Protein AF-G7Q4Y5-F1 (afdb_monomer)

Mean predicted aligned error: 14.04 Å

pLDDT: mean 87.05, std 17.49, range [22.33, 98.75]

InterPro domains:
  IPR005546 Autotransporter beta-domain [PF03797] (660-908)
  IPR005546 Autotransporter beta-domain [PS51208] (652-930)
  IPR005546 Autotransporter beta-domain [SM00869] (656-920)
  IPR036709 Autotransporter beta-domain superfamily [G3DSA:2.40.128.130] (646-930)
  IPR036709 Autotransporter beta-domain superfamily [SSF103515] (652-930)

Sequence (930 aa):
MHRPAAFPVVVLLFFFFLAFPQRSPADEQSDYDQAVAEAQANAQNPSAWSVDNLKVITGPGSGDGNTYVDGRLVAATFTKESYNLGAFAGGPGTVYGTAATSATWVTIGGELKSHLAGLGVTAANVHLETSRALGMSATNSNNLIVEMLVTPDGNTIERPTRDPAVAAQPRSLGTNAAFVQPTGMSDGSFANFKAYYANWLAEAYGSSHFPWTQLGYTYLWGQGEALANIRGLSEFILLGGTSYTVYALYPLTAYLYTAGNGSGDFHVTGDLDTLWAGRLFQPRGDTVLLDPGATVSGGQGLLVSSPGYTVVNHGTITGTTTTKFGLSGTEDTAVLFLGQTPTASALADPTGSGNTLVNTGSIDSPGTAVRALAGDTVIRNTGSIAGGEYAVRTGEGADRLAVAGGLLSGRVDLGGGYDSLTATGASTLAFSLSPLGTTPAPVQNVEAVRLGPGTSLTLTFEKTGYVAHGQTYTLINAQTVSVPASGLPVTSDLPMVRGVAVSDGANLTVTGLRDMGWYTRAAADRSLGAALDAAAATVNPGMEGLLGLLDRCGDPTGATAQLGPAPQTRATVLAVDAASAFSSAFAGRMRGLRGQSGEARGLTPAGFLDQDPGAGDLGDVSRSAFSGRVAFGPSPWRAALPAGGGATPGTAAEGRLEAFGSLYGGHGLGRAGGGAPGYDSDLTGAMGGLGIRALPGLRLGILGGYAWSRADFTAGGGKSDDHIWRIGPYASLDFAPYAVDALLTYGVHQVHAERPIPFFGATADSQSTMRDLLAYLRAGRTVDLGAAFVAEPFLEAQYLRLFRQAYGESGAGEANLLFPAADSASLTSVLGLRLAKTFEWGNLALEPDVWGGWRHEYADVNPRVTAAFEGAPGQGFAAPGGKADRDQARFGAGLSLRGSGGRSLSVRWDNTAGATRSDTALAVGVRLTF

Solvent-accessible surface area (backbone atoms only — not comparable to full-atom values): 46116 Å² total; per-residue (Å²): 138,87,89,86,90,87,82,86,85,79,88,75,81,80,76,81,70,84,73,72,86,76,80,50,76,68,56,54,52,52,33,47,57,48,34,28,56,48,20,49,53,39,13,66,54,34,84,86,67,66,78,91,80,62,81,42,54,73,56,77,92,64,77,63,66,61,51,60,59,98,78,18,31,44,33,37,30,81,35,43,53,89,82,41,68,87,64,32,16,41,34,80,45,59,36,65,65,45,38,43,73,26,59,46,63,31,36,50,40,58,48,67,60,52,51,44,60,76,69,66,64,47,51,90,46,41,66,50,54,51,20,24,40,64,29,42,64,73,84,61,81,56,50,24,36,40,30,28,35,32,60,79,41,58,70,50,35,32,26,68,29,33,19,30,41,36,63,48,83,63,86,28,54,18,75,81,40,64,77,47,85,44,93,86,42,47,74,66,49,53,50,27,48,54,42,20,50,57,47,47,57,54,30,26,82,45,87,64,64,32,23,58,27,34,66,40,35,25,31,17,48,79,61,56,91,50,60,88,37,28,59,37,44,46,42,30,33,29,40,11,61,38,68,34,29,33,39,20,48,32,39,53,46,36,52,77,24,42,77,49,89,48,34,36,27,34,55,33,78,46,54,31,25,36,39,66,34,24,51,50,26,12,52,36,54,43,40,39,40,33,36,75,81,10,33,35,44,28,53,31,21,35,38,31,34,25,30,29,30,37,38,38,36,40,16,38,36,37,53,65,17,42,60,32,90,83,42,83,93,34,47,21,26,30,33,36,36,50,32,47,75,71,58,102,60,40,71,52,80,67,85,42,71,29,36,35,38,41,34,57,20,40,33,33,11,72,28,27,16,34,35,33,57,30,41,27,33,38,37,38,34,45,18,38,34,29,10,65,55,22,21,33,36,38,27,48,29,54,27,36,42,36,33,62,17,34,39,41,27,36,21,35,35,42,44,43,75,63,19,33,41,36,34,26,42,65,18,36,44,30,40,80,36,43,32,82,43,78,48,72,45,42,30,32,50,32,44,37,37,38,40,36,66,60,32,33,40,38,41,37,64,45,82,67,37,43,67,24,40,66,39,56,36,53,44,32,45,31,71,32,43,44,69,37,95,86,55,50,57,42,46,48,76,40,89,52,40,41,46,49,58,48,68,84,40,30,38,35,34,32,31,32,43,44,50,72,54,46,36,33,70,43,27,63,44,48,43,51,10,44,21,52,25,59,49,41,47,45,88,41,84,44,37,25,70,61,46,17,50,51,63,68,42,97,49,44,31,70,50,44,54,47,68,52,66,44,50,67,24,44,48,68,59,55,52,49,50,55,49,49,52,52,53,47,48,50,52,56,53,58,53,76,70,64,85,77,76,72,92,61,90,58,94,73,76,94,84,79,88,84,76,86,86,59,87,66,57,63,59,54,53,52,51,33,70,76,63,74,59,82,90,72,79,95,78,86,94,81,88,86,84,82,81,85,90,87,84,87,84,91,75,80,74,60,38,53,37,36,42,38,40,33,45,35,37,32,46,36,42,36,54,59,39,66,84,19,59,17,37,43,32,44,37,43,34,41,36,37,35,44,33,36,55,79,46,96,43,33,36,44,33,42,34,38,36,43,34,43,37,39,36,45,29,42,97,62,27,26,30,36,40,37,42,36,41,37,40,33,47,35,39,36,41,48,54,84,58,35,37,39,41,39,39,42,32,44,32,43,34,46,35,41,37,38,39,46,26,74,90,77,74,31,44,25,38,33,67,48,57,36,36,37,41,39,39,39,40,37,41,34,40,61,41,82,73,55,94,56,29,36,40,30,49,33,43,36,38,40,38,39,40,40,46,35,60,59,43,51,39,41,75,30,66,45,72,10,44,33,33,66,58,49,72,51,59,45,37,35,40,33,50,32,44,33,43,36,40,58,44,83,56,91,74,32,40,40,32,47,32,41,36,42,27,48,31,40,48,75,44,80,41,70,45,67,39,59,35,16,31,64,34,36,67,88,37,59,24,58,46,41,20,23,59,54,63,51,57,31,46,34,36,39,43,35,40,33,40,38,39,78,53,50,30,33,44,36,40,38,40,43,37,39,44,41,90,46,38,38,38,41,34,43,26,42,32,44,35,43,34,79

Foldseek 3Di:
DDDYDDDDDDPDPPDPDPDDDDDDLVVLVVLLLVLQVLLQVCLAPVPQQADFDAQFQQWPPPPSLWDADPGFGKWKAFAALVVDLPAFALAKDFFADALLADWTKTFTNCQLLVQCVVVVDAQVCLLVQSCLLQQHRSPDPTFKMWIWGWNSDLLFKFFLALERHRRHQRPFTHDPTHRDDDPPHDPVSSVSSVSNSVNCVCCCSHVVVTSNNSNQFHQRTDQDDHSVRGGHHGIMIGGGGRMIGTAFMFGSNQSNQAPDRLAQEGEFAAEDAEGEGEQRGGQHDAEYEYDDHHEHEEEAAEEYEAFRHEYEDNYEQDYWYDAPSPHPPSTQERYEAEHDFDDPSTNDGHPDFHYEYHEPEEFETQAEREEYADGEYEYEDAEYQEYVAYSYYYEAYAYEAEHAHYERYHAAAHYDDAYEYEYHAQYEYEYEAALQQPDDASADNHAYYHYYPNYAYEYEYDLFFHHAAFRKHWNYAHNFHHYDPVAHAYYYPQPQWGWGWDDPGGTIMITTHGNLCVQLVQALHNLLRNLLSVCRNDDFPQCGLVNSLCSPDPRNHLLNLLLDLQVVLCVVVLVVQQLVQVVVLVVLVLVLVPDPPPDDDFDDDPDPDDDDDDPCVVVVVVVCVVPVDDPDDDDDPDDDDDDDDDDDDDDFDAFQKKKKKKKKKKWKWFPDFPQHFTKIKIKTKMKIWMWGPPDVQKIKIKMKMWMKMKMDTPPQQWIKIKIKIKIWMKMWGDRPQKIKIKTKIKMKIWMWIWRDNVSLPWIWIWIWMKMKIKIKMKMWGWDDPDQQKIKIWMKIKMKMKMWTAWIWIDTRRQSIKTFHTDMFMKIKMWTKMKMWGWDDDPQKIKIKMKMKTKMFIDGDQWDWTKIHGPSRRVSIGIGISGGDFGIKMKIWIKMKIAGGNSWIWIWIWIWIGGPGMIMIMIMIMIMHGD

Secondary structure (DSSP, 8-state):
---------------------PPPHHHHHHHHHHHHHHHHHHHHSGGGT--S-------TTSSSS--EETTEEEEEEEE-GGGTTT--TT-EEE-SS-TTT-EEEEEETTHHHHHHHHHT--TTTHHHHHHHHTT--TT----EEEEEEE--STTTSB-SSSS--SSS--SS-STTSPP-PPTT--HHHHHHHHHHHHHHHHHHTTTS-----SSSEEE-TTS-SSHHHHEEEEPEEEETT-EEEEEEEEEHHHHTTBSSTT---EEE-S-EEEEEESTTT-SS--EEEE-TT-EEEEEEEEEE-SSS-EEEESSEEES----BTTBTT-TTEEEEE--PPPPTT-SS--S-SEEEEEESSEEEESSEEEEE-BSEEEEEESSEEEEEEEEEE--EE--EEEE-SEEEEEEEE--EES-EEEE-SSEEEEEEE-TTS-SPPSEES-SEEEE-TT-EEEEEE-SSS---TTEEEEEEE-SEEE--TT---EEESSTTEEEEEEE-SSEEEEEEEE-TTHHHHHSSSHHHHHHHHHHTTS--GGGHHHHHHHHT-S-HHHHHHTTS-HHHHHHHHHHHHHHHHHHHHHHHHHHTTS---SS------TT-------TTHHHHHHHHHHHT-----S--SS------------S-PPPSEEEEEEEEEEEEEE--BTTBPPEEEEEEEEEEEEEEEEETTEEEEEEEEEEEEEEEEGGGTEEEEEEEEEEEEEEEEEETTEEEEEEEEEEEEEEEEEEEEGGGTEEEEEEEEEEEEEEEEEEEE-EE-STTEEEEEEEEEEEEEEEE--EE-BSSGGGPEEE--EEEEEEEEEEEEEEEE-EEETTEEEEEEEEEEEEEE-S-SS-EEEEEETTEEEEEEEEE--PPPSEEEEEEEEEEEEEGGG-EEEEEEEEEE-SSEEEEEEEEEEEEE-

Radius of gyration: 50.44 Å; Cα contacts (8 Å, |Δi|>4): 2441; chains: 1; bounding box: 96×77×153 Å

Organism: NCBI:txid694327

Nearest PDB structures (foldseek):
  3kvn-assembly2_A  TM=8.871E-01  e=3.077E-16  Pseudomonas aeruginosa
  4ql0-assembly1_A  TM=3.320E-01  e=5.235E-04  Bordetella pertussis Tohama I
  2erv-assembly1_A  TM=4.799E-01  e=8.013E-02  Pseudomonas aeruginosa
  8p98-assembly1_A  TM=2.108E-01  e=2.481E-03  Bacteroides thetaiotaomicron VPI-5482
  2hdi-assembly1_A  TM=1.976E-01  e=3.835E-04  Escherichia coli

Structure (mmCIF, N/CA/C/O backbone):
data_AF-G7Q4Y5-F1
#
_entry.id   AF-G7Q4Y5-F1
#
loop_
_atom_site.group_PDB
_atom_site.id
_atom_site.type_symbol
_atom_site.label_atom_id
_atom_site.label_alt_id
_atom_site.label_comp_id
_atom_site.label_asym_id
_atom_site.label_entity_id
_atom_site.label_seq_id
_atom_site.pdbx_PDB_ins_code
_atom_site.Cartn_x
_atom_site.Cartn_y
_atom_site.Cartn_z
_atom_site.occupancy
_atom_site.B_iso_or_equiv
_atom_site.auth_seq_id
_atom_site.auth_comp_id
_atom_site.auth_asym_id
_atom_site.auth_atom_id
_atom_site.pdbx_PDB_model_num
ATOM 1 N N . MET A 1 1 ? 32.949 -27.421 3.438 1.00 33.41 1 MET A N 1
ATOM 2 C CA . MET A 1 1 ? 32.960 -28.704 2.701 1.00 33.41 1 MET A CA 1
ATOM 3 C C . MET A 1 1 ? 31.654 -28.805 1.926 1.00 33.41 1 MET A C 1
ATOM 5 O O . MET A 1 1 ? 30.622 -28.424 2.455 1.00 33.41 1 MET A O 1
ATOM 9 N N . HIS A 1 2 ? 31.746 -29.160 0.650 1.00 23.50 2 HIS A N 1
ATOM 10 C CA . HIS A 1 2 ? 30.713 -29.042 -0.379 1.00 23.50 2 HIS A CA 1
ATOM 11 C C . HIS A 1 2 ? 29.588 -30.096 -0.320 1.00 23.50 2 HIS A C 1
ATOM 13 O O . HIS A 1 2 ? 29.851 -31.238 0.047 1.00 23.50 2 HIS A O 1
ATOM 19 N N . ARG A 1 3 ? 28.451 -29.701 -0.937 1.00 23.58 3 ARG A N 1
ATOM 20 C CA . ARG A 1 3 ? 27.454 -30.478 -1.727 1.00 23.58 3 ARG A CA 1
ATOM 21 C C . ARG A 1 3 ? 26.118 -30.910 -1.052 1.00 23.58 3 ARG A C 1
ATOM 23 O O . ARG A 1 3 ? 26.091 -31.055 0.160 1.00 23.58 3 ARG A O 1
ATOM 30 N N . PRO A 1 4 ? 24.995 -30.994 -1.821 1.00 33.38 4 PRO A N 1
ATOM 31 C CA . PRO A 1 4 ? 23.981 -29.916 -1.867 1.00 33.38 4 PRO A CA 1
ATOM 32 C C . PRO A 1 4 ? 22.492 -30.386 -1.933 1.00 33.38 4 PRO A C 1
ATOM 34 O O . PRO A 1 4 ? 22.207 -31.576 -1.929 1.00 33.38 4 PRO A O 1
ATOM 37 N N . ALA A 1 5 ? 21.602 -29.401 -2.151 1.00 22.33 5 ALA A N 1
ATOM 38 C CA . ALA A 1 5 ? 20.334 -29.433 -2.912 1.00 22.33 5 ALA A CA 1
ATOM 39 C C . ALA A 1 5 ? 19.017 -29.856 -2.222 1.00 22.33 5 ALA A C 1
ATOM 41 O O . ALA A 1 5 ? 18.798 -31.027 -1.942 1.00 22.33 5 ALA A O 1
ATOM 42 N N . ALA A 1 6 ? 18.083 -28.896 -2.119 1.00 23.11 6 ALA A N 1
ATOM 43 C CA . ALA A 1 6 ? 16.764 -28.937 -2.776 1.00 23.11 6 ALA A CA 1
ATOM 44 C C . ALA A 1 6 ? 16.071 -27.554 -2.675 1.00 23.11 6 ALA A C 1
ATOM 46 O O . ALA A 1 6 ? 15.766 -27.080 -1.585 1.00 23.11 6 ALA A O 1
ATOM 47 N N . PHE A 1 7 ? 15.864 -26.902 -3.824 1.00 22.34 7 PHE A N 1
ATOM 48 C CA . PHE A 1 7 ? 15.071 -25.676 -4.020 1.00 22.34 7 PHE A CA 1
ATOM 49 C C . PHE A 1 7 ? 13.573 -26.022 -4.142 1.00 22.34 7 PHE A C 1
ATOM 51 O O . PHE A 1 7 ? 13.271 -27.049 -4.756 1.00 22.34 7 PHE A O 1
ATOM 58 N N . PRO A 1 8 ? 12.625 -25.175 -3.693 1.00 23.81 8 PRO A N 1
ATOM 59 C CA . PRO A 1 8 ? 11.246 -25.257 -4.146 1.00 23.81 8 PRO A CA 1
ATOM 60 C C . PRO A 1 8 ? 11.074 -24.498 -5.471 1.00 23.81 8 PRO A C 1
ATOM 62 O O . PRO A 1 8 ? 11.563 -23.386 -5.665 1.00 23.81 8 PRO A O 1
ATOM 65 N N . VAL A 1 9 ? 10.391 -25.171 -6.390 1.00 22.94 9 VAL A N 1
ATOM 66 C CA . VAL A 1 9 ? 10.115 -24.796 -7.776 1.00 22.94 9 VAL A CA 1
ATOM 67 C C . VAL A 1 9 ? 9.183 -23.581 -7.831 1.00 22.94 9 VAL A C 1
ATOM 69 O O . VAL A 1 9 ? 8.019 -23.669 -7.450 1.00 22.94 9 VAL A O 1
ATOM 72 N N . VAL A 1 10 ? 9.687 -22.459 -8.346 1.00 23.05 10 VAL A N 1
ATOM 73 C CA . VAL A 1 10 ? 8.869 -21.356 -8.867 1.00 23.05 10 VAL A CA 1
ATOM 74 C C . VAL A 1 10 ? 8.438 -21.749 -10.278 1.00 23.05 10 VAL A C 1
ATOM 76 O O . VAL A 1 10 ? 9.274 -21.938 -11.161 1.00 23.05 10 VAL A O 1
ATOM 79 N N . VAL A 1 11 ? 7.132 -21.912 -10.484 1.00 23.02 11 VAL A N 1
ATOM 80 C CA . VAL A 1 11 ? 6.529 -22.129 -11.803 1.00 23.02 11 VAL A CA 1
ATOM 81 C C . VAL A 1 11 ? 6.597 -20.809 -12.570 1.00 23.02 11 VAL A C 1
ATOM 83 O O . VAL A 1 11 ? 5.755 -19.933 -12.404 1.00 23.02 11 VAL A O 1
ATOM 86 N N . LEU A 1 12 ? 7.639 -20.656 -13.388 1.00 22.52 12 LEU A N 1
ATOM 87 C CA . LEU A 1 12 ? 7.727 -19.614 -14.405 1.00 22.52 12 LEU A CA 1
ATOM 88 C C . LEU A 1 12 ? 6.904 -20.091 -15.613 1.00 22.52 12 LEU A C 1
ATOM 90 O O . LEU A 1 12 ? 7.332 -20.970 -16.363 1.00 22.52 12 LEU A O 1
ATOM 94 N N . LEU A 1 13 ? 5.693 -19.557 -15.768 1.00 23.33 13 LEU A N 1
ATOM 95 C CA . LEU A 1 13 ? 4.887 -19.716 -16.979 1.00 23.33 13 LEU A CA 1
ATOM 96 C C . LEU A 1 13 ? 5.609 -19.010 -18.137 1.00 23.33 13 LEU A C 1
ATOM 98 O O . LEU A 1 13 ? 5.534 -17.793 -18.288 1.00 23.33 13 LEU A O 1
ATOM 102 N N . PHE A 1 14 ? 6.339 -19.784 -18.939 1.00 22.64 14 PHE A N 1
ATOM 103 C CA . PHE A 1 14 ? 6.845 -19.361 -20.242 1.00 22.64 14 PHE A CA 1
ATOM 104 C C . PHE A 1 14 ? 5.650 -19.132 -21.177 1.00 22.64 14 PHE A C 1
ATOM 106 O O . PHE A 1 14 ? 5.116 -20.072 -21.765 1.00 22.64 14 PHE A O 1
ATOM 113 N N . PHE A 1 15 ? 5.226 -17.877 -21.321 1.00 24.31 15 PHE A N 1
ATOM 114 C CA . PHE A 1 15 ? 4.426 -17.461 -22.466 1.00 24.31 15 PHE A CA 1
ATOM 115 C C . PHE A 1 15 ? 5.325 -17.507 -23.706 1.00 24.31 15 PHE A C 1
ATOM 117 O O . PHE A 1 15 ? 6.182 -16.648 -23.906 1.00 24.31 15 PHE A O 1
ATOM 124 N N . PHE A 1 16 ? 5.141 -18.534 -24.537 1.00 22.86 16 PHE A N 1
ATOM 125 C CA . PHE A 1 16 ? 5.589 -18.520 -25.926 1.00 22.86 16 PHE A CA 1
ATOM 126 C C . PHE A 1 16 ? 4.778 -17.443 -26.661 1.00 22.86 16 PHE A C 1
ATOM 128 O O . PHE A 1 16 ? 3.720 -17.715 -27.225 1.00 22.86 16 PHE A O 1
ATOM 135 N N . PHE A 1 17 ? 5.254 -16.199 -26.631 1.00 25.75 17 PHE A N 1
ATOM 136 C CA . PHE A 1 17 ? 4.868 -15.225 -27.641 1.00 25.75 17 PHE A CA 1
ATOM 137 C C . PHE A 1 17 ? 5.484 -15.691 -28.960 1.00 25.75 17 PHE A C 1
ATOM 139 O O . PHE A 1 17 ? 6.706 -15.776 -29.096 1.00 25.75 17 PHE A O 1
ATOM 146 N N . LEU A 1 18 ? 4.634 -16.011 -29.933 1.00 25.89 18 LEU A N 1
ATOM 147 C CA . LEU A 1 18 ? 5.007 -15.992 -31.341 1.00 25.89 18 LEU A CA 1
ATOM 148 C C . LEU A 1 18 ? 5.421 -14.551 -31.669 1.00 25.89 18 LEU A C 1
ATOM 150 O O . LEU A 1 18 ? 4.593 -13.718 -32.025 1.00 25.89 18 LEU A O 1
ATOM 154 N N . ALA A 1 19 ? 6.698 -14.236 -31.455 1.00 27.27 19 ALA A N 1
ATOM 155 C CA . ALA A 1 19 ? 7.289 -12.974 -31.853 1.00 27.27 19 ALA A CA 1
ATOM 156 C C . ALA A 1 19 ? 7.348 -12.954 -33.382 1.00 27.27 19 ALA A C 1
ATOM 158 O O . ALA A 1 19 ? 8.216 -13.575 -33.998 1.00 27.27 19 ALA A O 1
ATOM 159 N N . PHE A 1 20 ? 6.399 -12.256 -34.000 1.00 32.91 20 PHE A N 1
ATOM 160 C CA . PHE A 1 20 ? 6.614 -11.736 -35.341 1.00 32.91 20 PHE A CA 1
ATOM 161 C C . PHE A 1 20 ? 7.880 -10.859 -35.302 1.00 32.91 20 PHE A C 1
ATOM 163 O O . PHE A 1 20 ? 8.044 -10.093 -34.349 1.00 32.91 20 PHE A O 1
ATOM 170 N N . PRO A 1 21 ? 8.801 -10.973 -36.273 1.00 37.59 21 PRO A N 1
ATOM 171 C CA . PRO A 1 21 ? 10.007 -10.154 -36.290 1.00 37.59 21 PRO A CA 1
ATOM 172 C C . PRO A 1 21 ? 9.611 -8.677 -36.408 1.00 37.59 21 PRO A C 1
ATOM 174 O O . PRO A 1 21 ? 9.135 -8.242 -37.454 1.00 37.59 21 PRO A O 1
ATOM 177 N N . GLN A 1 22 ? 9.783 -7.907 -35.332 1.00 49.66 22 GLN A N 1
ATOM 178 C CA . GLN A 1 22 ? 9.689 -6.451 -35.400 1.00 49.66 22 GLN A CA 1
ATOM 179 C C . GLN A 1 22 ? 10.939 -5.926 -36.119 1.00 49.66 22 GLN A C 1
ATOM 181 O O . GLN A 1 22 ? 12.060 -6.226 -35.703 1.00 49.66 22 GLN A O 1
ATOM 186 N N . ARG A 1 23 ? 10.750 -5.193 -37.226 1.00 64.56 23 ARG A N 1
ATOM 187 C CA . ARG A 1 23 ? 11.836 -4.487 -37.929 1.00 64.56 23 ARG A CA 1
ATOM 188 C C . ARG A 1 23 ? 12.418 -3.404 -37.020 1.00 64.56 23 ARG A C 1
ATOM 190 O O . ARG A 1 23 ? 11.701 -2.833 -36.202 1.00 64.56 23 ARG A O 1
ATOM 197 N N . SER A 1 24 ? 13.718 -3.140 -37.137 1.00 70.06 24 SER A N 1
ATOM 198 C CA . SER A 1 24 ? 14.356 -2.111 -36.317 1.00 70.06 24 SER A CA 1
ATOM 199 C C . SER A 1 24 ? 14.073 -0.704 -36.874 1.00 70.06 24 SER A C 1
ATOM 201 O O . SER A 1 24 ? 13.913 -0.556 -38.086 1.00 70.06 24 SER A O 1
ATOM 203 N N . PRO A 1 25 ? 14.079 0.355 -36.040 1.00 71.25 25 PRO A N 1
ATOM 204 C CA . PRO A 1 25 ? 13.930 1.737 -36.516 1.00 71.25 25 PRO A CA 1
ATOM 205 C C . PRO A 1 25 ? 14.978 2.153 -37.563 1.00 71.25 25 PRO A C 1
ATOM 207 O O . PRO A 1 25 ? 14.722 3.021 -38.393 1.00 71.25 25 PRO A O 1
ATOM 210 N N . ALA A 1 26 ? 16.163 1.533 -37.535 1.00 68.88 26 ALA A N 1
ATOM 211 C CA . ALA A 1 26 ? 17.209 1.763 -38.527 1.00 68.88 26 ALA A CA 1
ATOM 212 C C . ALA A 1 26 ? 16.844 1.166 -39.897 1.00 68.88 26 ALA A C 1
ATOM 214 O O . ALA A 1 26 ? 17.113 1.792 -40.921 1.00 68.88 26 ALA A O 1
ATOM 215 N N . ASP A 1 27 ? 16.190 0.000 -39.912 1.00 76.25 27 ASP A N 1
ATOM 216 C CA . ASP A 1 27 ? 15.692 -0.618 -41.144 1.00 76.25 27 ASP A CA 1
ATOM 217 C C . ASP A 1 27 ? 14.553 0.221 -41.747 1.00 76.25 27 ASP A C 1
ATOM 219 O O . ASP A 1 27 ? 14.529 0.454 -42.951 1.00 76.25 27 ASP A O 1
ATOM 223 N N . GLU A 1 28 ? 13.648 0.751 -40.914 1.00 84.25 28 GLU A N 1
ATOM 224 C CA . GLU A 1 28 ? 12.537 1.603 -41.371 1.00 84.25 28 GLU A CA 1
ATOM 225 C C . GLU A 1 28 ? 13.011 2.926 -41.986 1.00 84.25 28 GLU A C 1
ATOM 227 O O . GLU A 1 28 ? 12.473 3.353 -43.007 1.00 84.25 28 GLU A O 1
ATOM 232 N N . GLN A 1 29 ? 14.029 3.566 -41.401 1.00 87.94 29 GLN A N 1
ATOM 233 C CA . GLN A 1 29 ? 14.609 4.784 -41.972 1.00 87.94 29 GLN A CA 1
ATOM 234 C C . GLN A 1 29 ? 15.331 4.499 -43.297 1.00 87.94 29 GLN A C 1
ATOM 236 O O . GLN A 1 29 ? 15.200 5.279 -44.236 1.00 87.94 29 GLN A O 1
ATOM 241 N N . SER A 1 30 ? 16.046 3.373 -43.398 1.00 88.56 30 SER A N 1
ATOM 242 C CA . SER A 1 30 ? 16.708 2.964 -44.642 1.00 88.56 30 SER A CA 1
ATOM 243 C C . SER A 1 30 ? 15.702 2.693 -45.766 1.00 88.56 30 SER A C 1
ATOM 245 O O . SER A 1 30 ? 15.905 3.159 -46.887 1.00 88.56 30 SER A O 1
ATOM 247 N N . ASP A 1 31 ? 14.610 1.978 -45.472 1.00 90.25 31 ASP A N 1
ATOM 248 C CA . ASP A 1 31 ? 13.521 1.722 -46.428 1.00 90.25 31 ASP A CA 1
ATOM 249 C C . ASP A 1 31 ? 12.884 3.039 -46.909 1.00 90.25 31 ASP A C 1
ATOM 251 O O . ASP A 1 31 ? 12.546 3.191 -48.085 1.00 90.25 31 ASP A O 1
ATOM 255 N N . TYR A 1 32 ? 12.723 4.006 -46.001 1.00 94.50 32 TYR A N 1
ATOM 256 C CA . TYR A 1 32 ? 12.170 5.318 -46.319 1.00 94.50 32 TYR A CA 1
ATOM 257 C C . TYR A 1 32 ? 13.114 6.150 -47.202 1.00 94.50 32 TYR A C 1
ATOM 259 O O . TYR A 1 32 ? 12.676 6.734 -48.192 1.00 94.50 32 TYR A O 1
ATOM 267 N N . ASP A 1 33 ? 14.416 6.165 -46.906 1.00 93.44 33 ASP A N 1
ATOM 268 C CA . ASP A 1 33 ? 15.418 6.868 -47.718 1.00 93.44 33 ASP A CA 1
ATOM 269 C C . ASP A 1 33 ? 15.507 6.285 -49.138 1.00 93.44 33 ASP A C 1
ATOM 271 O O . ASP A 1 33 ? 15.583 7.032 -50.120 1.00 93.44 33 ASP A O 1
ATOM 275 N N . GLN A 1 34 ? 15.438 4.954 -49.258 1.00 93.88 34 GLN A N 1
ATOM 276 C CA . GLN A 1 34 ? 15.369 4.264 -50.545 1.00 93.88 34 GLN A CA 1
ATOM 277 C C . GLN A 1 34 ? 14.109 4.665 -51.324 1.00 93.88 34 GLN A C 1
ATOM 279 O O . GLN A 1 34 ? 14.202 5.018 -52.501 1.00 93.88 34 GLN A O 1
ATOM 284 N N . ALA A 1 35 ? 12.951 4.701 -50.661 1.00 95.69 35 ALA A N 1
ATOM 285 C CA . ALA A 1 35 ? 11.697 5.117 -51.280 1.00 95.69 35 ALA A CA 1
ATOM 286 C C . ALA A 1 35 ? 11.754 6.543 -51.855 1.00 95.69 35 ALA A C 1
ATOM 288 O O . ALA A 1 35 ? 11.185 6.792 -52.918 1.00 95.69 35 ALA A O 1
ATOM 289 N N . VAL A 1 36 ? 12.458 7.483 -51.207 1.00 96.69 36 VAL A N 1
ATOM 290 C CA . VAL A 1 36 ? 12.631 8.852 -51.733 1.00 96.69 36 VAL A CA 1
ATOM 291 C C . VAL A 1 36 ? 13.407 8.839 -53.051 1.00 96.69 36 VAL A C 1
ATOM 293 O O . VAL A 1 36 ? 12.988 9.475 -54.024 1.00 96.69 36 VAL A O 1
ATOM 296 N N . ALA A 1 37 ? 14.508 8.086 -53.107 1.00 95.62 37 ALA A N 1
ATOM 297 C CA . ALA A 1 37 ? 15.322 7.957 -54.313 1.00 95.62 37 ALA A CA 1
ATOM 298 C C . ALA A 1 37 ? 14.555 7.267 -55.458 1.00 95.62 37 ALA A C 1
ATOM 300 O O . ALA A 1 37 ? 14.599 7.718 -56.606 1.00 95.62 37 ALA A O 1
ATOM 301 N N . GLU A 1 38 ? 13.812 6.206 -55.147 1.00 95.69 38 GLU A N 1
ATOM 302 C CA . GLU A 1 38 ? 13.003 5.461 -56.116 1.00 95.69 38 GLU A CA 1
ATOM 303 C C . GLU A 1 38 ? 11.836 6.292 -56.645 1.00 95.69 38 GLU A C 1
ATOM 305 O O . GLU A 1 38 ? 11.637 6.368 -57.856 1.00 95.69 38 GLU A O 1
ATOM 310 N N . ALA A 1 39 ? 11.105 6.988 -55.771 1.00 96.56 39 ALA A N 1
ATOM 311 C CA . ALA A 1 39 ? 10.028 7.883 -56.178 1.00 96.56 39 ALA A CA 1
ATOM 312 C C . ALA A 1 39 ? 10.538 8.975 -57.134 1.00 96.56 39 ALA A C 1
ATOM 314 O O . ALA A 1 39 ? 9.898 9.253 -58.152 1.00 96.56 39 ALA A O 1
ATOM 315 N N . GLN A 1 40 ? 11.725 9.537 -56.869 1.00 96.69 40 GLN A N 1
ATOM 316 C CA . GLN A 1 40 ? 12.362 10.514 -57.753 1.00 96.69 40 GLN A CA 1
ATOM 317 C C . GLN A 1 40 ? 12.724 9.916 -59.122 1.00 96.69 40 GLN A C 1
ATOM 319 O O . GLN A 1 40 ? 12.459 10.537 -60.158 1.00 96.69 40 GLN A O 1
ATOM 324 N N . ALA A 1 41 ? 13.303 8.713 -59.151 1.00 96.25 41 ALA A N 1
ATOM 325 C CA . ALA A 1 41 ? 13.655 8.019 -60.390 1.00 96.25 41 ALA A CA 1
ATOM 326 C C . ALA A 1 41 ? 12.410 7.640 -61.214 1.00 96.25 41 ALA A C 1
ATOM 328 O O . ALA A 1 41 ? 12.381 7.838 -62.435 1.00 96.25 41 ALA A O 1
ATOM 329 N N . ASN A 1 42 ? 11.357 7.169 -60.544 1.00 96.00 42 ASN A N 1
ATOM 330 C CA . ASN A 1 42 ? 10.076 6.810 -61.149 1.00 96.00 42 ASN A CA 1
ATOM 331 C C . ASN A 1 42 ? 9.387 8.041 -61.742 1.00 96.00 42 ASN A C 1
ATOM 333 O O . ASN A 1 42 ? 8.896 7.988 -62.869 1.00 96.00 42 ASN A O 1
ATOM 337 N N . ALA A 1 43 ? 9.433 9.181 -61.050 1.00 95.81 43 ALA A N 1
ATOM 338 C CA . ALA A 1 43 ? 8.912 10.438 -61.570 1.00 95.81 43 ALA A CA 1
ATOM 339 C C . ALA A 1 43 ? 9.673 10.934 -62.813 1.00 95.81 43 ALA A C 1
ATOM 341 O O . ALA A 1 43 ? 9.081 11.546 -63.702 1.00 95.81 43 ALA A O 1
ATOM 342 N N . GLN A 1 44 ? 10.985 10.690 -62.909 1.00 96.38 44 GLN A N 1
ATOM 343 C CA . GLN A 1 44 ? 11.771 11.029 -64.103 1.00 96.38 44 GLN A CA 1
ATOM 344 C C . GLN A 1 44 ? 11.439 10.118 -65.298 1.00 96.38 44 GLN A C 1
ATOM 346 O O . GLN A 1 44 ? 11.501 10.585 -66.439 1.00 96.38 44 GLN A O 1
ATOM 351 N N . ASN A 1 45 ? 11.051 8.860 -65.039 1.00 95.19 45 ASN A N 1
ATOM 352 C CA . ASN A 1 45 ? 10.767 7.826 -66.042 1.00 95.19 45 ASN A CA 1
ATOM 353 C C . ASN A 1 45 ? 9.428 7.090 -65.775 1.00 95.19 45 ASN A C 1
ATOM 355 O O . ASN A 1 45 ? 9.426 5.904 -65.443 1.00 95.19 45 ASN A O 1
ATOM 359 N N . PRO A 1 46 ? 8.268 7.745 -65.966 1.00 93.94 46 PRO A N 1
ATOM 360 C CA . PRO A 1 46 ? 6.980 7.302 -65.408 1.00 93.94 46 PRO A CA 1
ATOM 361 C C . PRO A 1 46 ? 6.336 6.073 -66.072 1.00 93.94 46 PRO A C 1
ATOM 363 O O . PRO A 1 46 ? 5.430 5.478 -65.500 1.00 93.94 46 PRO A O 1
ATOM 366 N N . SER A 1 47 ? 6.763 5.677 -67.277 1.00 90.25 47 SER A N 1
ATOM 367 C CA . SER A 1 47 ? 6.017 4.721 -68.124 1.00 90.25 47 SER A CA 1
ATOM 368 C C . SER A 1 47 ? 5.753 3.340 -67.504 1.00 90.25 47 SER A C 1
ATOM 370 O O . SER A 1 47 ? 4.695 2.768 -67.746 1.00 90.25 47 SER A O 1
ATOM 372 N N . ALA A 1 48 ? 6.683 2.807 -66.704 1.00 92.06 48 ALA A N 1
ATOM 373 C CA . ALA A 1 48 ? 6.533 1.506 -66.042 1.00 92.06 48 ALA A CA 1
ATOM 374 C C . ALA A 1 48 ? 5.798 1.598 -64.692 1.00 92.06 48 ALA A C 1
ATOM 376 O O . ALA A 1 48 ? 5.523 0.575 -64.070 1.00 92.06 48 ALA A O 1
ATOM 377 N N . TRP A 1 49 ? 5.495 2.819 -64.248 1.00 95.00 49 TRP A N 1
ATOM 378 C CA . TRP A 1 49 ? 5.024 3.125 -62.899 1.00 95.00 49 TRP A CA 1
ATOM 379 C C . TRP A 1 49 ? 3.663 3.833 -62.889 1.00 95.00 49 TRP A C 1
ATOM 381 O O . TRP A 1 49 ? 3.113 4.108 -61.830 1.00 95.00 49 TRP A O 1
ATOM 391 N N . SER A 1 50 ? 3.089 4.134 -64.056 1.00 90.94 50 SER A N 1
ATOM 392 C CA . SER A 1 50 ? 1.765 4.748 -64.150 1.00 90.94 50 SER A CA 1
ATOM 393 C C . SER A 1 50 ? 0.644 3.729 -63.954 1.00 90.94 50 SER A C 1
ATOM 395 O O . SER A 1 50 ? 0.738 2.593 -64.418 1.00 90.94 50 SER A O 1
ATOM 397 N N . VAL A 1 51 ? -0.454 4.179 -63.352 1.00 92.19 51 VAL A N 1
ATOM 398 C CA . VAL A 1 51 ? -1.671 3.395 -63.111 1.00 92.19 51 VAL A CA 1
ATOM 399 C C . VAL A 1 51 ? -2.883 4.116 -63.706 1.00 92.19 51 VAL A C 1
ATOM 401 O O . VAL A 1 51 ? -2.870 5.337 -63.844 1.00 92.19 51 VAL A O 1
ATOM 404 N N . ASP A 1 52 ? -3.930 3.376 -64.064 1.00 89.44 52 ASP A N 1
ATOM 405 C CA . ASP A 1 52 ? -5.133 3.896 -64.738 1.00 89.44 52 ASP A CA 1
ATOM 406 C C . ASP A 1 52 ? -6.394 3.886 -63.853 1.00 89.44 52 ASP A C 1
ATOM 408 O O . ASP A 1 52 ? -7.481 4.270 -64.290 1.00 89.44 52 ASP A O 1
ATOM 412 N N . ASN A 1 53 ? -6.249 3.485 -62.589 1.00 91.38 53 ASN A N 1
ATOM 413 C CA . ASN A 1 53 ? -7.340 3.232 -61.649 1.00 91.38 53 ASN A CA 1
ATOM 414 C C . ASN A 1 53 ? -7.284 4.115 -60.386 1.00 91.38 53 ASN A C 1
ATOM 416 O O . ASN A 1 53 ? -7.698 3.677 -59.310 1.00 91.38 53 ASN A O 1
ATOM 420 N N . LEU A 1 54 ? -6.771 5.347 -60.490 1.00 94.00 54 LEU A N 1
ATOM 421 C CA . LEU A 1 54 ? -6.816 6.318 -59.385 1.00 94.00 54 LEU A CA 1
ATOM 422 C C . LEU A 1 54 ? -8.251 6.789 -59.121 1.00 94.00 54 LEU A C 1
ATOM 424 O O . LEU A 1 54 ? -9.054 6.900 -60.049 1.00 94.00 54 LEU A O 1
ATOM 428 N N . LYS A 1 55 ? -8.566 7.147 -57.874 1.00 94.19 55 LYS A N 1
ATOM 429 C CA . LYS A 1 55 ? -9.840 7.797 -57.521 1.00 94.19 55 LYS A CA 1
ATOM 430 C C . LYS A 1 55 ? -10.007 9.092 -58.304 1.00 94.19 55 LYS A C 1
ATOM 432 O O . LYS A 1 55 ? -9.056 9.853 -58.361 1.00 94.19 55 LYS A O 1
ATOM 437 N N . VAL A 1 56 ? -11.182 9.369 -58.865 1.00 94.31 56 VAL A N 1
ATOM 438 C CA . VAL A 1 56 ? -11.517 10.628 -59.566 1.00 94.31 56 VAL A CA 1
ATOM 439 C C . VAL A 1 56 ? -12.676 11.330 -58.864 1.00 94.31 56 VAL A C 1
ATOM 441 O O . VAL A 1 56 ? -13.449 10.673 -58.177 1.00 94.31 56 VAL A O 1
ATOM 444 N N . ILE A 1 57 ? -12.808 12.644 -59.039 1.00 94.88 57 ILE A N 1
ATOM 445 C CA . ILE A 1 57 ? -13.866 13.482 -58.458 1.00 94.88 57 ILE A CA 1
ATOM 446 C C . ILE A 1 57 ? -14.780 13.942 -59.595 1.00 94.88 57 ILE A C 1
ATOM 448 O O . ILE A 1 57 ? -14.458 14.895 -60.303 1.00 94.88 57 ILE A O 1
ATOM 452 N N . THR A 1 58 ? -15.906 13.255 -59.797 1.00 92.31 58 THR A N 1
ATOM 453 C CA . THR A 1 58 ? -16.856 13.581 -60.888 1.00 92.31 58 THR A CA 1
ATOM 454 C C . THR A 1 58 ? -18.166 14.196 -60.393 1.00 92.31 58 THR A C 1
ATOM 456 O O . THR A 1 58 ? -19.004 14.606 -61.193 1.00 92.31 58 THR A O 1
ATOM 459 N N . GLY A 1 59 ? -18.305 14.331 -59.073 1.00 89.38 59 GLY A N 1
ATOM 460 C CA . GLY A 1 59 ? -19.395 15.032 -58.405 1.00 89.38 59 GLY A CA 1
ATOM 461 C C . GLY A 1 59 ? -20.419 14.102 -57.740 1.00 89.38 59 GLY A C 1
ATOM 462 O O . GLY A 1 59 ? -20.387 12.883 -57.932 1.00 89.38 59 GLY A O 1
ATOM 463 N N . PRO A 1 60 ? -21.345 14.659 -56.941 1.00 88.50 60 PRO A N 1
ATOM 464 C CA . PRO A 1 60 ? -22.361 13.888 -56.227 1.00 88.50 60 PRO A CA 1
ATOM 465 C C . PRO A 1 60 ? -23.262 13.072 -57.167 1.00 88.50 60 PRO A C 1
ATOM 467 O O . PRO A 1 60 ? -23.714 13.573 -58.193 1.00 88.50 60 PRO A O 1
ATOM 470 N N . GLY A 1 61 ? -23.561 11.820 -56.803 1.00 84.06 61 GLY A N 1
ATOM 471 C CA . GLY A 1 61 ? -24.473 10.951 -57.567 1.00 84.06 61 GLY A CA 1
ATOM 472 C C . GLY A 1 61 ? -23.902 10.385 -58.875 1.00 84.06 61 GLY A C 1
ATOM 473 O O . GLY A 1 61 ? -24.611 9.690 -59.596 1.00 84.06 61 GLY A O 1
ATOM 474 N N . SER A 1 62 ? -22.626 10.642 -59.168 1.00 88.25 62 SER A N 1
ATOM 475 C CA . SER A 1 62 ? -21.920 10.164 -60.367 1.00 88.25 62 SER A CA 1
ATOM 476 C C . SER A 1 62 ? -21.546 8.676 -60.342 1.00 88.25 62 SER A C 1
ATOM 478 O O . SER A 1 62 ? -21.252 8.098 -61.386 1.00 88.25 62 SER A O 1
ATOM 480 N N . GLY A 1 63 ? -21.532 8.054 -59.157 1.00 86.62 63 GLY A N 1
ATOM 481 C CA . GLY A 1 63 ? -21.040 6.688 -58.965 1.00 86.62 63 GLY A CA 1
ATOM 482 C C . GLY A 1 63 ? -19.515 6.571 -58.831 1.00 86.62 63 GLY A C 1
ATOM 483 O O . GLY A 1 63 ? -19.004 5.457 -58.849 1.00 86.62 63 GLY A O 1
ATOM 484 N N . ASP A 1 64 ? -18.786 7.680 -58.647 1.00 90.25 64 ASP A N 1
ATOM 485 C CA . ASP A 1 64 ? -17.319 7.690 -58.464 1.00 90.25 64 ASP A CA 1
ATOM 486 C C . ASP A 1 64 ? -16.815 7.046 -57.153 1.00 90.25 64 ASP A C 1
ATOM 488 O O . ASP A 1 64 ? -15.609 6.907 -56.931 1.00 90.25 64 ASP A O 1
ATOM 492 N N . GLY A 1 65 ? -17.733 6.619 -56.281 1.00 88.94 65 GLY A N 1
ATOM 493 C CA . GLY A 1 65 ? -17.419 5.959 -55.018 1.00 88.94 65 GLY A CA 1
ATOM 494 C C . GLY A 1 65 ? -16.807 6.891 -53.970 1.00 88.94 65 GLY A C 1
ATOM 495 O O . GLY A 1 65 ? -16.189 6.395 -53.028 1.00 88.94 65 GLY A O 1
ATOM 496 N N . ASN A 1 66 ? -16.942 8.213 -54.127 1.00 92.62 66 ASN A N 1
ATOM 497 C CA . ASN A 1 66 ? -16.572 9.188 -53.105 1.00 92.62 66 ASN A CA 1
ATOM 498 C C . ASN A 1 66 ? -17.750 9.526 -52.184 1.00 92.62 66 ASN A C 1
ATOM 500 O O . ASN A 1 66 ? -18.922 9.389 -52.540 1.00 92.62 66 ASN A O 1
ATOM 504 N N . THR A 1 67 ? -17.435 10.017 -50.986 1.00 91.12 67 THR A N 1
ATOM 505 C CA . THR A 1 67 ? -18.437 10.533 -50.051 1.00 91.12 67 THR A CA 1
ATOM 506 C C . THR A 1 67 ? -18.649 12.023 -50.296 1.00 91.12 67 THR A C 1
ATOM 508 O O . THR A 1 67 ? -17.699 12.802 -50.205 1.00 91.12 67 THR A O 1
ATOM 511 N N . TYR A 1 68 ? -19.898 12.414 -50.555 1.00 92.44 68 TYR A N 1
ATOM 512 C CA . TYR A 1 68 ? -20.303 13.813 -50.673 1.00 92.44 68 TYR A CA 1
ATOM 513 C C . TYR A 1 68 ? -21.347 14.170 -49.614 1.00 92.44 68 TYR A C 1
ATOM 515 O O . TYR A 1 68 ? -22.263 13.391 -49.355 1.00 92.44 68 TYR A O 1
ATOM 523 N N . VAL A 1 69 ? -21.227 15.365 -49.040 1.00 90.19 69 VAL A N 1
ATOM 524 C CA . VAL A 1 69 ? -22.162 15.938 -48.063 1.00 90.19 69 VAL A CA 1
ATOM 525 C C . VAL A 1 69 ? -22.510 17.344 -48.528 1.00 90.19 69 VAL A C 1
ATOM 527 O O . VAL A 1 69 ? -21.613 18.154 -48.752 1.00 90.19 69 VAL A O 1
ATOM 530 N N . ASP A 1 70 ? -23.798 17.612 -48.745 1.00 88.50 70 ASP A N 1
ATOM 531 C CA . ASP A 1 70 ? -24.308 18.897 -49.251 1.00 88.50 70 ASP A CA 1
ATOM 532 C C . ASP A 1 70 ? -23.573 19.401 -50.506 1.00 88.50 70 ASP A C 1
ATOM 534 O O . ASP A 1 70 ? -23.251 20.577 -50.659 1.00 88.50 70 ASP A O 1
ATOM 538 N N . GLY A 1 71 ? -23.256 18.472 -51.411 1.00 91.19 71 GLY A N 1
ATOM 539 C CA . GLY A 1 71 ? -22.532 18.759 -52.651 1.00 91.19 71 GLY A CA 1
ATOM 540 C C . GLY A 1 71 ? -21.019 18.956 -52.497 1.00 91.19 71 GLY A C 1
ATOM 541 O O . GLY A 1 71 ? -20.338 19.127 -53.504 1.00 91.19 71 GLY A O 1
ATOM 542 N N . ARG A 1 72 ? -20.474 18.891 -51.277 1.00 93.88 72 ARG A N 1
ATOM 543 C CA . ARG A 1 72 ? -19.036 18.988 -50.981 1.00 93.88 72 ARG A CA 1
ATOM 544 C C . ARG A 1 72 ? -18.413 17.610 -50.797 1.00 93.88 72 ARG A C 1
ATOM 546 O O . ARG A 1 72 ? -19.066 16.697 -50.306 1.00 93.88 72 ARG A O 1
ATOM 553 N N . LEU A 1 73 ? -17.155 17.458 -51.190 1.00 95.81 73 LEU A N 1
ATOM 554 C CA . LEU A 1 73 ? -16.387 16.220 -51.065 1.00 95.81 73 LEU A CA 1
ATOM 555 C C . LEU A 1 73 ? -15.824 16.066 -49.652 1.00 95.81 73 LEU A C 1
ATOM 557 O O . LEU A 1 73 ? -15.294 17.029 -49.103 1.00 95.81 73 LEU A O 1
ATOM 561 N N . VAL A 1 74 ? -15.884 14.853 -49.100 1.00 94.88 74 VAL A N 1
ATOM 562 C CA . VAL A 1 74 ? -15.165 14.496 -47.870 1.00 94.88 74 VAL A CA 1
ATOM 563 C C . VAL A 1 74 ? -13.735 14.076 -48.220 1.00 94.88 74 VAL A C 1
ATOM 565 O O . VAL A 1 74 ? -13.528 13.059 -48.888 1.00 94.88 74 VAL A O 1
ATOM 568 N N . ALA A 1 75 ? -12.761 14.849 -47.749 1.00 95.50 75 ALA A N 1
ATOM 569 C CA . ALA A 1 75 ? -11.332 14.599 -47.910 1.00 95.50 75 ALA A CA 1
ATOM 570 C C . ALA A 1 75 ? -10.659 14.452 -46.536 1.00 95.50 75 ALA A C 1
ATOM 572 O O . ALA A 1 75 ? -10.926 15.244 -45.639 1.00 95.50 75 ALA A O 1
ATOM 573 N N . ALA A 1 76 ? -9.808 13.445 -46.351 1.00 95.44 76 ALA A N 1
ATOM 574 C CA . ALA A 1 76 ? -9.184 13.125 -45.069 1.00 95.44 76 ALA A CA 1
ATOM 575 C C . ALA A 1 76 ? -7.685 13.438 -45.075 1.00 95.44 76 ALA A C 1
ATOM 577 O O . ALA A 1 76 ? -6.980 13.069 -46.016 1.00 95.44 76 ALA A O 1
ATOM 578 N N . THR A 1 77 ? -7.193 14.060 -44.004 1.00 96.06 77 THR A N 1
ATOM 579 C CA . THR A 1 77 ? -5.761 14.297 -43.770 1.00 96.06 77 THR A CA 1
ATOM 580 C C . THR A 1 77 ? -5.303 13.666 -42.457 1.00 96.06 77 THR A C 1
ATOM 582 O O . THR A 1 77 ? -6.072 13.598 -41.496 1.00 96.06 77 THR A O 1
ATOM 585 N N . PHE A 1 78 ? -4.043 13.231 -42.409 1.00 96.75 78 PHE A N 1
ATOM 586 C CA . PHE A 1 78 ? -3.382 12.734 -41.204 1.00 96.75 78 PHE A CA 1
ATOM 587 C C . PHE A 1 78 ? -2.475 13.824 -40.630 1.00 96.75 78 PHE A C 1
ATOM 589 O O . PHE A 1 78 ? -1.568 14.312 -41.301 1.00 96.75 78 PHE A O 1
ATOM 596 N N . THR A 1 79 ? -2.754 14.246 -39.400 1.00 96.19 79 THR A N 1
ATOM 597 C CA . THR A 1 79 ? -2.176 15.444 -38.782 1.00 96.19 79 THR A CA 1
ATOM 598 C C . THR A 1 79 ? -2.016 15.282 -37.267 1.00 96.19 79 THR A C 1
ATOM 600 O O . THR A 1 79 ? -2.238 14.208 -36.706 1.00 96.19 79 THR A O 1
ATOM 603 N N . LYS A 1 80 ? -1.600 16.353 -36.590 1.00 94.50 80 LYS A N 1
ATOM 604 C CA . LYS A 1 80 ? -1.384 16.401 -35.142 1.00 94.50 80 LYS A CA 1
ATOM 605 C C . LYS A 1 80 ? -2.604 16.958 -34.431 1.00 94.50 80 LYS A C 1
ATOM 607 O O . LYS A 1 80 ? -3.149 17.990 -34.830 1.00 94.50 80 LYS A O 1
ATOM 612 N N . GLU A 1 81 ? -2.954 16.344 -33.311 1.00 93.75 81 GLU A N 1
ATOM 613 C CA . GLU A 1 81 ? -3.926 16.886 -32.364 1.00 93.75 81 GLU A CA 1
ATOM 614 C C . GLU A 1 81 ? -3.566 18.311 -31.924 1.00 93.75 81 GLU A C 1
ATOM 616 O O . GLU A 1 81 ? -4.427 19.186 -31.908 1.00 93.75 81 GLU A O 1
ATOM 621 N N . SER A 1 82 ? -2.286 18.584 -31.650 1.00 91.50 82 SER A N 1
ATOM 622 C CA . SER A 1 82 ? -1.828 19.893 -31.163 1.00 91.50 82 SER A CA 1
ATOM 623 C C . SER A 1 82 ? -2.096 21.053 -32.128 1.00 91.50 82 SER A C 1
ATOM 625 O O . SER A 1 82 ? -2.166 22.201 -31.694 1.00 91.50 82 SER A O 1
ATOM 627 N N . TYR A 1 83 ? -2.284 20.777 -33.421 1.00 92.50 83 TYR A N 1
ATOM 628 C CA . TYR A 1 83 ? -2.674 21.784 -34.415 1.00 92.50 83 TYR A CA 1
ATOM 629 C C . TYR A 1 83 ? -4.189 21.995 -34.499 1.00 92.50 83 TYR A C 1
ATOM 631 O O . TYR A 1 83 ? -4.635 22.961 -35.111 1.00 92.50 83 TYR A O 1
ATOM 639 N N . ASN A 1 84 ? -4.977 21.114 -33.882 1.00 91.75 84 ASN A N 1
ATOM 640 C CA . ASN A 1 84 ? -6.424 21.027 -34.054 1.00 91.75 84 ASN A CA 1
ATOM 641 C C . ASN A 1 84 ? -7.208 21.140 -32.737 1.00 91.75 84 ASN A C 1
ATOM 643 O O . ASN A 1 84 ? -8.410 20.921 -32.754 1.00 91.75 84 ASN A O 1
ATOM 647 N N . LEU A 1 85 ? -6.593 21.537 -31.615 1.00 87.31 85 LEU A N 1
ATOM 648 C CA . LEU A 1 85 ? -7.279 21.665 -30.312 1.00 87.31 85 LEU A CA 1
ATOM 649 C C . LEU A 1 85 ? -8.497 22.615 -30.315 1.00 87.31 85 LEU A C 1
ATOM 651 O O . LEU A 1 85 ? -9.344 22.529 -29.434 1.00 87.31 85 LEU A O 1
ATOM 655 N N . GLY A 1 86 ? -8.589 23.530 -31.286 1.00 84.44 86 GLY A N 1
ATOM 656 C CA . GLY A 1 86 ? -9.748 24.412 -31.481 1.00 84.44 86 GLY A CA 1
ATOM 657 C C . GLY A 1 86 ? -10.716 23.971 -32.586 1.00 84.44 86 GLY A C 1
ATOM 658 O O . GLY A 1 86 ? -11.682 24.680 -32.858 1.00 84.44 86 GLY A O 1
ATOM 659 N N . ALA A 1 87 ? -10.445 22.854 -33.264 1.00 88.75 87 ALA A N 1
ATOM 660 C CA . ALA A 1 87 ? -11.270 22.356 -34.356 1.00 88.75 87 ALA A CA 1
ATOM 661 C C . ALA A 1 87 ? -12.467 21.557 -33.823 1.00 88.75 87 ALA A C 1
ATOM 663 O O . ALA A 1 87 ? -12.366 20.837 -32.832 1.00 88.75 87 ALA A O 1
ATOM 664 N N . PHE A 1 88 ? -13.602 21.677 -34.509 1.00 88.88 88 PHE A N 1
ATOM 665 C CA . PHE A 1 88 ? -14.839 20.974 -34.179 1.00 88.88 88 PHE A CA 1
ATOM 666 C C . PHE A 1 88 ? -15.650 20.687 -35.443 1.00 88.88 88 PHE A C 1
ATOM 668 O O . PHE A 1 88 ? -15.555 21.432 -36.420 1.00 88.88 88 PHE A O 1
ATOM 675 N N . ALA A 1 89 ? -16.467 19.635 -35.433 1.00 89.94 89 ALA A N 1
ATOM 676 C CA . ALA A 1 89 ? -17.334 19.281 -36.556 1.00 89.94 89 ALA A CA 1
ATOM 677 C C . ALA A 1 89 ? -18.326 20.418 -36.891 1.00 89.94 89 ALA A C 1
ATOM 679 O O . ALA A 1 89 ? -19.042 20.923 -36.029 1.00 89.94 89 ALA A O 1
ATOM 680 N N . GLY A 1 90 ? -18.362 20.835 -38.158 1.00 88.06 90 GLY A N 1
ATOM 681 C CA . GLY A 1 90 ? -19.093 22.016 -38.641 1.00 88.06 90 GLY A CA 1
ATOM 682 C C . GLY A 1 90 ? -18.302 23.326 -38.577 1.00 88.06 90 GLY A C 1
ATOM 683 O O . GLY A 1 90 ? -18.704 24.321 -39.181 1.00 88.06 90 GLY A O 1
ATOM 684 N N . GLY A 1 91 ? -17.150 23.340 -37.903 1.00 88.88 91 GLY A N 1
ATOM 685 C CA . GLY A 1 91 ? -16.292 24.514 -37.787 1.00 88.88 91 GLY A CA 1
ATOM 686 C C . GLY A 1 91 ? -15.609 24.888 -39.111 1.00 88.88 91 GLY A C 1
ATOM 687 O O . GLY A 1 91 ? -15.209 24.003 -39.877 1.00 88.88 91 GLY A O 1
ATOM 688 N N . PRO A 1 92 ? -15.454 26.190 -39.416 1.00 92.00 92 PRO A N 1
ATOM 689 C CA . PRO A 1 92 ? -14.677 26.630 -40.568 1.00 92.00 92 PRO A CA 1
ATOM 690 C C . PRO A 1 92 ? -13.179 26.400 -40.331 1.00 92.00 92 PRO A C 1
ATOM 692 O O . PRO A 1 92 ? -12.683 26.562 -39.218 1.00 92.00 92 PRO A O 1
ATOM 695 N N . GLY A 1 93 ? -12.451 26.078 -41.395 1.00 92.12 93 GLY A N 1
ATOM 696 C CA . GLY A 1 93 ? -11.001 25.943 -41.384 1.00 92.12 93 GLY A CA 1
ATOM 697 C C . GLY A 1 93 ? -10.375 26.497 -42.658 1.00 92.12 93 GLY A C 1
ATOM 698 O O . GLY A 1 93 ? -11.035 26.638 -43.689 1.00 92.12 93 GLY A O 1
ATOM 699 N N . THR A 1 94 ? -9.086 26.809 -42.578 1.00 95.00 94 THR A N 1
ATOM 700 C CA . THR A 1 94 ? -8.290 27.270 -43.718 1.00 95.00 94 THR A CA 1
ATOM 701 C C . THR A 1 94 ? -6.955 26.546 -43.706 1.00 95.00 94 THR A C 1
ATOM 703 O O . THR A 1 94 ? -6.339 26.398 -42.650 1.00 95.00 94 THR A O 1
ATOM 706 N N . VAL A 1 95 ? -6.509 26.071 -44.868 1.00 95.44 95 VAL A N 1
ATOM 707 C CA . VAL A 1 95 ? -5.203 25.418 -45.004 1.00 95.44 95 VAL A CA 1
ATOM 708 C C . VAL A 1 95 ? -4.095 26.407 -44.647 1.00 95.44 95 VAL A C 1
ATOM 710 O O . VAL A 1 95 ? -4.087 27.542 -45.126 1.00 95.44 95 VAL A O 1
ATOM 713 N N . TYR A 1 96 ? -3.153 25.974 -43.813 1.00 93.56 96 TYR A N 1
ATOM 714 C CA . TYR A 1 96 ? -2.045 26.807 -43.356 1.00 93.56 96 TYR A CA 1
ATOM 715 C C . TYR A 1 96 ? -1.094 27.206 -44.500 1.00 93.56 96 TYR A C 1
ATOM 717 O O . TYR A 1 96 ? -0.819 26.422 -45.408 1.00 93.56 96 TYR A O 1
ATOM 725 N N . GLY A 1 97 ? -0.536 28.417 -44.408 1.00 94.69 97 GLY A N 1
ATOM 726 C CA . GLY A 1 97 ? 0.472 28.930 -45.337 1.00 94.69 97 GLY A CA 1
ATOM 727 C C . GLY A 1 97 ? -0.112 29.591 -46.587 1.00 94.69 97 GLY A C 1
ATOM 728 O O . GLY A 1 97 ? -1.284 29.962 -46.627 1.00 94.69 97 GLY A O 1
ATOM 729 N N . THR A 1 98 ? 0.729 29.789 -47.604 1.00 95.81 98 THR A N 1
ATOM 730 C CA . THR A 1 98 ? 0.335 30.461 -48.855 1.00 95.81 98 THR A CA 1
ATOM 731 C C . THR A 1 98 ? 0.127 29.454 -49.980 1.00 95.81 98 THR A C 1
ATOM 733 O O . THR A 1 98 ? 0.817 28.435 -50.029 1.00 95.81 98 THR A O 1
ATOM 736 N N . ALA A 1 99 ? -0.770 29.763 -50.920 1.00 93.81 99 ALA A N 1
ATOM 737 C CA . ALA A 1 99 ? -1.086 28.882 -52.046 1.00 93.81 99 ALA A CA 1
ATOM 738 C C . ALA A 1 99 ? 0.121 28.548 -52.944 1.00 93.81 99 ALA A C 1
ATOM 740 O O . ALA A 1 99 ? 0.070 27.582 -53.692 1.00 93.81 99 ALA A O 1
ATOM 741 N N . ALA A 1 100 ? 1.200 29.336 -52.877 1.00 94.06 100 ALA A N 1
ATOM 742 C CA . ALA A 1 100 ? 2.410 29.138 -53.671 1.00 94.06 100 ALA A CA 1
ATOM 743 C C . ALA A 1 100 ? 3.480 28.275 -52.977 1.00 94.06 100 ALA A C 1
ATOM 745 O O . ALA A 1 100 ? 4.446 27.891 -53.628 1.00 94.06 100 ALA A O 1
ATOM 746 N N . THR A 1 101 ? 3.358 28.000 -51.674 1.00 94.56 101 THR A N 1
ATOM 747 C CA . THR A 1 101 ? 4.428 27.353 -50.884 1.00 94.56 101 THR A CA 1
ATOM 748 C C . THR A 1 101 ? 3.941 26.236 -49.973 1.00 94.56 101 THR A C 1
ATOM 750 O O . THR A 1 101 ? 4.746 25.464 -49.471 1.00 94.56 101 THR A O 1
ATOM 753 N N . SER A 1 102 ? 2.641 26.150 -49.702 1.00 95.44 102 SER A N 1
ATOM 754 C CA . SER A 1 102 ? 2.096 25.247 -48.690 1.00 95.44 102 SER A CA 1
ATOM 755 C C . SER A 1 102 ? 0.852 24.546 -49.211 1.00 95.44 102 SER A C 1
ATOM 757 O O . SER A 1 102 ? 0.091 25.127 -49.982 1.00 95.44 102 SER A O 1
ATOM 759 N N . ALA A 1 103 ? 0.634 23.310 -48.767 1.00 96.44 103 ALA A N 1
ATOM 760 C CA . ALA A 1 103 ? -0.588 22.568 -49.033 1.00 96.44 103 ALA A CA 1
ATOM 761 C C . ALA A 1 103 ? -0.857 21.534 -47.933 1.00 96.44 103 ALA A C 1
ATOM 763 O O . ALA A 1 103 ? 0.069 21.058 -47.274 1.00 96.44 103 ALA A O 1
ATOM 764 N N . THR A 1 104 ? -2.123 21.158 -47.770 1.00 96.31 104 THR A N 1
ATOM 765 C CA . THR A 1 104 ? -2.529 19.974 -47.007 1.00 96.31 104 THR A CA 1
ATOM 766 C C . THR A 1 104 ? -2.771 18.821 -47.968 1.00 96.31 104 THR A C 1
ATOM 768 O O . THR A 1 104 ? -3.569 18.937 -48.896 1.00 96.31 104 THR A O 1
ATOM 771 N N . TRP A 1 105 ? -2.099 17.701 -47.717 1.00 95.88 105 TRP A N 1
ATOM 772 C CA . TRP A 1 105 ? -2.282 16.457 -48.456 1.00 95.88 105 TRP A CA 1
ATOM 773 C C . TRP A 1 105 ? -3.506 15.718 -47.935 1.00 95.88 105 TRP A C 1
ATOM 775 O O . TRP A 1 105 ? -3.698 15.597 -46.718 1.00 95.88 105 TRP A O 1
ATOM 785 N N . VAL A 1 106 ? -4.340 15.247 -48.859 1.00 96.38 106 VAL A N 1
ATOM 786 C CA . VAL A 1 106 ? -5.604 14.589 -48.543 1.00 96.38 106 VAL A CA 1
ATOM 787 C C . VAL A 1 106 ? -5.826 13.339 -49.388 1.00 96.38 106 VAL A C 1
ATOM 789 O O . VAL A 1 106 ? -5.411 13.252 -50.543 1.00 96.38 106 VAL A O 1
ATOM 792 N N . THR A 1 107 ? -6.539 12.385 -48.802 1.00 94.50 107 THR A N 1
ATOM 793 C CA . THR A 1 107 ? -7.102 11.214 -49.488 1.00 94.50 107 THR A CA 1
ATOM 794 C C . THR A 1 107 ? -8.622 11.338 -49.526 1.00 94.50 107 THR A C 1
ATOM 796 O O . THR A 1 107 ? -9.210 12.062 -48.721 1.00 94.50 107 THR A O 1
ATOM 799 N N . ILE A 1 108 ? -9.283 10.665 -50.467 1.00 93.31 108 ILE A N 1
ATOM 800 C CA . ILE A 1 108 ? -10.730 10.824 -50.688 1.00 93.31 108 ILE A CA 1
ATOM 801 C C . ILE A 1 108 ? -11.450 9.476 -50.723 1.00 93.31 108 ILE A C 1
ATOM 803 O O . ILE A 1 108 ? -10.838 8.416 -50.848 1.00 93.31 108 ILE A O 1
ATOM 807 N N . GLY A 1 109 ? -12.777 9.509 -50.590 1.00 81.44 109 GLY A N 1
ATOM 808 C CA . GLY A 1 109 ? -13.629 8.332 -50.799 1.00 81.44 109 GLY A CA 1
ATOM 809 C C . GLY A 1 109 ? -13.369 7.160 -49.846 1.00 81.44 109 GLY A C 1
ATOM 810 O O . GLY A 1 109 ? -13.617 6.016 -50.221 1.00 81.44 109 GLY A O 1
ATOM 811 N N . GLY A 1 110 ? -12.845 7.427 -48.642 1.00 84.19 110 GLY A N 1
ATOM 812 C CA . GLY A 1 110 ? -12.552 6.402 -47.632 1.00 84.19 110 GLY A CA 1
ATOM 813 C C . GLY A 1 110 ? -11.413 5.447 -48.010 1.00 84.19 110 GLY A C 1
ATOM 814 O O . GLY A 1 110 ? -11.331 4.349 -47.457 1.00 84.19 110 GLY A O 1
ATOM 815 N N . GLU A 1 111 ? -10.554 5.832 -48.961 1.00 90.94 111 GLU A N 1
ATOM 816 C CA . GLU A 1 111 ? -9.477 4.982 -49.485 1.00 90.94 111 GLU A CA 1
ATOM 817 C C . GLU A 1 111 ? -8.474 4.587 -48.392 1.00 90.94 111 GLU A C 1
ATOM 819 O O . GLU A 1 111 ? -8.164 3.405 -48.265 1.00 90.94 111 GLU A O 1
ATOM 824 N N . LEU A 1 112 ? -8.062 5.533 -47.536 1.00 91.94 112 LEU A N 1
ATOM 825 C CA . LEU A 1 112 ? -7.188 5.255 -46.389 1.00 91.94 112 LEU A CA 1
ATOM 826 C C . LEU A 1 112 ? -7.800 4.208 -45.456 1.00 91.94 112 LEU A C 1
ATOM 828 O O . LEU A 1 112 ? -7.165 3.213 -45.126 1.00 91.94 112 LEU A O 1
ATOM 832 N N . LYS A 1 113 ? -9.062 4.392 -45.067 1.00 88.88 113 LYS A N 1
ATOM 833 C CA . LYS A 1 113 ? -9.745 3.449 -44.181 1.00 88.88 113 LYS A CA 1
ATOM 834 C C . LYS A 1 113 ? -9.878 2.061 -44.802 1.00 88.88 113 LYS A C 1
ATOM 836 O O . LYS A 1 113 ? -9.646 1.063 -44.129 1.00 88.88 113 LYS A O 1
ATOM 841 N N . SER A 1 114 ? -10.226 2.000 -46.086 1.00 90.06 114 SER A N 1
ATOM 842 C CA . SER A 1 114 ? -10.350 0.738 -46.826 1.00 90.06 114 SER A CA 1
ATOM 843 C C . SER A 1 114 ? -9.007 0.012 -46.920 1.00 90.06 114 SER A C 1
ATOM 845 O O . SER A 1 114 ? -8.958 -1.208 -46.780 1.00 90.06 114 SER A O 1
ATOM 847 N N . HIS A 1 115 ? -7.920 0.762 -47.108 1.00 91.56 115 HIS A N 1
ATOM 848 C CA . HIS A 1 115 ? -6.562 0.233 -47.109 1.00 91.56 115 HIS A CA 1
ATOM 849 C C . HIS A 1 115 ? -6.185 -0.360 -45.745 1.00 91.56 115 HIS A C 1
ATOM 851 O O . HIS A 1 115 ? -5.801 -1.524 -45.668 1.00 91.56 115 HIS A O 1
ATOM 857 N N . LEU A 1 116 ? -6.383 0.399 -44.663 1.00 92.56 116 LEU A N 1
ATOM 858 C CA . LEU A 1 116 ? -6.106 -0.053 -43.296 1.00 92.56 116 LEU A CA 1
ATOM 859 C C . LEU A 1 116 ? -6.930 -1.297 -42.921 1.00 92.56 116 LEU A C 1
ATOM 861 O O . LEU A 1 116 ? -6.387 -2.263 -42.383 1.00 92.56 116 LEU A O 1
ATOM 865 N N . ALA A 1 117 ? -8.221 -1.316 -43.262 1.00 88.75 117 ALA A N 1
ATOM 866 C CA . ALA A 1 117 ? -9.093 -2.464 -43.022 1.00 88.75 117 ALA A CA 1
ATOM 867 C C . ALA A 1 117 ? -8.651 -3.710 -43.810 1.00 88.75 117 ALA A C 1
ATOM 869 O O . ALA A 1 117 ? -8.662 -4.813 -43.269 1.00 88.75 117 ALA A O 1
ATOM 870 N N . GLY A 1 118 ? -8.216 -3.542 -45.065 1.00 90.19 118 GLY A N 1
ATOM 871 C CA . GLY A 1 118 ? -7.710 -4.638 -45.897 1.00 90.19 118 GLY A CA 1
ATOM 872 C C . GLY A 1 118 ? -6.430 -5.287 -45.359 1.00 90.19 118 GLY A C 1
ATOM 873 O O . GLY A 1 118 ? -6.201 -6.469 -45.609 1.00 90.19 118 GLY A O 1
ATOM 874 N N . LEU A 1 119 ? -5.626 -4.539 -44.597 1.00 90.12 119 LEU A N 1
ATOM 875 C CA . LEU A 1 119 ? -4.407 -5.030 -43.948 1.00 90.12 119 LEU A CA 1
ATOM 876 C C . LEU A 1 119 ? -4.651 -5.658 -42.566 1.00 90.12 119 LEU A C 1
ATOM 878 O O . LEU A 1 119 ? -3.756 -6.313 -42.037 1.00 90.12 119 LEU A O 1
ATOM 882 N N . GLY A 1 120 ? -5.832 -5.464 -41.968 1.00 89.31 120 GLY A N 1
ATOM 883 C CA . GLY A 1 120 ? -6.111 -5.919 -40.603 1.00 89.31 120 GLY A CA 1
ATOM 884 C C . GLY A 1 120 ? -5.237 -5.226 -39.551 1.00 89.31 120 GLY A C 1
ATOM 885 O O . GLY A 1 120 ? -4.766 -5.879 -38.620 1.00 89.31 120 GLY A O 1
ATOM 886 N N . VAL A 1 121 ? -4.973 -3.924 -39.722 1.00 93.50 121 VAL A N 1
ATOM 887 C CA . VAL A 1 121 ? -4.154 -3.142 -38.780 1.00 93.50 121 VAL A CA 1
ATOM 888 C C . VAL A 1 121 ? -4.772 -3.102 -37.379 1.00 93.50 121 VAL A C 1
ATOM 890 O O . VAL A 1 121 ? -5.989 -3.153 -37.207 1.00 93.50 121 VAL A O 1
ATOM 893 N N . THR A 1 122 ? -3.920 -2.960 -36.371 1.00 93.38 122 THR A N 1
ATOM 894 C CA . THR A 1 122 ? -4.299 -2.830 -34.960 1.00 93.38 122 THR A CA 1
ATOM 895 C C . THR A 1 122 ? -3.786 -1.503 -34.407 1.00 93.38 122 THR A C 1
ATOM 897 O O . THR A 1 122 ? -2.961 -0.834 -35.032 1.00 93.38 122 THR A O 1
ATOM 900 N N . ALA A 1 123 ? -4.207 -1.112 -33.200 1.00 90.88 123 ALA A N 1
ATOM 901 C CA . ALA A 1 123 ? -3.671 0.094 -32.562 1.00 90.88 123 ALA A CA 1
ATOM 902 C C . ALA A 1 123 ? -2.138 0.073 -32.400 1.00 90.88 123 ALA A C 1
ATOM 904 O O . ALA A 1 123 ? -1.515 1.131 -32.414 1.00 90.88 123 ALA A O 1
ATOM 905 N N . ALA A 1 124 ? -1.517 -1.109 -32.315 1.00 91.19 124 ALA A N 1
ATOM 906 C CA . ALA A 1 124 ? -0.069 -1.237 -32.166 1.00 91.19 124 ALA A CA 1
ATOM 907 C C . ALA A 1 124 ? 0.720 -0.831 -33.424 1.00 91.19 124 ALA A C 1
ATOM 909 O O . ALA A 1 124 ? 1.859 -0.386 -33.301 1.00 91.19 124 ALA A O 1
ATOM 910 N N . ASN A 1 125 ? 0.151 -0.988 -34.627 1.00 93.56 125 ASN A N 1
ATOM 911 C CA . ASN A 1 125 ? 0.851 -0.705 -35.887 1.00 93.56 125 ASN A CA 1
ATOM 912 C C . ASN A 1 125 ? 0.173 0.352 -36.772 1.00 93.56 125 ASN A C 1
ATOM 914 O O . ASN A 1 125 ? 0.768 0.770 -37.764 1.00 93.56 125 ASN A O 1
ATOM 918 N N . VAL A 1 126 ? -1.021 0.839 -36.415 1.00 95.12 126 VAL A N 1
ATOM 919 C CA . VAL A 1 126 ? -1.784 1.795 -37.236 1.00 95.12 126 VAL A CA 1
ATOM 920 C C . VAL A 1 126 ? -1.005 3.066 -37.573 1.00 95.12 126 VAL A C 1
ATOM 922 O O . VAL A 1 126 ? -1.121 3.560 -38.692 1.00 95.12 126 VAL A O 1
ATOM 925 N N . HIS A 1 127 ? -0.174 3.579 -36.660 1.00 95.44 127 HIS A N 1
ATOM 926 C CA . HIS A 1 127 ? 0.671 4.746 -36.931 1.00 95.44 127 HIS A CA 1
ATOM 927 C C . HIS A 1 127 ? 1.668 4.483 -38.058 1.00 95.44 127 HIS A C 1
ATOM 929 O O . HIS A 1 127 ? 1.756 5.259 -39.013 1.00 95.44 127 HIS A O 1
ATOM 935 N N . LEU A 1 128 ? 2.391 3.368 -37.969 1.00 93.94 128 LEU A N 1
ATOM 936 C CA . LEU A 1 128 ? 3.378 2.973 -38.965 1.00 93.94 128 LEU A CA 1
ATOM 937 C C . LEU A 1 128 ? 2.717 2.724 -40.323 1.00 93.94 128 LEU A C 1
ATOM 939 O O . LEU A 1 128 ? 3.154 3.284 -41.324 1.00 93.94 128 LEU A O 1
ATOM 943 N N . GLU A 1 129 ? 1.636 1.944 -40.355 1.00 94.94 129 GLU A N 1
ATOM 944 C CA . GLU A 1 129 ? 0.958 1.590 -41.607 1.00 94.94 129 GLU A CA 1
ATOM 945 C C . GLU A 1 129 ? 0.252 2.792 -42.252 1.00 94.94 129 GLU A C 1
ATOM 947 O O . GLU A 1 129 ? 0.289 2.946 -43.470 1.00 94.94 129 GLU A O 1
ATOM 952 N N . THR A 1 130 ? -0.301 3.715 -41.458 1.00 95.88 130 THR A N 1
ATOM 953 C CA . THR A 1 130 ? -0.833 4.987 -41.982 1.00 95.88 130 THR A CA 1
ATOM 954 C C . THR A 1 130 ? 0.284 5.848 -42.569 1.00 95.88 130 THR A C 1
ATOM 956 O O . THR A 1 130 ? 0.122 6.419 -43.647 1.00 95.88 130 THR A O 1
ATOM 959 N N . SER A 1 131 ? 1.439 5.910 -41.900 1.00 95.75 131 SER A N 1
ATOM 960 C CA . SER A 1 131 ? 2.603 6.655 -42.391 1.00 95.75 131 SER A CA 1
ATOM 961 C C . SER A 1 131 ? 3.116 6.069 -43.710 1.00 95.75 131 SER A C 1
ATOM 963 O O . SER A 1 131 ? 3.313 6.811 -44.668 1.00 95.75 131 SER A O 1
ATOM 965 N N . ARG A 1 132 ? 3.225 4.738 -43.807 1.00 94.38 132 ARG A N 1
ATOM 966 C CA . ARG A 1 132 ? 3.562 4.013 -45.043 1.00 94.38 132 ARG A CA 1
ATOM 967 C C . ARG A 1 132 ? 2.590 4.304 -46.174 1.00 94.38 132 ARG A C 1
ATOM 969 O O . ARG A 1 132 ? 3.012 4.717 -47.250 1.00 94.38 132 ARG A O 1
ATOM 976 N N . ALA A 1 133 ? 1.294 4.142 -45.918 1.00 94.38 133 ALA A N 1
ATOM 977 C CA . ALA A 1 133 ? 0.249 4.360 -46.911 1.00 94.38 133 ALA A CA 1
ATOM 978 C C . ALA A 1 133 ? 0.214 5.802 -47.431 1.00 94.38 133 ALA A C 1
ATOM 980 O O . ALA A 1 133 ? -0.181 6.025 -48.572 1.00 94.38 133 ALA A O 1
ATOM 981 N N . LEU A 1 134 ? 0.630 6.779 -46.623 1.00 94.94 134 LEU A N 1
ATOM 982 C CA . LEU A 1 134 ? 0.659 8.195 -46.992 1.00 94.94 134 LEU A CA 1
ATOM 983 C C . LEU A 1 134 ? 2.036 8.689 -47.456 1.00 94.94 134 LEU A C 1
ATOM 985 O O . LEU A 1 134 ? 2.203 9.887 -47.667 1.00 94.94 134 LEU A O 1
ATOM 989 N N . GLY A 1 135 ? 3.024 7.801 -47.608 1.00 94.00 135 GLY A N 1
ATOM 990 C CA . GLY A 1 135 ? 4.386 8.181 -47.990 1.00 94.00 135 GLY A CA 1
ATOM 991 C C . GLY A 1 135 ? 5.126 9.002 -46.928 1.00 94.00 135 GLY A C 1
ATOM 992 O O . GLY A 1 135 ? 6.131 9.625 -47.232 1.00 94.00 135 GLY A O 1
ATOM 993 N N . MET A 1 136 ? 4.653 9.028 -45.681 1.00 94.94 136 MET A N 1
ATOM 994 C CA . MET A 1 136 ? 5.253 9.777 -44.574 1.00 94.94 136 MET A CA 1
ATOM 995 C C . MET A 1 136 ? 6.281 8.925 -43.816 1.00 94.94 136 MET A C 1
ATOM 997 O O . MET A 1 136 ? 6.121 7.709 -43.697 1.00 94.94 136 MET A O 1
ATOM 1001 N N . SER A 1 137 ? 7.312 9.558 -43.248 1.00 92.75 137 SER A N 1
ATOM 1002 C CA . SER A 1 137 ? 8.283 8.875 -42.374 1.00 92.75 137 SER A CA 1
ATOM 1003 C C . SER A 1 137 ? 7.598 8.313 -41.130 1.00 92.75 137 SER A C 1
ATOM 1005 O O . SER A 1 137 ? 6.777 9.000 -40.527 1.00 92.75 137 SER A O 1
ATOM 1007 N N . ALA A 1 138 ? 7.990 7.119 -40.677 1.00 90.81 138 ALA A N 1
ATOM 1008 C CA . ALA A 1 138 ? 7.500 6.525 -39.427 1.00 90.81 138 ALA A CA 1
ATOM 1009 C C . ALA A 1 138 ? 7.750 7.391 -38.177 1.00 90.81 138 ALA A C 1
ATOM 1011 O O . ALA A 1 138 ? 7.067 7.226 -37.171 1.00 90.81 138 ALA A O 1
ATOM 1012 N N . THR A 1 139 ? 8.706 8.324 -38.245 1.00 90.62 139 THR A N 1
ATOM 1013 C CA . THR A 1 139 ? 9.091 9.208 -37.130 1.00 90.62 139 THR A CA 1
ATOM 1014 C C . THR A 1 139 ? 8.205 10.445 -36.971 1.00 90.62 139 THR A C 1
ATOM 1016 O O . THR A 1 139 ? 8.420 11.247 -36.058 1.00 90.62 139 THR A O 1
ATOM 1019 N N . ASN A 1 140 ? 7.216 10.637 -37.851 1.00 92.69 140 ASN A N 1
ATOM 1020 C CA . ASN A 1 140 ? 6.270 11.736 -37.702 1.00 92.69 140 ASN A CA 1
ATOM 1021 C C . ASN A 1 140 ? 5.466 11.596 -36.391 1.00 92.69 140 ASN A C 1
ATOM 1023 O O . ASN A 1 140 ? 5.341 10.509 -35.839 1.00 92.69 140 ASN A O 1
ATOM 1027 N N . SER A 1 141 ? 4.943 12.711 -35.878 1.00 94.25 141 SER A N 1
ATOM 1028 C CA . SER A 1 141 ? 4.172 12.739 -34.627 1.00 94.25 141 SER A CA 1
ATOM 1029 C C . SER A 1 141 ? 2.676 12.966 -34.837 1.00 94.25 141 SER A C 1
ATOM 1031 O O . SER A 1 141 ? 2.005 13.529 -33.971 1.00 94.25 141 SER A O 1
ATOM 1033 N N . ASN A 1 142 ? 2.157 12.600 -36.010 1.00 96.31 142 ASN A N 1
ATOM 1034 C CA . ASN A 1 142 ? 0.738 12.722 -36.302 1.00 96.31 142 ASN A CA 1
ATOM 1035 C C . ASN A 1 142 ? -0.042 11.630 -35.567 1.00 96.31 142 ASN A C 1
ATOM 1037 O O . ASN A 1 142 ? 0.400 10.499 -35.416 1.00 96.31 142 ASN A O 1
ATOM 1041 N N . ASN A 1 143 ? -1.229 11.973 -35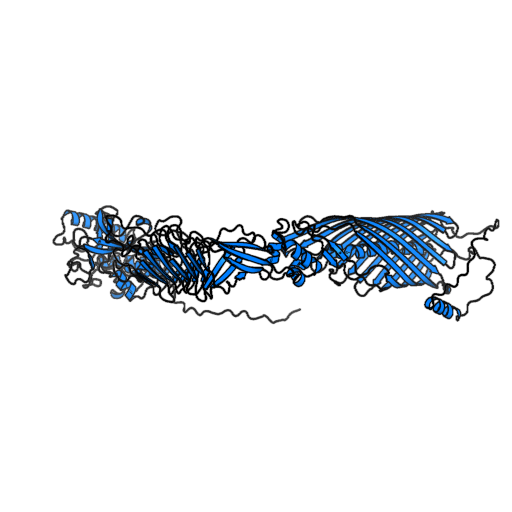.092 1.00 95.00 143 ASN A N 1
ATOM 1042 C CA . ASN A 1 143 ? -2.049 11.086 -34.269 1.00 95.00 143 ASN A CA 1
ATOM 1043 C C . ASN A 1 143 ? -3.555 11.299 -34.484 1.00 95.00 143 ASN A C 1
ATOM 1045 O O . ASN A 1 143 ? -4.370 10.710 -33.777 1.00 95.00 143 ASN A O 1
ATOM 1049 N N . LEU A 1 144 ? -3.927 12.133 -35.458 1.00 96.25 144 LEU A N 1
ATOM 1050 C CA . LEU A 1 144 ? -5.289 12.588 -35.690 1.00 96.25 144 LEU A CA 1
ATOM 1051 C C . LEU A 1 144 ? -5.631 12.505 -37.179 1.00 96.25 144 LEU A C 1
ATOM 1053 O O . LEU A 1 144 ? -4.889 13.007 -38.023 1.00 96.25 144 LEU A O 1
ATOM 1057 N N . ILE A 1 145 ? -6.789 11.933 -37.492 1.00 96.38 145 ILE A N 1
ATOM 1058 C CA . ILE A 1 145 ? -7.419 12.039 -38.807 1.00 96.38 145 ILE A CA 1
ATOM 1059 C C . ILE A 1 145 ? -8.452 13.165 -38.760 1.00 96.38 145 ILE A C 1
ATOM 1061 O O . ILE A 1 145 ? -9.353 13.149 -37.920 1.00 96.38 145 ILE A O 1
ATOM 1065 N N . VAL A 1 146 ? -8.331 14.132 -39.670 1.00 96.06 146 VAL A N 1
ATOM 1066 C CA . VAL A 1 146 ? -9.335 15.186 -39.874 1.00 96.06 146 VAL A CA 1
ATOM 1067 C C . VAL A 1 146 ? -9.997 14.974 -41.227 1.00 96.06 146 VAL A C 1
ATOM 1069 O O . VAL A 1 146 ? -9.340 15.033 -42.265 1.00 96.06 146 VAL A O 1
ATOM 1072 N N . GLU A 1 147 ? -11.306 14.744 -41.214 1.00 95.44 147 GLU A N 1
ATOM 1073 C CA . GLU A 1 147 ? -12.150 14.742 -42.405 1.00 95.44 147 GLU A CA 1
ATOM 1074 C C . GLU A 1 147 ? -12.649 16.167 -42.662 1.00 95.44 147 GLU A C 1
ATOM 1076 O O . GLU A 1 147 ? -13.135 16.844 -41.757 1.00 95.44 147 GLU A O 1
ATOM 1081 N N . MET A 1 148 ? -12.542 16.631 -43.902 1.00 95.62 148 MET A N 1
ATOM 1082 C CA . MET A 1 148 ? -12.833 17.993 -44.335 1.00 95.62 148 MET A CA 1
ATOM 1083 C C . MET A 1 148 ? -13.869 17.971 -45.456 1.00 95.62 148 MET A C 1
ATOM 1085 O O . MET A 1 148 ? -13.752 17.187 -46.395 1.00 95.62 148 MET A O 1
ATOM 1089 N N . LEU A 1 149 ? -14.852 18.866 -45.395 1.00 95.44 149 LEU A N 1
ATOM 1090 C CA . LEU A 1 149 ? -15.717 19.189 -46.524 1.00 95.44 149 LEU A CA 1
ATOM 1091 C C . LEU A 1 149 ? -15.011 20.200 -47.418 1.00 95.44 149 LEU A C 1
ATOM 1093 O O . LEU A 1 149 ? -14.679 21.308 -46.988 1.00 95.44 149 LEU A O 1
ATOM 1097 N N . VAL A 1 150 ? -14.828 19.835 -48.679 1.00 95.81 150 VAL A N 1
ATOM 1098 C CA . VAL A 1 150 ? -14.104 20.619 -49.680 1.00 95.81 150 VAL A CA 1
ATOM 1099 C C . VAL A 1 150 ? -14.979 20.781 -50.918 1.00 95.81 150 VAL A C 1
ATOM 1101 O O . VAL A 1 150 ? -15.734 19.880 -51.280 1.00 95.81 150 VAL A O 1
ATOM 1104 N N . THR A 1 151 ? -14.926 21.942 -51.565 1.00 94.75 151 THR A N 1
ATOM 1105 C CA . THR A 1 151 ? -15.615 22.136 -52.846 1.00 94.75 151 THR A CA 1
ATOM 1106 C C . THR A 1 151 ? -14.980 21.224 -53.908 1.00 94.75 151 THR A C 1
ATOM 1108 O O . THR A 1 151 ? -13.764 21.279 -54.085 1.00 94.75 151 THR A O 1
ATOM 1111 N N . PRO A 1 152 ? -15.748 20.362 -54.602 1.00 93.38 152 PRO A N 1
ATOM 1112 C CA . PRO A 1 152 ? -15.206 19.362 -55.523 1.00 93.38 152 PRO A CA 1
ATOM 1113 C C . PRO A 1 152 ? -14.903 19.964 -56.902 1.00 93.38 152 PRO A C 1
ATOM 1115 O O . PRO A 1 152 ? -15.438 19.516 -57.915 1.00 93.38 152 PRO A O 1
ATOM 1118 N N . ASP A 1 153 ? -14.072 21.003 -56.944 1.00 90.06 153 ASP A N 1
ATOM 1119 C CA . ASP A 1 153 ? -13.645 21.656 -58.178 1.00 90.06 153 ASP A CA 1
ATOM 1120 C C . ASP A 1 153 ? -12.120 21.757 -58.279 1.00 90.06 153 ASP A C 1
ATOM 1122 O O . ASP A 1 153 ? -11.395 21.708 -57.284 1.00 90.06 153 ASP A O 1
ATOM 1126 N N . GLY A 1 154 ? -11.642 21.930 -59.512 1.00 86.44 154 GLY A N 1
ATOM 1127 C CA . GLY A 1 154 ? -10.218 22.066 -59.808 1.00 86.44 154 GLY A CA 1
ATOM 1128 C C . GLY A 1 154 ? -9.608 23.411 -59.413 1.00 86.44 154 GLY A C 1
ATOM 1129 O O . GLY A 1 154 ? -8.521 23.697 -59.878 1.00 86.44 154 GLY A O 1
ATOM 1130 N N . ASN A 1 155 ? -10.284 24.271 -58.644 1.00 91.44 155 ASN A N 1
ATOM 1131 C CA . ASN A 1 155 ? -9.678 25.467 -58.041 1.00 91.44 155 ASN A CA 1
ATOM 1132 C C . ASN A 1 155 ? -9.441 25.292 -56.533 1.00 91.44 155 ASN A C 1
ATOM 1134 O O . ASN A 1 155 ? -8.792 26.142 -55.926 1.00 91.44 155 ASN A O 1
ATOM 1138 N N . THR A 1 156 ? -9.999 24.233 -55.940 1.00 93.50 156 THR A N 1
ATOM 1139 C CA . THR A 1 156 ? -10.011 23.990 -54.493 1.00 93.50 156 THR A CA 1
ATOM 1140 C C . THR A 1 156 ? -9.246 22.719 -54.128 1.00 93.50 156 THR A C 1
ATOM 1142 O O . THR A 1 156 ? -8.503 22.707 -53.149 1.00 93.50 156 THR A O 1
ATOM 1145 N N . ILE A 1 157 ? -9.426 21.648 -54.906 1.00 95.94 157 ILE A N 1
ATOM 1146 C CA . ILE A 1 157 ? -8.730 20.373 -54.732 1.00 95.94 157 ILE A CA 1
ATOM 1147 C C . ILE A 1 157 ? -8.066 19.971 -56.043 1.00 95.94 157 ILE A C 1
ATOM 1149 O O . ILE A 1 157 ? -8.677 19.995 -57.110 1.00 95.94 157 ILE A O 1
ATOM 1153 N N . GLU A 1 158 ? -6.792 19.612 -55.959 1.00 95.88 158 GLU A N 1
ATOM 1154 C CA . GLU A 1 158 ? -5.931 19.418 -57.122 1.00 95.88 158 GLU A CA 1
ATOM 1155 C C . GLU A 1 158 ? -5.124 18.133 -56.959 1.00 95.88 158 GLU A C 1
ATOM 1157 O O . GLU A 1 158 ? -4.856 17.686 -55.841 1.00 95.88 158 GLU A O 1
ATOM 1162 N N . ARG A 1 159 ? -4.706 17.525 -58.071 1.00 95.62 159 ARG A N 1
ATOM 1163 C CA . ARG A 1 159 ? -3.700 16.460 -58.006 1.00 95.62 159 ARG A CA 1
ATOM 1164 C C . ARG A 1 159 ? -2.295 17.049 -57.975 1.00 95.62 159 ARG A C 1
ATOM 1166 O O . ARG A 1 159 ? -1.998 17.920 -58.792 1.00 95.62 159 ARG A O 1
ATOM 1173 N N . PRO A 1 160 ? -1.381 16.508 -57.161 1.00 95.25 160 PRO A N 1
ATOM 1174 C CA . PRO A 1 160 ? 0.020 16.907 -57.166 1.00 95.25 160 PRO A CA 1
ATOM 1175 C C . PRO A 1 160 ? 0.771 16.247 -58.342 1.00 95.25 160 PRO A C 1
ATOM 1177 O O . PRO A 1 160 ? 1.726 15.500 -58.150 1.00 95.25 160 PRO A O 1
ATOM 1180 N N . THR A 1 161 ? 0.327 16.490 -59.581 1.00 95.75 161 THR A N 1
ATOM 1181 C CA . THR A 1 161 ? 0.987 16.034 -60.823 1.00 95.75 161 THR A CA 1
ATOM 1182 C C . THR A 1 161 ? 1.001 17.155 -61.866 1.00 95.75 161 THR A C 1
ATOM 1184 O O . THR A 1 161 ? 0.297 18.149 -61.716 1.00 95.75 161 THR A O 1
ATOM 1187 N N . ARG A 1 162 ? 1.773 17.032 -62.954 1.00 95.50 162 ARG A N 1
ATOM 1188 C CA . ARG A 1 162 ? 1.795 18.061 -64.020 1.00 95.50 162 ARG A CA 1
ATOM 1189 C C . ARG A 1 162 ? 0.428 18.262 -64.701 1.00 95.50 162 ARG A C 1
ATOM 1191 O O . ARG A 1 162 ? 0.231 19.292 -65.348 1.00 95.50 162 ARG A O 1
ATOM 1198 N N . ASP A 1 163 ? -0.498 17.322 -64.536 1.00 94.94 163 ASP A N 1
ATOM 1199 C CA . ASP A 1 163 ? -1.923 17.453 -64.836 1.00 94.94 163 ASP A CA 1
ATOM 1200 C C . ASP A 1 163 ? -2.738 17.441 -63.520 1.00 94.94 163 ASP A C 1
ATOM 1202 O O . ASP A 1 163 ? -3.034 16.369 -62.983 1.00 94.94 163 ASP A O 1
ATOM 1206 N N . PRO A 1 164 ? -3.111 18.609 -62.958 1.00 95.38 164 PRO A N 1
ATOM 1207 C CA . PRO A 1 164 ? -3.824 18.678 -61.685 1.00 95.38 164 PRO A CA 1
ATOM 1208 C C . PRO A 1 164 ? -5.308 18.276 -61.782 1.00 95.38 164 PRO A C 1
ATOM 1210 O O . PRO A 1 164 ? -6.046 18.447 -60.811 1.00 95.38 164 PRO A O 1
ATOM 1213 N N . ALA A 1 165 ? -5.774 17.749 -62.924 1.00 92.88 165 ALA A N 1
ATOM 1214 C CA . ALA A 1 165 ? -7.169 17.380 -63.131 1.00 92.88 165 ALA A CA 1
ATOM 1215 C C . ALA A 1 165 ? -7.658 16.316 -62.134 1.00 92.88 165 ALA A C 1
ATOM 1217 O O . ALA A 1 165 ? -7.090 15.232 -61.998 1.00 92.88 165 ALA A O 1
ATOM 1218 N N . VAL A 1 166 ? -8.790 16.604 -61.491 1.00 93.25 166 VAL A N 1
ATOM 1219 C CA . VAL A 1 166 ? -9.414 15.699 -60.516 1.00 93.25 166 VAL A CA 1
ATOM 1220 C C . VAL A 1 166 ? -10.541 14.847 -61.100 1.00 93.25 166 VAL A C 1
ATOM 1222 O O . VAL A 1 166 ? -10.771 13.738 -60.627 1.00 93.25 166 VAL A O 1
ATOM 1225 N N . ALA A 1 167 ? -11.209 15.315 -62.158 1.00 92.19 167 ALA A N 1
ATOM 1226 C CA . ALA A 1 167 ? -12.369 14.645 -62.758 1.00 92.19 167 ALA A CA 1
ATOM 1227 C C . ALA A 1 167 ? -12.022 13.499 -63.728 1.00 92.19 167 ALA A C 1
ATOM 1229 O O . ALA A 1 167 ? -12.912 12.796 -64.200 1.00 92.19 167 ALA A O 1
ATOM 1230 N N . ALA A 1 168 ? -10.739 13.301 -64.037 1.00 90.50 168 ALA A N 1
ATOM 1231 C CA . ALA A 1 168 ? -10.246 12.236 -64.906 1.00 90.50 168 ALA A CA 1
ATOM 1232 C C . ALA A 1 168 ? -8.869 11.740 -64.430 1.00 90.50 168 ALA A C 1
ATOM 1234 O O . ALA A 1 168 ? -8.263 12.335 -63.535 1.00 90.50 168 ALA A O 1
ATOM 1235 N N . GLN A 1 169 ? -8.377 10.651 -65.030 1.00 92.00 169 GLN A N 1
ATOM 1236 C CA . GLN A 1 169 ? -6.989 10.225 -64.839 1.00 92.00 169 GLN A CA 1
ATOM 1237 C C . GLN A 1 169 ? -6.031 11.293 -65.396 1.00 92.00 169 GLN A C 1
ATOM 1239 O O . GLN A 1 169 ? -6.297 11.824 -66.485 1.00 92.00 169 GLN A O 1
ATOM 1244 N N . PRO A 1 170 ? -4.932 11.600 -64.687 1.00 90.50 170 PRO A N 1
ATOM 1245 C CA . PRO A 1 170 ? -3.939 12.553 -65.161 1.00 90.50 170 PRO A CA 1
ATOM 1246 C C . PRO A 1 170 ? -3.265 12.030 -66.435 1.00 90.50 170 PRO A C 1
ATOM 1248 O O . PRO A 1 170 ? -2.858 10.872 -66.517 1.00 90.50 170 PRO A O 1
ATOM 1251 N N . ARG A 1 171 ? -3.149 12.887 -67.452 1.00 87.62 171 ARG A N 1
ATOM 1252 C CA . ARG A 1 171 ? -2.568 12.527 -68.760 1.00 87.62 171 ARG A CA 1
ATOM 1253 C C . ARG A 1 171 ? -1.124 12.992 -68.926 1.00 87.62 171 ARG A C 1
ATOM 1255 O O . ARG A 1 171 ? -0.451 12.549 -69.852 1.00 87.62 171 ARG A O 1
ATOM 1262 N N . SER A 1 172 ? -0.662 13.893 -68.058 1.00 91.56 172 SER A N 1
ATOM 1263 C CA . SER A 1 172 ? 0.701 14.433 -68.050 1.00 91.56 172 SER A CA 1
ATOM 1264 C C . SER A 1 172 ? 1.369 14.112 -66.714 1.00 91.56 172 SER A C 1
ATOM 1266 O O . SER A 1 172 ? 1.051 14.724 -65.695 1.00 91.56 172 SER A O 1
ATOM 1268 N N . LEU A 1 173 ? 2.260 13.116 -66.716 1.00 93.12 173 LEU A N 1
ATOM 1269 C CA . LEU A 1 173 ? 2.841 12.521 -65.509 1.00 93.12 173 LEU A CA 1
ATOM 1270 C C . LEU A 1 173 ? 4.366 12.635 -65.478 1.00 93.12 173 LEU A C 1
ATOM 1272 O O . LEU A 1 173 ? 5.026 12.464 -66.502 1.00 93.12 173 LEU A O 1
ATOM 1276 N N . GLY A 1 174 ? 4.917 12.850 -64.282 1.00 91.81 174 GLY A N 1
ATOM 1277 C CA . GLY A 1 174 ? 6.359 12.858 -64.039 1.00 91.81 174 GLY A CA 1
ATOM 1278 C C . GLY A 1 174 ? 7.062 14.209 -64.236 1.00 91.81 174 GLY A C 1
ATOM 1279 O O . GLY A 1 174 ? 6.515 15.178 -64.769 1.00 91.81 174 GLY A O 1
ATOM 1280 N N . THR A 1 175 ? 8.324 14.264 -63.807 1.00 93.69 175 THR A N 1
ATOM 1281 C CA . THR A 1 175 ? 9.139 15.486 -63.690 1.00 93.69 175 THR A CA 1
ATOM 1282 C C . THR A 1 175 ? 9.296 16.226 -65.018 1.00 93.69 175 THR A C 1
ATOM 1284 O O . THR A 1 175 ? 9.287 17.459 -65.036 1.00 93.69 175 THR A O 1
ATOM 1287 N N . ASN A 1 176 ? 9.418 15.480 -66.120 1.00 93.00 176 ASN A N 1
ATOM 1288 C CA . ASN A 1 176 ? 9.743 15.998 -67.454 1.00 93.00 176 ASN A CA 1
ATOM 1289 C C . ASN A 1 176 ? 8.509 16.345 -68.307 1.00 93.00 176 ASN A C 1
ATOM 1291 O O . ASN A 1 176 ? 8.660 16.795 -69.444 1.00 93.00 176 ASN A O 1
ATOM 1295 N N . ALA A 1 177 ? 7.297 16.121 -67.796 1.00 92.94 177 ALA A N 1
ATOM 1296 C CA . ALA A 1 177 ? 6.072 16.359 -68.546 1.00 92.94 177 ALA A CA 1
ATOM 1297 C C . ALA A 1 177 ? 5.658 17.843 -68.544 1.00 92.94 177 ALA A C 1
ATOM 1299 O O . ALA A 1 177 ? 6.001 18.615 -67.644 1.00 92.94 177 ALA A O 1
ATOM 1300 N N . ALA A 1 178 ? 4.908 18.257 -69.569 1.00 93.88 178 ALA A N 1
ATOM 1301 C CA . ALA A 1 178 ? 4.403 19.624 -69.671 1.00 93.88 178 ALA A CA 1
ATOM 1302 C C . ALA A 1 178 ? 3.232 19.849 -68.703 1.00 93.88 178 ALA A C 1
ATOM 1304 O O . ALA A 1 178 ? 2.380 18.976 -68.540 1.00 93.88 178 ALA A O 1
ATOM 1305 N N . PHE A 1 179 ? 3.154 21.035 -68.096 1.00 96.31 179 PHE A N 1
ATOM 1306 C CA . PHE A 1 179 ? 1.983 21.406 -67.303 1.00 96.31 179 PHE 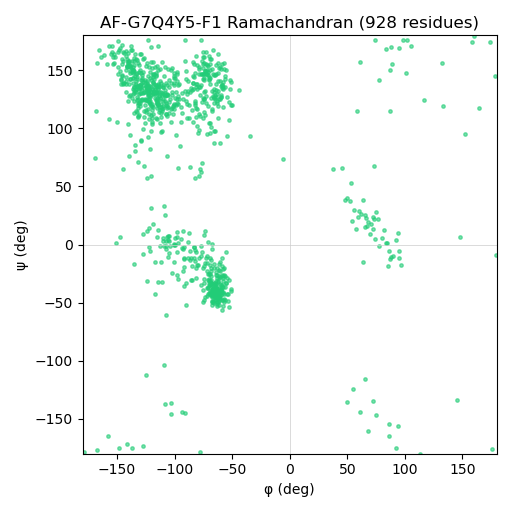A CA 1
ATOM 1307 C C . PHE A 1 179 ? 0.742 21.529 -68.191 1.00 96.31 179 PHE A C 1
ATOM 1309 O O . PHE A 1 179 ? 0.774 22.224 -69.208 1.00 96.31 179 PHE A O 1
ATOM 1316 N N . VAL A 1 180 ? -0.355 20.903 -67.771 1.00 94.81 180 VAL A N 1
ATOM 1317 C CA . VAL A 1 180 ? -1.657 20.971 -68.443 1.00 94.81 180 VAL A CA 1
ATOM 1318 C C . VAL A 1 180 ? -2.629 21.704 -67.530 1.00 94.81 180 VAL A C 1
ATOM 1320 O O . VAL A 1 180 ? -2.807 21.300 -66.390 1.00 94.81 180 VAL A O 1
ATOM 1323 N N . GLN A 1 181 ? -3.253 22.780 -68.013 1.00 94.50 181 GLN A N 1
ATOM 1324 C CA . GLN A 1 181 ? -4.320 23.461 -67.275 1.00 94.50 181 GLN A CA 1
ATOM 1325 C C . GLN A 1 181 ? -5.641 22.707 -67.495 1.00 94.50 181 GLN A C 1
ATOM 1327 O O . GLN A 1 181 ? -6.094 22.621 -68.643 1.00 94.50 181 GLN A O 1
ATOM 1332 N N . PRO A 1 182 ? -6.274 22.153 -66.446 1.00 92.44 182 PRO A N 1
ATOM 1333 C CA . PRO A 1 182 ? -7.545 21.456 -66.584 1.00 92.44 182 PRO A CA 1
ATOM 1334 C C . PRO A 1 182 ? -8.680 22.405 -66.972 1.00 92.44 182 PRO A C 1
ATOM 1336 O O . PRO A 1 182 ? -8.707 23.579 -66.599 1.00 92.44 182 PRO A O 1
ATOM 1339 N N . THR A 1 183 ? -9.677 21.878 -67.682 1.00 88.00 183 THR A N 1
ATOM 1340 C CA . THR A 1 183 ? -10.900 22.626 -67.996 1.00 88.00 183 THR A CA 1
ATOM 1341 C C . THR A 1 183 ? -11.625 23.030 -66.707 1.00 88.00 183 THR A C 1
ATOM 1343 O O . THR A 1 183 ? -11.944 22.174 -65.888 1.00 88.00 183 THR A O 1
ATOM 1346 N N . GLY A 1 184 ? -11.900 24.330 -66.539 1.00 86.94 184 GLY A N 1
ATOM 1347 C CA . GLY A 1 184 ? -12.583 24.885 -65.359 1.00 86.94 184 GLY A CA 1
ATOM 1348 C C . GLY A 1 184 ? -11.660 25.427 -64.255 1.00 86.94 184 GLY A C 1
ATOM 1349 O O . GLY A 1 184 ? -12.158 26.041 -63.312 1.00 86.94 184 GLY A O 1
ATOM 1350 N N . MET A 1 185 ? -10.338 25.261 -64.377 1.00 93.88 185 MET A N 1
ATOM 1351 C CA . MET A 1 185 ? -9.353 25.867 -63.471 1.00 93.88 185 MET A CA 1
ATOM 1352 C C . MET A 1 185 ? -8.985 27.287 -63.930 1.00 93.88 185 MET A C 1
ATOM 1354 O O . MET A 1 185 ? -8.660 27.507 -65.099 1.00 93.88 185 MET A O 1
ATOM 1358 N N . SER A 1 186 ? -9.012 28.253 -63.010 1.00 94.88 186 SER A N 1
ATOM 1359 C CA . SER A 1 186 ? -8.657 29.650 -63.279 1.00 94.88 186 SER A CA 1
ATOM 1360 C C . SER A 1 186 ? -7.150 29.842 -63.497 1.00 94.88 186 SER A C 1
ATOM 1362 O O . SER A 1 186 ? -6.334 29.095 -62.955 1.00 94.88 186 SER A O 1
ATOM 1364 N N . ASP A 1 187 ? -6.763 30.889 -64.233 1.00 95.31 187 ASP A N 1
ATOM 1365 C CA . ASP A 1 187 ? -5.347 31.214 -64.473 1.00 95.31 187 ASP A CA 1
ATOM 1366 C C . ASP A 1 187 ? -4.584 31.502 -63.171 1.00 95.31 187 ASP A C 1
ATOM 1368 O O . ASP A 1 187 ? -3.409 31.154 -63.044 1.00 95.31 187 ASP A O 1
ATOM 1372 N N . GLY A 1 188 ? -5.260 32.107 -62.188 1.00 93.88 188 GLY A N 1
ATOM 1373 C CA . GLY A 1 188 ? -4.699 32.389 -60.867 1.00 93.88 188 GLY A CA 1
ATOM 1374 C C . GLY A 1 188 ? -4.437 31.117 -60.060 1.00 93.88 188 GLY A C 1
ATOM 1375 O O . GLY A 1 188 ? -3.329 30.938 -59.555 1.00 93.88 188 GLY A O 1
ATOM 1376 N N . SER A 1 189 ? -5.415 30.206 -59.990 1.00 93.81 189 SER A N 1
ATOM 1377 C CA . SER A 1 189 ? -5.247 28.903 -59.328 1.00 93.81 189 SER A CA 1
ATOM 1378 C C . SER A 1 189 ? -4.145 28.085 -59.998 1.00 93.81 189 SER A C 1
ATOM 1380 O O . SER A 1 189 ? -3.247 27.596 -59.321 1.00 93.81 189 SER A O 1
ATOM 1382 N N . PHE A 1 190 ? -4.117 28.044 -61.333 1.00 96.56 190 PHE A N 1
ATOM 1383 C CA . PHE A 1 190 ? -3.080 27.320 -62.067 1.00 96.56 190 PHE A CA 1
ATOM 1384 C C . PHE A 1 190 ? -1.677 27.922 -61.882 1.00 96.56 190 PHE A C 1
ATOM 1386 O O . PHE A 1 190 ? -0.681 27.196 -61.835 1.00 96.56 190 PHE A O 1
ATOM 1393 N N . ALA A 1 191 ? -1.560 29.249 -61.764 1.00 96.69 191 ALA A N 1
ATOM 1394 C CA . ALA A 1 191 ? -0.293 29.902 -61.442 1.00 96.69 191 ALA A CA 1
ATOM 1395 C C . ALA A 1 191 ? 0.194 29.543 -60.028 1.00 96.69 191 ALA A C 1
ATOM 1397 O O . ALA A 1 191 ? 1.367 29.196 -59.872 1.00 96.69 191 ALA A O 1
ATOM 1398 N N . ASN A 1 192 ? -0.701 29.566 -59.033 1.00 96.56 192 ASN A N 1
ATOM 1399 C CA . ASN A 1 192 ? -0.395 29.151 -57.662 1.00 96.56 192 ASN A CA 1
ATOM 1400 C C . ASN A 1 192 ? 0.019 27.678 -57.600 1.00 96.56 192 ASN A C 1
ATOM 1402 O O . ASN A 1 192 ? 1.060 27.374 -57.026 1.00 96.56 192 ASN A O 1
ATOM 1406 N N . PHE A 1 193 ? -0.717 26.792 -58.277 1.00 97.12 193 PHE A N 1
ATOM 1407 C CA . PHE A 1 193 ? -0.380 25.374 -58.371 1.00 97.12 193 PHE A CA 1
ATOM 1408 C C . PHE A 1 193 ? 1.024 25.152 -58.938 1.00 97.12 193 PHE A C 1
ATOM 1410 O O . PHE A 1 193 ? 1.819 24.422 -58.355 1.00 97.12 193 PHE A O 1
ATOM 1417 N N . LYS A 1 194 ? 1.382 25.812 -60.050 1.00 97.31 194 LYS A N 1
ATOM 1418 C CA . LYS A 1 194 ? 2.731 25.688 -60.632 1.00 97.31 194 LYS A CA 1
ATOM 1419 C C . LYS A 1 194 ? 3.824 26.184 -59.687 1.00 97.31 194 LYS A C 1
ATOM 1421 O O . LYS A 1 194 ? 4.898 25.585 -59.648 1.00 97.31 194 LYS A O 1
ATOM 1426 N N . ALA A 1 195 ? 3.566 27.274 -58.962 1.00 97.44 195 ALA A N 1
ATOM 1427 C CA . ALA A 1 195 ? 4.498 27.803 -57.972 1.00 97.44 195 ALA A CA 1
ATOM 1428 C C . ALA A 1 195 ? 4.684 26.815 -56.810 1.00 97.44 195 ALA A C 1
ATOM 1430 O O . ALA A 1 195 ? 5.820 26.456 -56.503 1.00 97.44 195 ALA A O 1
ATOM 1431 N N . TYR A 1 196 ? 3.581 26.294 -56.262 1.00 97.69 196 TYR A N 1
ATOM 1432 C CA . TYR A 1 196 ? 3.601 25.257 -55.234 1.00 97.69 196 TYR A CA 1
ATOM 1433 C C . TYR A 1 196 ? 4.322 23.998 -55.708 1.00 97.69 196 TYR A C 1
ATOM 1435 O O . TYR A 1 196 ? 5.206 23.513 -55.014 1.00 97.69 196 TYR A O 1
ATOM 1443 N N . TYR A 1 197 ? 4.014 23.505 -56.909 1.00 97.50 197 TYR A N 1
ATOM 1444 C CA . TYR A 1 197 ? 4.658 22.330 -57.488 1.00 97.50 197 TYR A CA 1
ATOM 1445 C C . TYR A 1 197 ? 6.174 22.510 -57.568 1.00 97.50 197 TYR A C 1
ATOM 1447 O O . TYR A 1 197 ? 6.921 21.615 -57.189 1.00 97.50 197 TYR A O 1
ATOM 1455 N N . ALA A 1 198 ? 6.644 23.658 -58.068 1.00 96.44 198 ALA A N 1
ATOM 1456 C CA . ALA A 1 198 ? 8.073 23.936 -58.174 1.00 96.44 198 ALA A CA 1
ATOM 1457 C C . ALA A 1 198 ? 8.745 24.027 -56.795 1.00 96.44 198 ALA A C 1
ATOM 1459 O O . ALA A 1 198 ? 9.845 23.502 -56.625 1.00 96.44 198 ALA A O 1
ATOM 1460 N N . ASN A 1 199 ? 8.075 24.650 -55.819 1.00 96.75 199 ASN A N 1
ATOM 1461 C CA . ASN A 1 199 ? 8.549 24.722 -54.439 1.00 96.75 199 ASN A CA 1
ATOM 1462 C C . ASN A 1 199 ? 8.630 23.326 -53.803 1.00 96.75 199 ASN A C 1
ATOM 1464 O O . ASN A 1 199 ? 9.690 22.908 -53.342 1.00 96.75 199 ASN A O 1
ATOM 1468 N N . TRP A 1 200 ? 7.533 22.570 -53.852 1.00 96.94 200 TRP A N 1
ATOM 1469 C CA . TRP A 1 200 ? 7.448 21.233 -53.279 1.00 96.94 200 TRP A CA 1
ATOM 1470 C C . TRP A 1 200 ? 8.379 20.238 -53.971 1.00 96.94 200 TRP A C 1
ATOM 1472 O O . TRP A 1 200 ? 8.943 19.388 -53.303 1.00 96.94 200 TRP A O 1
ATOM 1482 N N . LEU A 1 201 ? 8.628 20.362 -55.279 1.00 96.50 201 LEU A N 1
ATOM 1483 C CA . LEU A 1 201 ? 9.613 19.530 -55.978 1.00 96.50 201 LEU A CA 1
ATOM 1484 C C . LEU A 1 201 ? 11.022 19.687 -55.394 1.00 96.50 201 LEU A C 1
ATOM 1486 O O . LEU A 1 201 ? 11.743 18.698 -55.261 1.00 96.50 201 LEU A O 1
ATOM 1490 N N . ALA A 1 202 ? 11.410 20.920 -55.059 1.00 95.56 202 ALA A N 1
ATOM 1491 C CA . ALA A 1 202 ? 12.698 21.201 -54.433 1.00 95.56 202 ALA A CA 1
ATOM 1492 C C . ALA A 1 202 ? 12.742 20.715 -52.975 1.00 95.56 202 ALA A C 1
ATOM 1494 O O . ALA A 1 202 ? 13.769 20.211 -52.526 1.00 95.56 202 ALA A O 1
ATOM 1495 N N . GLU A 1 203 ? 11.635 20.846 -52.244 1.00 95.69 203 GLU A N 1
ATOM 1496 C CA . GLU A 1 203 ? 11.535 20.424 -50.846 1.00 95.69 203 GLU A CA 1
ATOM 1497 C C . GLU A 1 203 ? 11.450 18.899 -50.687 1.00 95.69 203 GLU A C 1
ATOM 1499 O O . GLU A 1 203 ? 12.199 18.332 -49.894 1.00 95.69 203 GLU A O 1
ATOM 1504 N N . ALA A 1 204 ? 10.584 18.224 -51.447 1.00 95.38 204 ALA A N 1
ATOM 1505 C CA . ALA A 1 204 ? 10.322 16.788 -51.357 1.00 95.38 204 ALA A CA 1
ATOM 1506 C C . ALA A 1 204 ? 11.594 15.962 -51.569 1.00 95.38 204 ALA A C 1
ATOM 1508 O O . ALA A 1 204 ? 11.908 15.112 -50.750 1.00 95.38 204 ALA A O 1
ATOM 1509 N N . TYR A 1 205 ? 12.387 16.253 -52.601 1.00 95.31 205 TYR A N 1
ATOM 1510 C CA . TYR A 1 205 ? 13.663 15.557 -52.830 1.00 95.31 205 TYR A CA 1
ATOM 1511 C C . TYR A 1 205 ? 14.871 16.270 -52.200 1.00 95.31 205 TYR A C 1
ATOM 1513 O O . TYR A 1 205 ? 16.016 15.957 -52.524 1.00 95.31 205 TYR A O 1
ATOM 1521 N N . GLY A 1 206 ? 14.615 17.263 -51.348 1.00 94.12 206 GLY A N 1
ATOM 1522 C CA . GLY A 1 206 ? 15.617 18.058 -50.653 1.00 94.12 206 GLY A CA 1
ATOM 1523 C C . GLY A 1 206 ? 15.391 18.019 -49.148 1.00 94.12 206 GLY A C 1
ATOM 1524 O O . GLY A 1 206 ? 15.580 16.992 -48.506 1.00 94.12 206 GLY A O 1
ATOM 1525 N N . SER A 1 207 ? 15.008 19.158 -48.568 1.00 91.56 207 SER A N 1
ATOM 1526 C CA . SER A 1 207 ? 14.926 19.334 -47.112 1.00 91.56 207 SER A CA 1
ATOM 1527 C C . SER A 1 207 ? 13.801 18.557 -46.429 1.00 91.56 207 SER A C 1
ATOM 1529 O O . SER A 1 207 ? 13.952 18.195 -45.267 1.00 91.56 207 SER A O 1
ATOM 1531 N N . SER A 1 208 ? 12.674 18.339 -47.110 1.00 91.12 208 SER A N 1
ATOM 1532 C CA . SER A 1 208 ? 11.519 17.621 -46.551 1.00 91.12 208 SER A CA 1
ATOM 1533 C C . SER A 1 208 ? 11.646 16.107 -46.692 1.00 91.12 208 SER A C 1
ATOM 1535 O O . SER A 1 208 ? 10.953 15.392 -45.974 1.00 91.12 208 SER A O 1
ATOM 1537 N N . HIS A 1 209 ? 12.529 15.640 -47.586 1.00 94.38 209 HIS A N 1
ATOM 1538 C CA . HIS A 1 209 ? 12.895 14.232 -47.775 1.00 94.38 209 HIS A CA 1
ATOM 1539 C C . HIS A 1 209 ? 11.669 13.303 -47.800 1.00 94.38 209 HIS A C 1
ATOM 1541 O O . HIS A 1 209 ? 11.412 12.520 -46.886 1.00 94.38 209 HIS A O 1
ATOM 1547 N N . PHE A 1 210 ? 10.845 13.468 -48.830 1.00 96.25 210 PHE A N 1
ATOM 1548 C CA . PHE A 1 210 ? 9.531 12.860 -48.982 1.00 96.25 210 PHE A CA 1
ATOM 1549 C C . PHE A 1 210 ? 9.429 12.115 -50.326 1.00 96.25 210 PHE A C 1
ATOM 1551 O O . PHE A 1 210 ? 9.749 12.699 -51.368 1.00 96.25 210 PHE A O 1
ATOM 1558 N N . PRO A 1 211 ? 8.962 10.852 -50.345 1.00 96.56 211 PRO A N 1
ATOM 1559 C CA . PRO A 1 211 ? 8.886 10.016 -51.539 1.00 96.56 211 PRO A CA 1
ATOM 1560 C C . PRO A 1 211 ? 7.684 10.391 -52.420 1.00 96.56 211 PRO A C 1
ATOM 1562 O O . PRO A 1 211 ? 6.745 9.623 -52.616 1.00 96.56 211 PRO A O 1
ATOM 1565 N N . TRP A 1 212 ? 7.699 11.605 -52.967 1.00 97.12 212 TRP A N 1
ATOM 1566 C CA . TRP A 1 212 ? 6.641 12.078 -53.855 1.00 97.12 212 TRP A CA 1
ATOM 1567 C C . TRP A 1 212 ? 6.756 11.417 -55.230 1.00 97.12 212 TRP A C 1
ATOM 1569 O O . TRP A 1 212 ? 7.800 11.501 -55.874 1.00 97.12 212 TRP A O 1
ATOM 1579 N N . THR A 1 213 ? 5.690 10.781 -55.716 1.00 95.81 213 THR A N 1
ATOM 1580 C CA . THR A 1 213 ? 5.731 10.061 -57.001 1.00 95.81 213 THR A CA 1
ATOM 1581 C C . THR A 1 213 ? 5.566 10.980 -58.207 1.00 95.81 213 THR A C 1
ATOM 1583 O O . THR A 1 213 ? 6.053 10.665 -59.287 1.00 95.81 213 THR A O 1
ATOM 1586 N N . GLN A 1 214 ? 4.860 12.107 -58.060 1.00 96.12 214 GLN A N 1
ATOM 1587 C CA . GLN A 1 214 ? 4.364 12.930 -59.177 1.00 96.12 214 GLN A CA 1
ATOM 1588 C C . GLN A 1 214 ? 3.444 12.161 -60.159 1.00 96.12 214 GLN A C 1
ATOM 1590 O O . GLN A 1 214 ? 3.172 12.656 -61.258 1.00 96.12 214 GLN A O 1
ATOM 1595 N N . LEU A 1 215 ? 2.966 10.961 -59.787 1.00 95.69 215 LEU A N 1
ATOM 1596 C CA . LEU A 1 215 ? 2.145 10.071 -60.627 1.00 95.69 215 LEU A CA 1
ATOM 1597 C C . LEU A 1 215 ? 0.672 10.002 -60.196 1.00 95.69 215 LEU A C 1
ATOM 1599 O O . LEU A 1 215 ? -0.130 9.342 -60.851 1.00 95.69 215 LEU A O 1
ATOM 1603 N N . GLY A 1 216 ? 0.303 10.706 -59.122 1.00 93.06 216 GLY A N 1
ATOM 1604 C CA . GLY A 1 216 ? -1.074 10.801 -58.628 1.00 93.06 216 GLY A CA 1
ATOM 1605 C C . GLY A 1 216 ? -1.431 9.783 -57.543 1.00 93.06 216 GLY A C 1
ATOM 1606 O O . GLY A 1 216 ? -2.607 9.673 -57.193 1.00 93.06 216 GLY A O 1
ATOM 1607 N N . TYR A 1 217 ? -0.439 9.064 -57.010 1.00 95.56 217 TYR A N 1
ATOM 1608 C CA . TYR A 1 217 ? -0.577 8.156 -55.872 1.00 95.56 217 TYR A CA 1
ATOM 1609 C C . TYR A 1 217 ? 0.619 8.261 -54.911 1.00 95.56 217 TYR A C 1
ATOM 1611 O O . TYR A 1 217 ? 1.722 8.596 -55.342 1.00 95.56 217 TYR A O 1
ATOM 1619 N N . THR A 1 218 ? 0.418 7.946 -53.632 1.00 96.50 218 THR A N 1
ATOM 1620 C CA . THR A 1 218 ? 1.464 7.978 -52.597 1.00 96.50 218 THR A CA 1
ATOM 1621 C C . THR A 1 218 ? 2.436 6.819 -52.764 1.00 96.50 218 THR A C 1
ATOM 1623 O O . THR A 1 218 ? 2.051 5.725 -53.173 1.00 96.50 218 THR A O 1
ATOM 1626 N N . TYR A 1 219 ? 3.709 7.016 -52.426 1.00 96.56 219 TYR A N 1
ATOM 1627 C CA . TYR A 1 219 ? 4.666 5.911 -52.427 1.00 96.56 219 TYR A CA 1
ATOM 1628 C C . TYR A 1 219 ? 4.506 5.056 -51.163 1.00 96.56 219 TYR A C 1
ATOM 1630 O O . TYR A 1 219 ? 4.815 5.510 -50.059 1.00 96.56 219 TYR A O 1
ATOM 1638 N N . LEU A 1 220 ? 4.051 3.811 -51.322 1.00 95.25 220 LEU A N 1
ATOM 1639 C CA . LEU A 1 220 ? 3.956 2.828 -50.245 1.00 95.25 220 LEU A CA 1
ATOM 1640 C C . LEU A 1 220 ? 5.336 2.210 -49.990 1.00 95.25 220 LEU A C 1
ATOM 1642 O O . LEU A 1 220 ? 5.767 1.290 -50.681 1.00 95.25 220 LEU A O 1
ATOM 1646 N N . TRP A 1 221 ? 6.057 2.738 -49.006 1.00 94.75 221 TRP A N 1
ATOM 1647 C CA . TRP A 1 221 ? 7.428 2.314 -48.722 1.00 94.75 221 TRP A CA 1
ATOM 1648 C C . TRP A 1 221 ? 7.495 1.049 -47.843 1.00 94.75 221 TRP A C 1
ATOM 1650 O O . TRP A 1 221 ? 6.576 0.734 -47.085 1.00 94.75 221 TRP A O 1
ATOM 1660 N N . GLY A 1 222 ? 8.602 0.303 -47.947 1.00 89.88 222 GLY A N 1
ATOM 1661 C CA . GLY A 1 222 ? 8.895 -0.872 -47.109 1.00 89.88 222 GLY A CA 1
ATOM 1662 C C . GLY A 1 222 ? 8.278 -2.210 -47.554 1.00 89.88 222 GLY A C 1
ATOM 1663 O O . GLY A 1 222 ? 8.516 -3.220 -46.885 1.00 89.88 222 GLY A O 1
ATOM 1664 N N . GLN A 1 223 ? 7.537 -2.243 -48.672 1.00 88.12 223 GLN A N 1
ATOM 1665 C CA . GLN A 1 223 ? 6.837 -3.433 -49.202 1.00 88.12 223 GLN A CA 1
ATOM 1666 C C . GLN A 1 223 ? 7.524 -4.077 -50.434 1.00 88.12 223 GLN A C 1
ATOM 1668 O O . GLN A 1 223 ? 7.030 -5.056 -50.998 1.00 88.12 223 GLN A O 1
ATOM 1673 N N . GLY A 1 224 ? 8.686 -3.565 -50.852 1.00 87.62 224 GLY A N 1
ATOM 1674 C CA . GLY A 1 224 ? 9.440 -4.001 -52.038 1.00 87.62 224 GLY A CA 1
ATOM 1675 C C . GLY A 1 224 ? 9.267 -3.066 -53.240 1.00 87.62 224 GLY A C 1
ATOM 1676 O O . GLY A 1 224 ? 8.493 -2.124 -53.177 1.00 87.62 224 GLY A O 1
ATOM 1677 N N . GLU A 1 225 ? 9.982 -3.337 -54.335 1.00 87.69 225 GLU A N 1
ATOM 1678 C CA . GLU A 1 225 ? 10.232 -2.355 -55.415 1.00 87.69 225 GLU A CA 1
ATOM 1679 C C . GLU A 1 225 ? 9.293 -2.484 -56.634 1.00 87.69 225 GLU A C 1
ATOM 1681 O O . GLU A 1 225 ? 9.329 -1.677 -57.561 1.00 87.69 225 GLU A O 1
ATOM 1686 N N . ALA A 1 226 ? 8.447 -3.518 -56.685 1.00 93.38 226 ALA A N 1
ATOM 1687 C CA . ALA A 1 226 ? 7.507 -3.704 -57.793 1.00 93.38 226 ALA A CA 1
ATOM 1688 C C . ALA A 1 226 ? 6.345 -2.696 -57.717 1.00 93.38 226 ALA A C 1
ATOM 1690 O O . ALA A 1 226 ? 5.892 -2.369 -56.624 1.00 93.38 226 ALA A O 1
ATOM 1691 N N . LEU A 1 227 ? 5.773 -2.289 -58.863 1.00 92.75 227 LEU A N 1
ATOM 1692 C CA . LEU A 1 227 ? 4.644 -1.338 -58.912 1.00 92.75 227 LEU A CA 1
ATOM 1693 C C . LEU A 1 227 ? 3.480 -1.731 -57.982 1.00 92.75 227 LEU A C 1
ATOM 1695 O O . LEU A 1 227 ? 2.904 -0.878 -57.317 1.00 92.75 227 LEU A O 1
ATOM 1699 N N . ALA A 1 228 ? 3.158 -3.024 -57.899 1.00 90.12 228 ALA A N 1
ATOM 1700 C CA . ALA A 1 228 ? 2.099 -3.528 -57.021 1.00 90.12 228 ALA A CA 1
ATOM 1701 C C . ALA A 1 228 ? 2.387 -3.327 -55.520 1.00 90.12 228 ALA A C 1
ATOM 1703 O O . ALA A 1 228 ? 1.447 -3.280 -54.732 1.00 90.12 228 ALA A O 1
ATOM 1704 N N . ASN A 1 229 ? 3.660 -3.199 -55.145 1.00 91.62 229 ASN A N 1
ATOM 1705 C CA . ASN A 1 229 ? 4.112 -3.059 -53.765 1.00 91.62 229 ASN A CA 1
ATOM 1706 C C . ASN A 1 229 ? 4.357 -1.595 -53.379 1.00 91.62 229 ASN A C 1
ATOM 1708 O O . ASN A 1 229 ? 4.164 -1.246 -52.221 1.00 91.62 229 ASN A O 1
ATOM 1712 N N . ILE A 1 230 ? 4.744 -0.742 -54.336 1.00 94.50 230 ILE A N 1
ATOM 1713 C CA . ILE A 1 230 ? 5.037 0.682 -54.087 1.00 94.50 230 ILE A CA 1
ATOM 1714 C C . ILE A 1 230 ? 3.827 1.600 -54.283 1.00 94.50 230 ILE A C 1
ATOM 1716 O O . ILE A 1 230 ? 3.878 2.789 -53.970 1.00 94.50 230 ILE A O 1
ATOM 1720 N N . ARG A 1 231 ? 2.738 1.089 -54.864 1.00 92.94 231 ARG A N 1
ATOM 1721 C CA . ARG A 1 231 ? 1.531 1.875 -55.120 1.00 92.94 231 ARG A CA 1
ATOM 1722 C C . ARG A 1 231 ? 0.717 2.034 -53.834 1.00 92.94 231 ARG A C 1
ATOM 1724 O O . ARG A 1 231 ? 0.082 1.083 -53.385 1.00 92.94 231 ARG A O 1
ATOM 1731 N N . GLY A 1 232 ? 0.678 3.254 -53.307 1.00 93.44 232 GLY A N 1
ATOM 1732 C CA . GLY A 1 232 ? -0.202 3.662 -52.216 1.00 93.44 232 GLY A CA 1
ATOM 1733 C C . GLY A 1 232 ? -1.552 4.222 -52.682 1.00 93.44 232 GLY A C 1
ATOM 1734 O O . GLY A 1 232 ? -2.146 3.758 -53.659 1.00 93.44 232 GLY A O 1
ATOM 1735 N N . LEU A 1 233 ? -2.059 5.201 -51.937 1.00 95.56 233 LEU A N 1
ATOM 1736 C CA . LEU A 1 233 ? -3.391 5.792 -52.076 1.00 95.56 233 LEU A CA 1
ATOM 1737 C C . LEU A 1 233 ? -3.405 6.891 -53.140 1.00 95.56 233 LEU A C 1
ATOM 1739 O O . LEU A 1 233 ? -2.374 7.490 -53.432 1.00 95.56 233 LEU A O 1
ATOM 1743 N N . SER A 1 234 ? -4.571 7.193 -53.703 1.00 95.62 234 SER A N 1
ATOM 1744 C CA . SER A 1 234 ? -4.736 8.294 -54.653 1.00 95.62 234 SER A CA 1
ATOM 1745 C C . SER A 1 234 ? -4.474 9.642 -53.966 1.00 95.62 234 SER A C 1
ATOM 1747 O O . SER A 1 234 ? -5.073 9.950 -52.936 1.00 95.62 234 SER A O 1
ATOM 1749 N N . GLU A 1 235 ? -3.604 10.469 -54.549 1.00 93.50 235 GLU A N 1
ATOM 1750 C CA . GLU A 1 235 ? -3.146 11.724 -53.937 1.00 93.50 235 GLU A CA 1
ATOM 1751 C C . GLU A 1 235 ? -3.909 12.951 -54.425 1.00 93.50 235 GLU A C 1
ATOM 1753 O O . GLU A 1 235 ? -4.108 13.155 -55.630 1.00 93.50 235 GLU A O 1
ATOM 1758 N N . PHE A 1 236 ? -4.238 13.819 -53.470 1.00 97.00 236 PHE A N 1
ATOM 1759 C CA . PHE A 1 236 ? -4.805 15.140 -53.697 1.00 97.00 236 PHE A CA 1
ATOM 1760 C C . PHE A 1 236 ? -4.207 16.150 -52.717 1.00 97.00 236 PHE A C 1
ATOM 1762 O O . PHE A 1 236 ? -3.754 15.794 -51.626 1.00 97.00 236 PHE A O 1
ATOM 1769 N N . ILE A 1 237 ? -4.239 17.422 -53.095 1.00 97.62 237 ILE A N 1
ATOM 1770 C CA . ILE A 1 237 ? -3.776 18.535 -52.272 1.00 97.62 237 ILE A CA 1
ATOM 1771 C C . ILE A 1 237 ? -4.824 19.643 -52.207 1.00 97.62 237 ILE A C 1
ATOM 1773 O O . ILE A 1 237 ? -5.583 19.867 -53.153 1.00 97.62 237 ILE A O 1
ATOM 1777 N N . LEU A 1 238 ? -4.821 20.351 -51.083 1.00 97.75 238 LEU A N 1
ATOM 1778 C CA . LEU A 1 238 ? -5.502 21.625 -50.881 1.00 97.75 238 LEU A CA 1
ATOM 1779 C C . LEU A 1 238 ? -4.423 22.689 -50.675 1.00 97.75 238 LEU A C 1
ATOM 1781 O O . LEU A 1 238 ? -3.653 22.584 -49.720 1.00 97.75 238 LEU A O 1
ATOM 1785 N N . LEU A 1 239 ? -4.334 23.694 -51.546 1.00 97.31 239 LEU A N 1
ATOM 1786 C CA . LEU A 1 239 ? -3.295 24.727 -51.447 1.00 97.31 239 LEU A CA 1
ATOM 1787 C C . LEU A 1 239 ? -3.505 25.642 -50.225 1.00 97.31 239 LEU A C 1
ATOM 1789 O O . LEU A 1 239 ? -4.627 25.821 -49.746 1.00 97.31 239 LEU A O 1
ATOM 1793 N N . GLY A 1 240 ? -2.430 26.255 -49.726 1.00 96.69 240 GLY A N 1
ATOM 1794 C CA . GLY A 1 240 ? -2.460 27.206 -48.611 1.00 96.69 240 GLY A CA 1
ATOM 1795 C C . GLY A 1 240 ? -3.482 28.325 -48.821 1.00 96.69 240 GLY A C 1
ATOM 1796 O O . GLY A 1 240 ? -3.570 28.904 -49.901 1.00 96.69 240 GLY A O 1
ATOM 1797 N N . GLY A 1 241 ? -4.277 28.627 -47.795 1.00 94.69 241 GLY A N 1
ATOM 1798 C CA . GLY A 1 241 ? -5.385 29.579 -47.886 1.00 94.69 241 GLY A CA 1
ATOM 1799 C C . GLY A 1 241 ? -6.714 28.990 -48.380 1.00 94.69 241 GLY A C 1
ATOM 1800 O O . GLY A 1 241 ? -7.725 29.689 -48.328 1.00 94.69 241 GLY A O 1
ATOM 1801 N N . THR A 1 242 ? -6.759 27.721 -48.803 1.00 96.25 242 THR A N 1
ATOM 1802 C CA . THR A 1 242 ? -8.014 27.051 -49.192 1.00 96.25 242 THR A CA 1
ATOM 1803 C C . THR A 1 242 ? -8.937 26.894 -47.987 1.00 96.25 242 THR A C 1
ATOM 1805 O O . THR A 1 242 ? -8.535 26.346 -46.957 1.00 96.25 242 THR A O 1
ATOM 1808 N N . SER A 1 243 ? -10.182 27.357 -48.110 1.00 95.12 243 SER A N 1
ATOM 1809 C CA . SER A 1 243 ? -11.200 27.193 -47.071 1.00 95.12 243 SER A CA 1
ATOM 1810 C C . SER A 1 243 ? -11.840 25.808 -47.121 1.00 95.12 243 SER A C 1
ATOM 1812 O O . SER A 1 243 ? -12.209 25.304 -48.181 1.00 95.12 243 SER A O 1
ATOM 1814 N N . TYR A 1 244 ? -12.048 25.223 -45.951 1.00 94.94 244 TYR A N 1
ATOM 1815 C CA . TYR A 1 244 ? -12.771 23.973 -45.765 1.00 94.94 244 TYR A CA 1
ATOM 1816 C C . TYR A 1 244 ? -13.689 24.072 -44.544 1.00 94.94 244 TYR A C 1
ATOM 1818 O O . TYR A 1 244 ? -13.656 25.036 -43.780 1.00 94.94 244 TYR A O 1
ATOM 1826 N N . THR A 1 245 ? -14.550 23.076 -44.372 1.00 94.12 245 THR A N 1
ATOM 1827 C CA . THR A 1 245 ? -15.312 22.902 -43.129 1.00 94.12 245 THR A CA 1
ATOM 1828 C C . THR A 1 245 ? -14.905 21.577 -42.521 1.00 94.12 245 THR A C 1
ATOM 1830 O O . THR A 1 245 ? -14.849 20.579 -43.232 1.00 94.12 245 THR A O 1
ATOM 1833 N N . VAL A 1 246 ? -14.595 21.551 -41.231 1.00 93.75 246 VAL A N 1
ATOM 1834 C CA . VAL A 1 246 ? -14.265 20.307 -40.537 1.00 93.75 246 VAL A CA 1
ATOM 1835 C C . VAL A 1 246 ? -15.510 19.426 -40.522 1.00 93.75 246 VAL A C 1
ATOM 1837 O O . VAL A 1 246 ? -16.565 19.837 -40.047 1.00 93.75 246 VAL A O 1
ATOM 1840 N N . TYR A 1 247 ? -15.405 18.228 -41.084 1.00 93.12 247 TYR A N 1
ATOM 1841 C CA . TYR A 1 247 ? -16.489 17.256 -41.117 1.00 93.12 247 TYR A CA 1
ATOM 1842 C C . TYR A 1 247 ? -16.447 16.353 -39.890 1.00 93.12 247 TYR A C 1
ATOM 1844 O O . TYR A 1 247 ? -17.452 16.236 -39.196 1.00 93.12 247 TYR A O 1
ATOM 1852 N N . ALA A 1 248 ? -15.288 15.751 -39.613 1.00 93.69 248 ALA A N 1
ATOM 1853 C CA . ALA A 1 248 ? -15.087 14.892 -38.457 1.00 93.69 248 ALA A CA 1
ATOM 1854 C C . ALA A 1 248 ? -13.622 14.876 -37.994 1.00 93.69 248 ALA A C 1
ATOM 1856 O O . ALA A 1 248 ? -12.707 15.118 -38.781 1.00 93.69 248 ALA A O 1
ATOM 1857 N N . LEU A 1 249 ? -13.411 14.557 -36.720 1.00 94.50 249 LEU A N 1
ATOM 1858 C CA . LEU A 1 249 ? -12.108 14.356 -36.096 1.00 94.50 249 LEU A CA 1
ATOM 1859 C C . LEU A 1 249 ? -12.061 12.967 -35.456 1.00 94.50 249 LEU A C 1
ATOM 1861 O O . LEU A 1 249 ? -12.977 12.590 -34.721 1.00 94.50 249 LEU A O 1
ATOM 1865 N N . TYR A 1 250 ? -10.984 12.226 -35.703 1.00 95.50 250 TYR A N 1
ATOM 1866 C CA . TYR A 1 250 ? -10.777 10.901 -35.123 1.00 95.50 250 TYR A CA 1
ATOM 1867 C C . TYR A 1 250 ? -9.347 10.735 -34.608 1.00 95.50 250 TYR A C 1
ATOM 1869 O O . TYR A 1 250 ? -8.407 10.841 -35.404 1.00 95.50 250 TYR A O 1
ATOM 1877 N N . PRO A 1 251 ? -9.156 10.397 -33.320 1.00 95.88 251 PRO A N 1
ATOM 1878 C CA . PRO A 1 251 ? -7.900 9.814 -32.868 1.00 95.88 251 PRO A CA 1
ATOM 1879 C C . PRO A 1 251 ? -7.535 8.632 -33.764 1.00 95.88 251 PRO A C 1
ATOM 1881 O O . PRO A 1 251 ? -8.411 7.854 -34.156 1.00 95.88 251 PRO A O 1
ATOM 1884 N N . LEU A 1 252 ? -6.254 8.493 -34.095 1.00 94.94 252 LEU A N 1
ATOM 1885 C CA . LEU A 1 252 ? -5.815 7.520 -35.092 1.00 94.94 252 LEU A CA 1
ATOM 1886 C C . LEU A 1 252 ? -6.234 6.080 -34.751 1.00 94.94 252 LEU A C 1
ATOM 1888 O O . LEU A 1 252 ? -6.692 5.347 -35.624 1.00 94.94 252 LEU A O 1
ATOM 1892 N N . THR A 1 253 ? -6.112 5.683 -33.486 1.00 94.31 253 THR A N 1
ATOM 1893 C CA . THR A 1 253 ? -6.473 4.340 -33.009 1.00 94.31 253 THR A CA 1
ATOM 1894 C C . THR A 1 253 ? -7.986 4.109 -33.046 1.00 94.31 253 THR A C 1
ATOM 1896 O O . THR A 1 253 ? -8.434 3.057 -33.496 1.00 94.31 253 THR A O 1
ATOM 1899 N N . ALA A 1 254 ? -8.792 5.109 -32.675 1.00 95.00 254 ALA A N 1
ATOM 1900 C CA . ALA A 1 254 ? -10.250 5.040 -32.766 1.00 95.00 254 ALA A CA 1
ATOM 1901 C C . ALA A 1 254 ? -10.774 5.033 -34.211 1.00 95.00 254 ALA A C 1
ATOM 1903 O O . ALA A 1 254 ? -11.836 4.463 -34.465 1.00 95.00 254 ALA A O 1
ATOM 1904 N N . TYR A 1 255 ? -10.045 5.621 -35.169 1.00 93.94 255 TYR A N 1
ATOM 1905 C CA . TYR A 1 255 ? -10.452 5.672 -36.580 1.00 93.94 255 TYR A CA 1
ATOM 1906 C C . TYR A 1 255 ? -10.730 4.279 -37.172 1.00 93.94 255 TYR A C 1
ATOM 1908 O O . TYR A 1 255 ? -11.655 4.126 -37.979 1.00 93.94 255 TYR A O 1
ATOM 1916 N N . LEU A 1 256 ? -9.990 3.263 -36.707 1.00 92.69 256 LEU A N 1
ATOM 1917 C CA . LEU A 1 256 ? -10.138 1.855 -37.094 1.00 92.69 256 LEU A CA 1
ATOM 1918 C C . LEU A 1 256 ? -11.535 1.294 -36.815 1.00 92.69 256 LEU A C 1
ATOM 1920 O O . LEU A 1 256 ? -12.019 0.445 -37.558 1.00 92.69 256 LEU A O 1
ATOM 1924 N N . TYR A 1 257 ? -12.183 1.798 -35.769 1.00 93.75 257 TYR A N 1
ATOM 1925 C CA . TYR A 1 257 ? -13.411 1.240 -35.207 1.00 93.75 257 TYR A CA 1
ATOM 1926 C C . TYR A 1 257 ? -14.658 2.062 -35.549 1.00 93.75 257 TYR A C 1
ATOM 1928 O O . TYR A 1 257 ? -15.741 1.804 -35.029 1.00 93.75 257 TYR A O 1
ATOM 1936 N N . THR A 1 258 ? -14.529 3.069 -36.415 1.00 90.19 258 THR A N 1
ATOM 1937 C CA . THR A 1 258 ? -15.671 3.876 -36.872 1.00 90.19 258 THR A CA 1
ATOM 1938 C C . THR A 1 258 ? -16.542 3.071 -37.846 1.00 90.19 258 THR A C 1
ATOM 1940 O O . THR A 1 258 ? -16.023 2.285 -38.639 1.00 90.19 258 THR A O 1
ATOM 1943 N N . ALA A 1 259 ? -17.857 3.302 -37.899 1.00 79.00 259 ALA A N 1
ATOM 1944 C CA . ALA A 1 259 ? -18.730 2.649 -38.893 1.00 79.00 259 ALA A CA 1
ATOM 1945 C C . ALA A 1 259 ? -18.637 3.256 -40.319 1.00 79.00 259 ALA A C 1
ATOM 1947 O O . ALA A 1 259 ? -19.110 2.670 -41.291 1.00 79.00 259 ALA A O 1
ATOM 1948 N N . GLY A 1 260 ? -17.965 4.401 -40.486 1.00 78.94 260 GLY A N 1
ATOM 1949 C CA . GLY A 1 260 ? -17.813 5.095 -41.772 1.00 78.94 260 GLY A CA 1
ATOM 1950 C C . GLY A 1 260 ? -17.443 6.570 -41.599 1.00 78.94 260 GLY A C 1
ATOM 1951 O O . GLY A 1 260 ? -17.334 7.049 -40.470 1.00 78.94 260 GLY A O 1
ATOM 1952 N N . ASN A 1 261 ? -17.270 7.289 -42.710 1.00 81.00 261 ASN A N 1
ATOM 1953 C CA . ASN A 1 261 ? -16.941 8.721 -42.698 1.00 81.00 261 ASN A CA 1
ATOM 1954 C C . ASN A 1 261 ? -18.046 9.516 -41.983 1.00 81.00 261 ASN A C 1
ATOM 1956 O O . ASN A 1 261 ? -19.226 9.404 -42.325 1.00 81.00 261 ASN A O 1
ATOM 1960 N N . GLY A 1 262 ? -17.669 10.326 -40.994 1.00 80.94 262 GLY A N 1
ATOM 1961 C CA . GLY A 1 262 ? -18.607 11.072 -40.144 1.00 80.94 262 GLY A CA 1
ATOM 1962 C C . GLY A 1 262 ? -19.701 10.252 -39.435 1.00 80.94 262 GLY A C 1
ATOM 1963 O O . GLY A 1 262 ? -20.722 10.837 -39.077 1.00 80.94 262 GLY A O 1
ATOM 1964 N N . SER A 1 263 ? -19.544 8.930 -39.261 1.00 81.25 263 SER A N 1
ATOM 1965 C CA . SER A 1 263 ? -20.594 8.078 -38.674 1.00 81.25 263 SER A CA 1
ATOM 1966 C C . SER A 1 263 ? -20.845 8.361 -37.193 1.00 81.25 263 SER A C 1
ATOM 1968 O O . SER A 1 263 ? -21.973 8.195 -36.748 1.00 81.25 263 SER A O 1
ATOM 1970 N N . GLY A 1 264 ? -19.808 8.747 -36.439 1.00 81.38 264 GLY A N 1
ATOM 1971 C CA . GLY A 1 264 ? -19.827 8.968 -34.982 1.00 81.38 264 GLY A CA 1
ATOM 1972 C C . GLY A 1 264 ? -20.110 7.749 -34.102 1.00 81.38 264 GLY A C 1
ATOM 1973 O O . GLY A 1 264 ? -19.808 7.795 -32.914 1.00 81.38 264 GLY A O 1
ATOM 1974 N N . ASP A 1 265 ? -20.610 6.657 -34.682 1.00 91.75 265 ASP A N 1
ATOM 1975 C CA . ASP A 1 265 ? -20.726 5.363 -34.015 1.00 91.75 265 ASP A CA 1
ATOM 1976 C C . ASP A 1 265 ? -19.418 4.571 -34.089 1.00 91.75 265 ASP A C 1
ATOM 1978 O O . ASP A 1 265 ? -18.761 4.508 -35.141 1.00 91.75 265 ASP A O 1
ATOM 1982 N N . PHE A 1 266 ? -19.081 3.927 -32.971 1.00 95.31 266 PHE A N 1
ATOM 1983 C CA . PHE A 1 266 ? -17.887 3.101 -32.822 1.00 95.31 266 PHE A CA 1
ATOM 1984 C C . PHE A 1 266 ? -18.243 1.669 -32.422 1.00 95.31 266 PHE A C 1
ATOM 1986 O O . PHE A 1 266 ? -18.997 1.454 -31.472 1.00 95.31 266 PHE A O 1
ATOM 1993 N N . HIS A 1 267 ? -17.633 0.694 -33.101 1.00 95.94 267 HIS A N 1
ATOM 1994 C CA . HIS A 1 267 ? -17.627 -0.715 -32.703 1.00 95.94 267 HIS A CA 1
ATOM 1995 C C . HIS A 1 267 ? -16.182 -1.167 -32.490 1.00 95.94 267 HIS A C 1
ATOM 1997 O O . HIS A 1 267 ? -15.448 -1.462 -33.432 1.00 95.94 267 HIS A O 1
ATOM 2003 N N . VAL A 1 268 ? -15.761 -1.153 -31.230 1.00 96.75 268 VAL A N 1
ATOM 2004 C CA . VAL A 1 268 ? -14.396 -1.428 -30.797 1.00 96.75 268 VAL A CA 1
ATOM 2005 C C . VAL A 1 268 ? -14.237 -2.922 -30.535 1.00 96.75 268 VAL A C 1
ATOM 2007 O O . VAL A 1 268 ? -14.747 -3.452 -29.549 1.00 96.75 268 VAL A O 1
ATOM 2010 N N . THR A 1 269 ? -13.500 -3.590 -31.418 1.00 95.62 269 THR A N 1
ATOM 2011 C CA . THR A 1 269 ? -13.269 -5.044 -31.386 1.00 95.62 269 THR A CA 1
ATOM 2012 C C . THR A 1 269 ? -11.849 -5.424 -30.956 1.00 95.62 269 THR A C 1
ATOM 2014 O O . THR A 1 269 ? -11.490 -6.598 -30.981 1.00 95.62 269 THR A O 1
ATOM 2017 N N . GLY A 1 270 ? -11.014 -4.443 -30.614 1.00 94.69 270 GLY A N 1
ATOM 2018 C CA . GLY A 1 270 ? -9.608 -4.626 -30.266 1.00 94.69 270 GLY A CA 1
ATOM 2019 C C . GLY A 1 270 ? -9.079 -3.463 -29.433 1.00 94.69 270 GLY A C 1
ATOM 2020 O O . GLY A 1 270 ? -9.856 -2.678 -28.891 1.00 94.69 270 GLY A O 1
ATOM 2021 N N . ASP A 1 271 ? -7.758 -3.359 -29.323 1.00 95.56 271 ASP A N 1
ATOM 2022 C CA . ASP A 1 271 ? -7.129 -2.361 -28.460 1.00 95.56 271 ASP A CA 1
ATOM 2023 C C . ASP A 1 271 ? -7.174 -0.951 -29.070 1.00 95.56 271 ASP A C 1
ATOM 2025 O O . ASP A 1 271 ? -7.079 -0.788 -30.292 1.00 95.56 271 ASP A O 1
ATOM 2029 N N . LEU A 1 272 ? -7.288 0.065 -28.211 1.00 95.81 272 LEU A N 1
ATOM 2030 C CA . LEU A 1 272 ? -7.018 1.480 -28.488 1.00 95.81 272 LEU A CA 1
ATOM 2031 C C . LEU A 1 272 ? -6.637 2.215 -27.194 1.00 95.81 272 LEU A C 1
ATOM 2033 O O . LEU A 1 272 ? -6.751 1.680 -26.097 1.00 95.81 272 LEU A O 1
ATOM 2037 N N . ASP A 1 273 ? -6.190 3.457 -27.314 1.00 93.88 273 ASP A N 1
ATOM 2038 C CA . ASP A 1 273 ? -5.794 4.306 -26.184 1.00 93.88 273 ASP A CA 1
ATOM 2039 C C . ASP A 1 273 ? -6.711 5.529 -26.000 1.00 93.88 273 ASP A C 1
ATOM 2041 O O . ASP A 1 273 ? -6.950 5.978 -24.880 1.00 93.88 273 ASP A O 1
ATOM 2045 N N . THR A 1 274 ? -7.259 6.063 -27.093 1.00 96.06 274 THR A N 1
ATOM 2046 C CA . THR A 1 274 ? -8.043 7.300 -27.097 1.00 96.06 274 THR A CA 1
ATOM 2047 C C . THR A 1 274 ? -9.247 7.186 -28.022 1.00 96.06 274 THR A C 1
ATOM 2049 O O . THR A 1 274 ? -9.092 6.873 -29.200 1.00 96.06 274 THR A O 1
ATOM 2052 N N . LEU A 1 275 ? -10.443 7.502 -27.517 1.00 96.56 275 LEU A N 1
ATOM 2053 C CA . LEU A 1 275 ? -11.676 7.566 -28.304 1.00 96.56 275 LEU A CA 1
ATOM 2054 C C . LEU A 1 275 ? -12.444 8.847 -27.992 1.00 96.56 275 LEU A C 1
ATOM 2056 O O . LEU A 1 275 ? -12.776 9.130 -26.840 1.00 96.56 275 LEU A O 1
ATOM 2060 N N . TRP A 1 276 ? -12.768 9.595 -29.045 1.00 95.12 276 TRP A N 1
ATOM 2061 C CA . TRP A 1 276 ? -13.580 10.803 -28.968 1.00 95.12 276 TRP A CA 1
ATOM 2062 C C . TRP A 1 276 ? -14.879 10.612 -29.740 1.00 95.12 276 TRP A C 1
ATOM 2064 O O . TRP A 1 276 ? -14.852 10.311 -30.933 1.00 95.12 276 TRP A O 1
ATOM 2074 N N . ALA A 1 277 ? -16.001 10.812 -29.061 1.00 92.88 277 ALA A N 1
ATOM 2075 C CA . ALA A 1 277 ? -17.340 10.688 -29.613 1.00 92.88 277 ALA A CA 1
ATOM 2076 C C . ALA A 1 277 ? -18.163 11.960 -29.359 1.00 92.88 277 ALA A C 1
ATOM 2078 O O . ALA A 1 277 ? -17.864 12.764 -28.467 1.00 92.88 277 ALA A O 1
ATOM 2079 N N . GLY A 1 278 ? -19.232 12.149 -30.123 1.00 89.69 278 GLY A N 1
ATOM 2080 C CA . GLY A 1 278 ? -20.158 13.265 -29.955 1.00 89.69 278 GLY A CA 1
ATOM 2081 C C . GLY A 1 278 ? -19.927 14.437 -30.895 1.00 89.69 278 GLY A C 1
ATOM 2082 O O . GLY A 1 278 ? -18.992 14.473 -31.692 1.00 89.69 278 GLY A O 1
ATOM 2083 N N . ARG A 1 279 ? -20.825 15.420 -30.798 1.00 86.75 279 ARG A N 1
ATOM 2084 C CA . ARG A 1 279 ? -20.985 16.479 -31.807 1.00 86.75 279 ARG A CA 1
ATOM 2085 C C . ARG A 1 279 ? -19.842 17.478 -31.902 1.00 86.75 279 ARG A C 1
ATOM 2087 O O . ARG A 1 279 ? -19.777 18.208 -32.885 1.00 86.75 279 ARG A O 1
ATOM 2094 N N . LEU A 1 280 ? -18.918 17.480 -30.942 1.00 87.69 280 LEU A N 1
ATOM 2095 C CA . LEU A 1 280 ? -17.661 18.206 -31.102 1.00 87.69 280 LEU A CA 1
ATOM 2096 C C . LEU A 1 280 ? -16.788 17.571 -32.196 1.00 87.69 280 LEU A C 1
ATOM 2098 O O . LEU A 1 280 ? -16.098 18.281 -32.921 1.00 87.69 280 LEU A O 1
ATOM 2102 N N . PHE A 1 281 ? -16.847 16.247 -32.344 1.00 91.56 281 PHE A N 1
ATOM 2103 C CA . PHE A 1 281 ? -15.926 15.476 -33.174 1.00 91.56 281 PHE A CA 1
ATOM 2104 C C . PHE A 1 281 ? -16.576 14.879 -34.416 1.00 91.56 281 PHE A C 1
ATOM 2106 O O . PHE A 1 281 ? -15.897 14.755 -35.428 1.00 91.56 281 PHE A O 1
ATOM 2113 N N . GLN A 1 282 ? -17.860 14.512 -34.378 1.00 90.31 282 GLN A N 1
ATOM 2114 C CA . GLN A 1 282 ? -18.555 13.893 -35.511 1.00 90.31 282 GLN A CA 1
ATOM 2115 C C . GLN A 1 282 ? -19.959 14.483 -35.732 1.00 90.31 282 GLN A C 1
ATOM 2117 O O . GLN A 1 282 ? -20.621 14.901 -34.783 1.00 90.31 282 GLN A O 1
ATOM 2122 N N . PRO A 1 283 ? -20.461 14.503 -36.980 1.00 86.69 283 PRO A N 1
ATOM 2123 C CA . PRO A 1 283 ? -21.748 15.116 -37.312 1.00 86.69 283 PRO A CA 1
ATOM 2124 C C . PRO A 1 283 ? -22.953 14.219 -36.997 1.00 86.69 283 PRO A C 1
ATOM 2126 O O . PRO A 1 283 ? -24.083 14.703 -36.957 1.00 86.69 283 PRO A O 1
ATOM 2129 N N . ARG A 1 284 ? -22.736 12.912 -36.823 1.00 85.19 284 ARG A N 1
ATOM 2130 C CA . ARG A 1 284 ? -23.765 11.891 -36.567 1.00 85.19 284 ARG A CA 1
ATOM 2131 C C . ARG A 1 284 ? -23.288 10.934 -35.471 1.00 85.19 284 ARG A C 1
ATOM 2133 O O . ARG A 1 284 ? -22.245 11.189 -34.879 1.00 85.19 284 ARG A O 1
ATOM 2140 N N . GLY A 1 285 ? -24.071 9.896 -35.196 1.00 86.75 285 GLY A N 1
ATOM 2141 C CA . GLY A 1 285 ? -23.763 8.853 -34.221 1.00 86.75 285 GLY A CA 1
ATOM 2142 C C . GLY A 1 285 ? -24.241 9.166 -32.807 1.00 86.75 285 GLY A C 1
ATOM 2143 O O . GLY A 1 285 ? -24.426 10.334 -32.433 1.00 86.75 285 GLY A O 1
ATOM 2144 N N . ASP A 1 286 ? -24.451 8.096 -32.054 1.00 89.44 286 ASP A N 1
ATOM 2145 C CA . ASP A 1 286 ? -24.906 8.080 -30.667 1.00 89.44 286 ASP A CA 1
ATOM 2146 C C . ASP A 1 286 ? -24.412 6.859 -29.873 1.00 89.44 286 ASP A C 1
ATOM 2148 O O . ASP A 1 286 ? -24.742 6.740 -28.695 1.00 89.44 286 ASP A O 1
ATOM 2152 N N . THR A 1 287 ? -23.613 5.964 -30.465 1.00 92.00 287 THR A N 1
ATOM 2153 C CA . THR A 1 287 ? -23.256 4.693 -29.828 1.00 92.00 287 THR A CA 1
ATOM 2154 C C . THR A 1 287 ? -21.752 4.414 -29.839 1.00 92.00 287 THR A C 1
ATOM 2156 O O . THR A 1 287 ? -21.070 4.522 -30.856 1.00 92.00 287 THR A O 1
ATOM 2159 N N . VAL A 1 288 ? -21.227 3.975 -28.693 1.00 96.44 288 VAL A N 1
ATOM 2160 C CA . VAL A 1 288 ? -19.882 3.400 -28.553 1.00 96.44 288 VAL A CA 1
ATOM 2161 C C . VAL A 1 288 ? -20.024 2.001 -27.962 1.00 96.44 288 VAL A C 1
ATOM 2163 O O . VAL A 1 288 ? -20.418 1.861 -26.807 1.00 96.44 288 VAL A O 1
ATOM 2166 N N . LEU A 1 289 ? -19.711 0.966 -28.738 1.00 97.75 289 LEU A N 1
ATOM 2167 C CA . LEU A 1 289 ? -19.763 -0.437 -28.319 1.00 97.75 289 LEU A CA 1
ATOM 2168 C C . LEU A 1 289 ? -18.347 -1.006 -28.206 1.00 97.75 289 LEU A C 1
ATOM 2170 O O . LEU A 1 289 ? -17.612 -0.992 -29.188 1.00 97.75 289 LEU A O 1
ATOM 2174 N N . LEU A 1 290 ? -17.976 -1.525 -27.035 1.00 98.25 290 LEU A N 1
ATOM 2175 C CA . LEU A 1 290 ? -16.732 -2.269 -26.811 1.00 98.25 290 LEU A CA 1
ATOM 2176 C C . LEU A 1 290 ? -17.062 -3.751 -26.633 1.00 98.25 290 LEU A C 1
ATOM 2178 O O . LEU A 1 290 ? -17.801 -4.106 -25.709 1.00 98.25 290 LEU A O 1
ATOM 2182 N N . ASP A 1 291 ? -16.488 -4.602 -27.481 1.00 98.12 291 ASP A N 1
ATOM 2183 C CA . ASP A 1 291 ? -16.668 -6.054 -27.430 1.00 98.12 291 ASP A CA 1
ATOM 2184 C C . ASP A 1 291 ? -15.890 -6.707 -26.273 1.00 98.12 291 ASP A C 1
ATOM 2186 O O . ASP A 1 291 ? -14.923 -6.140 -25.750 1.00 98.12 291 ASP A O 1
ATOM 2190 N N . PRO A 1 292 ? -16.260 -7.940 -25.874 1.00 97.00 292 PRO A N 1
ATOM 2191 C CA . PRO A 1 292 ? -15.448 -8.729 -24.957 1.00 97.00 292 PRO A CA 1
ATOM 2192 C C . PRO A 1 292 ? -14.011 -8.888 -25.478 1.00 97.00 292 PRO A C 1
ATOM 2194 O O . PRO A 1 292 ? -13.795 -9.349 -26.596 1.00 97.00 292 PRO A O 1
ATOM 2197 N N . GLY A 1 293 ? -13.026 -8.538 -24.650 1.00 94.38 293 GLY A N 1
ATOM 2198 C CA . GLY A 1 293 ? -11.602 -8.603 -25.001 1.00 94.38 293 GLY A CA 1
ATOM 2199 C C . GLY A 1 293 ? -11.032 -7.332 -25.639 1.00 94.38 293 GLY A C 1
ATOM 2200 O O . GLY A 1 293 ? -9.812 -7.224 -25.726 1.00 94.38 293 GLY A O 1
ATOM 2201 N N . ALA A 1 294 ? -11.868 -6.359 -26.015 1.00 97.38 294 ALA A N 1
ATOM 2202 C CA . ALA A 1 294 ? -11.395 -5.033 -26.397 1.00 97.38 294 ALA A CA 1
ATOM 2203 C C . ALA A 1 294 ? -10.844 -4.282 -25.175 1.00 97.38 294 ALA A C 1
ATOM 2205 O O . ALA A 1 294 ? -11.450 -4.312 -24.096 1.00 97.38 294 ALA A O 1
ATOM 2206 N N . THR A 1 295 ? -9.721 -3.583 -25.353 1.00 97.56 295 THR A N 1
ATOM 2207 C CA . THR A 1 295 ? -9.091 -2.799 -24.286 1.00 97.56 295 THR A CA 1
ATOM 2208 C C . THR A 1 295 ? -8.936 -1.343 -24.691 1.00 97.56 295 THR A C 1
ATOM 2210 O O . THR A 1 295 ? -8.371 -1.034 -25.736 1.00 97.56 295 THR A O 1
ATOM 2213 N N . VAL A 1 296 ? -9.381 -0.434 -23.827 1.00 97.81 296 VAL A N 1
ATOM 2214 C CA . VAL A 1 296 ? -9.024 0.980 -23.892 1.00 97.81 296 VAL A CA 1
ATOM 2215 C C . VAL A 1 296 ? -8.048 1.287 -22.775 1.00 97.81 296 VAL A C 1
ATOM 2217 O O . VAL A 1 296 ? -8.431 1.234 -21.605 1.00 97.81 296 VAL A O 1
ATOM 2220 N N . SER A 1 297 ? -6.788 1.569 -23.108 1.00 95.38 297 SER A N 1
ATOM 2221 C CA . SER A 1 297 ? -5.788 1.845 -22.079 1.00 95.38 297 SER A CA 1
ATOM 2222 C C . SER A 1 297 ? -4.755 2.900 -22.431 1.00 95.38 297 SER A C 1
ATOM 2224 O O . SER A 1 297 ? -4.227 2.936 -23.539 1.00 95.38 297 SER A O 1
ATOM 2226 N N . GLY A 1 298 ? -4.436 3.738 -21.442 1.00 91.00 298 GLY A N 1
ATOM 2227 C CA . GLY A 1 298 ? -3.542 4.874 -21.616 1.00 91.00 298 GLY A CA 1
ATOM 2228 C C . GLY A 1 298 ? -4.224 6.015 -22.367 1.00 91.00 298 GLY A C 1
ATOM 2229 O O . GLY A 1 298 ? -5.429 6.228 -22.219 1.00 91.00 298 GLY A O 1
ATOM 2230 N N . GLY A 1 299 ? -3.441 6.755 -23.158 1.00 93.50 299 GLY A N 1
ATOM 2231 C CA . GLY A 1 299 ? -3.944 7.847 -23.992 1.00 93.50 299 GLY A CA 1
ATOM 2232 C C . GLY A 1 299 ? -4.823 8.817 -23.205 1.00 93.50 299 GLY A C 1
ATOM 2233 O O . GLY A 1 299 ? -4.493 9.185 -22.079 1.00 93.50 299 GLY A O 1
ATOM 2234 N N . GLN A 1 300 ? -5.956 9.205 -23.786 1.00 95.75 300 GLN A N 1
ATOM 2235 C CA . GLN A 1 300 ? -6.957 10.052 -23.134 1.00 95.75 300 GLN A CA 1
ATOM 2236 C C . GLN A 1 300 ? -8.212 9.276 -22.694 1.00 95.75 300 GLN A C 1
ATOM 2238 O O . GLN A 1 300 ? -9.173 9.892 -22.232 1.00 95.75 300 GLN A O 1
ATOM 2243 N N . GLY A 1 301 ? -8.263 7.949 -22.851 1.00 96.88 301 GLY A N 1
ATOM 2244 C CA . GLY A 1 301 ? -9.464 7.153 -22.569 1.00 96.88 301 GLY A CA 1
ATOM 2245 C C . GLY A 1 301 ? -10.664 7.552 -23.440 1.00 96.88 301 GLY A C 1
ATOM 2246 O O . GLY A 1 301 ? -10.507 7.912 -24.608 1.00 96.88 301 GLY A O 1
ATOM 2247 N N . LEU A 1 302 ? -11.879 7.501 -22.879 1.00 97.56 302 LEU A N 1
ATOM 2248 C CA . LEU A 1 302 ? -13.117 7.862 -23.586 1.00 97.56 302 LEU A CA 1
ATOM 2249 C C . LEU A 1 302 ? -13.537 9.299 -23.268 1.00 97.56 302 LEU A C 1
ATOM 2251 O O . LEU A 1 302 ? -13.702 9.666 -22.099 1.00 97.56 302 LEU A O 1
ATOM 2255 N N . LEU A 1 303 ? -13.768 10.094 -24.309 1.00 96.19 303 LEU A N 1
ATOM 2256 C CA . LEU A 1 303 ? -14.401 11.408 -24.235 1.00 96.19 303 LEU A CA 1
ATOM 2257 C C . LEU A 1 303 ? -15.668 11.413 -25.090 1.00 96.19 303 LEU A C 1
ATOM 2259 O O . LEU A 1 303 ? -15.605 11.256 -26.305 1.00 96.19 303 LEU A O 1
ATOM 2263 N N . VAL A 1 304 ? -16.810 11.661 -24.462 1.00 94.50 304 VAL A N 1
ATOM 2264 C CA . VAL A 1 304 ? -18.109 11.807 -25.114 1.00 94.50 304 VAL A CA 1
ATOM 2265 C C . VAL A 1 304 ? -18.556 13.256 -24.957 1.00 94.50 304 VAL A C 1
ATOM 2267 O O . VAL A 1 304 ? -18.927 13.695 -23.870 1.00 94.50 304 VAL A O 1
ATOM 2270 N N . SER A 1 305 ? -18.458 14.028 -26.035 1.00 90.62 305 SER A N 1
ATOM 2271 C CA . SER A 1 305 ? -18.638 15.483 -26.003 1.00 90.62 305 SER A CA 1
ATOM 2272 C C . SER A 1 305 ? -20.090 15.915 -25.795 1.00 90.62 305 SER A C 1
ATOM 2274 O O . SER A 1 305 ? -20.342 16.804 -24.989 1.00 90.62 305 SER A O 1
ATOM 2276 N N . SER A 1 306 ? -21.045 15.290 -26.484 1.00 85.75 306 SER A N 1
ATOM 2277 C CA . SER A 1 306 ? -22.458 15.698 -26.502 1.00 85.75 306 SER A CA 1
ATOM 2278 C C . SER A 1 306 ? -23.369 14.734 -25.735 1.00 85.75 306 SER A C 1
ATOM 2280 O O . SER A 1 306 ? -23.073 13.538 -25.712 1.00 85.75 306 SER A O 1
ATOM 2282 N N . PRO A 1 307 ? -24.508 15.206 -25.188 1.00 83.56 307 PRO A N 1
ATOM 2283 C CA . PRO A 1 307 ? -25.516 14.327 -24.599 1.00 83.56 307 PRO A CA 1
ATOM 2284 C C . PRO A 1 307 ? -26.189 13.441 -25.663 1.00 83.56 307 PRO A C 1
ATOM 2286 O O . PRO A 1 307 ? -26.050 13.674 -26.868 1.00 83.56 307 PRO A O 1
ATOM 2289 N N . GLY A 1 308 ? -26.930 12.425 -25.219 1.00 83.94 308 GLY A N 1
ATOM 2290 C CA . GLY A 1 308 ? -27.659 11.489 -26.084 1.00 83.94 308 GLY A CA 1
ATOM 2291 C C . GLY A 1 308 ? -26.879 10.228 -26.462 1.00 83.94 308 GLY A C 1
ATOM 2292 O O . GLY A 1 308 ? -27.385 9.421 -27.237 1.00 83.94 308 GLY A O 1
ATOM 2293 N N . TYR A 1 309 ? -25.666 10.049 -25.931 1.00 89.62 309 TYR A N 1
ATOM 2294 C CA . TYR A 1 309 ? -24.795 8.923 -26.265 1.00 89.62 309 TYR A CA 1
ATOM 2295 C C . TYR A 1 309 ? -25.000 7.711 -25.357 1.00 89.62 309 TYR A C 1
ATOM 2297 O O . TYR A 1 309 ? -25.146 7.845 -24.140 1.00 89.62 309 TYR A O 1
ATOM 2305 N N . THR A 1 310 ? -24.915 6.523 -25.952 1.00 94.19 310 THR A N 1
ATOM 2306 C CA . THR A 1 310 ? -24.894 5.229 -25.275 1.00 94.19 310 THR A CA 1
ATOM 2307 C C . THR A 1 310 ? -23.515 4.589 -25.406 1.00 94.19 310 THR A C 1
ATOM 2309 O O . THR A 1 310 ? -23.090 4.207 -26.493 1.00 94.19 310 THR A O 1
ATOM 2312 N N . VAL A 1 311 ? -22.821 4.427 -24.283 1.00 97.50 311 VAL A N 1
ATOM 2313 C CA . VAL A 1 311 ? -21.584 3.648 -24.183 1.00 97.50 311 VAL A CA 1
ATOM 2314 C C . VAL A 1 311 ? -21.928 2.266 -23.634 1.00 97.50 311 VAL A C 1
ATOM 2316 O O . VAL A 1 311 ? -22.442 2.148 -22.523 1.00 97.50 311 VAL A O 1
ATOM 2319 N N . VAL A 1 312 ? -21.644 1.211 -24.391 1.00 98.44 312 VAL A N 1
ATOM 2320 C CA . VAL A 1 312 ? -21.796 -0.184 -23.968 1.00 98.44 312 VAL A CA 1
ATOM 2321 C C . VAL A 1 312 ? -20.410 -0.806 -23.845 1.00 98.44 312 VAL A C 1
ATOM 2323 O O . VAL A 1 312 ? -19.714 -0.980 -24.840 1.00 98.44 312 VAL A O 1
ATOM 2326 N N . ASN A 1 313 ? -20.008 -1.144 -22.621 1.00 98.50 313 ASN A N 1
ATOM 2327 C CA . ASN A 1 313 ? -18.721 -1.762 -22.328 1.00 98.50 313 ASN A CA 1
ATOM 2328 C C . ASN A 1 313 ? -18.871 -3.243 -21.946 1.00 98.50 313 ASN A C 1
ATOM 2330 O O . ASN A 1 313 ? -19.375 -3.573 -20.864 1.00 98.50 313 ASN A O 1
ATOM 2334 N N . HIS A 1 314 ? -18.375 -4.130 -22.809 1.00 98.44 314 HIS A N 1
ATOM 2335 C CA . HIS A 1 314 ? -18.133 -5.543 -22.501 1.00 98.44 314 HIS A CA 1
ATOM 2336 C C . HIS A 1 314 ? -16.640 -5.871 -22.302 1.00 98.44 314 HIS A C 1
ATOM 2338 O O . HIS A 1 314 ? -16.315 -6.992 -21.908 1.00 98.44 314 HIS A O 1
ATOM 2344 N N . GLY A 1 315 ? -15.745 -4.915 -22.564 1.00 98.06 315 GLY A N 1
ATOM 2345 C CA . GLY A 1 315 ? -14.292 -5.067 -22.502 1.00 98.06 315 GLY A CA 1
ATOM 2346 C C . GLY A 1 315 ? -13.664 -4.445 -21.251 1.00 98.06 315 GLY A C 1
ATOM 2347 O O . GLY A 1 315 ? -14.248 -4.451 -20.164 1.00 98.06 315 GLY A O 1
ATOM 2348 N N . THR A 1 316 ? -12.455 -3.908 -21.401 1.00 98.44 316 THR A N 1
ATOM 2349 C CA . THR A 1 316 ? -11.686 -3.286 -20.312 1.00 98.44 316 THR A CA 1
ATOM 2350 C C . THR A 1 316 ? -11.333 -1.846 -20.661 1.00 98.44 316 THR A C 1
ATOM 2352 O O . THR A 1 316 ? -10.730 -1.595 -21.695 1.00 98.44 316 THR A O 1
ATOM 2355 N N . ILE A 1 317 ? -11.640 -0.898 -19.780 1.00 98.31 317 ILE A N 1
ATOM 2356 C CA . ILE A 1 317 ? -11.168 0.490 -19.845 1.00 98.31 317 ILE A CA 1
ATOM 2357 C C . ILE A 1 317 ? -10.274 0.701 -18.621 1.00 98.31 317 ILE A C 1
ATOM 2359 O O . ILE A 1 317 ? -10.748 0.516 -17.504 1.00 98.31 317 ILE A O 1
ATOM 2363 N N . THR A 1 318 ? -8.986 0.999 -18.800 1.00 95.88 318 THR A N 1
ATOM 2364 C CA . THR A 1 318 ? -8.016 0.979 -17.689 1.00 95.88 318 THR A CA 1
ATOM 2365 C C . THR A 1 318 ? -6.793 1.870 -17.909 1.00 95.88 318 THR A C 1
ATOM 2367 O O . THR A 1 318 ? -6.429 2.194 -19.034 1.00 95.88 318 THR A O 1
ATOM 2370 N N . GLY A 1 319 ? -6.058 2.161 -16.840 1.00 86.50 319 GLY A N 1
ATOM 2371 C CA . GLY A 1 319 ? -4.750 2.816 -16.892 1.00 86.50 319 GLY A CA 1
ATOM 2372 C C . GLY A 1 319 ? -4.815 4.331 -16.710 1.00 86.50 319 GLY A C 1
ATOM 2373 O O . GLY A 1 319 ? -5.883 4.936 -16.703 1.00 86.50 319 GLY A O 1
ATOM 2374 N N . THR A 1 320 ? -3.645 4.942 -16.526 1.00 93.94 320 THR A N 1
ATOM 2375 C CA . THR A 1 320 ? -3.497 6.397 -16.368 1.00 93.94 320 THR A CA 1
ATOM 2376 C C . THR A 1 320 ? -3.836 7.100 -17.677 1.00 93.94 320 THR A C 1
ATOM 2378 O O . THR A 1 320 ? -3.229 6.787 -18.706 1.00 93.94 320 THR A O 1
ATOM 2381 N N . THR A 1 321 ? -4.751 8.066 -17.641 1.00 96.06 321 THR A N 1
ATOM 2382 C CA . THR A 1 321 ? -5.105 8.868 -18.819 1.00 96.06 321 THR A CA 1
ATOM 2383 C C . THR A 1 321 ? -4.496 10.258 -18.719 1.00 96.06 321 THR A C 1
ATOM 2385 O O . THR A 1 321 ? -4.493 10.876 -17.654 1.00 96.06 321 THR A O 1
ATOM 2388 N N . THR A 1 322 ? -4.036 10.791 -19.843 1.00 95.50 322 THR A N 1
ATOM 2389 C CA . THR A 1 322 ? -3.630 12.190 -19.961 1.00 95.50 322 THR A CA 1
ATOM 2390 C C . THR A 1 322 ? -4.849 13.108 -20.064 1.00 95.50 322 THR A C 1
ATOM 2392 O O . THR A 1 322 ? -5.999 12.662 -20.100 1.00 95.50 322 THR A O 1
ATOM 2395 N N . THR A 1 323 ? -4.592 14.414 -20.095 1.00 94.50 323 THR A N 1
ATOM 2396 C CA . THR A 1 323 ? -5.599 15.444 -20.341 1.00 94.50 323 THR A CA 1
ATOM 2397 C C . THR A 1 323 ? -6.359 15.134 -21.632 1.00 94.50 323 THR A C 1
ATOM 2399 O O . THR A 1 323 ? -5.756 15.036 -22.701 1.00 94.50 323 THR A O 1
ATOM 2402 N N . LYS A 1 324 ? -7.685 15.004 -21.552 1.00 93.75 324 LYS A N 1
ATOM 2403 C CA . LYS A 1 324 ? -8.545 14.829 -22.731 1.00 93.75 324 LYS A CA 1
ATOM 2404 C C . LYS A 1 324 ? -8.501 16.092 -23.586 1.00 93.75 324 LYS A C 1
ATOM 2406 O O . LYS A 1 324 ? -8.406 17.164 -23.011 1.00 93.75 324 LYS A O 1
ATOM 2411 N N . PHE A 1 325 ? -8.590 15.977 -24.911 1.00 92.06 325 PHE A N 1
ATOM 2412 C CA . PHE A 1 325 ? -8.631 17.038 -25.939 1.00 92.06 325 PHE A CA 1
ATOM 2413 C C . PHE A 1 325 ? -8.706 18.506 -25.439 1.00 92.06 325 PHE A C 1
ATOM 2415 O O . PHE A 1 325 ? -9.751 19.153 -25.500 1.00 92.06 325 PHE A O 1
ATOM 2422 N N . GLY A 1 326 ? -7.597 19.041 -24.908 1.00 85.81 326 GLY A N 1
ATOM 2423 C CA . GLY A 1 326 ? -7.497 20.424 -24.404 1.00 85.81 326 GLY A CA 1
ATOM 2424 C C . GLY A 1 326 ? -8.279 20.764 -23.116 1.00 85.81 326 GLY A C 1
ATOM 2425 O O . GLY A 1 326 ? -8.355 21.934 -22.745 1.00 85.81 326 GLY A O 1
ATOM 2426 N N . LEU A 1 327 ? -8.850 19.780 -22.420 1.00 90.25 327 LEU A N 1
ATOM 2427 C CA . LEU A 1 327 ? -9.682 19.916 -21.221 1.00 90.25 327 LEU A CA 1
ATOM 2428 C C . LEU A 1 327 ? -8.872 19.656 -19.941 1.00 90.25 327 LEU A C 1
ATOM 2430 O O . LEU A 1 327 ? -8.759 18.520 -19.486 1.00 90.25 327 LEU A O 1
ATOM 2434 N N . SER A 1 328 ? -8.339 20.707 -19.320 1.00 91.56 328 SER A N 1
ATOM 2435 C CA . SER A 1 328 ? -7.593 20.604 -18.053 1.00 91.56 328 SER A CA 1
ATOM 2436 C C . SER A 1 328 ? -8.394 19.929 -16.930 1.00 91.56 328 SER A C 1
ATOM 2438 O O . SER A 1 328 ? -9.595 20.180 -16.799 1.00 91.56 328 SER A O 1
ATOM 2440 N N . GLY A 1 329 ? -7.730 19.161 -16.060 1.00 92.75 329 GLY A N 1
ATOM 2441 C CA . GLY A 1 329 ? -8.374 18.521 -14.906 1.00 92.75 329 GLY A CA 1
ATOM 2442 C C . GLY A 1 329 ? -9.198 17.290 -15.283 1.00 92.75 329 GLY A C 1
ATOM 2443 O O . GLY A 1 329 ? -10.149 16.951 -14.576 1.00 92.75 329 GLY A O 1
ATOM 2444 N N . THR A 1 330 ? -8.895 16.679 -16.429 1.00 95.25 330 THR A N 1
ATOM 2445 C CA . THR A 1 330 ? -9.506 15.432 -16.924 1.00 95.25 330 THR A CA 1
ATOM 2446 C C . THR A 1 330 ? -8.506 14.280 -17.006 1.00 95.25 330 THR A C 1
ATOM 2448 O O . THR A 1 330 ? -8.849 13.204 -17.499 1.00 95.25 330 THR A O 1
ATOM 2451 N N . GLU A 1 331 ? -7.287 14.501 -16.510 1.00 95.75 331 GLU A N 1
ATOM 2452 C CA . GLU A 1 331 ? -6.300 13.461 -16.256 1.00 95.75 331 GLU A CA 1
ATOM 2453 C C . GLU A 1 331 ? -6.904 12.393 -15.335 1.00 95.75 331 GLU A C 1
ATOM 2455 O O . GLU A 1 331 ? -7.810 12.671 -14.542 1.00 95.75 331 GLU A O 1
ATOM 2460 N N . ASP A 1 332 ? -6.436 11.156 -15.485 1.00 97.00 332 ASP A N 1
ATOM 2461 C CA . ASP A 1 332 ? -6.921 10.000 -14.728 1.00 97.00 332 ASP A CA 1
ATOM 2462 C C . ASP A 1 332 ? -8.462 9.886 -14.692 1.00 97.00 332 ASP A C 1
ATOM 2464 O O . ASP A 1 332 ? -9.069 9.522 -13.683 1.00 97.00 332 ASP A O 1
ATOM 2468 N N . THR A 1 333 ? -9.127 10.207 -15.805 1.00 97.88 333 THR A N 1
ATOM 2469 C CA . THR A 1 333 ? -10.565 10.006 -16.006 1.00 97.88 333 THR A CA 1
ATOM 2470 C C . THR A 1 333 ? -10.784 8.995 -17.127 1.00 97.88 333 THR A C 1
ATOM 2472 O O . THR A 1 333 ? -10.608 9.327 -18.300 1.00 97.88 333 THR A O 1
ATOM 2475 N N . ALA A 1 334 ? -11.223 7.777 -16.805 1.00 98.00 334 ALA A N 1
ATOM 2476 C CA . ALA A 1 334 ? -11.374 6.721 -17.812 1.00 98.00 334 ALA A CA 1
ATOM 2477 C C . ALA A 1 334 ? -12.493 7.036 -18.825 1.00 98.00 334 ALA A C 1
ATOM 2479 O O . ALA A 1 334 ? -12.242 7.076 -20.033 1.00 98.00 334 ALA A O 1
ATOM 2480 N N . VAL A 1 335 ? -13.703 7.351 -18.350 1.00 98.31 335 VAL A N 1
ATOM 2481 C CA . VAL A 1 335 ? -14.847 7.752 -19.190 1.00 98.31 335 VAL A CA 1
ATOM 2482 C C . VAL A 1 335 ? -15.336 9.140 -18.787 1.00 98.31 335 VAL A C 1
ATOM 2484 O O . VAL A 1 335 ? -15.689 9.350 -17.629 1.00 98.31 335 VAL A O 1
ATOM 2487 N N . LEU A 1 336 ? -15.383 10.082 -19.735 1.00 97.50 336 LEU A N 1
ATOM 2488 C CA . LEU A 1 336 ? -15.936 11.424 -19.523 1.00 97.50 336 LEU A CA 1
ATOM 2489 C C . LEU A 1 336 ? -17.110 11.705 -20.463 1.00 97.50 336 LEU A C 1
ATOM 2491 O O . LEU A 1 336 ? -16.916 11.783 -21.674 1.00 97.50 336 LEU A O 1
ATOM 2495 N N . PHE A 1 337 ? -18.286 11.958 -19.895 1.00 95.81 337 PHE A N 1
ATOM 2496 C CA . PHE A 1 337 ? -19.412 12.605 -20.564 1.00 95.81 337 PHE A CA 1
ATOM 2497 C C . PHE A 1 337 ? -19.365 14.111 -20.296 1.00 95.81 337 PHE A C 1
ATOM 2499 O O . PHE A 1 337 ? -19.517 14.569 -19.166 1.00 95.81 337 PHE A O 1
ATOM 2506 N N . LEU A 1 338 ? -19.127 14.903 -21.332 1.00 91.75 338 LEU A N 1
ATOM 2507 C CA . LEU A 1 338 ? -18.967 16.350 -21.210 1.00 91.75 338 LEU A CA 1
ATOM 2508 C C . LEU A 1 338 ? -20.312 17.091 -21.257 1.00 91.75 338 LEU A C 1
ATOM 2510 O O . LEU A 1 338 ? -20.449 18.134 -20.626 1.00 91.75 338 LEU A O 1
ATOM 2514 N N . GLY A 1 339 ? -21.299 16.550 -21.981 1.00 83.44 339 GLY A N 1
ATOM 2515 C CA . GLY A 1 339 ? -22.650 17.115 -22.069 1.00 83.44 339 GLY A CA 1
ATOM 2516 C C . GLY A 1 339 ? -22.728 18.475 -22.779 1.00 83.44 339 GLY A C 1
ATOM 2517 O O . GLY A 1 339 ? -23.676 19.227 -22.569 1.00 83.44 339 GLY A O 1
ATOM 2518 N N . GLN A 1 340 ? -21.751 18.807 -23.627 1.00 80.75 340 GLN A N 1
ATOM 2519 C CA . GLN A 1 340 ? -21.761 20.033 -24.423 1.00 80.75 340 GLN A CA 1
ATOM 2520 C C . GLN A 1 340 ? -22.903 20.018 -25.441 1.00 80.75 340 GLN A C 1
ATOM 2522 O O . GLN A 1 340 ? -23.027 19.107 -26.265 1.00 80.75 340 GLN A O 1
ATOM 2527 N N . THR A 1 341 ? -23.723 21.067 -25.409 1.00 66.62 341 THR A N 1
ATOM 2528 C CA . THR A 1 341 ? -24.698 21.332 -26.464 1.00 66.62 341 THR A CA 1
ATOM 2529 C C . THR A 1 341 ? -23.990 21.887 -27.705 1.00 66.62 341 THR A C 1
ATOM 2531 O O . THR A 1 341 ? -22.976 22.581 -27.580 1.00 66.62 341 THR A O 1
ATOM 2534 N N . PRO A 1 342 ? -24.474 21.584 -28.921 1.00 62.72 342 PRO A N 1
ATOM 2535 C CA . PRO A 1 342 ? -23.807 22.028 -30.134 1.00 62.72 342 PRO A CA 1
ATOM 2536 C C . PRO A 1 342 ? -23.875 23.556 -30.274 1.00 62.72 342 PRO A C 1
ATOM 2538 O O . PRO A 1 342 ? -24.849 24.191 -29.869 1.00 62.72 342 PRO A O 1
ATOM 2541 N N . THR A 1 343 ? -22.837 24.164 -30.851 1.00 59.78 343 THR A N 1
ATOM 2542 C CA . THR A 1 343 ? -22.834 25.600 -31.173 1.00 59.78 343 THR A CA 1
ATOM 2543 C C . THR A 1 343 ? -23.760 25.893 -32.363 1.00 59.78 343 THR A C 1
ATOM 2545 O O . THR A 1 343 ? -24.137 24.988 -33.102 1.00 59.78 343 THR A O 1
ATOM 2548 N N . ALA A 1 344 ? -24.100 27.167 -32.604 1.00 55.06 344 ALA A N 1
ATOM 2549 C CA . ALA A 1 344 ? -24.982 27.581 -33.709 1.00 55.06 344 ALA A CA 1
ATOM 2550 C C . ALA A 1 344 ? -24.490 27.188 -35.126 1.00 55.06 344 ALA A C 1
ATOM 2552 O O . ALA A 1 344 ? -25.252 27.297 -36.083 1.00 55.06 344 ALA A O 1
ATOM 2553 N N . SER A 1 345 ? -23.238 26.730 -35.260 1.00 54.31 345 SER A N 1
ATOM 2554 C CA . SER A 1 345 ? -22.629 26.246 -36.510 1.00 54.31 345 SER A CA 1
ATOM 2555 C C . SER A 1 345 ? -22.505 24.715 -36.581 1.00 54.31 345 SER A C 1
ATOM 2557 O O . SER A 1 345 ? -21.839 24.198 -37.477 1.00 54.31 345 SER A O 1
ATOM 2559 N N . ALA A 1 346 ? -23.074 23.978 -35.625 1.00 58.06 346 ALA A N 1
ATOM 2560 C CA . ALA A 1 346 ? -22.980 22.525 -35.585 1.00 58.06 346 ALA A CA 1
ATOM 2561 C C . ALA A 1 346 ? -23.825 21.856 -36.677 1.00 58.06 346 ALA A C 1
ATOM 2563 O O . ALA A 1 346 ? -24.909 22.317 -37.027 1.00 58.06 346 ALA A O 1
ATOM 2564 N N . LEU A 1 347 ? -23.335 20.725 -37.189 1.00 57.75 347 LEU A N 1
ATOM 2565 C CA . LEU A 1 347 ? -23.961 20.013 -38.307 1.00 57.75 347 LEU A CA 1
ATOM 2566 C C . LEU A 1 347 ? -25.278 19.297 -37.934 1.00 57.75 347 LEU A C 1
ATOM 2568 O O . LEU A 1 347 ? -26.021 18.932 -38.842 1.00 57.75 347 LEU A O 1
ATOM 2572 N N . ALA A 1 348 ? -25.580 19.097 -36.639 1.00 62.19 348 ALA A N 1
ATOM 2573 C CA . ALA A 1 348 ? -26.858 18.551 -36.160 1.00 62.19 348 ALA A CA 1
ATOM 2574 C C . ALA A 1 348 ? -27.063 18.707 -34.631 1.00 62.19 348 ALA A C 1
ATOM 2576 O O . ALA A 1 348 ? -26.092 18.705 -33.867 1.00 62.19 348 ALA A O 1
ATOM 2577 N N . ASP A 1 349 ? -28.330 18.711 -34.191 1.00 62.16 349 ASP A N 1
ATOM 2578 C CA . ASP A 1 349 ? -28.763 18.712 -32.778 1.00 62.16 349 ASP A CA 1
ATOM 2579 C C . ASP A 1 349 ? -28.527 17.357 -32.078 1.00 62.16 349 ASP A C 1
ATOM 2581 O O . ASP A 1 349 ? -28.575 16.317 -32.751 1.00 62.16 349 ASP A O 1
ATOM 2585 N N . PRO A 1 350 ? -28.289 17.312 -30.749 1.00 63.81 350 PRO A N 1
ATOM 2586 C CA . PRO A 1 350 ? -28.084 16.061 -30.012 1.00 63.81 350 PRO A CA 1
ATOM 2587 C C . PRO A 1 350 ? -29.269 15.100 -30.164 1.00 63.81 350 PRO A C 1
ATOM 2589 O O . PRO A 1 350 ? -30.412 15.526 -30.315 1.00 63.81 350 PRO A O 1
ATOM 2592 N N . THR A 1 351 ? -29.009 13.794 -30.090 1.00 60.31 351 THR A N 1
ATOM 2593 C CA . THR A 1 351 ? -30.032 12.736 -30.223 1.00 60.31 351 THR A CA 1
ATOM 2594 C C . THR A 1 351 ? -30.962 12.622 -29.009 1.00 60.31 351 THR A C 1
ATOM 2596 O O . THR A 1 351 ? -31.992 11.954 -29.081 1.00 60.31 351 THR A O 1
ATOM 2599 N N . GLY A 1 352 ? -30.631 13.288 -27.901 1.00 68.31 352 GLY A N 1
ATOM 2600 C CA . GLY A 1 352 ? -31.412 13.307 -26.670 1.00 68.31 352 GLY A CA 1
ATOM 2601 C C . GLY A 1 352 ? -30.774 14.191 -25.596 1.00 68.31 352 GLY A C 1
ATOM 2602 O O . GLY A 1 352 ? -29.733 14.807 -25.819 1.00 68.31 352 GLY A O 1
ATOM 2603 N N . SER A 1 353 ? -31.404 14.253 -24.422 1.00 67.62 353 SER A N 1
ATOM 2604 C CA . SER A 1 353 ? -30.982 15.113 -23.306 1.00 67.62 353 SER A CA 1
ATOM 2605 C C . SER A 1 353 ? -30.044 14.445 -22.293 1.00 67.62 353 SER A C 1
ATOM 2607 O O . SER A 1 353 ? -29.599 15.122 -21.372 1.00 67.62 353 SER A O 1
ATOM 2609 N N . GLY A 1 354 ? -29.745 13.147 -22.434 1.00 83.56 354 GLY A N 1
ATOM 2610 C CA . GLY A 1 354 ? -29.051 12.373 -21.399 1.00 83.56 354 GLY A CA 1
ATOM 2611 C C . GLY A 1 354 ? -28.040 11.350 -21.915 1.00 83.56 354 GLY A C 1
ATOM 2612 O O . GLY A 1 354 ? -28.060 10.972 -23.083 1.00 83.56 354 GLY A O 1
ATOM 2613 N N . ASN A 1 355 ? -27.148 10.910 -21.036 1.00 91.06 355 ASN A N 1
ATOM 2614 C CA . ASN A 1 355 ? -26.067 9.962 -21.289 1.00 91.06 355 ASN A CA 1
ATOM 2615 C C . ASN A 1 355 ? -26.459 8.565 -20.793 1.00 91.06 355 ASN A C 1
ATOM 2617 O O . ASN A 1 355 ? -27.109 8.433 -19.758 1.00 91.06 355 ASN A O 1
ATOM 2621 N N . THR A 1 356 ? -26.035 7.506 -21.480 1.00 95.94 356 THR A N 1
ATOM 2622 C CA . THR A 1 356 ? -26.208 6.125 -21.009 1.00 95.94 356 THR A CA 1
ATOM 2623 C C . THR A 1 356 ? -24.876 5.383 -21.011 1.00 95.94 356 THR A C 1
ATOM 2625 O O . THR A 1 356 ? -24.177 5.357 -22.017 1.00 95.94 356 THR A O 1
ATOM 2628 N N . LEU A 1 357 ? -24.540 4.732 -19.899 1.00 98.12 357 LEU A N 1
ATOM 2629 C CA . LEU A 1 357 ? -23.426 3.793 -19.784 1.00 98.12 357 LEU A CA 1
ATOM 2630 C C . LEU A 1 357 ? -23.959 2.428 -19.346 1.00 98.12 357 LEU A C 1
ATOM 2632 O O . LEU A 1 357 ? -24.551 2.300 -18.276 1.00 98.12 357 LEU A O 1
ATOM 2636 N N . VAL A 1 358 ? -23.714 1.394 -20.142 1.00 98.44 358 VAL A N 1
ATOM 2637 C CA . VAL A 1 358 ? -23.978 -0.004 -19.791 1.00 98.44 358 VAL A CA 1
ATOM 2638 C C . VAL A 1 358 ? -22.642 -0.717 -19.648 1.00 98.44 358 VAL A C 1
ATOM 2640 O O . VAL A 1 358 ? -21.958 -0.954 -20.636 1.00 98.44 358 VAL A O 1
ATOM 2643 N N . ASN A 1 359 ? -22.266 -1.069 -18.421 1.00 98.50 359 ASN A N 1
ATOM 2644 C CA . ASN A 1 359 ? -21.017 -1.754 -18.117 1.00 98.50 359 ASN A CA 1
ATOM 2645 C C . ASN A 1 359 ? -21.268 -3.200 -17.673 1.00 98.50 359 ASN A C 1
ATOM 2647 O O . ASN A 1 359 ? -21.906 -3.462 -16.652 1.00 98.50 359 ASN A O 1
ATOM 2651 N N . THR A 1 360 ? -20.721 -4.139 -18.433 1.00 98.25 360 THR A N 1
ATOM 2652 C CA . THR A 1 360 ? -20.630 -5.566 -18.074 1.00 98.25 360 THR A CA 1
ATOM 2653 C C . THR A 1 360 ? -19.172 -6.029 -17.955 1.00 98.25 360 THR A C 1
ATOM 2655 O O . THR A 1 360 ? -18.919 -7.085 -17.382 1.00 98.25 360 THR A O 1
ATOM 2658 N N . GLY A 1 361 ? -18.228 -5.235 -18.476 1.00 98.12 361 GLY A N 1
ATOM 2659 C CA . GLY A 1 361 ? -16.787 -5.440 -18.365 1.00 98.12 361 GLY A CA 1
ATOM 2660 C C . GLY A 1 361 ? -16.168 -4.689 -17.181 1.00 98.12 361 GLY A C 1
ATOM 2661 O O . GLY A 1 361 ? -16.788 -4.561 -16.123 1.00 98.12 361 GLY A O 1
ATOM 2662 N N . SER A 1 362 ? -14.946 -4.178 -17.352 1.00 98.31 362 SER A N 1
ATOM 2663 C CA . SER A 1 362 ? -14.221 -3.430 -16.315 1.00 98.31 362 SER A CA 1
ATOM 2664 C C . SER A 1 362 ? -13.929 -1.993 -16.733 1.00 98.31 362 SER A C 1
ATOM 2666 O O . SER A 1 362 ? -13.513 -1.750 -17.864 1.00 98.31 362 SER A O 1
ATOM 2668 N N . ILE A 1 363 ? -14.102 -1.057 -15.802 1.00 98.69 363 ILE A N 1
ATOM 2669 C CA . ILE A 1 363 ? -13.653 0.334 -15.898 1.00 98.69 363 ILE A CA 1
ATOM 2670 C C . ILE A 1 363 ? -12.822 0.627 -14.649 1.00 98.69 363 ILE A C 1
ATOM 2672 O O . ILE A 1 363 ? -13.357 0.598 -13.543 1.00 98.69 363 ILE A O 1
ATOM 2676 N N . ASP A 1 364 ? -11.532 0.889 -14.824 1.00 98.00 364 ASP A N 1
ATOM 2677 C CA . ASP A 1 364 ? -10.579 1.186 -13.755 1.00 98.00 364 ASP A CA 1
ATOM 2678 C C . ASP A 1 364 ? -9.858 2.506 -14.055 1.00 98.00 364 ASP A C 1
ATOM 2680 O O . ASP A 1 364 ? -9.434 2.754 -15.186 1.00 98.00 364 ASP A O 1
ATOM 2684 N N . SER A 1 365 ? -9.739 3.371 -13.052 1.00 97.50 365 SER A N 1
ATOM 2685 C CA . SER A 1 365 ? -8.906 4.565 -13.128 1.00 97.50 365 SER A CA 1
ATOM 2686 C C . SER A 1 365 ? -8.213 4.851 -11.793 1.00 97.50 365 SER A C 1
ATOM 2688 O O . SER A 1 365 ? -8.862 4.792 -10.743 1.00 97.50 365 SER A O 1
ATOM 2690 N N . PRO A 1 366 ? -6.937 5.289 -11.795 1.00 96.25 366 PRO A N 1
ATOM 2691 C CA . PRO A 1 366 ? -6.291 5.796 -10.583 1.00 96.25 366 PRO A CA 1
ATOM 2692 C C . PRO A 1 366 ? -6.965 7.061 -10.019 1.00 96.25 366 PRO A C 1
ATOM 2694 O O . PRO A 1 366 ? -6.802 7.352 -8.836 1.00 96.25 366 PRO A O 1
ATOM 2697 N N . GLY A 1 367 ? -7.744 7.786 -10.829 1.00 97.12 367 GLY A N 1
ATOM 2698 C CA . GLY A 1 367 ? -8.530 8.953 -10.427 1.00 97.12 367 GLY A CA 1
ATOM 2699 C C . GLY A 1 367 ? -10.032 8.661 -10.432 1.00 97.12 367 GLY A C 1
ATOM 2700 O O . GLY A 1 367 ? -10.563 8.025 -9.519 1.00 97.12 367 GLY A O 1
ATOM 2701 N N . THR A 1 368 ? -10.732 9.146 -11.462 1.00 98.19 368 THR A N 1
ATOM 2702 C CA . THR A 1 368 ? -12.179 8.960 -11.650 1.00 98.19 368 THR A CA 1
ATOM 2703 C C . THR A 1 368 ? -12.476 7.910 -12.724 1.00 98.19 368 THR A C 1
ATOM 2705 O O . THR A 1 368 ? -12.030 8.038 -13.863 1.00 98.19 368 THR A O 1
ATOM 2708 N N . ALA A 1 369 ? -13.261 6.878 -12.410 1.00 98.50 369 ALA A N 1
ATOM 2709 C CA . ALA A 1 369 ? -13.599 5.849 -13.398 1.00 98.50 369 ALA A CA 1
ATOM 2710 C C . ALA A 1 369 ? -14.644 6.356 -14.408 1.00 98.50 369 ALA A C 1
ATOM 2712 O O . ALA A 1 369 ? -14.444 6.280 -15.621 1.00 98.50 369 ALA A O 1
ATOM 2713 N N . VAL A 1 370 ? -15.739 6.940 -13.917 1.00 98.50 370 VAL A N 1
ATOM 2714 C CA . VAL A 1 370 ? -16.786 7.534 -14.758 1.00 98.50 370 VAL A CA 1
ATOM 2715 C C . VAL A 1 370 ? -17.093 8.944 -14.281 1.00 98.50 370 VAL A C 1
ATOM 2717 O O . VAL A 1 370 ? -17.445 9.155 -13.122 1.00 98.50 370 VAL A O 1
ATOM 2720 N N . ARG A 1 371 ? -16.991 9.912 -15.189 1.00 97.69 371 ARG A N 1
ATOM 2721 C CA . ARG A 1 371 ? -17.312 11.312 -14.932 1.00 97.69 371 ARG A CA 1
ATOM 2722 C C . ARG A 1 371 ? -18.368 11.813 -15.908 1.00 97.69 371 ARG A C 1
ATOM 2724 O O . ARG A 1 371 ? -18.230 11.594 -17.108 1.00 97.69 371 ARG A O 1
ATOM 2731 N N . ALA A 1 372 ? -19.375 12.526 -15.421 1.00 95.62 372 ALA A N 1
ATOM 2732 C CA . ALA A 1 372 ? -20.288 13.307 -16.251 1.00 95.62 372 ALA A CA 1
ATOM 2733 C C . ALA A 1 372 ? -20.307 14.761 -15.772 1.00 95.62 372 ALA A C 1
ATOM 2735 O O . ALA A 1 372 ? -20.308 15.016 -14.574 1.00 95.62 372 ALA A O 1
ATOM 2736 N N . LEU A 1 373 ? -20.262 15.723 -16.691 1.00 92.12 373 LEU A N 1
ATOM 2737 C CA . LEU A 1 373 ? -20.257 17.149 -16.345 1.00 92.12 373 LEU A CA 1
ATOM 2738 C C . LEU A 1 373 ? -21.617 17.820 -16.540 1.00 92.12 373 LEU A C 1
ATOM 2740 O O . LEU A 1 373 ? -21.877 18.830 -15.890 1.00 92.12 373 LEU A O 1
ATOM 2744 N N . ALA A 1 374 ? -22.467 17.273 -17.409 1.00 85.19 374 ALA A N 1
ATOM 2745 C CA . ALA A 1 374 ? -23.812 17.777 -17.652 1.00 85.19 374 ALA A CA 1
ATOM 2746 C C . ALA A 1 374 ? -24.723 16.704 -18.271 1.00 85.19 374 ALA A C 1
ATOM 2748 O O . ALA A 1 374 ? -24.257 15.814 -18.995 1.00 85.19 374 ALA A O 1
ATOM 2749 N N . GLY A 1 375 ? -26.028 16.883 -18.054 1.00 86.31 375 GLY A N 1
ATOM 2750 C CA . GLY A 1 375 ? -27.100 16.082 -18.642 1.00 86.31 375 GLY A CA 1
ATOM 2751 C C . GLY A 1 375 ? -27.420 14.829 -17.830 1.00 86.31 375 GLY A C 1
ATOM 2752 O O . GLY A 1 375 ? -26.539 14.244 -17.206 1.00 86.31 375 GLY A O 1
ATOM 2753 N N . ASP A 1 376 ? -28.681 14.398 -17.894 1.00 92.06 376 ASP A N 1
ATOM 2754 C CA . ASP A 1 376 ? -29.178 13.228 -17.162 1.00 92.06 376 ASP A CA 1
ATOM 2755 C C . ASP A 1 376 ? -28.382 11.972 -17.537 1.00 92.06 376 ASP A C 1
ATOM 2757 O O . ASP A 1 376 ? -28.399 11.536 -18.686 1.00 92.06 376 ASP A O 1
ATOM 2761 N N . THR A 1 377 ? -27.702 11.351 -16.583 1.00 95.12 377 THR A N 1
ATOM 2762 C CA . THR A 1 377 ? -26.771 10.249 -16.824 1.00 95.12 377 THR A CA 1
ATOM 2763 C C . THR A 1 377 ? -27.286 8.955 -16.205 1.00 95.12 377 THR A C 1
ATOM 2765 O O . THR A 1 377 ? -27.475 8.836 -14.998 1.00 95.12 377 THR A O 1
ATOM 2768 N N . VAL A 1 378 ? -27.491 7.932 -17.033 1.00 97.25 378 VAL A N 1
ATOM 2769 C CA . VAL A 1 378 ? -27.935 6.598 -16.613 1.00 97.25 378 VAL A CA 1
ATOM 2770 C C . VAL A 1 378 ? -26.778 5.612 -16.718 1.00 97.25 378 VAL A C 1
ATOM 2772 O O . VAL A 1 378 ? -26.362 5.243 -17.812 1.00 97.25 378 VAL A O 1
ATOM 2775 N N . ILE A 1 379 ? -26.294 5.122 -15.582 1.00 98.44 379 ILE A N 1
ATOM 2776 C CA . ILE A 1 379 ? -25.223 4.127 -15.493 1.00 98.44 379 ILE A CA 1
ATOM 2777 C C . ILE A 1 379 ? -25.815 2.805 -15.012 1.00 98.44 379 ILE A C 1
ATOM 2779 O O . ILE A 1 379 ? -26.445 2.734 -13.960 1.00 98.44 379 ILE A O 1
ATOM 2783 N N . ARG A 1 380 ? -25.592 1.732 -15.768 1.00 98.25 380 ARG A N 1
ATOM 2784 C CA . ARG A 1 380 ? -25.984 0.363 -15.425 1.00 98.25 380 ARG A CA 1
ATOM 2785 C C . ARG A 1 380 ? -24.743 -0.508 -15.359 1.00 98.25 380 ARG A C 1
ATOM 2787 O O . ARG A 1 380 ? -24.157 -0.814 -16.391 1.00 98.25 380 ARG A O 1
ATOM 2794 N N . ASN A 1 381 ? -24.364 -0.919 -14.159 1.00 98.31 381 ASN A N 1
ATOM 2795 C CA . ASN A 1 381 ? -23.208 -1.764 -13.916 1.00 98.31 381 ASN A CA 1
ATOM 2796 C C . ASN A 1 381 ? -23.626 -3.186 -13.523 1.00 98.31 381 ASN A C 1
ATOM 2798 O O . ASN A 1 381 ? -24.439 -3.378 -12.622 1.00 98.31 381 ASN A O 1
ATOM 2802 N N . THR A 1 382 ? -23.029 -4.169 -14.188 1.00 97.69 382 THR A N 1
ATOM 2803 C CA . THR A 1 382 ? -23.028 -5.591 -13.800 1.00 97.69 382 THR A CA 1
ATOM 2804 C C . THR A 1 382 ? -21.610 -6.176 -13.738 1.00 97.69 382 THR A C 1
ATOM 2806 O O . THR A 1 382 ? -21.438 -7.301 -13.275 1.00 97.69 382 THR A O 1
ATOM 2809 N N . GLY A 1 383 ? -20.607 -5.412 -14.193 1.00 97.81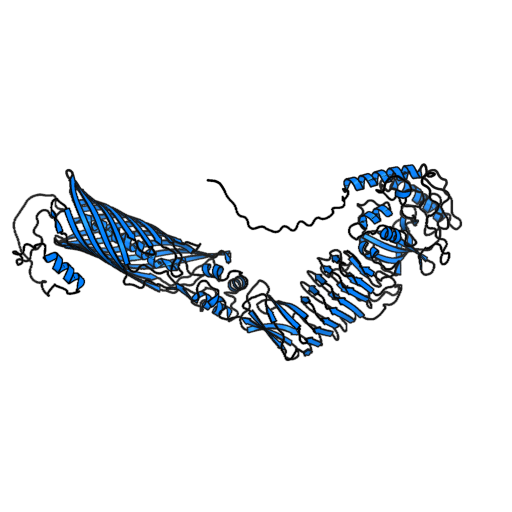 383 GLY A N 1
ATOM 2810 C CA . GLY A 1 383 ? -19.181 -5.729 -14.107 1.00 97.81 383 GLY A CA 1
ATOM 2811 C C . GLY A 1 383 ? -18.491 -4.937 -12.990 1.00 97.81 383 GLY A C 1
ATOM 2812 O O . GLY A 1 383 ? -19.029 -4.813 -11.887 1.00 97.81 383 GLY A O 1
ATOM 2813 N N . SER A 1 384 ? -17.306 -4.383 -13.252 1.00 98.25 384 SER A N 1
ATOM 2814 C CA . SER A 1 384 ? -16.547 -3.569 -12.287 1.00 98.25 384 SER A CA 1
ATOM 2815 C C . SER A 1 384 ? -16.400 -2.114 -12.724 1.00 98.25 384 SER A C 1
ATOM 2817 O O . SER A 1 384 ? -16.033 -1.834 -13.862 1.00 98.25 384 SER A O 1
ATOM 2819 N N . ILE A 1 385 ? -16.645 -1.191 -11.793 1.00 98.75 385 ILE A N 1
ATOM 2820 C CA . ILE A 1 385 ? -16.272 0.225 -11.896 1.00 98.75 385 ILE A CA 1
ATOM 2821 C C . ILE A 1 385 ? -15.433 0.563 -10.661 1.00 98.75 385 ILE A C 1
ATOM 2823 O O . ILE A 1 385 ? -15.936 0.482 -9.538 1.00 98.75 385 ILE A O 1
ATOM 2827 N N . ALA A 1 386 ? -14.166 0.917 -10.858 1.00 98.44 386 ALA A N 1
ATOM 2828 C CA . ALA A 1 386 ? -13.211 1.194 -9.793 1.00 98.44 386 ALA A CA 1
ATOM 2829 C C . ALA A 1 386 ? -12.463 2.508 -10.050 1.00 98.44 386 ALA A C 1
ATOM 2831 O O . ALA A 1 386 ? -11.816 2.665 -11.078 1.00 98.44 386 ALA A O 1
ATOM 2832 N N . GLY A 1 387 ? -12.556 3.454 -9.117 1.00 97.56 387 GLY A N 1
ATOM 2833 C CA . GLY A 1 387 ? -11.797 4.701 -9.144 1.00 97.56 387 GLY A CA 1
ATOM 2834 C C . GLY A 1 387 ? -10.994 4.889 -7.865 1.00 97.56 387 GLY A C 1
ATOM 2835 O O . GLY A 1 387 ? -11.516 4.652 -6.772 1.00 97.56 387 GLY A O 1
ATOM 2836 N N . GLY A 1 388 ? -9.741 5.329 -7.989 1.00 94.75 388 GLY A N 1
ATOM 2837 C CA . GLY A 1 388 ? -8.897 5.659 -6.837 1.00 94.75 388 GLY A CA 1
ATOM 2838 C C . GLY A 1 388 ? -9.436 6.835 -6.014 1.00 94.75 388 GLY A C 1
ATOM 2839 O O . GLY A 1 388 ? -9.300 6.838 -4.791 1.00 94.75 388 GLY A O 1
ATOM 2840 N N . GLU A 1 389 ? -10.116 7.787 -6.662 1.00 94.50 389 GLU A N 1
ATOM 2841 C CA . GLU A 1 389 ? -10.838 8.882 -6.006 1.00 94.50 389 GLU A CA 1
ATOM 2842 C C . GLU A 1 389 ? -12.359 8.676 -6.099 1.00 94.50 389 GLU A C 1
ATOM 2844 O O . GLU A 1 389 ? -13.029 8.502 -5.076 1.00 94.50 389 GLU A O 1
ATOM 2849 N N . TYR A 1 390 ? -12.902 8.624 -7.322 1.00 97.94 390 TYR A N 1
ATOM 2850 C CA . TYR A 1 390 ? -14.334 8.454 -7.586 1.00 97.94 390 TYR A CA 1
ATOM 2851 C C . TYR A 1 390 ? -14.586 7.264 -8.509 1.00 97.94 390 TYR A C 1
ATOM 2853 O O . TYR A 1 390 ? -14.101 7.220 -9.638 1.00 97.94 390 TYR A O 1
ATOM 2861 N N . ALA A 1 391 ? -15.431 6.334 -8.073 1.00 98.44 391 ALA A N 1
ATOM 2862 C CA . ALA A 1 391 ? -16.025 5.361 -8.980 1.00 98.44 391 ALA A CA 1
ATOM 2863 C C . ALA A 1 391 ? -16.915 6.083 -10.003 1.00 98.44 391 ALA A C 1
ATOM 2865 O O . ALA A 1 391 ? -16.831 5.842 -11.205 1.00 98.44 391 ALA A O 1
ATOM 2866 N N . VAL A 1 392 ? -17.754 7.003 -9.518 1.00 98.56 392 VAL A N 1
ATOM 2867 C CA . VAL A 1 392 ? -18.674 7.789 -10.341 1.00 98.56 392 VAL A CA 1
ATOM 2868 C C . VAL A 1 392 ? -18.750 9.211 -9.802 1.00 98.56 392 VAL A C 1
ATOM 2870 O O . VAL A 1 392 ? -18.954 9.411 -8.606 1.00 98.56 392 VAL A O 1
ATOM 2873 N N . ARG A 1 393 ? -18.615 10.195 -10.690 1.00 98.00 393 ARG A N 1
ATOM 2874 C CA . ARG A 1 393 ? -18.824 11.607 -10.369 1.00 98.00 393 ARG A CA 1
ATOM 2875 C C . ARG A 1 393 ? -19.651 12.291 -11.450 1.00 98.00 393 ARG A C 1
ATOM 2877 O O . ARG A 1 393 ? -19.159 12.433 -12.569 1.00 98.00 393 ARG A O 1
ATOM 2884 N N . THR A 1 394 ? -20.867 12.720 -11.144 1.00 96.62 394 THR A N 1
ATOM 2885 C CA . THR A 1 394 ? -21.739 13.424 -12.095 1.00 96.62 394 THR A CA 1
ATOM 2886 C C . THR A 1 394 ? -22.007 14.873 -11.666 1.00 96.62 394 THR A C 1
ATOM 2888 O O . THR A 1 394 ? -21.495 15.328 -10.640 1.00 96.62 394 THR A O 1
ATOM 2891 N N . GLY A 1 395 ? -22.631 15.647 -12.557 1.00 92.19 395 GLY A N 1
ATOM 2892 C CA . GLY A 1 395 ? -22.809 17.096 -12.445 1.00 92.19 395 GLY A CA 1
ATOM 2893 C C . GLY A 1 395 ? -24.258 17.459 -12.141 1.00 92.19 395 GLY A C 1
ATOM 2894 O O . GLY A 1 395 ? -24.887 16.834 -11.307 1.00 92.19 395 GLY A O 1
ATOM 2895 N N . GLU A 1 396 ? -24.791 18.483 -12.804 1.00 89.94 396 GLU A N 1
ATOM 2896 C CA . GLU A 1 396 ? -26.231 18.768 -12.741 1.00 89.94 396 GLU A CA 1
ATOM 2897 C C . GLU A 1 396 ? -27.004 17.811 -13.672 1.00 89.94 396 GLU A C 1
ATOM 2899 O O . GLU A 1 396 ? -26.616 17.642 -14.838 1.00 89.94 396 GLU A O 1
ATOM 2904 N N . GLY A 1 397 ? -28.118 17.247 -13.206 1.00 90.00 397 GLY A N 1
ATOM 2905 C CA . GLY A 1 397 ? -28.956 16.321 -13.971 1.00 90.00 397 GLY A CA 1
ATOM 2906 C C . GLY A 1 397 ? -29.827 15.433 -13.082 1.00 90.00 397 GLY A C 1
ATOM 2907 O O . GLY A 1 397 ? -29.749 15.479 -11.867 1.00 90.00 397 GLY A O 1
ATOM 2908 N N . ALA A 1 398 ? -30.715 14.638 -13.677 1.00 93.88 398 ALA A N 1
ATOM 2909 C CA . ALA A 1 398 ? -31.384 13.544 -12.972 1.00 93.88 398 ALA A CA 1
ATOM 2910 C C . ALA A 1 398 ? -30.633 12.226 -13.222 1.00 93.88 398 ALA A C 1
ATOM 2912 O O . ALA A 1 398 ? -30.984 11.447 -14.121 1.00 93.88 398 ALA A O 1
ATOM 2913 N N . ASP A 1 399 ? -29.600 11.977 -12.422 1.00 96.56 399 ASP A N 1
ATOM 2914 C CA . ASP A 1 399 ? -28.644 10.895 -12.608 1.00 96.56 399 ASP A CA 1
ATOM 2915 C C . ASP A 1 399 ? -29.086 9.590 -11.925 1.00 96.56 399 ASP A C 1
ATOM 2917 O O . ASP A 1 399 ? -29.664 9.538 -10.836 1.00 96.56 399 ASP A O 1
ATOM 2921 N N . ARG A 1 400 ? -28.845 8.457 -12.590 1.00 97.81 400 ARG A N 1
ATOM 2922 C CA . ARG A 1 400 ? -29.247 7.128 -12.108 1.00 97.81 400 ARG A CA 1
ATOM 2923 C C . ARG A 1 400 ? -28.094 6.149 -12.206 1.00 97.81 400 ARG A C 1
ATOM 2925 O O . ARG A 1 400 ? -27.773 5.682 -13.295 1.00 97.81 400 ARG A O 1
ATOM 2932 N N . LEU A 1 401 ? -27.546 5.755 -11.064 1.00 98.44 401 LEU A N 1
ATOM 2933 C CA . LEU A 1 401 ? -26.547 4.699 -10.948 1.00 98.44 401 LEU A CA 1
ATOM 2934 C C . LEU A 1 401 ? -27.201 3.404 -10.453 1.00 98.44 401 LEU A C 1
ATOM 2936 O O . LEU A 1 401 ? -27.639 3.297 -9.310 1.00 98.44 401 LEU A O 1
ATOM 2940 N N . ALA A 1 402 ? -27.261 2.393 -11.313 1.00 98.19 402 ALA A N 1
ATOM 2941 C CA . ALA A 1 402 ? -27.774 1.069 -10.993 1.00 98.19 402 ALA A CA 1
ATOM 2942 C C . ALA A 1 402 ? -26.642 0.033 -11.020 1.00 98.19 402 ALA A C 1
ATOM 2944 O O . ALA A 1 402 ? -26.084 -0.247 -12.077 1.00 98.19 402 ALA A O 1
ATOM 2945 N N . VAL A 1 403 ? -26.339 -0.572 -9.873 1.00 97.88 403 VAL A N 1
ATOM 2946 C CA . VAL A 1 403 ? -25.420 -1.709 -9.733 1.00 97.88 403 VAL A CA 1
ATOM 2947 C C . VAL A 1 403 ? -26.267 -2.969 -9.547 1.00 97.88 403 VAL A C 1
ATOM 2949 O O . VAL A 1 403 ? -26.900 -3.163 -8.513 1.00 97.88 403 VAL A O 1
ATOM 2952 N N . ALA A 1 404 ? -26.356 -3.801 -10.580 1.00 94.69 404 ALA A N 1
ATOM 2953 C CA . ALA A 1 404 ? -27.209 -4.993 -10.624 1.00 94.69 404 ALA A CA 1
ATOM 2954 C C . ALA A 1 404 ? -26.380 -6.293 -10.578 1.00 94.69 404 ALA A C 1
ATOM 2956 O O . ALA A 1 404 ? -26.730 -7.292 -11.206 1.00 94.69 404 ALA A O 1
ATOM 2957 N N . GLY A 1 405 ? -25.259 -6.253 -9.858 1.00 90.88 405 GLY A N 1
ATOM 2958 C CA . GLY A 1 405 ? -24.209 -7.266 -9.811 1.00 90.88 405 GLY A CA 1
ATOM 2959 C C . GLY A 1 405 ? -22.824 -6.632 -9.975 1.00 90.88 405 GLY A C 1
ATOM 2960 O O . GLY A 1 405 ? -22.700 -5.540 -10.529 1.00 90.88 405 GLY A O 1
ATOM 2961 N N . GLY A 1 406 ? -21.785 -7.311 -9.488 1.00 95.06 406 GLY A N 1
ATOM 2962 C CA . GLY A 1 406 ? -20.397 -6.886 -9.683 1.00 95.06 406 GLY A CA 1
ATOM 2963 C C . GLY A 1 406 ? -19.897 -5.886 -8.635 1.00 95.06 406 GLY A C 1
ATOM 2964 O O . GLY A 1 406 ? -20.368 -5.879 -7.498 1.00 95.06 406 GLY A O 1
ATOM 2965 N N . LEU A 1 407 ? -18.901 -5.075 -8.996 1.00 97.88 407 LEU A N 1
ATOM 2966 C CA . LEU A 1 407 ? -18.147 -4.214 -8.077 1.00 97.88 407 LEU A CA 1
ATOM 2967 C C . LEU A 1 407 ? -18.329 -2.730 -8.412 1.00 97.88 407 LEU A C 1
ATOM 2969 O O . LEU A 1 407 ? -18.159 -2.322 -9.560 1.00 97.88 407 LEU A O 1
ATOM 2973 N N . LEU A 1 408 ? -18.579 -1.924 -7.384 1.00 98.44 408 LEU A N 1
ATOM 2974 C CA . LEU A 1 408 ? -18.394 -0.476 -7.400 1.00 98.44 408 LEU A CA 1
ATOM 2975 C C . LEU A 1 408 ? -17.372 -0.112 -6.316 1.00 98.44 408 LEU A C 1
ATOM 2977 O O . LEU A 1 408 ? -17.633 -0.341 -5.137 1.00 98.44 408 LEU A O 1
ATOM 2981 N N . SER A 1 409 ? -16.215 0.422 -6.701 1.00 98.06 409 SER A N 1
ATOM 2982 C CA . SER A 1 409 ? -15.118 0.750 -5.782 1.00 98.06 409 SER A CA 1
ATOM 2983 C C . SER A 1 409 ? -14.685 2.203 -5.931 1.00 98.06 409 SER A C 1
ATOM 2985 O O . SER A 1 409 ? -14.309 2.617 -7.022 1.00 98.06 409 SER A O 1
ATOM 2987 N N . GLY A 1 410 ? -14.703 2.965 -4.839 1.00 97.75 410 GLY A N 1
ATOM 2988 C CA . GLY A 1 410 ? -14.403 4.403 -4.833 1.00 97.75 410 GLY A CA 1
ATOM 2989 C C . GLY A 1 410 ? -15.621 5.257 -4.477 1.00 97.75 410 GLY A C 1
ATOM 2990 O O . GLY A 1 410 ? -16.704 4.737 -4.200 1.00 97.75 410 GLY A O 1
ATOM 2991 N N . ARG A 1 411 ? -15.449 6.583 -4.447 1.00 98.06 411 ARG A N 1
ATOM 2992 C CA . ARG A 1 411 ? -16.533 7.509 -4.078 1.00 98.06 411 ARG A CA 1
ATOM 2993 C C . ARG A 1 411 ? -17.593 7.635 -5.173 1.00 98.06 411 ARG A C 1
ATOM 2995 O O . ARG A 1 411 ? -17.312 7.435 -6.355 1.00 98.06 411 ARG A O 1
ATOM 3002 N N . VAL A 1 412 ? -18.798 8.005 -4.764 1.00 98.56 412 VAL A N 1
ATOM 3003 C CA . VAL A 1 412 ? -19.937 8.341 -5.613 1.00 98.56 412 VAL A CA 1
ATOM 3004 C C . VAL A 1 412 ? -20.434 9.723 -5.217 1.00 98.56 412 VAL A C 1
ATOM 3006 O O . VAL A 1 412 ? -20.837 9.945 -4.077 1.00 98.56 412 VAL A O 1
ATOM 3009 N N . ASP A 1 413 ? -20.414 10.637 -6.171 1.00 97.62 413 ASP A N 1
ATOM 3010 C CA . ASP A 1 413 ? -20.968 11.980 -6.030 1.00 97.62 413 ASP A CA 1
ATOM 3011 C C . ASP A 1 413 ? -21.832 12.241 -7.258 1.00 97.62 413 ASP A C 1
ATOM 3013 O O . ASP A 1 413 ? -21.287 12.279 -8.363 1.00 97.62 413 ASP A O 1
ATOM 3017 N N . LEU A 1 414 ? -23.156 12.317 -7.090 1.00 96.75 414 LEU A N 1
ATOM 3018 C CA . LEU A 1 414 ? -24.062 12.486 -8.229 1.00 96.75 414 LEU A CA 1
ATOM 3019 C C . LEU A 1 414 ? -24.445 13.945 -8.513 1.00 96.75 414 LEU A C 1
ATOM 3021 O O . LEU A 1 414 ? -25.181 14.202 -9.452 1.00 96.75 414 LEU A O 1
ATOM 3025 N N . GLY A 1 415 ? -23.858 14.900 -7.785 1.00 94.44 415 GLY A N 1
ATOM 3026 C CA . GLY A 1 415 ? -24.011 16.317 -8.086 1.00 94.44 415 GLY A CA 1
ATOM 3027 C C . GLY A 1 415 ? -25.392 16.887 -7.747 1.00 94.44 415 GLY A C 1
ATOM 3028 O O . GLY A 1 415 ? -25.865 16.771 -6.621 1.00 94.44 415 GLY A O 1
ATOM 3029 N N . GLY A 1 416 ? -25.959 17.668 -8.659 1.00 91.31 416 GLY A N 1
ATOM 3030 C CA . GLY A 1 416 ? -27.182 18.426 -8.406 1.00 91.31 416 GLY A CA 1
ATOM 3031 C C . GLY A 1 416 ? -28.355 17.881 -9.204 1.00 91.31 416 GLY A C 1
ATOM 3032 O O . GLY A 1 416 ? -28.283 17.819 -10.426 1.00 91.31 416 GLY A O 1
ATOM 3033 N N . GLY A 1 417 ? -29.481 17.606 -8.548 1.00 92.44 417 GLY A N 1
ATOM 3034 C CA . GLY A 1 417 ? -30.724 17.290 -9.240 1.00 92.44 417 GLY A CA 1
ATOM 3035 C C . GLY A 1 417 ? -31.579 16.273 -8.505 1.00 92.44 417 GLY A C 1
ATOM 3036 O O . GLY A 1 417 ? -31.882 16.454 -7.331 1.00 92.44 417 GLY A O 1
ATOM 3037 N N . TYR A 1 418 ? -32.091 15.282 -9.234 1.00 94.50 418 TYR A N 1
ATOM 3038 C CA . TYR A 1 418 ? -32.922 14.214 -8.670 1.00 94.50 418 TYR A CA 1
ATOM 3039 C C . TYR A 1 418 ? -32.275 12.865 -8.953 1.00 94.50 418 TYR A C 1
ATOM 3041 O O . TYR A 1 418 ? -32.663 12.144 -9.881 1.00 94.50 418 TYR A O 1
ATOM 3049 N N . ASP A 1 419 ? -31.316 12.532 -8.104 1.00 97.50 419 ASP A N 1
ATOM 3050 C CA . ASP A 1 419 ? -30.349 11.479 -8.324 1.00 97.50 419 ASP A CA 1
ATOM 3051 C C . ASP A 1 419 ? -30.682 10.213 -7.544 1.00 97.50 419 ASP A C 1
ATOM 3053 O O . ASP A 1 419 ? -31.325 10.205 -6.485 1.00 97.50 419 ASP A O 1
ATOM 3057 N N . SER A 1 420 ? -30.248 9.076 -8.082 1.00 98.19 420 SER A N 1
ATOM 3058 C CA . SER A 1 420 ? -30.476 7.795 -7.427 1.00 98.19 420 SER A CA 1
ATOM 3059 C C . SER A 1 420 ? -29.344 6.796 -7.593 1.00 98.19 420 SER A C 1
ATOM 3061 O O . SER A 1 420 ? -28.814 6.596 -8.684 1.00 98.19 420 SER A O 1
ATOM 3063 N N . LEU A 1 421 ? -29.049 6.088 -6.501 1.00 98.38 421 LEU A N 1
ATOM 3064 C CA . LEU A 1 421 ? -28.172 4.921 -6.469 1.00 98.38 421 LEU A CA 1
ATOM 3065 C C . LEU A 1 421 ? -28.986 3.691 -6.066 1.00 98.38 421 LEU A C 1
ATOM 3067 O O . LEU A 1 421 ? -29.552 3.630 -4.977 1.00 98.38 421 LEU A O 1
ATOM 3071 N N . THR A 1 422 ? -29.026 2.675 -6.923 1.00 98.31 422 THR A N 1
ATOM 3072 C CA . THR A 1 422 ? -29.663 1.390 -6.618 1.00 98.31 422 THR A CA 1
ATOM 3073 C C . THR A 1 422 ? -28.651 0.258 -6.737 1.00 98.31 422 THR A C 1
ATOM 3075 O O . THR A 1 422 ? -28.108 0.047 -7.814 1.00 98.31 422 THR A O 1
ATOM 3078 N N . ALA A 1 423 ? -28.428 -0.500 -5.662 1.00 97.69 423 ALA A N 1
ATOM 3079 C CA . ALA A 1 423 ? -27.577 -1.691 -5.668 1.00 97.69 423 ALA A CA 1
ATOM 3080 C C . ALA A 1 423 ? -28.411 -2.941 -5.366 1.00 97.69 423 ALA A C 1
ATOM 3082 O O . ALA A 1 423 ? -29.084 -3.002 -4.338 1.00 97.69 423 ALA A O 1
ATOM 3083 N N . THR A 1 424 ? -28.395 -3.934 -6.252 1.00 94.12 424 THR A N 1
ATOM 3084 C CA . THR A 1 424 ? -29.201 -5.165 -6.153 1.00 94.12 424 THR A CA 1
ATOM 3085 C C . THR A 1 424 ? -28.430 -6.377 -6.671 1.00 94.12 424 THR A C 1
ATOM 3087 O O . THR A 1 424 ? -27.415 -6.229 -7.348 1.00 94.12 424 THR A O 1
ATOM 3090 N N . GLY A 1 425 ? -28.898 -7.591 -6.369 1.00 92.88 425 GLY A N 1
ATOM 3091 C CA . GLY A 1 425 ? -28.181 -8.812 -6.750 1.00 92.88 425 GLY A CA 1
ATOM 3092 C C . GLY A 1 425 ? -26.869 -8.961 -5.976 1.00 92.88 425 GLY A C 1
ATOM 3093 O O . GLY A 1 425 ? -26.699 -8.345 -4.928 1.00 92.88 425 GLY A O 1
ATOM 3094 N N . ALA A 1 426 ? -25.943 -9.781 -6.476 1.00 94.69 426 ALA A N 1
ATOM 3095 C CA . ALA A 1 426 ? -24.622 -9.972 -5.871 1.00 94.69 426 ALA A CA 1
ATOM 3096 C C . ALA A 1 426 ? -23.699 -8.773 -6.174 1.00 94.69 426 ALA A C 1
ATOM 3098 O O . ALA A 1 426 ? -22.790 -8.868 -6.999 1.00 94.69 426 ALA A O 1
ATOM 3099 N N . SER A 1 427 ? -23.999 -7.632 -5.554 1.00 97.38 427 SER A N 1
ATOM 3100 C CA . SER A 1 427 ? -23.281 -6.365 -5.724 1.00 97.38 427 SER A CA 1
ATOM 3101 C C . SER A 1 427 ? -22.358 -6.092 -4.540 1.00 97.38 427 SER A C 1
ATOM 3103 O O . SER A 1 427 ? -22.760 -6.257 -3.391 1.00 97.38 427 SER A O 1
ATOM 3105 N N . THR A 1 428 ? -21.152 -5.598 -4.794 1.00 98.19 428 THR A N 1
ATOM 3106 C CA . THR A 1 428 ? -20.215 -5.153 -3.756 1.00 98.19 428 THR A CA 1
ATOM 3107 C C . THR A 1 428 ? -19.948 -3.661 -3.898 1.00 98.19 428 THR A C 1
ATOM 3109 O O . THR A 1 428 ? -19.536 -3.204 -4.962 1.00 98.19 428 THR A O 1
ATOM 3112 N N . LEU A 1 429 ? -20.160 -2.911 -2.814 1.00 98.38 429 LEU A N 1
ATOM 3113 C CA . LEU A 1 429 ? -19.743 -1.514 -2.694 1.00 98.38 429 LEU A CA 1
ATOM 3114 C C . LEU A 1 429 ? -18.482 -1.462 -1.827 1.00 98.38 429 LEU A C 1
ATOM 3116 O O . LEU A 1 429 ? -18.517 -1.873 -0.664 1.00 98.38 429 LEU A O 1
ATOM 3120 N N . ALA A 1 430 ? -17.372 -1.004 -2.398 1.00 98.00 430 ALA A N 1
ATOM 3121 C CA . ALA A 1 430 ? -16.070 -0.977 -1.747 1.00 98.00 430 ALA A CA 1
ATOM 3122 C C . ALA A 1 430 ? -15.592 0.460 -1.512 1.00 98.00 430 ALA A C 1
ATOM 3124 O O . ALA A 1 430 ? -15.549 1.274 -2.437 1.00 98.00 430 ALA A O 1
ATOM 3125 N N . PHE A 1 431 ? -15.207 0.767 -0.272 1.00 97.38 431 PHE A N 1
ATOM 3126 C CA . PHE A 1 431 ? -14.827 2.118 0.135 1.00 97.38 431 PHE A CA 1
ATOM 3127 C C . PHE A 1 431 ? -13.515 2.129 0.916 1.00 97.38 431 PHE A C 1
ATOM 3129 O O . PHE A 1 431 ? -13.311 1.315 1.818 1.00 97.38 431 PHE A O 1
ATOM 3136 N N . SER A 1 432 ? -12.654 3.096 0.586 1.00 95.25 432 SER A N 1
ATOM 3137 C CA . SER A 1 432 ? -11.466 3.422 1.374 1.00 95.25 432 SER A CA 1
ATOM 3138 C C . SER A 1 432 ? -11.817 4.468 2.429 1.00 95.25 432 SER A C 1
ATOM 3140 O O . SER A 1 432 ? -12.416 5.494 2.103 1.00 95.25 432 SER A O 1
ATOM 3142 N N . LEU A 1 433 ? -11.454 4.208 3.683 1.00 94.81 433 LEU A N 1
ATOM 3143 C CA . LEU A 1 433 ? -11.781 5.048 4.833 1.00 94.81 433 LEU A CA 1
ATOM 3144 C C . LEU A 1 433 ? -10.544 5.299 5.698 1.00 94.81 433 LEU A C 1
ATOM 3146 O O . LEU A 1 433 ? -9.703 4.426 5.886 1.00 94.81 433 LEU A O 1
ATOM 3150 N N . SER A 1 434 ? -10.478 6.465 6.320 1.00 93.25 434 SER A N 1
ATOM 3151 C CA . SER A 1 434 ? -9.558 6.743 7.413 1.00 93.25 434 SER A CA 1
ATOM 3152 C C . SER A 1 434 ? -9.974 5.903 8.621 1.00 93.25 434 SER A C 1
ATOM 3154 O O . SER A 1 434 ? -11.156 5.935 8.986 1.00 93.25 434 SER A O 1
ATOM 3156 N N . PRO A 1 435 ? -9.043 5.201 9.293 1.00 92.38 435 PRO A N 1
ATOM 3157 C CA . PRO A 1 435 ? -9.348 4.460 10.515 1.00 92.38 435 PRO A CA 1
ATOM 3158 C C . PRO A 1 435 ? -10.040 5.306 11.589 1.00 92.38 435 PRO A C 1
ATOM 3160 O O . PRO A 1 435 ? -10.887 4.790 12.315 1.00 92.38 435 PRO A O 1
ATOM 3163 N N . LEU A 1 436 ? -9.748 6.611 11.638 1.00 88.19 436 LEU A N 1
ATOM 3164 C CA . LEU A 1 436 ? -10.274 7.555 12.629 1.00 88.19 436 LEU A CA 1
ATOM 3165 C C . LEU A 1 436 ? -11.670 8.112 12.294 1.00 88.19 436 LEU A C 1
ATOM 3167 O O . LEU A 1 436 ? -12.217 8.900 13.062 1.00 88.19 436 LEU A O 1
ATOM 3171 N N . GLY A 1 437 ? -12.257 7.736 11.154 1.00 88.69 437 GLY A N 1
ATOM 3172 C CA . GLY A 1 437 ? -13.597 8.184 10.760 1.00 88.69 437 GLY A CA 1
ATOM 3173 C C . GLY A 1 437 ? -13.674 9.645 10.312 1.00 88.69 437 GLY A C 1
ATOM 3174 O O . GLY A 1 437 ? -14.744 10.242 10.346 1.00 88.69 437 GLY A O 1
ATOM 3175 N N . THR A 1 438 ? -12.552 10.229 9.887 1.00 89.88 438 THR A N 1
ATOM 3176 C CA . THR A 1 438 ? -12.482 11.610 9.372 1.00 89.88 438 THR A CA 1
ATOM 3177 C C . THR A 1 438 ? -12.854 11.723 7.893 1.00 89.88 438 THR A C 1
ATOM 3179 O O . THR A 1 438 ? -13.053 12.823 7.380 1.00 89.88 438 THR A O 1
ATOM 3182 N N . THR A 1 439 ? -12.953 10.594 7.194 1.00 89.12 439 THR A N 1
ATOM 3183 C CA . THR A 1 439 ? -13.322 10.529 5.781 1.00 89.12 439 THR A CA 1
ATOM 3184 C C . THR A 1 439 ? -14.777 10.967 5.584 1.00 89.12 439 THR A C 1
ATOM 3186 O O . THR A 1 439 ? -15.663 10.393 6.219 1.00 89.12 439 THR A O 1
ATOM 3189 N N . PRO A 1 440 ? -15.059 11.927 4.680 1.00 92.25 440 PRO A N 1
ATOM 3190 C CA . PRO A 1 440 ? -16.430 12.260 4.295 1.00 92.25 440 PRO A CA 1
ATOM 3191 C C . PRO A 1 440 ? -17.154 11.051 3.707 1.00 92.25 440 PRO A C 1
ATOM 3193 O O . PRO A 1 440 ? -16.495 10.175 3.133 1.00 92.25 440 PRO A O 1
ATOM 3196 N N . ALA A 1 441 ? -18.488 11.047 3.781 1.00 96.25 441 ALA A N 1
ATOM 3197 C CA . ALA A 1 441 ? -19.314 9.975 3.237 1.00 96.25 441 ALA A CA 1
ATOM 3198 C C . ALA A 1 441 ? -18.919 9.658 1.781 1.00 96.25 441 ALA A C 1
ATOM 3200 O O . ALA A 1 441 ? -18.947 10.551 0.934 1.00 96.25 441 ALA A O 1
ATOM 3201 N N . PRO A 1 442 ? -18.501 8.416 1.472 1.00 97.31 442 PRO A N 1
ATOM 3202 C CA . PRO A 1 442 ? -18.150 8.025 0.117 1.00 97.31 442 PRO A CA 1
ATOM 3203 C C . PRO A 1 442 ? -19.291 8.156 -0.883 1.00 97.31 442 PRO A C 1
ATOM 3205 O O . PRO A 1 442 ? -18.995 8.354 -2.051 1.00 97.31 442 PRO A O 1
ATOM 3208 N N . VAL A 1 443 ? -20.553 8.051 -0.454 1.00 98.12 443 VAL A N 1
ATOM 3209 C CA . VAL A 1 443 ? -21.728 8.335 -1.288 1.00 98.12 443 VAL A CA 1
ATOM 3210 C C . VAL A 1 443 ? -22.404 9.607 -0.785 1.00 98.12 443 VAL A C 1
ATOM 3212 O O . VAL A 1 443 ? -22.902 9.636 0.345 1.00 98.12 443 VAL A O 1
ATOM 3215 N N . GLN A 1 444 ? -22.432 10.637 -1.625 1.00 95.88 444 GLN A N 1
ATOM 3216 C CA . GLN A 1 444 ? -22.987 11.954 -1.310 1.00 95.88 444 GLN A CA 1
ATOM 3217 C C . GLN A 1 444 ? -23.714 12.553 -2.513 1.00 95.88 444 GLN A C 1
ATOM 3219 O O . GLN A 1 444 ? -23.533 12.076 -3.633 1.00 95.88 444 GLN A O 1
ATOM 3224 N N . ASN A 1 445 ? -24.486 13.616 -2.269 1.00 96.12 445 ASN A N 1
ATOM 3225 C CA . ASN A 1 445 ? -25.239 14.326 -3.304 1.00 96.12 445 ASN A CA 1
ATOM 3226 C C . ASN A 1 445 ? -26.124 13.359 -4.109 1.00 96.12 445 ASN A C 1
ATOM 3228 O O . ASN A 1 445 ? -25.998 13.228 -5.318 1.00 96.12 445 ASN A O 1
ATOM 3232 N N . VAL A 1 446 ? -26.936 12.582 -3.383 1.00 96.56 446 VAL A N 1
ATOM 3233 C CA . VAL A 1 446 ? -27.901 11.637 -3.954 1.00 96.56 446 VAL A CA 1
ATOM 3234 C C . VAL A 1 446 ? -29.230 11.777 -3.216 1.00 96.56 446 VAL A C 1
ATOM 3236 O O . VAL A 1 446 ? -29.277 11.700 -1.987 1.00 96.56 446 VAL A O 1
ATOM 3239 N N . GLU A 1 447 ? -30.340 11.915 -3.933 1.00 97.44 447 GLU A N 1
ATOM 3240 C CA . GLU A 1 447 ? -31.675 12.020 -3.333 1.00 97.44 447 GLU A CA 1
ATOM 3241 C C . GLU A 1 447 ? -32.153 10.664 -2.803 1.00 97.44 447 GLU A C 1
ATOM 3243 O O . GLU A 1 447 ? -32.683 10.562 -1.691 1.00 97.44 447 GLU A O 1
ATOM 3248 N N . ALA A 1 448 ? -31.979 9.598 -3.587 1.00 98.00 448 ALA A N 1
ATOM 3249 C CA . ALA A 1 448 ? -32.520 8.283 -3.258 1.00 98.00 448 ALA A CA 1
ATOM 3250 C C . ALA A 1 448 ? -31.503 7.148 -3.397 1.00 98.00 448 ALA A C 1
ATOM 3252 O O . ALA A 1 448 ? -31.082 6.786 -4.495 1.00 98.00 448 ALA A O 1
ATOM 3253 N N . VAL A 1 449 ? -31.202 6.483 -2.283 1.00 98.38 449 VAL A N 1
ATOM 3254 C CA . VAL A 1 449 ? -30.353 5.291 -2.246 1.00 98.38 449 VAL A CA 1
ATOM 3255 C C . VAL A 1 449 ? -31.163 4.060 -1.853 1.00 98.38 449 VAL A C 1
ATOM 3257 O O . VAL A 1 449 ? -31.831 4.026 -0.819 1.00 98.38 449 VAL A O 1
ATOM 3260 N N . ARG A 1 450 ? -31.096 3.011 -2.675 1.00 97.94 450 ARG A N 1
ATOM 3261 C CA . ARG A 1 450 ? -31.780 1.730 -2.448 1.00 97.94 450 ARG A CA 1
ATOM 3262 C C . ARG A 1 450 ? -30.791 0.578 -2.530 1.00 97.94 450 ARG A C 1
ATOM 3264 O O . ARG A 1 450 ? -30.325 0.222 -3.608 1.00 97.94 450 ARG A O 1
ATOM 3271 N N . LEU A 1 451 ? -30.506 -0.039 -1.394 1.00 97.81 451 LEU A N 1
ATOM 3272 C CA . LEU A 1 451 ? -29.674 -1.231 -1.297 1.00 97.81 451 LEU A CA 1
ATOM 3273 C C . LEU A 1 451 ? -30.594 -2.438 -1.091 1.00 97.81 451 LEU A C 1
ATOM 3275 O O . LEU A 1 451 ? -31.339 -2.510 -0.117 1.00 97.81 451 LEU A O 1
ATOM 3279 N N . GLY A 1 452 ? -30.596 -3.361 -2.047 1.00 94.81 452 GLY A N 1
ATOM 3280 C CA . GLY A 1 452 ? -31.402 -4.577 -2.027 1.00 94.81 452 GLY A CA 1
ATOM 3281 C C . GLY A 1 452 ? -30.689 -5.777 -1.389 1.00 94.81 452 GLY A C 1
ATOM 3282 O O . GLY A 1 452 ? -29.508 -5.699 -1.041 1.00 94.81 452 GLY A O 1
ATOM 3283 N N . PRO A 1 453 ? -31.391 -6.918 -1.252 1.00 92.19 453 PRO A N 1
ATOM 3284 C CA . PRO A 1 453 ? -30.780 -8.174 -0.824 1.00 92.19 453 PRO A CA 1
ATOM 3285 C C . PRO A 1 453 ? -29.645 -8.600 -1.767 1.00 92.19 453 PRO A C 1
ATOM 3287 O O . PRO A 1 453 ? -29.778 -8.487 -2.986 1.00 92.19 453 PRO A O 1
ATOM 3290 N N . GLY A 1 454 ? -28.554 -9.118 -1.197 1.00 92.06 454 GLY A N 1
ATOM 3291 C CA . GLY A 1 454 ? -27.359 -9.551 -1.936 1.00 92.06 454 GLY A CA 1
ATOM 3292 C C . GLY A 1 454 ? -26.246 -8.501 -2.033 1.00 92.06 454 GLY A C 1
ATOM 3293 O O . GLY A 1 454 ? -25.121 -8.863 -2.371 1.00 92.06 454 GLY A O 1
ATOM 3294 N N . THR A 1 455 ? -26.522 -7.242 -1.678 1.00 96.88 455 THR A N 1
ATOM 3295 C CA . THR A 1 455 ? -25.511 -6.178 -1.629 1.00 96.88 455 THR A CA 1
ATOM 3296 C C . THR A 1 455 ? -24.596 -6.339 -0.413 1.00 96.88 455 THR A C 1
ATOM 3298 O O . THR A 1 455 ? -25.089 -6.472 0.706 1.00 96.88 455 THR A O 1
ATOM 3301 N N . SER A 1 456 ? -23.278 -6.276 -0.608 1.00 97.00 456 SER A N 1
ATOM 3302 C CA . SER A 1 456 ? -22.260 -6.300 0.449 1.00 97.00 456 SER A CA 1
ATOM 3303 C C . SER A 1 456 ? -21.437 -5.014 0.493 1.00 97.00 456 SER A C 1
ATOM 3305 O O . SER A 1 456 ? -21.242 -4.349 -0.524 1.00 97.00 456 SER A O 1
ATOM 3307 N N . LEU A 1 457 ? -20.924 -4.685 1.678 1.00 97.75 457 LEU A N 1
ATOM 3308 C CA . LEU A 1 457 ? -20.021 -3.559 1.900 1.00 97.75 457 LEU A CA 1
ATOM 3309 C C . LEU A 1 457 ? -18.611 -4.079 2.192 1.00 97.75 457 LEU A C 1
ATOM 3311 O O . LEU A 1 457 ? -18.432 -4.902 3.091 1.00 97.75 457 LEU A O 1
ATOM 3315 N N . THR A 1 458 ? -17.616 -3.570 1.475 1.00 97.31 458 THR A N 1
ATOM 3316 C CA . THR A 1 458 ? -16.201 -3.867 1.724 1.00 97.31 458 THR A CA 1
ATOM 3317 C C . THR A 1 458 ? -15.491 -2.594 2.146 1.00 97.31 458 THR A C 1
ATOM 3319 O O . THR A 1 458 ? -15.487 -1.607 1.416 1.00 97.31 458 THR A O 1
ATOM 3322 N N . LEU A 1 459 ? -14.895 -2.612 3.332 1.00 96.62 459 LEU A N 1
ATOM 3323 C CA . LEU A 1 459 ? -14.155 -1.486 3.879 1.00 96.62 459 LEU A CA 1
ATOM 3324 C C . LEU A 1 459 ? -12.663 -1.778 3.812 1.00 96.62 459 LEU A C 1
ATOM 3326 O O . LEU A 1 459 ? -12.211 -2.823 4.280 1.00 96.62 459 LEU A O 1
ATOM 3330 N N . THR A 1 460 ? -11.919 -0.834 3.256 1.00 95.12 460 THR A N 1
ATOM 3331 C CA . THR A 1 460 ? -10.460 -0.821 3.308 1.00 95.12 460 THR A CA 1
ATOM 3332 C C . THR A 1 460 ? -10.042 0.394 4.109 1.00 95.12 460 THR A C 1
ATOM 3334 O O . THR A 1 460 ? -10.519 1.498 3.848 1.00 95.12 460 THR A O 1
ATOM 3337 N N . PHE A 1 461 ? -9.156 0.219 5.079 1.00 93.56 461 PHE A N 1
ATOM 3338 C CA . PHE A 1 461 ? -8.698 1.338 5.889 1.00 93.56 461 PHE A CA 1
ATOM 3339 C C . PHE A 1 461 ? -7.358 1.896 5.394 1.00 93.56 461 PHE A C 1
ATOM 3341 O O . PHE A 1 461 ? -6.447 1.140 5.049 1.00 93.56 461 PHE A O 1
ATOM 3348 N N . GLU A 1 462 ? -7.192 3.218 5.419 1.00 90.38 462 GLU A N 1
ATOM 3349 C CA . GLU A 1 462 ? -5.927 3.908 5.133 1.00 90.38 462 GLU A CA 1
ATOM 3350 C C . GLU A 1 462 ? -4.835 3.533 6.146 1.00 90.38 462 GLU A C 1
ATOM 3352 O O . GLU A 1 462 ? -5.111 3.271 7.316 1.00 90.38 462 GLU A O 1
ATOM 3357 N N . LYS A 1 463 ? -3.569 3.505 5.711 1.00 85.06 463 LYS A N 1
ATOM 3358 C CA . LYS A 1 463 ? -2.446 2.940 6.488 1.00 85.06 463 LYS A CA 1
ATOM 3359 C C . LYS A 1 463 ? -2.104 3.683 7.785 1.00 85.06 463 LYS A C 1
ATOM 3361 O O . LYS A 1 463 ? -1.386 3.127 8.609 1.00 85.06 463 LYS A O 1
ATOM 3366 N N . THR A 1 464 ? -2.573 4.913 7.950 1.00 83.19 464 THR A N 1
ATOM 3367 C CA . THR A 1 464 ? -2.302 5.755 9.118 1.00 83.19 464 THR A CA 1
ATOM 3368 C C . THR A 1 464 ? -3.416 5.615 10.148 1.00 83.19 464 THR A C 1
ATOM 3370 O O . THR A 1 464 ? -4.564 5.952 9.862 1.00 83.19 464 THR A O 1
ATOM 3373 N N . GLY A 1 465 ? -3.057 5.136 11.336 1.00 88.12 465 GLY A N 1
ATOM 3374 C CA . GLY A 1 465 ? -3.965 4.938 12.460 1.00 88.12 465 GLY A CA 1
ATOM 3375 C C . GLY A 1 465 ? -4.588 3.548 12.536 1.00 88.12 465 GLY A C 1
ATOM 3376 O O . GLY A 1 465 ? -4.242 2.639 11.779 1.00 88.12 465 GLY A O 1
ATOM 3377 N N . TYR A 1 466 ? -5.497 3.378 13.495 1.00 92.44 466 TYR A N 1
ATOM 3378 C CA . TYR A 1 466 ? -6.168 2.111 13.783 1.00 92.44 466 TYR A CA 1
ATOM 3379 C C . TYR A 1 466 ? -7.668 2.309 14.000 1.00 92.44 466 TYR A C 1
ATOM 3381 O O . TYR A 1 466 ? -8.135 3.402 14.326 1.00 92.44 466 TYR A O 1
ATOM 3389 N N . VAL A 1 467 ? -8.432 1.232 13.823 1.00 93.25 467 VAL A N 1
ATOM 3390 C CA . VAL A 1 467 ? -9.880 1.237 14.060 1.00 93.25 467 VAL A CA 1
ATOM 3391 C C . VAL A 1 467 ? -10.142 0.911 15.528 1.00 93.25 467 VAL A C 1
ATOM 3393 O O . VAL A 1 467 ? -9.945 -0.230 15.969 1.00 93.25 467 VAL A O 1
ATOM 3396 N N . ALA A 1 468 ? -10.578 1.918 16.286 1.00 91.81 468 ALA A N 1
ATOM 3397 C CA . ALA A 1 468 ? -11.027 1.749 17.664 1.00 91.81 468 ALA A CA 1
ATOM 3398 C C . ALA A 1 468 ? -12.371 1.002 17.724 1.00 91.81 468 ALA A C 1
ATOM 3400 O O . ALA A 1 468 ? -13.179 1.043 16.791 1.00 91.81 468 ALA A O 1
ATOM 3401 N N . HIS A 1 469 ? -12.635 0.321 18.840 1.00 91.19 469 HIS A N 1
ATOM 3402 C CA . HIS A 1 469 ? -13.918 -0.348 19.037 1.00 91.19 469 HIS A CA 1
ATOM 3403 C C . HIS A 1 469 ? -15.074 0.662 19.068 1.00 91.19 469 HIS A C 1
ATOM 3405 O O . HIS A 1 469 ? -15.045 1.638 19.813 1.00 91.19 469 HIS A O 1
ATOM 3411 N N . GLY A 1 470 ? -16.116 0.407 18.276 1.00 91.06 470 GLY A N 1
ATOM 3412 C CA . GLY A 1 470 ? -17.286 1.277 18.200 1.00 91.06 470 GLY A CA 1
ATOM 3413 C C . GLY A 1 470 ? -17.085 2.512 17.320 1.00 91.06 470 GLY A C 1
ATOM 3414 O O . GLY A 1 470 ? -17.988 3.346 17.258 1.00 91.06 470 GLY A O 1
ATOM 3415 N N . GLN A 1 471 ? -15.947 2.633 16.624 1.00 93.31 471 GLN A N 1
ATOM 3416 C CA . GLN A 1 471 ? -15.717 3.726 15.684 1.00 93.31 471 GLN A CA 1
ATOM 3417 C C . GLN A 1 471 ? -16.794 3.715 14.595 1.00 93.31 471 GLN A C 1
ATOM 3419 O O . GLN A 1 471 ? -17.138 2.661 14.059 1.00 93.31 471 GLN A O 1
ATOM 3424 N N . THR A 1 472 ? -17.350 4.883 14.282 1.00 94.25 472 THR A N 1
ATOM 3425 C CA . THR A 1 472 ? -18.440 5.012 13.309 1.00 94.25 472 THR A CA 1
ATOM 3426 C C . THR A 1 472 ? -17.965 5.694 12.035 1.00 94.25 472 THR A C 1
ATOM 3428 O O . THR A 1 472 ? -17.116 6.584 12.074 1.00 94.25 472 THR A O 1
ATOM 3431 N N . TYR A 1 473 ? -18.525 5.251 10.910 1.00 96.19 473 TYR A N 1
ATOM 3432 C CA . TYR A 1 473 ? -18.240 5.745 9.568 1.00 96.19 473 TYR A CA 1
ATOM 3433 C C . TYR A 1 473 ? -19.561 5.976 8.843 1.00 96.19 473 TYR A C 1
ATOM 3435 O O . TYR A 1 473 ? -20.297 5.022 8.581 1.00 96.19 473 TYR A O 1
ATOM 3443 N N . THR A 1 474 ? -19.876 7.222 8.507 1.00 96.62 474 THR A N 1
ATOM 3444 C CA . THR A 1 474 ? -21.007 7.511 7.620 1.00 96.62 474 THR A CA 1
ATOM 3445 C C . THR A 1 474 ? -20.591 7.146 6.203 1.00 96.62 474 THR A C 1
ATOM 3447 O O . THR A 1 474 ? -19.671 7.749 5.662 1.00 96.62 474 THR A O 1
ATOM 3450 N N . LEU A 1 475 ? -21.230 6.139 5.608 1.00 97.44 475 LEU A N 1
ATOM 3451 C CA . LEU A 1 475 ? -20.910 5.689 4.254 1.00 97.44 475 LEU A CA 1
ATOM 3452 C C . LEU A 1 475 ? -21.752 6.383 3.188 1.00 97.44 475 LEU A C 1
ATOM 3454 O O . LEU A 1 475 ? -21.288 6.630 2.078 1.00 97.44 475 LEU A O 1
ATOM 3458 N N . ILE A 1 476 ? -23.007 6.657 3.530 1.00 97.88 476 ILE A N 1
ATOM 3459 C CA . ILE A 1 476 ? -23.991 7.225 2.617 1.00 97.88 476 ILE A CA 1
ATOM 3460 C C . ILE A 1 476 ? -24.693 8.359 3.336 1.00 97.88 476 ILE A C 1
ATOM 3462 O O . ILE A 1 476 ? -25.162 8.166 4.458 1.00 97.88 476 ILE A O 1
ATOM 3466 N N . ASN A 1 477 ? -24.780 9.503 2.670 1.00 95.56 477 ASN A N 1
ATOM 3467 C CA . ASN A 1 477 ? -25.636 10.615 3.044 1.00 95.56 477 ASN A CA 1
ATOM 3468 C C . ASN A 1 477 ? -26.557 10.930 1.857 1.00 95.56 477 ASN A C 1
ATOM 3470 O O . ASN A 1 477 ? -26.080 11.257 0.772 1.00 95.56 477 ASN A O 1
ATOM 3474 N N . ALA A 1 478 ? -27.863 10.768 2.058 1.00 96.00 478 ALA A N 1
ATOM 3475 C CA . ALA A 1 478 ? -28.888 10.970 1.040 1.00 96.00 478 ALA A CA 1
ATOM 3476 C C . ALA A 1 478 ? -30.189 11.486 1.671 1.00 96.00 478 ALA A C 1
ATOM 3478 O O . ALA A 1 478 ? -30.357 11.453 2.891 1.00 96.00 478 ALA A O 1
ATOM 3479 N N . GLN A 1 479 ? -31.150 11.931 0.858 1.00 95.12 479 GLN A N 1
ATOM 3480 C CA . GLN A 1 479 ? -32.468 12.305 1.394 1.00 95.12 479 GLN A CA 1
ATOM 3481 C C . GLN A 1 479 ? -33.261 11.074 1.848 1.00 95.12 479 GLN A C 1
ATOM 3483 O O . GLN A 1 479 ? -33.979 11.126 2.845 1.00 95.12 479 GLN A O 1
ATOM 3488 N N . THR A 1 480 ? -33.129 9.962 1.118 1.00 97.25 480 THR A N 1
ATOM 3489 C CA . THR A 1 480 ? -33.731 8.675 1.474 1.00 97.25 480 THR A CA 1
ATOM 3490 C C . THR A 1 480 ? -32.748 7.525 1.282 1.00 97.25 480 THR A C 1
ATOM 3492 O O . THR A 1 480 ? -32.159 7.365 0.215 1.00 97.25 480 THR A O 1
ATOM 3495 N N . VAL A 1 481 ? -32.605 6.683 2.305 1.00 97.75 481 VAL A N 1
ATOM 3496 C CA . VAL A 1 481 ? -31.805 5.453 2.279 1.00 97.75 481 VAL A CA 1
ATOM 3497 C C . VAL A 1 481 ? -32.689 4.274 2.670 1.00 97.75 481 VAL A C 1
ATOM 3499 O O . VAL A 1 481 ? -33.297 4.252 3.738 1.00 97.75 481 VAL A O 1
ATOM 3502 N N . SER A 1 482 ? -32.752 3.268 1.801 1.00 96.44 482 SER A N 1
ATOM 3503 C CA . SER A 1 482 ? -33.444 2.004 2.052 1.00 96.44 482 SER A CA 1
ATOM 3504 C C . SER A 1 482 ? -32.453 0.847 2.004 1.00 96.44 482 SER A C 1
ATOM 3506 O O . SER A 1 482 ? -31.686 0.720 1.051 1.00 96.44 482 SER A O 1
ATOM 3508 N N . VAL A 1 483 ? -32.479 0.004 3.035 1.00 96.44 483 VAL A N 1
ATOM 3509 C CA . VAL A 1 483 ? -31.634 -1.190 3.189 1.00 96.44 483 VAL A CA 1
ATOM 3510 C C . VAL A 1 483 ? -32.513 -2.428 3.391 1.00 96.44 483 VAL A C 1
ATOM 3512 O O . VAL A 1 483 ? -33.659 -2.290 3.837 1.00 96.44 483 VAL A O 1
ATOM 3515 N N . PRO A 1 484 ? -32.036 -3.648 3.080 1.00 94.50 484 PRO A N 1
ATOM 3516 C CA . PRO A 1 484 ? -32.860 -4.837 3.239 1.00 94.50 484 PRO A CA 1
ATOM 3517 C C . PRO A 1 484 ? -33.066 -5.154 4.726 1.00 94.50 484 PRO A C 1
ATOM 3519 O O . PRO A 1 484 ? -32.176 -4.944 5.548 1.00 94.50 484 PRO A O 1
ATOM 3522 N N . ALA A 1 485 ? -34.218 -5.739 5.073 1.00 89.81 485 ALA A N 1
ATOM 3523 C CA . ALA A 1 485 ? -34.531 -6.128 6.455 1.00 89.81 485 ALA A CA 1
ATOM 3524 C C . ALA A 1 485 ? -33.537 -7.149 7.047 1.00 89.81 485 ALA A C 1
ATOM 3526 O O . ALA A 1 485 ? -33.397 -7.241 8.262 1.00 89.81 485 ALA A O 1
ATOM 3527 N N . SER A 1 486 ? -32.829 -7.901 6.196 1.00 89.69 486 SER A N 1
ATOM 3528 C CA . SER A 1 486 ? -31.749 -8.815 6.590 1.00 89.69 486 SER A CA 1
ATOM 3529 C C . SER A 1 486 ? -30.466 -8.110 7.048 1.00 89.69 486 SER A C 1
ATOM 3531 O O . SER A 1 486 ? -29.554 -8.781 7.524 1.00 89.69 486 SER A O 1
ATOM 3533 N N . GLY A 1 487 ? -30.362 -6.790 6.870 1.00 91.62 487 GLY A N 1
ATOM 3534 C CA . GLY A 1 487 ? -29.113 -6.045 7.010 1.00 91.62 487 GLY A CA 1
ATOM 3535 C C . GLY A 1 487 ? -28.154 -6.265 5.835 1.00 91.62 487 GLY A C 1
ATOM 3536 O O . GLY A 1 487 ? -28.425 -7.053 4.922 1.00 91.62 487 GLY A O 1
ATOM 3537 N N . LEU A 1 488 ? -27.031 -5.544 5.866 1.00 95.38 488 LEU A N 1
ATOM 3538 C CA . LEU A 1 488 ? -25.963 -5.627 4.867 1.00 95.38 488 LEU A CA 1
ATOM 3539 C C . LEU A 1 488 ? -24.737 -6.326 5.475 1.00 95.38 488 LEU A C 1
ATOM 3541 O O . LEU A 1 488 ? -24.278 -5.899 6.539 1.00 95.38 488 LEU A O 1
ATOM 3545 N N . PRO A 1 489 ? -24.178 -7.369 4.836 1.00 95.81 489 PRO A N 1
ATOM 3546 C CA . PRO A 1 489 ? -22.898 -7.926 5.248 1.00 95.81 489 PRO A CA 1
ATOM 3547 C C . PRO A 1 489 ? -21.783 -6.898 5.032 1.00 95.81 489 PRO A C 1
ATOM 3549 O O . PRO A 1 489 ? -21.694 -6.285 3.967 1.00 95.81 489 PRO A O 1
ATOM 3552 N N . VAL A 1 490 ? -20.926 -6.739 6.043 1.00 96.69 490 VAL A N 1
ATOM 3553 C CA . VAL A 1 490 ? -19.770 -5.838 6.002 1.00 96.69 490 VAL A CA 1
ATOM 3554 C C . VAL A 1 490 ? -18.487 -6.621 6.242 1.00 96.69 490 VAL A C 1
ATOM 3556 O O . VAL A 1 490 ? -18.355 -7.319 7.250 1.00 96.69 490 VAL A O 1
ATOM 3559 N N . THR A 1 491 ? -17.531 -6.474 5.334 1.00 94.69 491 THR A N 1
ATOM 3560 C CA . THR A 1 491 ? -16.180 -7.032 5.442 1.00 94.69 491 THR A CA 1
ATOM 3561 C C . THR A 1 491 ? -15.140 -5.921 5.526 1.00 94.69 491 THR A C 1
ATOM 3563 O O . THR A 1 491 ? -15.373 -4.816 5.046 1.00 94.69 491 THR A O 1
ATOM 3566 N N . SER A 1 492 ? -14.001 -6.219 6.147 1.00 94.69 492 SER A N 1
ATOM 3567 C CA . SER A 1 492 ? -12.897 -5.289 6.406 1.00 94.69 492 SER A CA 1
ATOM 3568 C C . SER A 1 492 ? -11.576 -5.924 5.968 1.00 94.69 492 SER A C 1
ATOM 3570 O O . SER A 1 492 ? -11.433 -7.144 6.078 1.00 94.69 492 SER A O 1
ATOM 3572 N N . ASP A 1 493 ? -10.613 -5.118 5.515 1.00 94.00 493 ASP A N 1
ATOM 3573 C CA . ASP A 1 493 ? -9.228 -5.552 5.271 1.00 94.00 493 ASP A CA 1
ATOM 3574 C C . ASP A 1 493 ? -8.471 -5.885 6.571 1.00 94.00 493 ASP A C 1
ATOM 3576 O O . ASP A 1 493 ? -7.503 -6.645 6.558 1.00 94.00 493 ASP A O 1
ATOM 3580 N N . LEU A 1 494 ? -8.945 -5.368 7.707 1.00 93.69 494 LEU A N 1
ATOM 3581 C CA . LEU A 1 494 ? -8.422 -5.671 9.040 1.00 93.69 494 LEU A CA 1
ATOM 3582 C C . LEU A 1 494 ? -9.124 -6.903 9.659 1.00 93.69 494 LEU A C 1
ATOM 3584 O O . LEU A 1 494 ? -10.341 -6.855 9.869 1.00 93.69 494 LEU A O 1
ATOM 3588 N N . PRO A 1 495 ? -8.400 -7.986 10.022 1.00 91.19 495 PRO A N 1
ATOM 3589 C CA . PRO A 1 495 ? -8.986 -9.287 10.398 1.00 91.19 495 PRO A CA 1
ATOM 3590 C C . PRO A 1 495 ? -9.759 -9.300 11.729 1.00 91.19 495 PRO A C 1
ATOM 3592 O O . PRO A 1 495 ? -10.617 -10.153 11.958 1.00 91.19 495 PRO A O 1
ATOM 3595 N N . MET A 1 496 ? -9.454 -8.359 12.614 1.00 93.12 496 MET A N 1
ATOM 3596 C CA . MET A 1 496 ? -10.064 -8.162 13.932 1.00 93.12 496 MET A CA 1
ATOM 3597 C C . MET A 1 496 ? -11.222 -7.166 13.922 1.00 93.12 496 MET A C 1
ATOM 3599 O O . MET A 1 496 ? -11.835 -6.954 14.965 1.00 93.12 496 MET A O 1
ATOM 3603 N N . VAL A 1 497 ? -11.519 -6.536 12.784 1.00 94.06 497 VAL A N 1
ATOM 3604 C CA . VAL A 1 497 ? -12.596 -5.551 12.661 1.00 94.06 497 VAL A CA 1
ATOM 3605 C C . VAL A 1 497 ? -13.747 -6.164 11.877 1.00 94.06 497 VAL A C 1
ATOM 3607 O O . VAL A 1 497 ? -13.575 -6.694 10.783 1.00 94.06 497 VAL A O 1
ATOM 3610 N N . ARG A 1 498 ? -14.953 -6.071 12.431 1.00 92.44 498 ARG A N 1
ATOM 3611 C CA . ARG A 1 498 ? -16.205 -6.389 11.735 1.00 92.44 498 ARG A CA 1
ATOM 3612 C C . ARG A 1 498 ? -17.068 -5.141 11.662 1.00 92.44 498 ARG A C 1
ATOM 3614 O O . ARG A 1 498 ? -17.050 -4.341 12.587 1.00 92.44 498 ARG A O 1
ATOM 3621 N N . GLY A 1 499 ? -17.835 -4.976 10.592 1.00 93.56 499 GLY A N 1
ATOM 3622 C CA . GLY A 1 499 ? -18.759 -3.850 10.468 1.00 93.56 499 GLY A CA 1
ATOM 3623 C C . GLY A 1 499 ? -20.195 -4.246 10.790 1.00 93.56 499 GLY A C 1
ATOM 3624 O O . GLY A 1 499 ? -20.641 -5.336 10.431 1.00 93.56 499 GLY A O 1
ATOM 3625 N N . VAL A 1 500 ? -20.935 -3.339 11.423 1.00 94.88 500 VAL A N 1
ATOM 3626 C CA . VAL A 1 500 ? -22.399 -3.405 11.515 1.00 94.88 500 VAL A CA 1
ATOM 3627 C C . VAL A 1 500 ? -22.973 -2.166 10.849 1.00 94.88 500 VAL A C 1
ATOM 3629 O O . VAL A 1 500 ? -22.687 -1.053 11.281 1.00 94.88 500 VAL A O 1
ATOM 3632 N N . ALA A 1 501 ? -23.758 -2.362 9.790 1.00 96.12 501 ALA A N 1
ATOM 3633 C CA . ALA A 1 501 ? -24.403 -1.285 9.049 1.00 96.12 501 ALA A CA 1
ATOM 3634 C C . ALA A 1 501 ? -25.799 -0.985 9.612 1.00 96.12 501 ALA A C 1
ATOM 3636 O O . ALA A 1 501 ? -26.608 -1.896 9.793 1.00 96.12 501 ALA A O 1
ATOM 3637 N N . VAL A 1 502 ? -26.094 0.294 9.838 1.00 95.38 502 VAL A N 1
ATOM 3638 C CA . VAL A 1 502 ? -27.390 0.790 10.312 1.00 95.38 502 VAL A CA 1
ATOM 3639 C C . VAL A 1 502 ? -27.801 1.989 9.470 1.00 95.38 502 VAL A C 1
ATOM 3641 O O . VAL A 1 502 ? -26.982 2.868 9.206 1.00 95.38 502 VAL A O 1
ATOM 3644 N N . SER A 1 503 ? -29.070 2.034 9.064 1.00 95.62 503 SER A N 1
ATOM 3645 C CA . SER A 1 503 ? -29.649 3.209 8.415 1.00 95.62 503 SER A CA 1
ATOM 3646 C C . SER A 1 503 ? -30.687 3.876 9.310 1.00 95.62 503 SER A C 1
ATOM 3648 O O . SER A 1 503 ? -31.490 3.188 9.940 1.00 95.62 503 SER A O 1
ATOM 3650 N N . ASP A 1 504 ? -30.674 5.207 9.343 1.00 95.25 504 ASP A N 1
ATOM 3651 C CA . ASP A 1 504 ? -31.679 6.045 10.013 1.00 95.25 504 ASP A CA 1
ATOM 3652 C C . ASP A 1 504 ? -32.731 6.613 9.032 1.00 95.25 504 ASP A C 1
ATOM 3654 O O . ASP A 1 504 ? -33.585 7.406 9.422 1.00 95.25 504 ASP A O 1
ATOM 3658 N N . GLY A 1 505 ? -32.681 6.195 7.761 1.00 93.19 505 GLY A N 1
ATOM 3659 C CA . GLY A 1 505 ? -33.539 6.680 6.681 1.00 93.19 505 GLY A CA 1
ATOM 3660 C C . GLY A 1 505 ? -32.920 7.779 5.814 1.00 93.19 505 GLY A C 1
ATOM 3661 O O . GLY A 1 505 ? -33.385 7.947 4.691 1.00 93.19 505 GLY A O 1
ATOM 3662 N N . ALA A 1 506 ? -31.861 8.458 6.264 1.00 94.44 506 ALA A N 1
ATOM 3663 C CA . ALA A 1 506 ? -31.117 9.464 5.486 1.00 94.44 506 ALA A CA 1
ATOM 3664 C C . ALA A 1 506 ? -29.615 9.137 5.386 1.00 94.44 506 ALA A C 1
ATOM 3666 O O . ALA A 1 506 ? -28.956 9.407 4.384 1.00 94.44 506 ALA A O 1
ATOM 3667 N N . ASN A 1 507 ? -29.071 8.490 6.408 1.00 96.56 507 ASN A N 1
ATOM 3668 C CA . ASN A 1 507 ? -27.692 8.055 6.486 1.00 96.56 507 ASN A CA 1
ATOM 3669 C C . ASN A 1 507 ? -27.610 6.529 6.502 1.00 96.56 507 ASN A C 1
ATOM 3671 O O . ASN A 1 507 ? -28.499 5.835 7.008 1.00 96.56 507 ASN A O 1
ATOM 3675 N N . LEU A 1 508 ? -26.507 6.005 5.974 1.00 97.69 508 LEU A N 1
ATOM 3676 C CA . LEU A 1 508 ? -26.035 4.655 6.265 1.00 97.69 508 LEU A CA 1
ATOM 3677 C C . LEU A 1 508 ? -24.719 4.771 7.021 1.00 97.69 508 LEU A C 1
ATOM 3679 O O . LEU A 1 508 ? -23.717 5.205 6.453 1.00 97.69 508 LEU A O 1
ATOM 3683 N N . THR A 1 509 ? -24.714 4.343 8.274 1.00 97.12 509 THR A N 1
ATOM 3684 C CA . THR A 1 509 ? -23.528 4.359 9.127 1.00 97.12 509 THR A CA 1
ATOM 3685 C C . THR A 1 509 ? -23.061 2.936 9.363 1.00 97.12 509 THR A C 1
ATOM 3687 O O . THR A 1 509 ? -23.867 2.044 9.629 1.00 97.12 509 THR A O 1
ATOM 3690 N N . VAL A 1 510 ? -21.754 2.713 9.289 1.00 97.31 510 VAL A N 1
ATOM 3691 C CA . VAL A 1 510 ? -21.131 1.471 9.737 1.00 97.31 510 VAL A CA 1
ATOM 3692 C C . VAL A 1 510 ? -20.388 1.713 11.038 1.00 97.31 510 VAL A C 1
ATOM 3694 O O . VAL A 1 510 ? -19.567 2.620 11.135 1.00 97.31 510 VAL A O 1
ATOM 3697 N N . THR A 1 511 ? -20.646 0.867 12.029 1.00 95.56 511 THR A N 1
ATOM 3698 C CA . THR A 1 511 ? -19.863 0.799 13.262 1.00 95.56 511 THR A CA 1
ATOM 3699 C C . THR A 1 511 ? -18.826 -0.316 13.147 1.00 95.56 511 THR A C 1
ATOM 3701 O O . THR A 1 511 ? -19.183 -1.480 12.952 1.00 95.56 511 THR A O 1
ATOM 3704 N N . GLY A 1 512 ? -17.547 0.034 13.275 1.00 93.50 512 GLY A N 1
ATOM 3705 C CA . GLY A 1 512 ? -16.427 -0.895 13.371 1.00 93.50 512 GLY A CA 1
ATOM 3706 C C . GLY A 1 512 ? -16.369 -1.539 14.755 1.00 93.50 512 GLY A C 1
ATOM 3707 O O . GLY A 1 512 ? -16.028 -0.906 15.751 1.00 93.50 512 GLY A O 1
ATOM 3708 N N . LEU A 1 513 ? -16.702 -2.821 14.829 1.00 91.94 513 LEU A N 1
ATOM 3709 C CA . LEU A 1 513 ? -16.580 -3.641 16.024 1.00 91.94 513 LEU A CA 1
ATOM 3710 C C . LEU A 1 513 ? -15.246 -4.378 15.991 1.00 91.94 513 LEU A C 1
ATOM 3712 O O . LEU A 1 513 ? -15.067 -5.349 15.253 1.00 91.94 513 LEU A O 1
ATOM 3716 N N . ARG A 1 514 ? -14.316 -3.906 16.818 1.00 92.62 514 ARG A N 1
ATOM 3717 C CA . ARG A 1 514 ? -13.039 -4.574 17.056 1.00 92.62 514 ARG A CA 1
ATOM 3718 C C . ARG A 1 514 ? -13.221 -5.773 17.991 1.00 92.62 514 ARG A C 1
ATOM 3720 O O . ARG A 1 514 ? -13.915 -5.660 19.004 1.00 92.62 514 ARG A O 1
ATOM 3727 N N . ASP A 1 515 ? -12.577 -6.893 17.675 1.00 93.62 515 ASP A N 1
ATOM 3728 C CA . ASP A 1 515 ? -12.436 -8.050 18.560 1.00 93.62 515 ASP A CA 1
ATOM 3729 C C . ASP A 1 515 ? -11.493 -7.714 19.723 1.00 93.62 515 ASP A C 1
ATOM 3731 O O . ASP A 1 515 ? -10.274 -7.657 19.570 1.00 93.62 515 ASP A O 1
ATOM 3735 N N . MET A 1 516 ? -12.086 -7.503 20.896 1.00 91.19 516 MET A N 1
ATOM 3736 C CA . MET A 1 516 ? -11.412 -7.047 22.117 1.00 91.19 516 MET A CA 1
ATOM 3737 C C . MET A 1 516 ? -10.497 -8.089 22.777 1.00 91.19 516 MET A C 1
ATOM 3739 O O . MET A 1 516 ? -9.973 -7.837 23.856 1.00 91.19 516 MET A O 1
ATOM 3743 N N . GLY A 1 517 ? -10.342 -9.276 22.189 1.00 94.69 517 GLY A N 1
ATOM 3744 C CA . GLY A 1 517 ? -9.375 -10.276 22.644 1.00 94.69 517 GLY A CA 1
ATOM 3745 C C . GLY A 1 517 ? -8.389 -10.686 21.556 1.00 94.69 517 GLY A C 1
ATOM 3746 O O . GLY A 1 517 ? -7.768 -11.747 21.681 1.00 94.69 517 GLY A O 1
ATOM 3747 N N . TRP A 1 518 ? -8.308 -9.923 20.462 1.00 95.00 518 TRP A N 1
ATOM 3748 C CA . TRP A 1 518 ? -7.467 -10.250 19.319 1.00 95.00 518 TRP A CA 1
ATOM 3749 C C . TRP A 1 518 ? -5.998 -10.356 19.723 1.00 95.00 518 TRP A C 1
ATOM 3751 O O . TRP A 1 518 ? -5.397 -11.423 19.562 1.00 95.00 518 TRP A O 1
ATOM 3761 N N . TYR A 1 519 ? -5.433 -9.302 20.318 1.00 95.38 519 TYR A N 1
ATOM 3762 C CA . TYR A 1 519 ? -4.031 -9.300 20.723 1.00 95.38 519 TYR A CA 1
ATOM 3763 C C . TYR A 1 519 ? -3.776 -10.242 21.892 1.00 95.38 519 TYR A C 1
ATOM 3765 O O . TYR A 1 519 ? -2.761 -10.928 21.906 1.00 95.38 519 TYR A O 1
ATOM 3773 N N . THR A 1 520 ? -4.711 -10.388 22.828 1.00 96.19 520 THR A N 1
ATOM 3774 C CA . THR A 1 520 ? -4.613 -11.359 23.929 1.00 96.19 520 THR A CA 1
ATOM 3775 C C . THR A 1 520 ? -4.394 -12.792 23.426 1.00 96.19 520 THR A C 1
ATOM 3777 O O . THR A 1 520 ? -3.723 -13.588 24.088 1.00 96.19 520 THR A O 1
ATOM 3780 N N . ARG A 1 521 ? -4.955 -13.146 22.261 1.00 95.19 521 ARG A N 1
ATOM 3781 C CA . ARG A 1 521 ? -4.773 -14.467 21.637 1.00 95.19 521 ARG A CA 1
ATOM 3782 C C . ARG A 1 521 ? -3.582 -14.528 20.686 1.00 95.19 521 ARG A C 1
ATOM 3784 O O . ARG A 1 521 ? -2.980 -15.592 20.578 1.00 95.19 521 ARG A O 1
ATOM 3791 N N . ALA A 1 522 ? -3.281 -13.431 19.995 1.00 93.00 522 ALA A N 1
ATOM 3792 C CA . ALA A 1 522 ? -2.283 -13.387 18.930 1.00 93.00 522 ALA A CA 1
ATOM 3793 C C . ALA A 1 522 ? -0.875 -12.979 19.402 1.00 93.00 522 ALA A C 1
ATOM 3795 O O . ALA A 1 522 ? 0.106 -13.289 18.729 1.00 93.00 522 ALA A O 1
ATOM 3796 N N . ALA A 1 523 ? -0.753 -12.281 20.531 1.00 92.69 523 ALA A N 1
ATOM 3797 C CA . ALA A 1 523 ? 0.522 -11.786 21.031 1.00 92.69 523 ALA A CA 1
ATOM 3798 C C . ALA A 1 523 ? 1.392 -12.896 21.640 1.00 92.69 523 ALA A C 1
ATOM 3800 O O . ALA A 1 523 ? 0.890 -13.911 22.129 1.00 92.69 523 ALA A O 1
ATOM 3801 N N . ALA A 1 524 ? 2.708 -12.669 21.673 1.00 88.50 524 ALA A N 1
ATOM 3802 C CA . ALA A 1 524 ? 3.665 -13.580 22.304 1.00 88.50 524 ALA A CA 1
ATOM 3803 C C . ALA A 1 524 ? 3.438 -13.744 23.820 1.00 88.50 524 ALA A C 1
ATOM 3805 O O . ALA A 1 524 ? 3.658 -14.823 24.370 1.00 88.50 524 ALA A O 1
ATOM 3806 N N . ASP A 1 525 ? 2.967 -12.688 24.488 1.00 90.62 525 ASP A N 1
ATOM 3807 C CA . ASP A 1 525 ? 2.560 -12.706 25.891 1.00 90.62 525 ASP A CA 1
ATOM 3808 C C . ASP A 1 525 ? 1.103 -12.245 26.029 1.00 90.62 525 ASP A C 1
ATOM 3810 O O . ASP A 1 525 ? 0.704 -11.208 25.497 1.00 90.62 525 ASP A O 1
ATOM 3814 N N . ARG A 1 526 ? 0.293 -13.016 26.765 1.00 93.56 526 ARG A N 1
ATOM 3815 C CA . ARG A 1 526 ? -1.141 -12.725 26.919 1.00 93.56 526 ARG A CA 1
ATOM 3816 C C . ARG A 1 526 ? -1.409 -11.459 27.724 1.00 93.56 526 ARG A C 1
ATOM 3818 O O . ARG A 1 526 ? -2.406 -10.795 27.464 1.00 93.56 526 ARG A O 1
ATOM 3825 N N . SER A 1 527 ? -0.567 -11.140 28.710 1.00 95.06 527 SER A N 1
ATOM 3826 C CA . SER A 1 527 ? -0.739 -9.926 29.512 1.00 95.06 527 SER A CA 1
ATOM 3827 C C . SER A 1 527 ? -0.444 -8.689 28.674 1.00 95.06 527 SER A C 1
ATOM 3829 O O . SER A 1 527 ? -1.182 -7.713 28.767 1.00 95.06 527 SER A O 1
ATOM 3831 N N . LEU A 1 528 ? 0.603 -8.746 27.850 1.00 95.44 528 LEU A N 1
ATOM 3832 C CA . LEU A 1 528 ? 0.921 -7.721 26.861 1.00 95.44 528 LEU A CA 1
ATOM 3833 C C . LEU A 1 528 ? -0.216 -7.566 25.844 1.00 95.44 528 LEU A C 1
ATOM 3835 O O . LEU A 1 528 ? -0.667 -6.453 25.586 1.00 95.44 528 LEU A O 1
ATOM 3839 N N . GLY A 1 529 ? -0.718 -8.682 25.310 1.00 96.00 529 GLY A N 1
ATOM 3840 C CA . GLY A 1 529 ? -1.849 -8.683 24.386 1.00 96.00 529 GLY A CA 1
ATOM 3841 C C . GLY A 1 529 ? -3.103 -8.036 24.981 1.00 96.00 529 GLY A C 1
ATOM 3842 O O . GLY A 1 529 ? -3.734 -7.219 24.320 1.00 96.00 529 GLY A O 1
ATOM 3843 N N . ALA A 1 530 ? -3.414 -8.314 26.249 1.00 96.38 530 ALA A N 1
ATOM 3844 C CA . ALA A 1 530 ? -4.535 -7.686 26.947 1.00 96.38 530 ALA A CA 1
ATOM 3845 C C . ALA A 1 530 ? -4.354 -6.168 27.124 1.00 96.38 530 ALA A C 1
ATOM 3847 O O . ALA A 1 530 ? -5.321 -5.422 26.984 1.00 96.38 530 ALA A O 1
ATOM 3848 N N . ALA A 1 531 ? -3.130 -5.696 27.385 1.00 95.75 531 ALA A N 1
ATOM 3849 C CA . ALA A 1 531 ? -2.842 -4.263 27.447 1.00 95.75 531 ALA A CA 1
ATOM 3850 C C . ALA A 1 531 ? -3.002 -3.579 26.078 1.00 95.75 531 ALA A C 1
ATOM 3852 O O . ALA A 1 531 ? -3.535 -2.472 26.013 1.00 95.75 531 ALA A O 1
ATOM 3853 N N . LEU A 1 532 ? -2.609 -4.243 24.984 1.00 95.69 532 LEU A N 1
ATOM 3854 C CA . LEU A 1 532 ? -2.819 -3.750 23.617 1.00 95.69 532 LEU A CA 1
ATOM 3855 C C . LEU A 1 532 ? -4.307 -3.716 23.238 1.00 95.69 532 LEU A C 1
ATOM 3857 O O . LEU A 1 532 ? -4.770 -2.721 22.687 1.00 95.69 532 LEU A O 1
ATOM 3861 N N . ASP A 1 533 ? -5.071 -4.762 23.570 1.00 95.50 533 ASP A N 1
ATOM 3862 C CA . ASP A 1 533 ? -6.525 -4.789 23.359 1.00 95.50 533 ASP A CA 1
ATOM 3863 C C . ASP A 1 533 ? -7.223 -3.668 24.151 1.00 95.50 533 ASP A C 1
ATOM 3865 O O . ASP A 1 533 ? -8.102 -2.985 23.624 1.00 95.50 533 ASP A O 1
ATOM 3869 N N . ALA A 1 534 ? -6.799 -3.425 25.396 1.00 94.31 534 ALA A N 1
ATOM 3870 C CA . ALA A 1 534 ? -7.320 -2.336 26.218 1.00 94.31 534 ALA A CA 1
ATOM 3871 C C . ALA A 1 534 ? -6.926 -0.950 25.677 1.00 94.31 534 ALA A C 1
ATOM 3873 O O . ALA A 1 534 ? -7.746 -0.033 25.691 1.00 94.31 534 ALA A O 1
ATOM 3874 N N . ALA A 1 535 ? -5.705 -0.793 25.156 1.00 92.81 535 ALA A N 1
ATOM 3875 C CA . ALA A 1 535 ? -5.266 0.438 24.500 1.00 92.81 535 ALA A CA 1
ATOM 3876 C C . ALA A 1 535 ? -6.042 0.715 23.199 1.00 92.81 535 ALA A C 1
ATOM 3878 O O . ALA A 1 535 ? -6.319 1.871 22.892 1.00 92.81 535 ALA A O 1
ATOM 3879 N N . ALA A 1 536 ? -6.439 -0.335 22.473 1.00 91.88 536 ALA A N 1
ATOM 3880 C CA . ALA A 1 536 ? -7.229 -0.236 21.247 1.00 91.88 536 ALA A CA 1
ATOM 3881 C C . ALA A 1 536 ? -8.748 -0.082 21.486 1.00 91.88 536 ALA A C 1
ATOM 3883 O O . ALA A 1 536 ? -9.509 0.094 20.530 1.00 91.88 536 ALA A O 1
ATOM 3884 N N . ALA A 1 537 ? -9.208 -0.155 22.743 1.00 90.25 537 ALA A N 1
ATOM 3885 C CA . ALA A 1 537 ? -10.626 -0.084 23.106 1.00 90.25 537 ALA A CA 1
ATOM 3886 C C . ALA A 1 537 ? -11.262 1.274 22.792 1.00 90.25 537 ALA A C 1
ATOM 3888 O O . ALA A 1 537 ? -12.431 1.351 22.428 1.00 90.25 537 ALA A O 1
ATOM 3889 N N . THR A 1 538 ? -10.486 2.342 22.936 1.00 86.00 538 THR A N 1
ATOM 3890 C CA . THR A 1 538 ? -10.880 3.723 22.651 1.00 86.00 538 THR A CA 1
ATOM 3891 C C . THR A 1 538 ? -9.826 4.363 21.768 1.00 86.00 538 THR A C 1
ATOM 3893 O O . THR A 1 538 ? -8.712 3.855 21.686 1.00 86.00 538 THR A O 1
ATOM 3896 N N . VAL A 1 539 ? -10.145 5.492 21.136 1.00 87.00 539 VAL A N 1
ATOM 3897 C CA . VAL A 1 539 ? -9.151 6.283 20.399 1.00 87.00 539 VAL A CA 1
ATOM 3898 C C . VAL A 1 539 ? -8.071 6.773 21.370 1.00 87.00 539 VAL A C 1
ATOM 3900 O O . VAL A 1 539 ? -8.366 7.494 22.323 1.00 87.00 539 VAL A O 1
ATOM 3903 N N . ASN A 1 540 ? -6.828 6.364 21.133 1.00 89.31 540 ASN A N 1
ATOM 3904 C CA . ASN A 1 540 ? -5.649 6.722 21.903 1.00 89.31 540 ASN A CA 1
ATOM 3905 C C . ASN A 1 540 ? -4.574 7.263 20.946 1.00 89.31 540 ASN A C 1
ATOM 3907 O O . ASN A 1 540 ? -3.844 6.473 20.342 1.00 89.31 540 ASN A O 1
ATOM 3911 N N . PRO A 1 541 ? -4.439 8.598 20.841 1.00 89.44 541 PRO A N 1
ATOM 3912 C CA . PRO A 1 541 ? -3.426 9.220 19.991 1.00 89.44 541 PRO A CA 1
ATOM 3913 C C . PRO A 1 541 ? -1.990 8.818 20.352 1.00 89.44 541 PRO A C 1
ATOM 3915 O O . PRO A 1 541 ? -1.118 8.844 19.496 1.00 89.44 541 PRO A O 1
ATOM 3918 N N . GLY A 1 542 ? -1.732 8.434 21.609 1.00 90.31 542 GLY A N 1
ATOM 3919 C CA . GLY A 1 542 ? -0.409 8.005 22.066 1.00 90.31 542 GLY A CA 1
ATOM 3920 C C . GLY A 1 542 ? -0.017 6.591 21.636 1.00 90.31 542 GLY A C 1
ATOM 3921 O O . GLY A 1 542 ? 1.105 6.189 21.907 1.00 90.31 542 GLY A O 1
ATOM 3922 N N . MET A 1 543 ? -0.920 5.830 21.013 1.00 93.31 543 MET A N 1
ATOM 3923 C CA . MET A 1 543 ? -0.684 4.454 20.544 1.00 93.31 543 MET A CA 1
ATOM 3924 C C . MET A 1 543 ? -1.048 4.273 19.066 1.00 93.31 543 MET A C 1
ATOM 3926 O O . MET A 1 543 ? -1.143 3.142 18.584 1.00 93.31 543 MET A O 1
ATOM 3930 N N . GLU A 1 544 ? -1.341 5.368 18.362 1.00 91.25 544 GLU A N 1
ATOM 3931 C CA . GLU A 1 544 ? -1.922 5.327 17.028 1.00 91.25 544 GLU A CA 1
ATOM 3932 C C . GLU A 1 544 ? -0.978 4.682 16.007 1.00 91.25 544 GLU A C 1
ATOM 3934 O O . GLU A 1 544 ? -1.404 3.815 15.236 1.00 91.25 544 GLU A O 1
ATOM 3939 N N . GLY A 1 545 ? 0.303 5.064 16.024 1.00 90.75 545 GLY A N 1
ATOM 3940 C CA . GLY A 1 545 ? 1.307 4.523 15.115 1.00 90.75 545 GLY A CA 1
ATOM 3941 C C . GLY A 1 545 ? 1.602 3.048 15.383 1.00 90.75 545 GLY A C 1
ATOM 3942 O O . GLY A 1 545 ? 1.657 2.240 14.453 1.00 90.75 545 GLY A O 1
ATOM 3943 N N . LEU A 1 546 ? 1.753 2.676 16.655 1.00 93.88 546 LEU A N 1
ATOM 3944 C CA . LEU A 1 546 ? 2.050 1.311 17.078 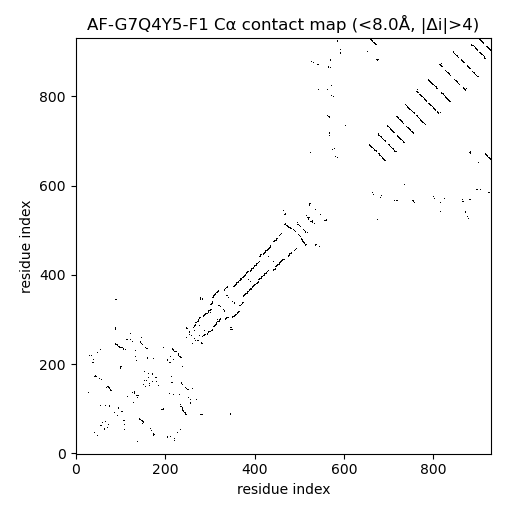1.00 93.88 546 LEU A CA 1
ATOM 3945 C C . LEU A 1 546 ? 0.884 0.362 16.785 1.00 93.88 546 LEU A C 1
ATOM 3947 O O . LEU A 1 546 ? 1.090 -0.688 16.173 1.00 93.88 546 LEU A O 1
ATOM 3951 N N . LEU A 1 547 ? -0.340 0.725 17.181 1.00 93.75 547 LEU A N 1
ATOM 3952 C CA . LEU A 1 547 ? -1.524 -0.094 16.919 1.00 93.75 547 LEU A CA 1
ATOM 3953 C C . LEU A 1 547 ? -1.830 -0.167 15.422 1.00 93.75 547 LEU A C 1
ATOM 3955 O O . LEU A 1 547 ? -2.131 -1.251 14.937 1.00 93.75 547 LEU A O 1
ATOM 3959 N N . GLY A 1 548 ? -1.689 0.930 14.671 1.00 92.50 548 GLY A N 1
ATOM 3960 C CA . GLY A 1 548 ? -1.909 0.928 13.221 1.00 92.50 548 GLY A CA 1
ATOM 3961 C C . GLY A 1 548 ? -0.958 -0.006 12.464 1.00 92.50 548 GLY A C 1
ATOM 3962 O O . GLY A 1 548 ? -1.376 -0.706 11.537 1.00 92.50 548 GLY A O 1
ATOM 3963 N N . LEU A 1 549 ? 0.311 -0.080 12.885 1.00 93.19 549 LEU A N 1
ATOM 3964 C CA . LEU A 1 549 ? 1.278 -1.031 12.329 1.00 93.19 549 LEU A CA 1
ATOM 3965 C C . LEU A 1 549 ? 0.983 -2.476 12.748 1.00 93.19 549 LEU A C 1
ATOM 3967 O O . LEU A 1 549 ? 1.040 -3.375 11.908 1.00 93.19 549 LEU A O 1
ATOM 3971 N N . LEU A 1 550 ? 0.642 -2.711 14.019 1.00 93.56 550 LEU A N 1
ATOM 3972 C CA . LEU A 1 550 ? 0.279 -4.044 14.514 1.00 93.56 550 LEU A CA 1
ATOM 3973 C C . LEU A 1 550 ? -0.998 -4.582 13.853 1.00 93.56 550 LEU A C 1
ATOM 3975 O O . LEU A 1 550 ? -1.064 -5.760 13.512 1.00 93.56 550 LEU A O 1
ATOM 3979 N N . ASP A 1 551 ? -1.978 -3.720 13.597 1.00 93.06 551 ASP A N 1
ATOM 3980 C CA . ASP A 1 551 ? -3.253 -4.052 12.957 1.00 93.06 551 ASP A CA 1
ATOM 3981 C C . ASP A 1 551 ? -3.069 -4.672 11.562 1.00 93.06 551 ASP A C 1
ATOM 3983 O O . ASP A 1 551 ? -3.903 -5.452 11.100 1.00 93.06 551 ASP A O 1
ATOM 3987 N N . ARG A 1 552 ? -1.955 -4.336 10.906 1.00 90.69 552 ARG A N 1
ATOM 3988 C CA . ARG A 1 552 ? -1.612 -4.741 9.538 1.00 90.69 552 ARG A CA 1
ATOM 3989 C C . ARG A 1 552 ? -0.424 -5.691 9.476 1.00 90.69 552 ARG A C 1
ATOM 3991 O O . ARG A 1 552 ? -0.025 -6.098 8.384 1.00 90.69 552 ARG A O 1
ATOM 3998 N N . CYS A 1 553 ? 0.177 -6.027 10.616 1.00 88.06 553 CYS A N 1
ATOM 3999 C CA . CYS A 1 553 ? 1.309 -6.935 10.626 1.00 88.06 553 CYS A CA 1
ATOM 4000 C C . CYS A 1 553 ? 0.810 -8.360 10.338 1.00 88.06 553 CYS A C 1
ATOM 4002 O O . CYS A 1 553 ? -0.120 -8.860 10.967 1.00 88.06 553 CYS A O 1
ATOM 4004 N N . GLY A 1 554 ? 1.418 -9.027 9.356 1.00 89.69 554 GLY A N 1
ATOM 4005 C CA . GLY A 1 554 ? 1.067 -10.413 9.020 1.00 89.69 554 GLY A CA 1
ATOM 4006 C C . GLY A 1 554 ? 1.466 -11.428 10.102 1.00 89.69 554 GLY A C 1
ATOM 4007 O O . GLY A 1 554 ? 1.005 -12.564 10.063 1.00 89.69 554 GLY A O 1
ATOM 4008 N N . ASP A 1 555 ? 2.308 -11.019 11.059 1.00 92.94 555 ASP A N 1
ATOM 4009 C CA . ASP A 1 555 ? 2.791 -11.825 12.185 1.00 92.94 555 ASP A CA 1
ATOM 4010 C C . ASP A 1 555 ? 2.711 -11.033 13.511 1.00 92.94 555 ASP A C 1
ATOM 4012 O O . ASP A 1 555 ? 3.714 -10.485 13.989 1.00 92.94 555 ASP A O 1
ATOM 4016 N N . PRO A 1 556 ? 1.517 -10.951 14.130 1.00 91.31 556 PRO A N 1
ATOM 4017 C CA . PRO A 1 556 ? 1.339 -10.269 15.413 1.00 91.31 556 PRO A CA 1
ATOM 4018 C C . PRO A 1 556 ? 2.119 -10.922 16.557 1.00 91.31 556 PRO A C 1
ATOM 4020 O O . PRO A 1 556 ? 2.533 -10.224 17.485 1.00 91.31 556 PRO A O 1
ATOM 4023 N N . THR A 1 557 ? 2.375 -12.232 16.512 1.00 92.88 557 THR A N 1
ATOM 4024 C CA . THR A 1 557 ? 3.161 -12.915 17.547 1.00 92.88 557 THR A CA 1
ATOM 4025 C C . THR A 1 557 ? 4.618 -12.454 17.508 1.00 92.88 557 THR A C 1
ATOM 4027 O O . THR A 1 557 ? 5.158 -12.051 18.539 1.00 92.88 557 THR A O 1
ATOM 4030 N N . GLY A 1 558 ? 5.244 -12.445 16.327 1.00 92.25 558 GLY A N 1
ATOM 4031 C CA . GLY A 1 558 ? 6.624 -11.990 16.149 1.00 92.25 558 GLY A CA 1
ATOM 4032 C C . GLY A 1 558 ? 6.817 -10.494 16.411 1.00 92.25 558 GLY A C 1
ATOM 4033 O O . GLY A 1 558 ? 7.818 -10.105 17.018 1.00 92.25 558 GLY A O 1
ATOM 4034 N N . ALA A 1 559 ? 5.857 -9.652 16.012 1.00 93.75 559 ALA A N 1
ATOM 4035 C CA . ALA A 1 559 ? 5.899 -8.214 16.288 1.00 93.75 559 ALA A CA 1
ATOM 4036 C C . ALA A 1 559 ? 5.793 -7.926 17.796 1.00 93.75 559 ALA A C 1
ATOM 4038 O O . ALA A 1 559 ? 6.639 -7.244 18.372 1.00 93.75 559 ALA A O 1
ATOM 4039 N N . THR A 1 560 ? 4.805 -8.515 18.477 1.00 93.94 560 THR A N 1
ATOM 4040 C CA . THR A 1 560 ? 4.609 -8.294 19.921 1.00 93.94 560 THR A CA 1
ATOM 4041 C C . THR A 1 560 ? 5.706 -8.911 20.791 1.00 93.94 560 THR A C 1
ATOM 4043 O O . THR A 1 560 ? 5.977 -8.383 21.867 1.00 93.94 560 THR A O 1
ATOM 4046 N N . ALA A 1 561 ? 6.405 -9.956 20.333 1.00 91.19 561 ALA A N 1
ATOM 4047 C CA . ALA A 1 561 ? 7.574 -10.497 21.035 1.00 91.19 561 ALA A CA 1
ATOM 4048 C C . ALA A 1 561 ? 8.690 -9.451 21.241 1.00 91.19 561 ALA A C 1
ATOM 4050 O O . ALA A 1 561 ? 9.421 -9.522 22.226 1.00 91.19 561 ALA A O 1
ATOM 4051 N N . GLN A 1 562 ? 8.791 -8.460 20.348 1.00 92.25 562 GLN A N 1
ATOM 4052 C CA . GLN A 1 562 ? 9.780 -7.373 20.412 1.00 92.25 562 GLN A CA 1
ATOM 4053 C C . GLN A 1 562 ? 9.351 -6.233 21.357 1.00 92.25 562 GLN A C 1
ATOM 4055 O O . GLN A 1 562 ? 10.167 -5.390 21.730 1.00 92.25 562 GLN A O 1
ATOM 4060 N N . LEU A 1 563 ? 8.076 -6.196 21.766 1.00 94.44 563 LEU A N 1
ATOM 4061 C CA . LEU A 1 563 ? 7.513 -5.160 22.643 1.00 94.44 563 LEU A CA 1
ATOM 4062 C C . LEU A 1 563 ? 7.642 -5.480 24.138 1.00 94.44 563 LEU A C 1
ATOM 4064 O O . LEU A 1 563 ? 7.391 -4.614 24.970 1.00 94.44 563 LEU A O 1
ATOM 4068 N N . GLY A 1 564 ? 8.009 -6.713 24.496 1.00 92.62 564 GLY A N 1
ATOM 4069 C CA . GLY A 1 564 ? 8.208 -7.107 25.889 1.00 92.62 564 GLY A CA 1
ATOM 4070 C C . GLY A 1 564 ? 9.523 -6.571 26.483 1.00 92.62 564 GLY A C 1
ATOM 4071 O O . GLY A 1 564 ? 10.481 -6.357 25.744 1.00 92.62 564 GLY A O 1
ATOM 4072 N N . PRO A 1 565 ? 9.625 -6.411 27.815 1.00 93.56 565 PRO A N 1
ATOM 4073 C CA . PRO A 1 565 ? 10.800 -5.872 28.507 1.00 93.56 565 PRO A CA 1
ATOM 4074 C C . PRO A 1 565 ? 11.944 -6.897 28.629 1.00 93.56 565 PRO A C 1
ATOM 4076 O O . PRO A 1 565 ? 12.311 -7.332 29.725 1.00 93.56 565 PRO A O 1
ATOM 4079 N N . ALA A 1 566 ? 12.473 -7.338 27.487 1.00 90.00 566 ALA A N 1
ATOM 4080 C CA . ALA A 1 566 ? 13.441 -8.427 27.384 1.00 90.00 566 ALA A CA 1
ATOM 4081 C C . ALA A 1 566 ? 14.679 -8.244 28.292 1.00 90.00 566 ALA A C 1
ATOM 4083 O O . ALA A 1 566 ? 14.903 -9.134 29.120 1.00 90.00 566 ALA A O 1
ATOM 4084 N N . PRO A 1 567 ? 15.428 -7.123 28.264 1.00 91.31 567 PRO A N 1
ATOM 4085 C CA . PRO A 1 567 ? 16.582 -6.941 29.151 1.00 91.31 567 PRO A CA 1
ATOM 4086 C C . PRO A 1 567 ? 16.223 -6.987 30.641 1.00 91.31 567 PRO A C 1
ATOM 4088 O O . PRO A 1 567 ? 16.904 -7.611 31.460 1.00 91.31 567 PRO A O 1
ATOM 4091 N N . GLN A 1 568 ? 15.098 -6.374 31.008 1.00 91.25 568 GLN A N 1
ATOM 4092 C CA . GLN A 1 568 ? 14.680 -6.222 32.398 1.00 91.25 568 GLN A CA 1
ATOM 4093 C C . GLN A 1 568 ? 14.215 -7.550 33.012 1.00 91.25 568 GLN A C 1
ATOM 4095 O O . GLN A 1 568 ? 14.280 -7.714 34.232 1.00 91.25 568 GLN A O 1
ATOM 4100 N N . THR A 1 569 ? 13.792 -8.517 32.187 1.00 89.62 569 THR A N 1
ATOM 4101 C CA . THR A 1 569 ? 13.405 -9.864 32.642 1.00 89.62 569 THR A CA 1
ATOM 4102 C C . THR A 1 569 ? 14.549 -10.624 33.315 1.00 89.62 569 THR A C 1
ATOM 4104 O O . THR A 1 569 ? 14.289 -11.436 34.198 1.00 89.62 569 THR A O 1
ATOM 4107 N N . ARG A 1 570 ? 15.812 -10.329 32.972 1.00 88.38 570 ARG A N 1
ATOM 4108 C CA . ARG A 1 570 ? 16.999 -11.041 33.483 1.00 88.38 570 ARG A CA 1
ATOM 4109 C C . ARG A 1 570 ? 17.840 -10.253 34.489 1.00 88.38 570 ARG A C 1
ATOM 4111 O O . ARG A 1 570 ? 18.766 -10.821 35.066 1.00 88.38 570 ARG A O 1
ATOM 4118 N N . ALA A 1 571 ? 17.495 -8.995 34.760 1.00 86.31 571 ALA A N 1
ATOM 4119 C CA . ALA A 1 571 ? 18.284 -8.100 35.611 1.00 86.31 571 ALA A CA 1
ATOM 4120 C C . ALA A 1 571 ? 18.576 -8.678 37.013 1.00 86.31 571 ALA A C 1
ATOM 4122 O O . ALA A 1 571 ? 19.706 -8.610 37.493 1.00 86.31 571 ALA A O 1
ATOM 4123 N N . THR A 1 572 ? 17.587 -9.304 37.662 1.00 86.38 572 THR A N 1
ATOM 4124 C CA . THR A 1 572 ? 17.766 -9.909 38.996 1.00 86.38 572 THR A CA 1
ATOM 4125 C C . THR A 1 572 ? 18.770 -11.059 38.982 1.00 86.38 572 THR A C 1
ATOM 4127 O O . THR A 1 572 ? 19.566 -11.176 39.910 1.00 86.38 572 THR A O 1
ATOM 4130 N N . VAL A 1 573 ? 18.750 -11.901 37.945 1.00 88.12 573 VAL A N 1
ATOM 4131 C CA . VAL A 1 573 ? 19.653 -13.057 37.833 1.00 88.12 573 VAL A CA 1
ATOM 4132 C C . VAL A 1 573 ? 21.094 -12.578 37.669 1.00 88.12 573 VAL A C 1
ATOM 4134 O O . VAL A 1 573 ? 21.956 -12.975 38.447 1.00 88.12 573 VAL A O 1
ATOM 4137 N N . LEU A 1 574 ? 21.324 -11.631 36.756 1.00 89.50 574 LEU A N 1
ATOM 4138 C CA . LEU A 1 574 ? 22.644 -11.036 36.528 1.00 89.50 574 LEU A CA 1
ATOM 4139 C C . LEU A 1 574 ? 23.196 -10.346 37.789 1.00 89.50 574 LEU A C 1
ATOM 4141 O O . LEU A 1 574 ? 24.374 -10.487 38.120 1.00 89.50 574 LEU A O 1
ATOM 4145 N N . ALA A 1 575 ? 22.341 -9.659 38.554 1.00 90.44 575 ALA A N 1
ATOM 4146 C CA . ALA A 1 575 ? 22.732 -9.051 39.826 1.00 90.44 575 ALA A CA 1
ATOM 4147 C C . ALA A 1 57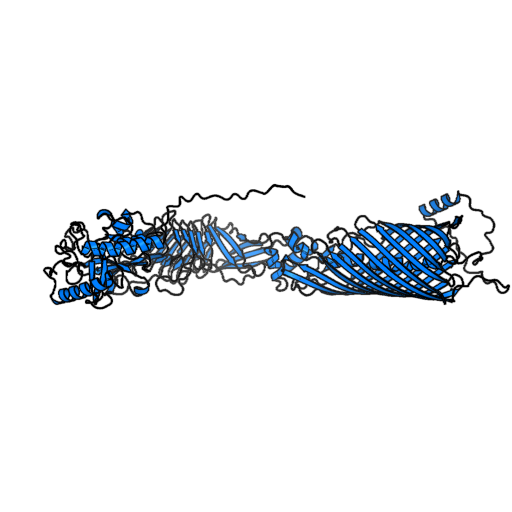5 ? 23.100 -10.097 40.901 1.00 90.44 575 ALA A C 1
ATOM 4149 O O . ALA A 1 575 ? 24.049 -9.885 41.664 1.00 90.44 575 ALA A O 1
ATOM 4150 N N . VAL A 1 576 ? 22.389 -11.233 40.955 1.00 89.94 576 VAL A N 1
ATOM 4151 C CA . VAL A 1 576 ? 22.726 -12.372 41.831 1.00 89.94 576 VAL A CA 1
ATOM 4152 C C . VAL A 1 576 ? 24.075 -12.974 41.450 1.00 89.94 576 VAL A C 1
ATOM 4154 O O . VAL A 1 576 ? 24.872 -13.262 42.344 1.00 89.94 576 VAL A O 1
ATOM 4157 N N . ASP A 1 577 ? 24.364 -13.120 40.159 1.00 89.19 577 ASP A N 1
ATOM 4158 C CA . ASP A 1 577 ? 25.623 -13.698 39.681 1.00 89.19 577 ASP A CA 1
ATOM 4159 C C . ASP A 1 577 ? 26.809 -12.771 39.981 1.00 89.19 577 ASP A C 1
ATOM 4161 O O . ASP A 1 577 ? 27.826 -13.217 40.523 1.00 89.19 577 ASP A O 1
ATOM 4165 N N . ALA A 1 578 ? 26.634 -11.458 39.799 1.00 90.81 578 ALA A N 1
ATOM 4166 C CA . ALA A 1 578 ? 27.612 -10.459 40.222 1.00 90.81 578 ALA A CA 1
ATOM 4167 C C . ALA A 1 578 ? 27.853 -10.460 41.744 1.00 90.81 578 ALA A C 1
ATOM 4169 O O . ALA A 1 578 ? 28.994 -10.323 42.197 1.00 90.81 578 ALA A O 1
ATOM 4170 N N . ALA A 1 579 ? 26.801 -10.621 42.554 1.00 92.44 579 ALA A N 1
ATOM 4171 C CA . ALA A 1 579 ? 26.925 -10.746 44.006 1.00 92.44 579 ALA A CA 1
ATOM 4172 C C . ALA A 1 579 ? 27.637 -12.048 44.413 1.00 92.44 579 ALA A C 1
ATOM 4174 O O . ALA A 1 579 ? 28.515 -12.026 45.275 1.00 92.44 579 ALA A O 1
ATOM 4175 N N . SER A 1 580 ? 27.323 -13.172 43.764 1.00 90.38 580 SER A N 1
ATOM 4176 C CA . SER A 1 580 ? 27.964 -14.463 44.027 1.00 90.38 580 SER A CA 1
ATOM 4177 C C . SER A 1 580 ? 29.441 -14.485 43.634 1.00 90.38 580 SER A C 1
ATOM 4179 O O . SER A 1 580 ? 30.246 -15.046 44.379 1.00 90.38 580 SER A O 1
ATOM 4181 N N . ALA A 1 581 ? 29.837 -13.838 42.534 1.00 90.12 581 ALA A N 1
ATOM 4182 C CA . ALA A 1 581 ? 31.247 -13.681 42.176 1.00 90.12 581 ALA A CA 1
ATOM 4183 C C . ALA A 1 581 ? 32.013 -12.855 43.227 1.00 90.12 581 ALA A C 1
ATOM 4185 O O . ALA A 1 581 ? 33.094 -13.258 43.667 1.00 90.12 581 ALA A O 1
ATOM 4186 N N . PHE A 1 582 ? 31.414 -11.757 43.708 1.00 91.88 582 PHE A N 1
ATOM 4187 C CA . PHE A 1 582 ? 31.968 -10.939 44.790 1.00 91.88 582 PHE A CA 1
ATOM 4188 C C . PHE A 1 582 ? 32.121 -11.736 46.097 1.00 91.88 582 PHE A C 1
ATOM 4190 O O . PHE A 1 582 ? 33.199 -11.768 46.690 1.00 91.88 582 PHE A O 1
ATOM 4197 N N . SER A 1 583 ? 31.079 -12.454 46.524 1.00 91.50 583 SER A N 1
ATOM 4198 C CA . SER A 1 583 ? 31.132 -13.329 47.702 1.00 91.50 583 SER A CA 1
ATOM 4199 C C . SER A 1 583 ? 32.151 -14.461 47.547 1.00 91.50 583 SER A C 1
ATOM 4201 O O . SER A 1 583 ? 32.851 -14.788 48.507 1.00 91.50 583 SER A O 1
ATOM 4203 N N . SER A 1 584 ? 32.293 -15.036 46.349 1.00 87.62 584 SER A N 1
ATOM 4204 C CA . SER A 1 584 ? 33.251 -16.116 46.100 1.00 87.62 584 SER A CA 1
ATOM 4205 C C . SER A 1 584 ? 34.700 -15.640 46.162 1.00 87.62 584 SER A C 1
ATOM 4207 O O . SER A 1 584 ? 35.547 -16.293 46.778 1.00 87.62 584 SER A O 1
ATOM 4209 N N . ALA A 1 585 ? 34.999 -14.477 45.586 1.00 87.19 585 ALA A N 1
ATOM 4210 C CA . ALA A 1 585 ? 36.335 -13.904 45.657 1.00 87.19 585 ALA A CA 1
ATOM 4211 C C . ALA A 1 585 ? 36.680 -13.425 47.088 1.00 87.19 585 ALA A C 1
ATOM 4213 O O . ALA A 1 585 ? 37.817 -13.614 47.534 1.00 87.19 585 ALA A O 1
ATOM 4214 N N . PHE A 1 586 ? 35.693 -12.970 47.878 1.00 90.25 586 PHE A N 1
ATOM 4215 C CA . PHE A 1 586 ? 35.858 -12.775 49.325 1.00 90.25 586 PHE A CA 1
ATOM 4216 C C . PHE A 1 586 ? 36.188 -14.096 50.042 1.00 90.25 586 PHE A C 1
ATOM 4218 O O . PHE A 1 586 ? 37.201 -14.182 50.739 1.00 90.25 586 PHE A O 1
ATOM 4225 N N . ALA A 1 587 ? 35.392 -15.151 49.831 1.00 84.31 587 ALA A N 1
ATOM 4226 C CA . ALA A 1 587 ? 35.601 -16.466 50.441 1.00 84.31 587 ALA A CA 1
ATOM 4227 C C . ALA A 1 587 ? 36.963 -17.079 50.071 1.00 84.31 587 ALA A C 1
ATOM 4229 O O . ALA A 1 587 ? 37.642 -17.662 50.917 1.00 84.31 587 ALA A O 1
ATOM 4230 N N . GLY A 1 588 ? 37.403 -16.906 48.820 1.00 75.50 588 GLY A N 1
ATOM 4231 C CA . GLY A 1 588 ? 38.734 -17.285 48.348 1.00 75.50 588 GLY A CA 1
ATOM 4232 C C . GLY A 1 588 ? 39.845 -16.678 49.204 1.00 75.50 588 GLY A C 1
ATOM 4233 O O . GLY A 1 588 ? 40.701 -17.415 49.696 1.00 75.50 588 GLY A O 1
ATOM 4234 N N . ARG A 1 589 ? 39.770 -15.367 49.469 1.00 78.38 589 ARG A N 1
ATOM 4235 C CA . ARG A 1 589 ? 40.715 -14.660 50.346 1.00 78.38 589 ARG A CA 1
ATOM 4236 C C . ARG A 1 589 ? 40.647 -15.150 51.791 1.00 78.38 589 ARG A C 1
ATOM 4238 O O . ARG A 1 589 ? 41.697 -15.333 52.409 1.00 78.38 589 ARG A O 1
ATOM 4245 N N . MET A 1 590 ? 39.449 -15.373 52.339 1.00 76.75 590 MET A N 1
ATOM 4246 C CA . MET A 1 590 ? 39.303 -15.750 53.753 1.00 76.75 590 MET A CA 1
ATOM 4247 C C . MET A 1 590 ? 39.981 -17.079 54.082 1.00 76.75 590 MET A C 1
ATOM 4249 O O . MET A 1 590 ? 40.524 -17.257 55.169 1.00 76.75 590 MET A O 1
ATOM 4253 N N . ARG A 1 591 ? 40.030 -17.996 53.116 1.00 68.81 591 ARG A N 1
ATOM 4254 C CA . ARG A 1 591 ? 40.670 -19.306 53.285 1.00 68.81 591 ARG A CA 1
ATOM 4255 C C . ARG A 1 591 ? 42.187 -19.221 53.393 1.00 68.81 591 ARG A C 1
ATOM 4257 O O . ARG A 1 591 ? 42.766 -19.939 54.199 1.00 68.81 591 ARG A O 1
ATOM 4264 N N . GLY A 1 592 ? 42.826 -18.275 52.701 1.00 59.09 592 GLY A N 1
ATOM 4265 C CA . GLY A 1 592 ? 44.262 -18.027 52.853 1.00 59.09 592 GLY A CA 1
ATOM 4266 C C . GLY A 1 592 ? 44.668 -17.616 54.278 1.00 59.09 592 GLY A C 1
ATOM 4267 O O . GLY A 1 592 ? 45.857 -17.595 54.594 1.00 59.09 592 GLY A O 1
ATOM 4268 N N . LEU A 1 593 ? 43.721 -17.226 55.147 1.00 57.44 593 LEU A N 1
ATOM 4269 C CA . LEU A 1 593 ? 43.958 -16.850 56.557 1.00 57.44 593 LEU A CA 1
ATOM 4270 C C . LEU A 1 593 ? 44.108 -18.050 57.492 1.00 57.44 593 LEU A C 1
ATOM 4272 O O . LEU A 1 593 ? 44.598 -17.879 58.608 1.00 57.44 593 LEU A O 1
ATOM 4276 N N . ARG A 1 594 ? 43.664 -19.231 57.058 1.00 63.16 594 ARG A N 1
ATOM 4277 C CA . ARG A 1 594 ? 43.597 -20.445 57.872 1.00 63.16 594 ARG A CA 1
ATOM 4278 C C . ARG A 1 594 ? 44.804 -21.301 57.511 1.00 63.16 594 ARG A C 1
ATOM 4280 O O . ARG A 1 594 ? 44.963 -21.648 56.345 1.00 63.16 594 ARG A O 1
ATOM 4287 N N . GLY A 1 595 ? 45.705 -21.554 58.462 1.00 50.19 595 GLY A N 1
ATOM 4288 C CA . GLY A 1 595 ? 46.929 -22.334 58.209 1.00 50.19 595 GLY A CA 1
ATOM 4289 C C . GLY A 1 595 ? 48.184 -21.970 59.011 1.00 50.19 595 GLY A C 1
ATOM 4290 O O . GLY A 1 595 ? 49.235 -22.524 58.721 1.00 50.19 595 GLY A O 1
ATOM 4291 N N . GLN A 1 596 ? 48.121 -21.067 60.000 1.00 45.50 596 GLN A N 1
ATOM 4292 C CA . GLN A 1 596 ? 49.272 -20.765 60.877 1.00 45.50 596 GLN A CA 1
ATOM 4293 C C . GLN A 1 596 ? 49.138 -21.237 62.334 1.00 45.50 596 GLN A C 1
ATOM 4295 O O . GLN A 1 596 ? 50.029 -20.976 63.136 1.00 45.50 596 GLN A O 1
ATOM 4300 N N . SER A 1 597 ? 48.085 -21.965 62.714 1.00 39.56 597 SER A N 1
ATOM 4301 C CA . SER A 1 597 ? 48.039 -22.602 64.037 1.00 39.56 597 SER A CA 1
ATOM 4302 C C . SER A 1 597 ? 48.719 -23.973 63.999 1.00 39.56 597 SER A C 1
ATOM 4304 O O . SER A 1 597 ? 48.065 -25.004 64.149 1.00 39.56 597 SER A O 1
ATOM 4306 N N . GLY A 1 598 ? 50.036 -23.983 63.780 1.00 37.09 598 GLY A N 1
ATOM 4307 C CA . GLY A 1 598 ? 50.862 -25.076 64.283 1.00 37.09 598 GLY A CA 1
ATOM 4308 C C . GLY A 1 598 ? 50.775 -25.051 65.808 1.00 37.09 598 GLY A C 1
ATOM 4309 O O . GLY A 1 598 ? 51.023 -24.010 66.407 1.00 37.09 598 GLY A O 1
ATOM 4310 N N . GLU A 1 599 ? 50.318 -26.153 66.402 1.00 36.66 599 GLU A N 1
ATOM 4311 C CA . GLU A 1 599 ? 50.337 -26.427 67.847 1.00 36.66 599 GLU A CA 1
ATOM 4312 C C . GLU A 1 599 ? 50.062 -25.217 68.764 1.00 36.66 599 GLU A C 1
ATOM 4314 O O . GLU A 1 599 ? 50.894 -24.804 69.567 1.00 36.66 599 GLU A O 1
ATOM 4319 N N . ALA A 1 600 ? 48.857 -24.652 68.697 1.00 32.28 600 ALA A N 1
ATOM 4320 C CA . ALA A 1 600 ? 48.387 -23.727 69.723 1.00 32.28 600 ALA A CA 1
ATOM 4321 C C . ALA A 1 600 ? 46.973 -24.120 70.142 1.00 32.28 600 ALA A C 1
ATOM 4323 O O . ALA A 1 600 ? 46.031 -24.030 69.356 1.00 32.28 600 ALA A O 1
ATOM 4324 N N . ARG A 1 601 ? 46.838 -24.561 71.398 1.00 38.81 601 ARG A N 1
ATOM 4325 C CA . ARG A 1 601 ? 45.559 -24.745 72.092 1.00 38.81 601 ARG A CA 1
ATOM 4326 C C . ARG A 1 601 ? 44.765 -23.430 72.039 1.00 38.81 601 ARG A C 1
ATOM 4328 O O . ARG A 1 601 ? 44.950 -22.557 72.883 1.00 38.81 601 ARG A O 1
ATOM 4335 N N . GLY A 1 602 ? 43.898 -23.285 71.036 1.00 35.03 602 GLY A N 1
ATOM 4336 C CA . GLY A 1 602 ? 42.788 -22.334 71.066 1.00 35.03 602 GLY A CA 1
ATOM 4337 C C . GLY A 1 602 ? 41.863 -22.667 72.239 1.00 35.03 602 GLY A C 1
ATOM 4338 O O . GLY A 1 602 ? 41.848 -23.810 72.681 1.00 35.03 602 GLY A O 1
ATOM 4339 N N . LEU A 1 603 ? 41.153 -21.668 72.776 1.00 39.19 603 LEU A N 1
ATOM 4340 C CA . LEU A 1 603 ? 40.310 -21.733 73.985 1.00 39.19 603 LEU A CA 1
ATOM 4341 C C . LEU A 1 603 ? 39.593 -23.090 74.172 1.00 39.19 603 LEU A C 1
ATOM 4343 O O . LEU A 1 603 ? 38.500 -23.295 73.654 1.00 39.19 603 LEU A O 1
ATOM 4347 N N . THR A 1 604 ? 40.194 -24.010 74.933 1.00 38.41 604 THR A N 1
ATOM 4348 C CA . THR A 1 604 ? 39.592 -25.305 75.276 1.00 38.41 604 THR A CA 1
ATOM 4349 C C . THR A 1 604 ? 38.744 -25.153 76.541 1.00 38.41 604 THR A C 1
ATOM 4351 O O . THR A 1 604 ? 39.307 -24.824 77.591 1.00 38.41 604 THR A O 1
ATOM 4354 N N . PRO A 1 605 ? 37.428 -25.426 76.519 1.00 35.81 605 PRO A N 1
ATOM 4355 C CA . PRO A 1 605 ? 36.676 -25.671 77.744 1.00 35.81 605 PRO A CA 1
ATOM 4356 C C . PRO A 1 605 ? 37.230 -26.938 78.411 1.00 35.81 605 PRO A C 1
ATOM 4358 O O . PRO A 1 605 ? 37.293 -27.998 77.787 1.00 35.81 605 PRO A O 1
ATOM 4361 N N . ALA A 1 606 ? 37.659 -26.842 79.669 1.00 36.41 606 ALA A N 1
ATOM 4362 C CA . ALA A 1 606 ? 38.092 -28.003 80.441 1.00 36.41 606 ALA A CA 1
ATOM 4363 C C . ALA A 1 606 ? 36.870 -28.888 80.749 1.00 36.41 606 ALA A C 1
ATOM 4365 O O . ALA A 1 606 ? 36.116 -28.605 81.676 1.00 36.41 606 ALA A O 1
ATOM 4366 N N . GLY A 1 607 ? 36.639 -29.923 79.937 1.00 38.59 607 GLY A N 1
ATOM 4367 C CA . GLY A 1 607 ? 35.535 -30.865 80.157 1.00 38.59 607 GLY A CA 1
ATOM 4368 C C . GLY A 1 607 ? 35.361 -31.994 79.136 1.00 38.59 607 GLY A C 1
ATOM 4369 O O . GLY A 1 607 ? 34.584 -32.901 79.399 1.00 38.59 607 GLY A O 1
ATOM 4370 N N . PHE A 1 608 ? 36.073 -31.991 78.007 1.00 38.56 608 PHE A N 1
ATOM 4371 C CA . PHE A 1 608 ? 35.920 -33.001 76.944 1.00 38.56 608 PHE A CA 1
ATOM 4372 C C . PHE A 1 608 ? 37.251 -33.700 76.622 1.00 38.56 608 PHE A C 1
ATOM 4374 O O . PHE A 1 608 ? 37.733 -33.625 75.498 1.00 38.56 608 PHE A O 1
ATOM 4381 N N . LEU A 1 609 ? 37.890 -34.328 77.616 1.00 38.81 609 LEU A N 1
ATOM 4382 C CA . LEU A 1 609 ? 39.183 -35.000 77.407 1.00 38.81 609 LEU A CA 1
ATOM 4383 C C . LEU A 1 609 ? 39.131 -36.512 77.159 1.00 38.81 609 LEU A C 1
ATOM 4385 O O . LEU A 1 609 ? 40.187 -37.069 76.921 1.00 38.81 609 LEU A O 1
ATOM 4389 N N . ASP A 1 610 ? 37.968 -37.164 77.108 1.00 36.94 610 ASP A N 1
ATOM 4390 C CA . ASP A 1 610 ? 37.922 -38.609 76.830 1.00 36.94 610 ASP A CA 1
ATOM 4391 C C . ASP A 1 610 ? 36.763 -38.985 75.903 1.00 36.94 610 ASP A C 1
ATOM 4393 O O . ASP A 1 610 ? 35.761 -39.524 76.362 1.00 36.94 610 ASP A O 1
ATOM 4397 N N . GLN A 1 611 ? 36.893 -38.712 74.600 1.00 38.72 611 GLN A N 1
ATOM 4398 C CA . GLN A 1 611 ? 36.254 -39.512 73.544 1.00 38.72 611 GLN A CA 1
ATOM 4399 C C . GLN A 1 611 ? 37.115 -39.468 72.275 1.00 38.72 611 GLN A C 1
ATOM 4401 O O . GLN A 1 611 ? 37.124 -38.465 71.564 1.00 38.72 611 GLN A O 1
ATOM 4406 N N . ASP A 1 612 ? 37.819 -40.563 71.986 1.00 37.72 612 ASP A N 1
ATOM 4407 C CA . ASP A 1 612 ? 38.314 -40.851 70.636 1.00 37.72 612 ASP A CA 1
ATOM 4408 C C . ASP A 1 612 ? 37.105 -41.225 69.756 1.00 37.72 612 ASP A C 1
ATOM 4410 O O . ASP A 1 612 ? 36.416 -42.206 70.061 1.00 37.72 612 ASP A O 1
ATOM 4414 N N . PRO A 1 613 ? 36.796 -40.488 68.674 1.00 43.31 613 PRO A N 1
ATOM 4415 C CA . PRO A 1 613 ? 35.662 -40.825 67.830 1.00 43.31 613 PRO A CA 1
ATOM 4416 C C . PRO A 1 613 ? 36.051 -41.932 66.842 1.00 43.31 613 PRO A C 1
ATOM 4418 O O . PRO A 1 613 ? 36.804 -41.723 65.890 1.00 43.31 613 PRO A O 1
ATOM 4421 N N . GLY A 1 614 ? 35.508 -43.132 67.051 1.00 43.03 614 GLY A N 1
ATOM 4422 C CA . GLY A 1 614 ? 35.513 -44.204 66.055 1.00 43.03 614 GLY A CA 1
ATOM 4423 C C . GLY A 1 614 ? 34.493 -43.957 64.933 1.00 43.03 614 GLY A C 1
ATOM 4424 O O . GLY A 1 614 ? 33.528 -43.213 65.093 1.00 43.03 614 GLY A O 1
ATOM 4425 N N . ALA A 1 615 ? 34.668 -44.642 63.800 1.00 38.97 615 ALA A N 1
ATOM 4426 C CA . ALA A 1 615 ? 33.905 -44.480 62.551 1.00 38.97 615 ALA A CA 1
ATOM 4427 C C . ALA A 1 615 ? 32.360 -44.607 62.640 1.00 38.97 615 ALA A C 1
ATOM 4429 O O . ALA A 1 615 ? 31.675 -44.347 61.652 1.00 38.97 615 ALA A O 1
ATOM 4430 N N . GLY A 1 616 ? 31.793 -44.980 63.792 1.00 44.22 616 GLY A N 1
ATOM 4431 C CA . GLY A 1 616 ? 30.344 -45.007 64.026 1.00 44.22 616 GLY A CA 1
ATOM 4432 C C . GLY A 1 616 ? 29.696 -43.619 64.130 1.00 44.22 616 GLY A C 1
ATOM 4433 O O . GLY A 1 616 ? 28.529 -43.470 63.778 1.00 44.22 616 GLY A O 1
ATOM 4434 N N . ASP A 1 617 ? 30.454 -42.588 64.515 1.00 46.00 617 ASP A N 1
ATOM 4435 C CA . ASP A 1 617 ? 29.912 -41.255 64.833 1.00 46.00 617 ASP A CA 1
ATOM 4436 C C . ASP A 1 617 ? 29.517 -40.438 63.575 1.00 46.00 617 ASP A C 1
ATOM 4438 O O . ASP A 1 617 ? 28.647 -39.569 63.602 1.00 46.00 617 ASP A O 1
ATOM 4442 N N . LEU A 1 618 ? 30.061 -40.788 62.400 1.00 41.50 618 LEU A N 1
ATOM 4443 C CA . LEU A 1 618 ? 29.626 -40.249 61.098 1.00 41.50 618 LEU A CA 1
ATOM 4444 C C . LEU A 1 618 ? 28.224 -40.756 60.692 1.00 41.50 618 LEU A C 1
ATOM 4446 O O . LEU A 1 618 ? 27.494 -40.088 59.950 1.00 41.50 618 LEU A O 1
ATOM 4450 N N . GLY A 1 619 ? 27.822 -41.925 61.202 1.00 41.12 619 GLY A N 1
ATOM 4451 C CA . GLY A 1 619 ? 26.479 -42.484 61.028 1.00 41.12 619 G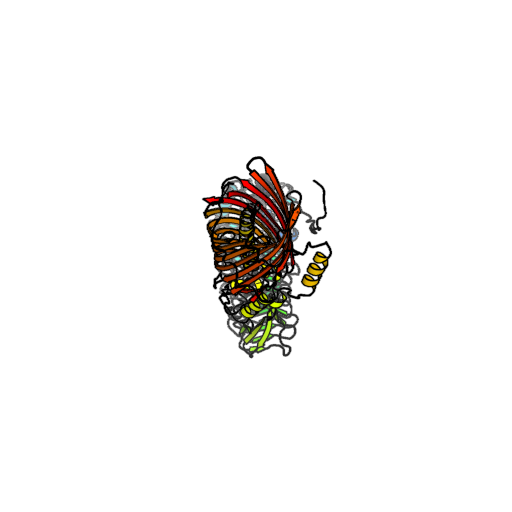LY A CA 1
ATOM 4452 C C . GLY A 1 619 ? 25.413 -41.711 61.807 1.00 41.12 619 GLY A C 1
ATOM 4453 O O . GLY A 1 619 ? 24.296 -41.530 61.321 1.00 41.12 619 GLY A O 1
ATOM 4454 N N . ASP A 1 620 ? 25.771 -41.177 62.972 1.00 40.59 620 ASP A N 1
ATOM 4455 C CA . ASP A 1 620 ? 24.850 -40.405 63.805 1.00 40.59 620 ASP A CA 1
ATOM 4456 C C . ASP A 1 620 ? 24.786 -38.930 63.390 1.00 40.59 620 ASP A C 1
ATOM 4458 O O . ASP A 1 620 ? 23.702 -38.342 63.415 1.00 40.59 620 ASP A O 1
ATOM 4462 N N . VAL A 1 621 ? 25.877 -38.357 62.862 1.00 41.41 621 VAL A N 1
ATOM 4463 C CA . VAL A 1 621 ? 25.868 -37.032 62.204 1.00 41.41 621 VAL A CA 1
ATOM 4464 C C . VAL A 1 621 ? 25.024 -37.045 60.924 1.00 41.41 621 VAL A C 1
ATOM 4466 O O . VAL A 1 621 ? 24.245 -36.123 60.682 1.00 41.41 621 VAL A O 1
ATOM 4469 N N . SER A 1 622 ? 25.106 -38.111 60.119 1.00 41.94 622 SER A N 1
ATOM 4470 C CA . SER A 1 622 ? 24.247 -38.251 58.934 1.00 41.94 622 SER A CA 1
ATOM 4471 C C . SER A 1 622 ? 22.774 -38.430 59.321 1.00 41.94 622 SER A C 1
ATOM 4473 O O . SER A 1 622 ? 21.910 -37.750 58.770 1.00 41.94 622 SER A O 1
ATOM 4475 N N . ARG A 1 623 ? 22.452 -39.243 60.334 1.00 41.25 623 ARG A N 1
ATOM 4476 C CA . ARG A 1 623 ? 21.062 -39.413 60.806 1.00 41.25 623 ARG A CA 1
ATOM 4477 C C . ARG A 1 623 ? 20.477 -38.175 61.490 1.00 41.25 623 ARG A C 1
ATOM 4479 O O . ARG A 1 623 ? 19.272 -37.941 61.384 1.00 41.25 623 ARG A O 1
ATOM 4486 N N . SER A 1 624 ? 21.285 -37.355 62.156 1.00 43.62 624 SER A N 1
ATOM 4487 C CA . SER A 1 624 ? 20.835 -36.088 62.756 1.00 43.62 624 SER A CA 1
ATOM 4488 C C . SER A 1 624 ? 20.656 -34.975 61.715 1.00 43.62 624 SER A C 1
ATOM 4490 O O . SER A 1 624 ? 19.668 -34.243 61.790 1.00 43.62 624 SER A O 1
ATOM 4492 N N . ALA A 1 625 ? 21.495 -34.932 60.672 1.00 41.78 625 ALA A N 1
ATOM 4493 C CA . ALA A 1 625 ? 21.308 -34.058 59.510 1.00 41.78 625 ALA A CA 1
ATOM 4494 C C . ALA A 1 625 ? 20.038 -34.395 58.700 1.00 41.78 625 ALA A C 1
ATOM 4496 O O . ALA A 1 625 ? 19.355 -33.488 58.230 1.00 41.78 625 ALA A O 1
ATOM 4497 N N . PHE A 1 626 ? 19.671 -35.679 58.596 1.00 40.41 626 PHE A N 1
ATOM 4498 C CA . PHE A 1 626 ? 18.441 -36.117 57.918 1.00 40.41 626 PHE A CA 1
ATOM 4499 C C . PHE A 1 626 ? 17.164 -35.999 58.771 1.00 40.41 626 PHE A C 1
ATOM 4501 O O . PHE A 1 626 ? 16.071 -35.968 58.210 1.00 40.41 626 PHE A O 1
ATOM 4508 N N . SER A 1 627 ? 17.262 -35.931 60.106 1.00 37.62 627 SER A N 1
ATOM 4509 C CA . SER A 1 627 ? 16.092 -35.899 61.010 1.00 37.62 627 SER A CA 1
ATOM 4510 C C . SER A 1 627 ? 15.773 -34.525 61.613 1.00 37.62 627 SER A C 1
ATOM 4512 O O . SER A 1 627 ? 14.797 -34.401 62.352 1.00 37.62 627 SER A O 1
ATOM 4514 N N . GLY A 1 628 ? 16.563 -33.486 61.318 1.00 33.03 628 GLY A N 1
ATOM 4515 C CA . GLY A 1 628 ? 16.291 -32.109 61.752 1.00 33.03 628 GLY A CA 1
ATOM 4516 C C . GLY A 1 628 ? 16.355 -31.876 63.269 1.00 33.03 628 GLY A C 1
ATOM 4517 O O . GLY A 1 628 ? 15.875 -30.851 63.753 1.00 33.03 628 GLY A O 1
ATOM 4518 N N . ARG A 1 629 ? 16.935 -32.799 64.050 1.00 33.34 629 ARG A N 1
ATOM 4519 C CA . ARG A 1 629 ? 17.158 -32.598 65.489 1.00 33.34 629 ARG A CA 1
ATOM 4520 C C . ARG A 1 629 ? 18.432 -31.788 65.729 1.00 33.34 629 ARG A C 1
ATOM 4522 O O . ARG A 1 629 ? 19.528 -32.230 65.404 1.00 33.34 629 ARG A O 1
ATOM 4529 N N . VAL A 1 630 ? 18.283 -30.632 66.374 1.00 33.31 630 VAL A N 1
ATOM 4530 C CA . VAL A 1 630 ? 19.398 -29.825 66.887 1.00 33.31 630 VAL A CA 1
ATOM 4531 C C . VAL A 1 630 ? 19.981 -30.519 68.121 1.00 33.31 630 VAL A C 1
ATOM 4533 O O . VAL A 1 630 ? 19.335 -30.569 69.165 1.00 33.31 630 VAL A O 1
ATOM 4536 N N . ALA A 1 631 ? 21.202 -31.044 68.021 1.00 36.16 631 ALA A N 1
ATOM 4537 C CA . ALA A 1 631 ? 21.968 -31.522 69.171 1.00 36.16 631 ALA A CA 1
ATOM 4538 C C . ALA A 1 631 ? 22.953 -30.440 69.644 1.00 36.16 631 ALA A C 1
ATOM 4540 O O . ALA A 1 631 ? 24.161 -30.608 69.560 1.00 36.16 631 ALA A O 1
ATOM 4541 N N . PHE A 1 632 ? 22.429 -29.319 70.143 1.00 34.38 632 PHE A N 1
ATOM 4542 C CA . PHE A 1 632 ? 23.186 -28.389 70.983 1.00 34.38 632 PHE A CA 1
ATOM 4543 C C . PHE A 1 632 ? 22.260 -27.891 72.098 1.00 34.38 632 PHE A C 1
ATOM 4545 O O . PHE A 1 632 ? 21.351 -27.098 71.863 1.00 34.38 632 PHE A O 1
ATOM 4552 N N . GLY A 1 633 ? 22.448 -28.421 73.310 1.00 31.81 633 GLY A N 1
ATOM 4553 C CA . GLY A 1 633 ? 21.779 -27.928 74.515 1.00 31.81 633 GLY A CA 1
ATOM 4554 C C . GLY A 1 633 ? 22.290 -26.532 74.919 1.00 31.81 633 GLY A C 1
ATOM 4555 O O . GLY A 1 633 ? 23.381 -26.130 74.509 1.00 31.81 633 GLY A O 1
ATOM 4556 N N . PRO A 1 634 ? 21.524 -25.767 75.716 1.00 31.64 634 PRO A N 1
ATOM 4557 C CA . PRO A 1 634 ? 21.817 -24.369 76.000 1.00 31.64 634 PRO A CA 1
ATOM 4558 C C . PRO A 1 634 ? 22.834 -24.239 77.142 1.00 31.64 634 PRO A C 1
ATOM 4560 O O . PRO A 1 634 ? 22.488 -24.439 78.300 1.00 31.64 634 PRO A O 1
ATOM 4563 N N . SER A 1 635 ? 24.090 -23.906 76.836 1.00 39.28 635 SER A N 1
ATOM 4564 C CA . SER A 1 635 ? 25.009 -23.076 77.655 1.00 39.28 635 SER A CA 1
ATOM 4565 C C . SER A 1 635 ? 26.444 -23.257 77.150 1.00 39.28 635 SER A C 1
ATOM 4567 O O . SER A 1 635 ? 26.955 -24.374 77.170 1.00 39.28 635 SER A O 1
ATOM 4569 N N . PRO A 1 636 ? 27.104 -22.186 76.659 1.00 37.91 636 PRO A N 1
ATOM 4570 C CA . PRO A 1 636 ? 28.102 -21.522 77.506 1.00 37.91 636 PRO A CA 1
ATOM 4571 C C . PRO A 1 636 ? 28.374 -20.053 77.104 1.00 37.91 636 PRO A C 1
ATOM 4573 O O . PRO A 1 636 ? 29.061 -19.782 76.125 1.00 37.91 636 PRO A O 1
ATOM 4576 N N . TRP A 1 637 ? 27.919 -19.070 77.886 1.00 32.06 637 TRP A N 1
ATOM 4577 C CA . TRP A 1 637 ? 28.463 -17.696 77.802 1.00 32.06 637 TRP A CA 1
ATOM 4578 C C . TRP A 1 637 ? 29.102 -17.217 79.109 1.00 32.06 637 TRP A C 1
ATOM 4580 O O . TRP A 1 637 ? 29.367 -16.035 79.299 1.00 32.06 637 TRP A O 1
ATOM 4590 N N . ARG A 1 638 ? 29.433 -18.140 80.014 1.00 36.06 638 ARG A N 1
ATOM 4591 C CA . ARG A 1 638 ? 30.196 -17.832 81.226 1.00 36.06 638 ARG A CA 1
ATOM 4592 C C . ARG A 1 638 ? 31.219 -18.922 81.495 1.00 36.06 638 ARG A C 1
ATOM 4594 O O . ARG A 1 638 ? 30.874 -19.920 82.109 1.00 36.06 638 ARG A O 1
ATOM 4601 N N . ALA A 1 639 ? 32.442 -18.698 81.016 1.00 36.12 639 ALA A N 1
ATOM 4602 C CA . ALA A 1 639 ? 33.722 -19.066 81.639 1.00 36.12 639 ALA A CA 1
ATOM 4603 C C . ALA A 1 639 ? 34.791 -19.286 80.558 1.00 36.12 639 ALA A C 1
ATOM 4605 O O . ALA A 1 639 ? 34.904 -20.382 80.025 1.00 36.12 639 ALA A O 1
ATOM 4606 N N . ALA A 1 640 ? 35.583 -18.253 80.262 1.00 32.50 640 ALA A N 1
ATOM 4607 C CA . ALA A 1 640 ? 36.973 -18.403 79.821 1.00 32.50 640 ALA A CA 1
ATOM 4608 C C . ALA A 1 640 ? 37.675 -17.033 79.829 1.00 32.50 640 ALA A C 1
ATOM 4610 O O . ALA A 1 640 ? 37.920 -16.426 78.793 1.00 32.50 640 ALA A O 1
ATOM 4611 N N . LEU A 1 641 ? 37.999 -16.541 81.023 1.00 38.19 641 LEU A N 1
ATOM 4612 C CA . LEU A 1 641 ? 39.207 -15.739 81.205 1.00 38.19 641 LEU A CA 1
ATOM 4613 C C . LEU A 1 641 ? 40.200 -16.639 81.943 1.00 38.19 641 LEU A C 1
ATOM 4615 O O . LEU A 1 641 ? 39.898 -17.045 83.066 1.00 38.19 641 LEU A O 1
ATOM 4619 N N . PRO A 1 642 ? 41.370 -16.933 81.361 1.00 38.16 642 PRO A N 1
ATOM 4620 C CA . PRO A 1 642 ? 42.557 -17.160 82.167 1.00 38.16 642 PRO A CA 1
ATOM 4621 C C . PRO A 1 642 ? 43.522 -15.987 82.020 1.00 38.16 642 PRO A C 1
ATOM 4623 O O . PRO A 1 642 ? 43.823 -15.510 80.925 1.00 38.16 642 PRO A O 1
ATOM 4626 N N . ALA A 1 643 ? 43.990 -15.541 83.179 1.00 31.23 643 ALA A N 1
ATOM 4627 C CA . ALA A 1 643 ? 45.081 -14.610 83.361 1.00 31.23 643 ALA A CA 1
ATOM 4628 C C . ALA A 1 643 ? 46.442 -15.277 83.084 1.00 31.23 643 ALA A C 1
ATOM 4630 O O . ALA A 1 643 ? 46.625 -16.453 83.372 1.00 31.23 643 ALA A O 1
ATOM 4631 N N . GLY A 1 644 ? 47.384 -14.465 82.595 1.00 33.62 644 GLY A N 1
ATOM 4632 C CA . GLY A 1 644 ? 48.796 -14.436 82.994 1.00 33.62 644 GLY A CA 1
ATOM 4633 C C . GLY A 1 644 ? 49.674 -15.691 82.867 1.00 33.62 644 GLY A C 1
ATOM 4634 O O . GLY A 1 644 ? 49.605 -16.588 83.696 1.00 33.62 644 GLY A O 1
ATOM 4635 N N . GLY A 1 645 ? 50.678 -15.592 81.986 1.00 32.50 645 GLY A N 1
ATOM 4636 C CA . GLY A 1 645 ? 52.050 -16.025 82.293 1.00 32.50 645 GLY A CA 1
ATOM 4637 C C . GLY A 1 645 ? 52.624 -17.175 81.458 1.00 32.50 645 GLY A C 1
ATOM 4638 O O . GLY A 1 645 ? 52.092 -18.278 81.460 1.00 32.50 645 GLY A O 1
ATOM 4639 N N . GLY A 1 646 ? 53.783 -16.925 80.833 1.00 29.08 646 GLY A N 1
ATOM 4640 C CA . GLY A 1 646 ? 54.707 -17.955 80.329 1.00 29.08 646 GLY A CA 1
ATOM 4641 C C . GLY A 1 646 ? 55.199 -17.702 78.900 1.00 29.08 646 GLY A C 1
ATOM 4642 O O . GLY A 1 646 ? 54.397 -17.629 77.981 1.00 29.08 646 GLY A O 1
ATOM 4643 N N . ALA A 1 647 ? 56.512 -17.539 78.717 1.00 32.06 647 ALA A N 1
ATOM 4644 C CA . ALA A 1 647 ? 57.155 -17.059 77.492 1.00 32.06 647 ALA A CA 1
ATOM 4645 C C . ALA A 1 647 ? 57.728 -18.161 76.564 1.00 32.06 647 ALA A C 1
ATOM 4647 O O . ALA A 1 647 ? 58.263 -19.148 77.057 1.00 32.06 647 ALA A O 1
ATOM 4648 N N . THR A 1 648 ? 57.685 -17.843 75.250 1.00 34.25 648 THR A N 1
ATOM 4649 C CA . THR A 1 648 ? 58.588 -18.132 74.087 1.00 34.25 648 THR A CA 1
ATOM 4650 C C . THR A 1 648 ? 58.868 -19.584 73.632 1.00 34.25 648 THR A C 1
ATOM 4652 O O . THR A 1 648 ? 58.777 -20.471 74.470 1.00 34.25 648 THR A O 1
ATOM 4655 N N . PRO A 1 649 ? 59.277 -19.872 72.354 1.00 40.41 649 PRO A N 1
ATOM 4656 C CA . PRO A 1 649 ? 59.700 -18.980 71.241 1.00 40.41 649 PRO A CA 1
ATOM 4657 C C . PRO A 1 649 ? 59.166 -19.274 69.794 1.00 40.41 649 PRO A C 1
ATOM 4659 O O . PRO A 1 649 ? 58.968 -20.411 69.392 1.00 40.41 649 PRO A O 1
ATOM 4662 N N . GLY A 1 650 ? 59.082 -18.219 68.963 1.00 34.81 650 GLY A N 1
ATOM 4663 C CA . GLY A 1 650 ? 59.761 -18.124 67.650 1.00 34.81 650 GLY A CA 1
ATOM 4664 C C . GLY A 1 650 ? 59.313 -18.919 66.406 1.00 34.81 650 GLY A C 1
ATOM 4665 O O . GLY A 1 650 ? 60.130 -19.646 65.855 1.00 34.81 650 GLY A O 1
ATOM 4666 N N . THR A 1 651 ? 58.136 -18.635 65.837 1.00 34.22 651 THR A N 1
ATOM 4667 C CA . THR A 1 651 ? 57.924 -18.575 64.368 1.00 34.22 651 THR A CA 1
ATOM 4668 C C . THR A 1 651 ? 57.071 -17.336 64.049 1.00 34.22 651 THR A C 1
ATOM 4670 O O . THR A 1 651 ? 56.270 -16.907 64.875 1.00 34.22 651 THR A O 1
ATOM 4673 N N . ALA A 1 652 ? 57.349 -16.659 62.929 1.00 41.12 652 ALA A N 1
ATOM 4674 C CA . ALA A 1 652 ? 56.933 -15.278 62.645 1.00 41.12 652 ALA A CA 1
ATOM 4675 C C . ALA A 1 652 ? 55.420 -15.020 62.820 1.00 41.12 652 ALA A C 1
ATOM 4677 O O . ALA A 1 652 ? 54.620 -15.419 61.977 1.00 41.12 652 ALA A O 1
ATOM 4678 N N . ALA A 1 653 ? 55.045 -14.309 63.890 1.00 54.44 653 ALA A N 1
ATOM 4679 C CA . ALA A 1 653 ? 53.666 -13.914 64.160 1.00 54.44 653 ALA A CA 1
ATOM 4680 C C . ALA A 1 653 ? 53.131 -13.007 63.037 1.00 54.44 653 ALA A C 1
ATOM 4682 O O . ALA A 1 653 ? 53.742 -11.987 62.718 1.00 54.44 653 ALA A O 1
ATOM 4683 N N . GLU A 1 654 ? 51.999 -13.377 62.428 1.00 63.50 654 GLU A N 1
ATOM 4684 C CA . GLU A 1 654 ? 51.281 -12.516 61.481 1.00 63.50 654 GLU A CA 1
ATOM 4685 C C . GLU A 1 654 ? 51.009 -11.125 62.078 1.00 63.50 654 GLU A C 1
ATOM 4687 O O . GLU A 1 654 ? 50.634 -10.995 63.247 1.00 63.50 654 GLU A O 1
ATOM 4692 N N . GLY A 1 655 ? 51.128 -10.096 61.235 1.00 67.06 655 GLY A N 1
ATOM 4693 C CA . GLY A 1 655 ? 50.855 -8.706 61.591 1.00 67.06 655 GLY A CA 1
ATOM 4694 C C . GLY A 1 655 ? 49.434 -8.461 62.123 1.00 67.06 655 GLY A C 1
ATOM 4695 O O . GLY A 1 655 ? 48.493 -9.221 61.846 1.00 67.06 655 GLY A O 1
ATOM 4696 N N . ARG A 1 656 ? 49.267 -7.386 62.908 1.00 81.06 656 ARG A N 1
ATOM 4697 C CA . ARG A 1 656 ? 47.962 -6.987 63.476 1.00 81.06 656 ARG A CA 1
ATOM 4698 C C . ARG A 1 656 ? 47.064 -6.364 62.410 1.00 81.06 656 ARG A C 1
ATOM 4700 O O . ARG A 1 656 ? 45.842 -6.468 62.527 1.00 81.06 656 ARG A O 1
ATOM 4707 N N . LEU A 1 657 ? 47.663 -5.724 61.410 1.00 86.62 657 LEU A N 1
ATOM 4708 C CA . LEU A 1 657 ? 46.970 -5.106 60.287 1.00 86.62 657 LEU A CA 1
ATOM 4709 C C . LEU A 1 657 ? 47.026 -6.024 59.069 1.00 86.62 657 LEU A C 1
ATOM 4711 O O . LEU A 1 657 ? 48.033 -6.678 58.814 1.00 86.62 657 LEU A O 1
ATOM 4715 N N . GLU A 1 658 ? 45.948 -6.048 58.297 1.00 87.31 658 GLU A N 1
ATOM 4716 C CA . GLU A 1 658 ? 45.857 -6.786 57.044 1.00 87.31 658 GLU A CA 1
ATOM 4717 C C . GLU A 1 658 ? 45.331 -5.878 55.936 1.00 87.31 658 GLU A C 1
ATOM 4719 O O . GLU A 1 658 ? 44.365 -5.139 56.135 1.00 87.31 658 GLU A O 1
ATOM 4724 N N . ALA A 1 659 ? 45.939 -5.985 54.757 1.00 90.31 659 ALA A N 1
ATOM 4725 C CA . ALA A 1 659 ? 45.414 -5.442 53.516 1.00 90.31 659 ALA A CA 1
ATOM 4726 C C . ALA A 1 659 ? 45.298 -6.557 52.476 1.00 90.31 659 ALA A C 1
ATOM 4728 O O . ALA A 1 659 ? 46.193 -7.400 52.351 1.00 90.31 659 ALA A O 1
ATOM 4729 N N . PHE A 1 660 ? 44.212 -6.554 51.710 1.00 91.31 660 PHE A N 1
ATOM 4730 C CA . PHE A 1 660 ? 44.016 -7.499 50.617 1.00 91.31 660 PHE A CA 1
ATOM 4731 C C . PHE A 1 660 ? 43.377 -6.838 49.400 1.00 91.31 660 PHE A C 1
ATOM 4733 O O . PHE A 1 660 ? 42.685 -5.824 49.509 1.00 91.31 660 PHE A O 1
ATOM 4740 N N . GLY A 1 661 ? 43.591 -7.460 48.246 1.00 92.00 661 GLY A N 1
ATOM 4741 C CA . GLY A 1 661 ? 42.951 -7.104 46.987 1.00 92.00 661 GLY A CA 1
ATOM 4742 C C . GLY A 1 661 ? 42.694 -8.350 46.152 1.00 92.00 661 GLY A C 1
ATOM 4743 O O . GLY A 1 661 ? 43.482 -9.293 46.197 1.00 92.00 661 GLY A O 1
ATOM 4744 N N . SER A 1 662 ? 41.598 -8.368 45.400 1.00 92.88 662 SER A N 1
ATOM 4745 C CA . SER A 1 662 ? 41.294 -9.431 44.448 1.00 92.88 662 SER A CA 1
ATOM 4746 C C . SER A 1 662 ? 40.710 -8.868 43.162 1.00 92.88 662 SER A C 1
ATOM 4748 O O . SER A 1 662 ? 39.876 -7.967 43.196 1.00 92.88 662 SER A O 1
ATOM 4750 N N . LEU A 1 663 ? 41.156 -9.420 42.039 1.00 94.00 663 LEU A N 1
ATOM 4751 C CA . LEU A 1 663 ? 40.519 -9.270 40.739 1.00 94.00 663 LEU A CA 1
ATOM 4752 C C . LEU A 1 663 ? 39.714 -10.533 40.470 1.00 94.00 663 LEU A C 1
ATOM 4754 O O . LEU A 1 663 ? 40.199 -11.636 40.731 1.00 94.00 663 LEU A O 1
ATOM 4758 N N . TYR A 1 664 ? 38.508 -10.378 39.951 1.00 92.56 664 TYR A N 1
ATOM 4759 C CA . TYR A 1 664 ? 37.665 -11.496 39.571 1.00 92.56 664 TYR A CA 1
ATOM 4760 C C . TYR A 1 664 ? 36.964 -11.212 38.251 1.00 92.56 664 TYR A C 1
ATOM 4762 O O . TYR A 1 664 ? 36.646 -10.072 37.927 1.00 92.56 664 TYR A O 1
ATOM 4770 N N . GLY A 1 665 ? 36.736 -12.265 37.484 1.00 88.81 665 GLY A N 1
ATOM 4771 C CA . GLY A 1 665 ? 35.946 -12.217 36.269 1.00 88.81 665 GLY A CA 1
ATOM 4772 C C . GLY A 1 665 ? 35.073 -13.450 36.173 1.00 88.81 665 GLY A C 1
ATOM 4773 O O . GLY A 1 665 ? 35.361 -14.468 36.805 1.00 88.81 665 GLY A O 1
ATOM 4774 N N . GLY A 1 666 ? 34.000 -13.363 35.408 1.00 90.50 666 GLY A N 1
ATOM 4775 C CA . GLY A 1 666 ? 33.102 -14.481 35.202 1.00 90.50 666 GLY A CA 1
ATOM 4776 C C . GLY A 1 666 ? 32.373 -14.390 33.881 1.00 90.50 666 GLY A C 1
ATOM 4777 O O . GLY A 1 666 ? 32.299 -13.326 33.277 1.00 90.50 666 GLY A O 1
ATOM 4778 N N . HIS A 1 667 ? 31.862 -15.534 33.462 1.00 93.88 667 HIS A N 1
ATOM 4779 C CA . HIS A 1 667 ? 31.048 -15.685 32.275 1.00 93.88 667 HIS A CA 1
ATOM 4780 C C . HIS A 1 667 ? 29.833 -16.541 32.630 1.00 93.88 667 HIS A C 1
ATOM 4782 O O . HIS A 1 667 ? 29.970 -17.562 33.313 1.00 93.88 667 HIS A O 1
ATOM 4788 N N . GLY A 1 668 ? 28.659 -16.105 32.194 1.00 91.56 668 GLY A N 1
ATOM 4789 C CA . GLY A 1 668 ? 27.368 -16.693 32.526 1.00 91.56 668 GLY A CA 1
ATOM 4790 C C . GLY A 1 668 ? 26.547 -16.948 31.273 1.00 91.56 668 GLY A C 1
ATOM 4791 O O . GLY A 1 668 ? 26.480 -16.111 30.380 1.00 91.56 668 GLY A O 1
ATOM 4792 N N . LEU A 1 669 ? 25.904 -18.111 31.219 1.00 92.75 669 LEU A N 1
ATOM 4793 C CA . LEU A 1 669 ? 25.026 -18.510 30.124 1.00 92.75 669 LEU A CA 1
ATOM 4794 C C . LEU A 1 669 ? 23.659 -18.886 30.680 1.00 92.75 669 LEU A C 1
ATOM 4796 O O . LEU A 1 669 ? 23.541 -19.795 31.505 1.00 92.75 669 LEU A O 1
ATOM 4800 N N . GLY A 1 670 ? 22.618 -18.232 30.172 1.00 90.88 670 GLY A N 1
ATOM 4801 C CA . GLY A 1 670 ? 21.226 -18.524 30.490 1.00 90.88 670 GLY A CA 1
ATOM 4802 C C . GLY A 1 670 ? 20.441 -18.948 29.257 1.00 90.88 670 GLY A C 1
ATOM 4803 O O . GLY A 1 670 ? 20.435 -18.272 28.230 1.00 90.88 670 GLY A O 1
ATOM 4804 N N . ARG A 1 671 ? 19.711 -20.059 29.352 1.00 91.00 671 ARG A N 1
ATOM 4805 C CA . ARG A 1 671 ? 18.821 -20.521 28.281 1.00 91.00 671 ARG A CA 1
ATOM 4806 C C . ARG A 1 671 ? 17.527 -19.709 28.255 1.00 91.00 671 ARG A C 1
ATOM 4808 O O . ARG A 1 671 ? 16.996 -19.310 29.296 1.00 91.00 671 ARG A O 1
ATOM 4815 N N . ALA A 1 672 ? 16.985 -19.513 27.053 1.00 87.94 672 ALA A N 1
ATOM 4816 C CA . ALA A 1 672 ? 15.630 -18.998 26.888 1.00 87.94 672 ALA A CA 1
ATOM 4817 C C . ALA A 1 672 ? 14.633 -19.955 27.556 1.00 87.94 672 ALA A C 1
ATOM 4819 O O . ALA A 1 672 ? 14.751 -21.177 27.432 1.00 87.94 672 ALA A O 1
ATOM 4820 N N . GLY A 1 673 ? 13.659 -19.416 28.283 1.00 80.69 673 GLY A N 1
ATOM 4821 C CA . GLY A 1 673 ? 12.720 -20.249 29.024 1.00 80.69 673 GLY A CA 1
ATOM 4822 C C . GLY A 1 673 ? 11.718 -19.437 29.823 1.00 80.69 673 GLY A C 1
ATOM 4823 O O . GLY A 1 673 ? 12.033 -18.366 30.331 1.00 80.69 673 GLY A O 1
ATOM 4824 N N . GLY A 1 674 ? 10.490 -19.951 29.926 1.00 70.31 674 GLY A N 1
ATOM 4825 C CA . GLY A 1 674 ? 9.417 -19.288 30.667 1.00 70.31 674 GLY A CA 1
ATOM 4826 C C . GLY A 1 674 ? 9.060 -17.899 30.131 1.00 70.31 674 GLY A C 1
ATOM 4827 O O . GLY A 1 674 ? 8.649 -17.072 30.925 1.00 70.31 674 GLY A O 1
ATOM 4828 N N . GLY A 1 675 ? 9.244 -17.634 28.832 1.00 76.00 675 GLY A N 1
ATOM 4829 C CA . GLY A 1 675 ? 8.909 -16.359 28.179 1.00 76.00 675 GLY A CA 1
ATOM 4830 C C . GLY A 1 675 ? 9.972 -15.255 28.271 1.00 76.00 675 GLY A C 1
ATOM 4831 O O . GLY A 1 675 ? 9.760 -14.188 27.709 1.00 76.00 675 GLY A O 1
ATOM 4832 N N . ALA A 1 676 ? 11.121 -15.514 28.904 1.00 86.19 676 ALA A N 1
ATOM 4833 C CA . ALA A 1 676 ? 12.273 -14.611 28.877 1.00 86.19 676 ALA A CA 1
ATOM 4834 C C . ALA A 1 676 ? 13.343 -15.080 27.871 1.00 86.19 676 ALA A C 1
ATOM 4836 O O . ALA A 1 676 ? 13.545 -16.296 27.713 1.00 86.19 676 ALA A O 1
ATOM 4837 N N . PRO A 1 677 ? 14.076 -14.147 27.232 1.00 90.38 677 PRO A N 1
ATOM 4838 C CA . PRO A 1 677 ? 15.166 -14.480 26.319 1.00 90.38 677 PRO A CA 1
ATOM 4839 C C . PRO A 1 677 ? 16.301 -15.197 27.056 1.00 90.38 677 PRO A C 1
ATOM 4841 O O . PRO A 1 677 ? 16.477 -15.047 28.268 1.00 90.38 677 PRO A O 1
ATOM 4844 N N . GLY A 1 678 ? 17.078 -16.000 26.335 1.00 92.19 678 GLY A N 1
ATOM 4845 C CA . GLY A 1 678 ? 18.385 -16.450 26.820 1.00 92.19 678 GLY A CA 1
ATOM 4846 C C . GLY A 1 678 ? 19.380 -15.291 26.840 1.00 92.19 678 GLY A C 1
ATOM 4847 O O . GLY A 1 678 ? 19.144 -14.279 26.175 1.00 92.19 678 GLY A O 1
ATOM 4848 N N . TYR A 1 679 ? 20.474 -15.445 27.574 1.00 93.62 679 TYR A N 1
ATOM 4849 C CA . TYR A 1 679 ? 21.520 -14.434 27.691 1.00 93.62 679 TYR A CA 1
ATOM 4850 C C . TYR A 1 679 ? 22.910 -15.064 27.715 1.00 93.62 679 TYR A C 1
ATOM 4852 O O . TYR A 1 679 ? 23.081 -16.207 28.149 1.00 93.62 679 TYR A O 1
ATOM 4860 N N . ASP A 1 680 ? 23.875 -14.276 27.269 1.00 95.25 680 ASP A N 1
ATOM 4861 C CA . ASP A 1 680 ? 25.304 -14.456 27.488 1.00 95.25 680 ASP A CA 1
ATOM 4862 C C . ASP A 1 680 ? 25.784 -13.227 28.269 1.00 95.25 680 ASP A C 1
ATOM 4864 O O . ASP A 1 680 ? 25.385 -12.107 27.938 1.00 95.25 680 ASP A O 1
ATOM 4868 N N . SER A 1 681 ? 26.531 -13.427 29.353 1.00 95.19 681 SER A N 1
ATOM 4869 C CA . SER A 1 681 ? 26.992 -12.335 30.204 1.00 95.19 681 SER A CA 1
ATOM 4870 C C . SER A 1 681 ? 28.446 -12.474 30.613 1.00 95.19 681 SER A C 1
ATOM 4872 O O . SER A 1 681 ? 28.862 -13.544 31.055 1.00 95.19 681 SER A O 1
ATOM 4874 N N . ASP A 1 682 ? 29.157 -11.353 30.609 1.00 95.19 682 ASP A N 1
ATOM 4875 C CA . ASP A 1 682 ? 30.516 -11.225 31.115 1.00 95.19 682 ASP A CA 1
ATOM 4876 C C . ASP A 1 682 ? 30.544 -10.294 32.328 1.00 95.19 682 ASP A C 1
ATOM 4878 O O . ASP A 1 682 ? 29.936 -9.224 32.340 1.00 95.19 682 ASP A O 1
ATOM 4882 N N . LEU A 1 683 ? 31.306 -10.680 33.345 1.00 94.62 683 LEU A N 1
ATOM 4883 C CA . LEU A 1 683 ? 31.517 -9.910 34.562 1.00 94.62 683 LEU A CA 1
ATOM 4884 C C . LEU A 1 683 ? 33.009 -9.686 34.763 1.00 94.62 683 LEU A C 1
ATOM 4886 O O . LEU A 1 683 ? 33.798 -10.625 34.704 1.00 94.62 683 LEU A O 1
ATOM 4890 N N . THR A 1 684 ? 33.405 -8.460 35.085 1.00 94.44 684 THR A N 1
ATOM 4891 C CA . THR A 1 684 ? 34.759 -8.146 35.553 1.00 94.44 684 THR A CA 1
ATOM 4892 C C . THR A 1 684 ? 34.678 -7.254 36.776 1.00 94.44 684 THR A C 1
ATOM 4894 O O . THR A 1 684 ? 33.954 -6.263 36.784 1.00 94.44 684 THR A O 1
ATOM 4897 N N . GLY A 1 685 ? 35.438 -7.567 37.817 1.00 94.69 685 GLY A N 1
ATOM 4898 C CA . GLY A 1 685 ? 35.431 -6.786 39.037 1.00 94.69 685 GLY A CA 1
ATOM 4899 C C . GLY A 1 685 ? 36.730 -6.837 39.818 1.00 94.69 685 GLY A C 1
ATOM 4900 O O . GLY A 1 685 ? 37.600 -7.688 39.632 1.00 94.69 685 GLY A O 1
ATOM 4901 N N . ALA A 1 686 ? 36.846 -5.879 40.723 1.00 94.31 686 ALA A N 1
ATOM 4902 C CA . ALA A 1 686 ? 37.928 -5.768 41.675 1.00 94.31 686 ALA A CA 1
ATOM 4903 C C . ALA A 1 686 ? 37.346 -5.506 43.062 1.00 94.31 686 ALA A C 1
ATOM 4905 O O . ALA A 1 686 ? 36.377 -4.762 43.217 1.00 94.31 686 ALA A O 1
ATOM 4906 N N . MET A 1 687 ? 37.949 -6.098 44.083 1.00 95.38 687 MET A N 1
ATOM 4907 C CA . MET A 1 687 ? 37.654 -5.785 45.475 1.00 95.38 687 MET A CA 1
ATOM 4908 C C . MET A 1 687 ? 38.944 -5.567 46.250 1.00 95.38 687 MET A C 1
ATOM 4910 O O . MET A 1 687 ? 39.991 -6.123 45.917 1.00 95.38 687 MET A O 1
ATOM 4914 N N . GLY A 1 688 ? 38.852 -4.820 47.336 1.00 93.88 688 GLY A N 1
ATOM 4915 C CA . GLY A 1 688 ? 39.928 -4.689 48.300 1.00 93.88 688 GLY A CA 1
ATOM 4916 C C . GLY A 1 688 ? 39.388 -4.388 49.682 1.00 93.88 688 GLY A C 1
ATOM 4917 O O . GLY A 1 688 ? 38.242 -3.967 49.847 1.00 93.88 688 GLY A O 1
ATOM 4918 N N . GLY A 1 689 ? 40.217 -4.617 50.689 1.00 94.50 689 GLY A N 1
ATOM 4919 C CA . GLY A 1 689 ? 39.823 -4.358 52.059 1.00 94.50 689 GLY A CA 1
ATOM 4920 C C . GLY A 1 689 ? 40.993 -4.239 53.013 1.00 94.50 689 GLY A C 1
ATOM 4921 O O . GLY A 1 689 ? 42.123 -4.639 52.724 1.00 94.50 689 GLY A O 1
ATOM 4922 N N . LEU A 1 690 ? 40.674 -3.669 54.169 1.00 94.25 690 LEU A N 1
ATOM 4923 C CA . LEU A 1 690 ? 41.576 -3.467 55.291 1.00 94.25 690 LEU A CA 1
ATOM 4924 C C . LEU A 1 690 ? 40.945 -4.085 56.532 1.00 94.25 690 LEU A C 1
ATOM 4926 O O . LEU A 1 690 ? 39.741 -3.946 56.760 1.00 94.25 690 LEU A O 1
ATOM 4930 N N . GLY A 1 691 ? 41.756 -4.735 57.356 1.00 91.00 691 GLY A N 1
ATOM 4931 C CA . GLY A 1 691 ? 41.276 -5.333 58.590 1.00 91.00 691 GLY A CA 1
ATOM 4932 C C . GLY A 1 691 ? 42.300 -5.367 59.701 1.00 91.00 691 GLY A C 1
ATOM 4933 O O . GLY A 1 691 ? 43.500 -5.192 59.499 1.00 91.00 691 GLY A O 1
ATOM 4934 N N . ILE A 1 692 ? 41.783 -5.620 60.896 1.00 88.19 692 ILE A N 1
ATOM 4935 C CA . ILE A 1 692 ? 42.552 -5.826 62.111 1.00 88.19 692 ILE A CA 1
ATOM 4936 C C . ILE A 1 692 ? 42.312 -7.234 62.638 1.00 88.19 692 ILE A C 1
ATOM 4938 O O . ILE A 1 692 ? 41.187 -7.741 62.642 1.00 88.19 692 ILE A O 1
ATOM 4942 N N . ARG A 1 693 ? 43.367 -7.846 63.169 1.00 84.81 693 ARG A N 1
ATOM 4943 C CA . ARG A 1 693 ? 43.236 -8.980 64.084 1.00 84.81 693 ARG A CA 1
ATOM 4944 C C . ARG A 1 693 ? 42.880 -8.432 65.463 1.00 84.81 693 ARG A C 1
ATOM 4946 O O . ARG A 1 693 ? 43.744 -7.922 66.174 1.00 84.81 693 ARG A O 1
ATOM 4953 N N . ALA A 1 694 ? 41.594 -8.462 65.802 1.00 79.25 694 ALA A N 1
ATOM 4954 C CA . ALA A 1 694 ? 41.083 -7.884 67.043 1.00 79.25 694 ALA A CA 1
ATOM 4955 C C . ALA A 1 694 ? 41.413 -8.762 68.260 1.00 79.25 694 ALA A C 1
ATOM 4957 O O . ALA A 1 694 ? 41.784 -8.242 69.309 1.00 79.25 694 ALA A O 1
ATOM 4958 N N . LEU A 1 695 ? 41.323 -10.086 68.096 1.00 77.75 695 LEU A N 1
ATOM 4959 C CA . LEU A 1 695 ? 41.690 -11.108 69.081 1.00 77.75 695 LEU A CA 1
ATOM 4960 C C . LEU A 1 695 ? 42.368 -12.284 68.356 1.00 77.75 695 LEU A C 1
ATOM 4962 O O . LEU A 1 695 ? 42.234 -12.393 67.132 1.00 77.75 695 LEU A O 1
ATOM 4966 N N . PRO A 1 696 ? 43.062 -13.194 69.065 1.00 75.50 696 PRO A N 1
ATOM 4967 C CA . PRO A 1 696 ? 43.440 -14.482 68.490 1.00 75.50 696 PRO A CA 1
ATOM 4968 C C . PRO A 1 696 ? 42.203 -15.160 67.882 1.00 75.50 696 PRO A C 1
ATOM 4970 O O . PRO A 1 696 ? 41.204 -15.350 68.570 1.00 75.50 696 PRO A O 1
ATOM 4973 N N . GLY A 1 697 ? 42.237 -15.436 66.578 1.00 75.38 697 GLY A N 1
ATOM 4974 C CA . GLY A 1 697 ? 41.114 -16.029 65.847 1.00 75.38 697 GLY A CA 1
ATOM 4975 C C . GLY A 1 697 ? 40.047 -15.054 65.327 1.00 75.38 697 GLY A C 1
ATOM 4976 O O . GLY A 1 697 ? 39.346 -15.410 64.391 1.00 75.38 697 GLY A O 1
ATOM 4977 N N . LEU A 1 698 ? 39.936 -13.815 65.826 1.00 84.12 698 LEU A N 1
ATOM 4978 C CA . LEU A 1 698 ? 38.947 -12.839 65.332 1.00 84.12 698 LEU A CA 1
ATOM 4979 C C . LEU A 1 698 ? 39.594 -11.758 64.459 1.00 84.12 698 LEU A C 1
ATOM 4981 O O . LEU A 1 698 ? 40.442 -10.986 64.920 1.00 84.12 698 LEU A O 1
ATOM 4985 N N . ARG A 1 699 ? 39.109 -11.632 63.223 1.00 88.06 699 ARG A N 1
ATOM 4986 C CA . ARG A 1 699 ? 39.431 -10.536 62.304 1.00 88.06 699 ARG A CA 1
ATOM 4987 C C . ARG A 1 699 ? 38.182 -9.738 61.967 1.00 88.06 699 ARG A C 1
ATOM 4989 O O . ARG A 1 699 ? 37.140 -10.310 61.665 1.00 88.06 699 ARG A O 1
ATOM 4996 N N . LEU A 1 700 ? 38.319 -8.420 61.996 1.00 92.69 700 LEU A N 1
ATOM 4997 C CA . LEU A 1 700 ? 37.273 -7.465 61.642 1.00 92.69 700 LEU A CA 1
ATOM 4998 C C . LEU A 1 700 ? 37.845 -6.474 60.639 1.00 92.69 700 LEU A C 1
ATOM 5000 O O . LEU A 1 700 ? 38.998 -6.064 60.772 1.00 92.69 700 LEU A O 1
ATOM 5004 N N . GLY A 1 701 ? 37.057 -6.070 59.654 1.00 94.56 701 GLY A N 1
ATOM 5005 C CA . GLY A 1 701 ? 37.514 -5.083 58.692 1.00 94.56 701 GLY A CA 1
ATOM 5006 C C . GLY A 1 701 ? 36.404 -4.517 57.834 1.00 94.56 701 GLY A C 1
ATOM 5007 O O . GLY A 1 701 ? 35.229 -4.835 58.009 1.00 94.56 701 GLY A O 1
ATOM 5008 N N . ILE A 1 702 ? 36.815 -3.671 56.901 1.00 97.00 702 ILE A N 1
ATOM 5009 C CA . ILE A 1 702 ? 35.963 -3.104 55.865 1.00 97.00 702 ILE A CA 1
ATOM 5010 C C . ILE A 1 702 ? 36.499 -3.528 54.509 1.00 97.00 702 ILE A C 1
ATOM 5012 O O . ILE A 1 702 ? 37.710 -3.668 54.313 1.00 97.00 702 ILE A O 1
ATOM 5016 N N . LEU A 1 703 ? 35.590 -3.732 53.570 1.00 96.69 703 LEU A N 1
ATOM 5017 C CA . LEU A 1 703 ? 35.936 -3.994 52.190 1.00 96.69 703 LEU A CA 1
ATOM 5018 C C . LEU A 1 703 ? 35.023 -3.215 51.260 1.00 96.69 703 LEU A C 1
ATOM 5020 O O . LEU A 1 703 ? 33.918 -2.815 51.628 1.00 96.69 703 LEU A O 1
ATOM 5024 N N . GLY A 1 704 ? 35.503 -3.010 50.046 1.00 95.94 704 GLY A N 1
ATOM 5025 C CA . GLY A 1 704 ? 34.709 -2.469 48.966 1.00 95.94 704 GLY A CA 1
ATOM 5026 C C . GLY A 1 704 ? 35.169 -3.018 47.631 1.00 95.94 704 GLY A C 1
ATOM 5027 O O . GLY A 1 704 ? 36.225 -3.646 47.521 1.00 95.94 704 GLY A O 1
ATOM 5028 N N . GLY A 1 705 ? 34.362 -2.794 46.609 1.00 96.00 705 GLY A N 1
ATOM 5029 C CA . GLY A 1 705 ? 34.708 -3.209 45.267 1.00 96.00 705 GLY A CA 1
ATOM 5030 C C . GLY A 1 705 ? 33.839 -2.573 44.207 1.00 96.00 705 GLY A C 1
ATOM 5031 O O . GLY A 1 705 ? 32.801 -1.976 44.492 1.00 96.00 705 GLY A O 1
ATOM 5032 N N . TYR A 1 706 ? 34.313 -2.733 42.984 1.00 97.56 706 TYR A N 1
ATOM 5033 C CA . TYR A 1 706 ? 33.646 -2.332 41.764 1.00 97.56 706 TYR A CA 1
ATOM 5034 C C . TYR A 1 706 ? 33.511 -3.553 40.858 1.00 97.56 706 TYR A C 1
ATOM 5036 O O . TYR A 1 706 ? 34.438 -4.364 40.777 1.00 97.56 706 TYR A O 1
ATOM 5044 N N . ALA A 1 707 ? 32.379 -3.677 40.182 1.00 95.38 707 ALA A N 1
ATOM 5045 C CA . ALA A 1 707 ? 32.172 -4.652 39.129 1.00 95.38 707 ALA A CA 1
ATOM 5046 C C . ALA A 1 707 ? 31.479 -3.999 37.937 1.00 95.38 707 ALA A C 1
ATOM 5048 O O . ALA A 1 707 ? 30.681 -3.079 38.095 1.00 95.38 707 ALA A O 1
ATOM 5049 N N . TRP A 1 708 ? 31.777 -4.511 36.756 1.00 96.69 708 TRP A N 1
ATOM 5050 C CA . TRP A 1 708 ? 31.080 -4.205 35.525 1.00 96.69 708 TRP A CA 1
ATOM 5051 C C . TRP A 1 708 ? 30.575 -5.509 34.926 1.00 96.69 708 TRP A C 1
ATOM 5053 O O . TRP A 1 708 ? 31.356 -6.444 34.729 1.00 96.69 708 TRP A O 1
ATOM 5063 N N . SER A 1 709 ? 29.270 -5.565 34.696 1.00 95.19 709 SER A N 1
ATOM 5064 C CA . SER A 1 709 ? 28.580 -6.679 34.060 1.00 95.19 709 SER A CA 1
ATOM 5065 C C . SER A 1 709 ? 28.033 -6.224 32.716 1.00 95.19 709 SER A C 1
ATOM 5067 O O . SER A 1 709 ? 27.456 -5.142 32.635 1.00 95.19 709 SER A O 1
ATOM 5069 N N . ARG A 1 710 ? 28.176 -7.047 31.683 1.00 97.12 710 ARG A N 1
ATOM 5070 C CA . ARG A 1 710 ? 27.522 -6.863 30.387 1.00 97.12 710 ARG A CA 1
ATOM 5071 C C . ARG A 1 710 ? 26.754 -8.124 30.036 1.00 97.12 710 ARG A C 1
ATOM 5073 O O . ARG A 1 710 ? 27.253 -9.216 30.283 1.00 97.12 710 ARG A O 1
ATOM 5080 N N . ALA A 1 711 ? 25.580 -7.974 29.438 1.00 95.75 711 ALA A N 1
ATOM 5081 C CA . ALA A 1 711 ? 24.794 -9.077 28.915 1.00 95.75 711 ALA A CA 1
ATOM 5082 C C . ALA A 1 711 ? 24.235 -8.779 27.519 1.00 95.75 711 ALA A C 1
ATOM 5084 O O . ALA A 1 711 ? 23.673 -7.709 27.280 1.00 95.75 711 ALA A O 1
ATOM 5085 N N . ASP A 1 712 ? 24.334 -9.764 26.630 1.00 96.25 712 ASP A N 1
ATOM 5086 C CA . ASP A 1 712 ? 23.677 -9.793 25.326 1.00 96.25 712 ASP A CA 1
ATOM 5087 C C . ASP A 1 712 ? 22.509 -10.794 25.370 1.00 96.25 712 ASP A C 1
ATOM 5089 O O . ASP A 1 712 ? 22.664 -11.953 25.771 1.00 96.25 712 ASP A O 1
ATOM 5093 N N . PHE A 1 713 ? 21.318 -10.365 24.946 1.00 94.81 713 PHE A N 1
ATOM 5094 C CA . PHE A 1 713 ? 20.114 -11.196 24.968 1.00 94.81 713 PHE A CA 1
ATOM 5095 C C . PHE A 1 713 ? 19.835 -11.822 23.597 1.00 94.81 713 PHE A C 1
ATOM 5097 O O . PHE A 1 713 ? 19.794 -11.165 22.555 1.00 94.81 713 PHE A O 1
ATOM 5104 N N . THR A 1 714 ? 19.594 -13.132 23.604 1.00 91.25 714 THR A N 1
ATOM 5105 C CA . THR A 1 714 ? 19.288 -13.924 22.401 1.00 91.25 714 THR A CA 1
ATOM 5106 C C . THR A 1 714 ? 17.993 -13.477 21.711 1.00 91.25 714 THR A C 1
ATOM 5108 O O . THR A 1 714 ? 17.166 -12.782 22.299 1.00 91.25 714 THR A O 1
ATOM 5111 N N . ALA A 1 715 ? 17.809 -13.897 20.452 1.00 84.06 715 ALA A N 1
ATOM 5112 C CA . ALA A 1 715 ? 16.638 -13.571 19.625 1.00 84.06 715 ALA A CA 1
ATOM 5113 C C . ALA A 1 715 ? 16.380 -12.058 19.462 1.00 84.06 715 ALA A C 1
ATOM 5115 O O . ALA A 1 715 ? 15.240 -11.635 19.297 1.00 84.06 715 ALA A O 1
ATOM 5116 N N . GLY A 1 716 ? 17.443 -11.246 19.508 1.00 80.06 716 GLY A N 1
ATOM 5117 C CA . GLY A 1 716 ? 17.326 -9.791 19.417 1.00 80.06 716 GLY A CA 1
ATOM 5118 C C . GLY A 1 716 ? 16.731 -9.154 20.673 1.00 80.06 716 GLY A C 1
ATOM 5119 O O . GLY A 1 716 ? 16.195 -8.060 20.587 1.00 80.06 716 GLY A O 1
ATOM 5120 N N . GLY A 1 717 ? 16.830 -9.805 21.838 1.00 86.50 717 GLY A N 1
ATOM 5121 C CA . GLY A 1 717 ? 16.315 -9.281 23.108 1.00 86.50 717 GLY A CA 1
ATOM 5122 C C . GLY A 1 717 ? 17.047 -8.042 23.639 1.00 86.50 717 GLY A C 1
ATOM 5123 O O . GLY A 1 717 ? 16.691 -7.557 24.708 1.00 86.50 717 GLY A O 1
ATOM 5124 N N . GLY A 1 718 ? 18.060 -7.550 22.921 1.00 94.44 718 GLY A N 1
ATOM 5125 C CA . GLY A 1 718 ? 18.803 -6.343 23.260 1.00 94.44 718 GLY A CA 1
ATOM 5126 C C . GLY A 1 718 ? 20.067 -6.601 24.070 1.00 94.44 718 GLY A C 1
ATOM 5127 O O . GLY A 1 718 ? 20.634 -7.694 24.018 1.00 94.44 718 GLY A O 1
ATOM 5128 N N . LYS A 1 719 ? 20.508 -5.580 24.804 1.00 96.50 719 LYS A N 1
ATOM 5129 C CA . LYS A 1 719 ? 21.742 -5.594 25.601 1.00 96.50 719 LYS A CA 1
ATOM 5130 C C . LYS A 1 719 ? 21.544 -4.884 26.928 1.00 96.50 719 LYS A C 1
ATOM 5132 O O . LYS A 1 719 ? 20.641 -4.059 27.062 1.00 96.50 719 LYS A O 1
ATOM 5137 N N . SER A 1 720 ? 22.388 -5.191 27.905 1.00 96.75 720 SER A N 1
ATOM 5138 C CA . SER A 1 720 ? 22.444 -4.444 29.157 1.00 96.75 720 SER A CA 1
ATOM 5139 C C . SER A 1 720 ? 23.857 -4.390 29.720 1.00 96.75 720 SER A C 1
ATOM 5141 O O . SER A 1 720 ? 24.579 -5.384 29.691 1.00 96.75 720 SER A O 1
ATOM 5143 N N . ASP A 1 721 ? 24.212 -3.244 30.287 1.00 96.19 721 ASP A N 1
ATOM 5144 C CA . ASP A 1 721 ? 25.439 -3.020 31.038 1.00 96.19 721 ASP A CA 1
ATOM 5145 C C . ASP A 1 721 ? 25.077 -2.551 32.460 1.00 96.19 721 ASP A C 1
ATOM 5147 O O . ASP A 1 721 ? 24.189 -1.718 32.640 1.00 96.19 721 ASP A O 1
ATOM 5151 N N . ASP A 1 722 ? 25.752 -3.081 33.480 1.00 96.81 722 ASP A N 1
ATOM 5152 C CA . ASP A 1 722 ? 25.544 -2.734 34.891 1.00 96.81 722 ASP A CA 1
ATOM 5153 C C . ASP A 1 722 ? 26.879 -2.435 35.586 1.00 96.81 722 ASP A C 1
ATOM 5155 O O . ASP A 1 722 ? 27.783 -3.277 35.637 1.00 96.81 722 ASP A O 1
ATOM 5159 N N . HIS A 1 723 ? 26.996 -1.228 36.136 1.00 97.50 723 HIS A N 1
ATOM 5160 C CA . HIS A 1 723 ? 28.123 -0.791 36.953 1.00 97.50 723 HIS A CA 1
ATOM 5161 C C . HIS A 1 723 ? 27.768 -0.858 38.434 1.00 97.50 723 HIS A C 1
ATOM 5163 O O . HIS A 1 723 ? 26.849 -0.183 38.893 1.00 97.50 723 HIS A O 1
ATOM 5169 N N . ILE A 1 724 ? 28.536 -1.633 39.196 1.00 97.62 724 ILE A N 1
ATOM 5170 C CA . ILE A 1 724 ? 28.192 -2.025 40.560 1.00 97.62 724 ILE A CA 1
ATOM 5171 C C . ILE A 1 724 ? 29.292 -1.584 41.517 1.00 97.62 724 ILE A C 1
ATOM 5173 O O . ILE A 1 724 ? 30.435 -2.021 41.398 1.00 97.62 724 ILE A O 1
ATOM 5177 N N . TRP A 1 725 ? 28.948 -0.787 42.525 1.00 98.19 725 TRP A N 1
ATOM 5178 C CA . TRP A 1 725 ? 29.849 -0.418 43.620 1.00 98.19 725 TRP A CA 1
ATOM 5179 C C . TRP A 1 725 ? 29.317 -0.971 44.932 1.00 98.19 725 TRP A C 1
ATOM 5181 O O . TRP A 1 725 ? 28.152 -0.756 45.248 1.00 98.19 725 TRP A O 1
ATOM 5191 N N . ARG A 1 726 ? 30.162 -1.649 45.715 1.00 97.56 726 ARG A N 1
ATOM 5192 C CA . ARG A 1 726 ? 29.795 -2.213 47.025 1.00 97.56 726 ARG A CA 1
ATOM 5193 C C . ARG A 1 726 ? 30.771 -1.788 48.103 1.00 97.56 726 ARG A C 1
ATOM 5195 O O . ARG A 1 726 ? 31.973 -1.697 47.858 1.00 97.56 726 ARG A O 1
ATOM 5202 N N . ILE A 1 727 ? 30.258 -1.594 49.313 1.00 98.12 727 ILE A N 1
ATOM 5203 C CA . ILE A 1 727 ? 31.063 -1.353 50.511 1.00 98.12 727 ILE A CA 1
ATOM 5204 C C . ILE A 1 727 ? 30.402 -1.983 51.734 1.00 98.12 727 ILE A C 1
ATOM 5206 O O . ILE A 1 727 ? 29.176 -1.994 51.858 1.00 98.12 727 ILE A O 1
ATOM 5210 N N . GLY A 1 728 ? 31.207 -2.496 52.659 1.00 97.44 728 GLY A N 1
ATOM 5211 C CA . GLY A 1 728 ? 30.685 -2.924 53.946 1.00 97.44 728 GLY A CA 1
ATOM 5212 C C . GLY A 1 728 ? 31.681 -3.632 54.857 1.00 97.44 728 GLY A C 1
ATOM 5213 O O . GLY A 1 728 ? 32.836 -3.860 54.481 1.00 97.44 728 GLY A O 1
ATOM 5214 N N . PRO A 1 729 ? 31.254 -3.936 56.092 1.00 97.62 729 PRO A N 1
ATOM 5215 C CA . PRO A 1 729 ? 32.068 -4.658 57.054 1.00 97.62 729 PRO A CA 1
ATOM 5216 C C . PRO A 1 729 ? 32.162 -6.155 56.743 1.00 97.62 729 PRO A C 1
ATOM 5218 O O . PRO A 1 729 ? 31.225 -6.775 56.238 1.00 97.62 729 PRO A O 1
ATOM 5221 N N . TYR A 1 730 ? 33.275 -6.757 57.154 1.00 95.69 730 TYR A N 1
ATOM 5222 C CA . TYR A 1 730 ? 33.442 -8.205 57.197 1.00 95.69 730 TYR A CA 1
ATOM 5223 C C . TYR A 1 730 ? 33.992 -8.662 58.551 1.00 95.69 730 TYR A C 1
ATOM 5225 O O . TYR A 1 730 ? 34.699 -7.925 59.247 1.00 95.69 730 TYR A O 1
ATOM 5233 N N . ALA A 1 731 ? 33.699 -9.912 58.895 1.00 92.94 731 ALA A N 1
ATOM 5234 C CA . ALA A 1 731 ? 34.220 -10.589 60.071 1.00 92.94 731 ALA A CA 1
ATOM 5235 C C . ALA A 1 731 ? 34.705 -11.999 59.714 1.00 92.94 731 ALA A C 1
ATOM 5237 O O . ALA A 1 731 ? 34.140 -12.666 58.851 1.00 92.94 731 ALA A O 1
ATOM 5238 N N . SER A 1 732 ? 35.752 -12.453 60.396 1.00 90.00 732 SER A N 1
ATOM 5239 C CA . SER A 1 732 ? 36.258 -13.822 60.313 1.00 90.00 732 SER A CA 1
ATOM 5240 C C . SER A 1 732 ? 36.594 -14.319 61.695 1.00 90.00 732 SER A C 1
ATOM 5242 O O . SER A 1 732 ? 37.357 -13.675 62.416 1.00 90.00 732 SER A O 1
ATOM 5244 N N . LEU A 1 733 ? 36.025 -15.455 62.050 1.00 87.31 733 LEU A N 1
ATOM 5245 C CA . LEU A 1 733 ? 36.250 -16.152 63.297 1.00 87.31 733 LEU A CA 1
ATOM 5246 C C . LEU A 1 733 ? 36.912 -17.483 62.972 1.00 87.31 733 LEU A C 1
ATOM 5248 O O . LEU A 1 733 ? 36.353 -18.292 62.241 1.00 87.31 733 LEU A O 1
ATOM 5252 N N . ASP A 1 734 ? 38.090 -17.704 63.526 1.00 82.69 734 ASP A N 1
ATOM 5253 C CA . ASP A 1 734 ? 38.844 -18.944 63.442 1.00 82.69 734 ASP A CA 1
ATOM 5254 C C . ASP A 1 734 ? 39.028 -19.469 64.868 1.00 82.69 734 ASP A C 1
ATOM 5256 O O . ASP A 1 734 ? 39.763 -18.895 65.675 1.00 82.69 734 ASP A O 1
ATOM 5260 N N . PHE A 1 735 ? 38.272 -20.508 65.204 1.00 77.62 735 PHE A N 1
ATOM 5261 C CA . PHE A 1 735 ? 38.303 -21.179 66.494 1.00 77.62 735 PHE A CA 1
ATOM 5262 C C . PHE A 1 735 ? 38.329 -22.677 66.218 1.00 77.62 735 PHE A C 1
ATOM 5264 O O . PHE A 1 735 ? 37.296 -23.342 66.143 1.00 77.62 735 PHE A O 1
ATOM 5271 N N . ALA A 1 736 ? 39.542 -23.191 66.001 1.00 73.69 736 ALA A N 1
ATOM 5272 C CA . ALA A 1 736 ? 39.774 -24.580 65.630 1.00 73.69 736 ALA A CA 1
ATOM 5273 C C . ALA A 1 736 ? 38.912 -25.556 66.468 1.00 73.69 736 ALA A C 1
ATOM 5275 O O . ALA A 1 736 ? 38.851 -25.417 67.693 1.00 73.69 736 ALA A O 1
ATOM 5276 N N . PRO A 1 737 ? 38.239 -26.540 65.838 1.00 82.94 737 PRO A N 1
ATOM 5277 C CA . PRO A 1 737 ? 38.308 -26.905 64.417 1.00 82.94 737 PRO A CA 1
ATOM 5278 C C . PRO A 1 737 ? 37.346 -26.126 63.498 1.00 82.94 737 PRO A C 1
ATOM 5280 O O . PRO A 1 737 ? 37.168 -26.513 62.346 1.00 82.94 737 PRO A O 1
ATOM 5283 N N . TYR A 1 738 ? 36.683 -25.075 63.975 1.00 85.62 738 TYR A N 1
ATOM 5284 C CA . TYR A 1 738 ? 35.653 -24.357 63.227 1.00 85.62 738 TYR A CA 1
ATOM 5285 C C . TYR A 1 738 ? 36.140 -23.013 62.716 1.00 85.62 738 TYR A C 1
ATOM 5287 O O . TYR A 1 738 ? 36.956 -22.339 63.346 1.00 85.62 738 TYR A O 1
ATOM 5295 N N . ALA A 1 739 ? 35.561 -22.582 61.603 1.00 85.94 739 ALA A N 1
ATOM 5296 C CA . ALA A 1 739 ? 35.759 -21.227 61.145 1.00 85.94 739 ALA A CA 1
ATOM 5297 C C . ALA A 1 739 ? 34.525 -20.660 60.443 1.00 85.94 739 ALA A C 1
ATOM 5299 O O . ALA A 1 739 ? 33.804 -21.366 59.734 1.00 85.94 739 ALA A O 1
ATOM 5300 N N . VAL A 1 740 ? 34.288 -19.371 60.675 1.00 91.62 740 VAL A N 1
ATOM 5301 C CA . VAL A 1 740 ? 33.111 -18.639 60.218 1.00 91.62 740 VAL A CA 1
ATOM 5302 C C . VAL A 1 740 ? 33.544 -17.335 59.561 1.00 91.62 740 VAL A C 1
ATOM 5304 O O . VAL A 1 740 ? 34.223 -16.526 60.187 1.00 91.62 740 VAL A O 1
ATOM 5307 N N . ASP A 1 741 ? 33.117 -17.108 58.323 1.00 93.62 741 ASP A N 1
ATOM 5308 C CA . ASP A 1 741 ? 33.290 -15.838 57.619 1.00 93.62 741 ASP A CA 1
ATOM 5309 C C . ASP A 1 741 ? 31.937 -15.187 57.394 1.00 93.62 741 ASP A C 1
ATOM 5311 O O . ASP A 1 741 ? 30.993 -15.842 56.957 1.00 93.62 741 ASP A O 1
ATOM 5315 N N . ALA A 1 742 ? 31.855 -13.890 57.655 1.00 95.62 742 ALA A N 1
ATOM 5316 C CA . ALA A 1 742 ? 30.655 -13.104 57.450 1.00 95.62 742 ALA A CA 1
ATOM 5317 C C . ALA A 1 742 ? 30.982 -11.800 56.723 1.00 95.62 742 ALA A C 1
ATOM 5319 O O . ALA A 1 742 ? 32.025 -11.181 56.950 1.00 95.62 742 ALA A O 1
ATOM 5320 N N . LEU A 1 743 ? 30.061 -11.374 55.868 1.00 95.62 743 LEU A N 1
ATOM 5321 C CA . LEU A 1 743 ? 30.128 -10.138 55.105 1.00 95.62 743 LEU A CA 1
ATOM 5322 C C . LEU A 1 743 ? 28.729 -9.530 55.018 1.00 95.62 743 LEU A C 1
ATOM 5324 O O . LEU A 1 743 ? 27.755 -10.240 54.773 1.00 95.62 743 LEU A O 1
ATOM 5328 N N . LEU A 1 744 ? 28.644 -8.214 55.185 1.00 98.12 744 LEU A N 1
ATOM 5329 C CA . LEU A 1 744 ? 27.438 -7.438 54.923 1.00 98.12 744 LEU A CA 1
ATOM 5330 C C . LEU A 1 744 ? 27.833 -6.227 54.082 1.00 98.12 744 LEU A C 1
ATOM 5332 O O . LEU A 1 744 ? 28.643 -5.430 54.539 1.00 98.12 744 LEU A O 1
ATOM 5336 N N . THR A 1 745 ? 27.282 -6.070 52.881 1.00 98.25 745 THR A N 1
ATOM 5337 C CA . THR A 1 745 ? 27.559 -4.913 52.020 1.00 98.25 745 THR A CA 1
ATOM 5338 C C . THR A 1 745 ? 26.293 -4.224 51.561 1.00 98.25 745 THR A C 1
ATOM 5340 O O . THR A 1 745 ? 25.272 -4.865 51.322 1.00 98.25 745 THR A O 1
ATOM 5343 N N . TYR A 1 746 ? 26.406 -2.914 51.383 1.00 98.31 746 TYR A N 1
ATOM 5344 C CA . TYR A 1 746 ? 25.449 -2.106 50.649 1.00 98.31 746 TYR A CA 1
ATOM 5345 C C . TYR A 1 746 ? 26.065 -1.709 49.310 1.00 98.31 746 TYR A C 1
ATOM 5347 O O . TYR A 1 746 ? 27.248 -1.345 49.259 1.00 98.31 746 TYR A O 1
ATOM 5355 N N . GLY A 1 747 ? 25.272 -1.778 48.246 1.00 97.19 747 GLY A N 1
ATOM 5356 C CA . GLY A 1 747 ? 25.730 -1.484 46.900 1.00 97.19 747 GLY A CA 1
ATOM 5357 C C . GLY A 1 747 ? 24.784 -0.620 46.087 1.00 97.19 747 GLY A C 1
ATOM 5358 O O . GLY A 1 747 ? 23.598 -0.481 46.388 1.00 97.19 747 GLY A O 1
ATOM 5359 N N . VAL A 1 748 ? 25.345 -0.015 45.045 1.00 97.94 748 VAL A N 1
ATOM 5360 C CA . VAL A 1 748 ? 24.632 0.798 44.058 1.00 97.94 748 VAL A CA 1
ATOM 5361 C C . VAL A 1 748 ? 24.977 0.281 42.670 1.00 97.94 748 VAL A C 1
ATOM 5363 O O . VAL A 1 748 ? 26.137 -0.017 42.394 1.00 97.94 748 VAL A O 1
ATOM 5366 N N . HIS A 1 749 ? 23.954 0.198 41.832 1.00 96.75 749 HIS A N 1
ATOM 5367 C CA . HIS A 1 749 ? 23.992 -0.247 40.450 1.00 96.75 749 HIS A CA 1
ATOM 5368 C C . HIS A 1 749 ? 23.603 0.917 39.539 1.00 96.75 749 HIS A C 1
ATOM 5370 O O . HIS A 1 749 ? 22.624 1.616 39.827 1.00 96.75 749 HIS A O 1
ATOM 5376 N N . GLN A 1 750 ? 24.321 1.094 38.437 1.00 97.00 750 GLN A N 1
ATOM 5377 C CA . GLN A 1 750 ? 23.912 1.933 37.314 1.00 97.00 750 GLN A CA 1
ATOM 5378 C C . GLN A 1 750 ? 23.731 1.033 36.102 1.00 97.00 750 GLN A C 1
ATOM 5380 O O . GLN A 1 750 ? 24.711 0.526 35.561 1.00 97.00 750 GLN A O 1
ATOM 5385 N N . VAL A 1 751 ? 22.475 0.840 35.706 1.00 96.25 751 VAL A N 1
ATOM 5386 C CA . VAL A 1 751 ? 22.093 -0.104 34.659 1.00 96.25 751 VAL A CA 1
ATOM 5387 C C . VAL A 1 751 ? 21.670 0.676 33.432 1.00 96.25 751 VAL A C 1
ATOM 5389 O O . VAL A 1 751 ? 20.736 1.480 33.494 1.00 96.25 751 VAL A O 1
ATOM 5392 N N . HIS A 1 752 ? 22.330 0.396 32.321 1.00 97.44 752 HIS A N 1
ATOM 5393 C CA . HIS A 1 752 ? 21.930 0.815 30.989 1.00 97.44 752 HIS A CA 1
ATOM 5394 C C . HIS A 1 752 ? 21.399 -0.404 30.233 1.00 97.44 752 HIS A C 1
ATOM 5396 O O . HIS A 1 752 ? 21.915 -1.515 30.387 1.00 97.44 752 HIS A O 1
ATOM 5402 N N . ALA A 1 753 ? 20.318 -0.233 29.478 1.00 97.19 753 ALA A N 1
ATOM 5403 C CA . ALA A 1 753 ? 19.751 -1.299 28.667 1.00 97.19 753 ALA A CA 1
ATOM 5404 C C . ALA A 1 753 ? 19.171 -0.762 27.360 1.00 97.19 753 ALA A C 1
ATOM 5406 O O . ALA A 1 753 ? 18.456 0.241 27.356 1.00 97.19 753 ALA A O 1
ATOM 5407 N N . GLU A 1 754 ? 19.427 -1.501 26.286 1.00 97.56 754 GLU A N 1
ATOM 5408 C CA . GLU A 1 754 ? 18.932 -1.238 24.938 1.00 97.56 754 GLU A CA 1
ATOM 5409 C C . GLU A 1 754 ? 18.017 -2.384 24.505 1.00 97.56 754 GLU A C 1
ATOM 5411 O O . GLU A 1 754 ? 18.389 -3.556 24.607 1.00 97.56 754 GLU A O 1
ATOM 5416 N N . ARG A 1 755 ? 16.833 -2.060 23.983 1.00 96.25 755 ARG A N 1
ATOM 5417 C CA . ARG A 1 755 ? 15.839 -3.010 23.479 1.00 96.25 755 ARG A CA 1
ATOM 5418 C C . ARG A 1 755 ? 15.453 -2.650 22.039 1.00 96.25 755 ARG A C 1
ATOM 5420 O O . ARG A 1 755 ? 14.699 -1.699 21.824 1.00 96.25 755 ARG A O 1
ATOM 5427 N N . PRO A 1 756 ? 15.944 -3.388 21.033 1.00 96.12 756 PRO A N 1
ATOM 5428 C CA . PRO A 1 756 ? 15.598 -3.126 19.643 1.00 96.12 756 PRO A CA 1
ATOM 5429 C C . PRO A 1 756 ? 14.168 -3.595 19.333 1.00 96.12 756 PRO A C 1
ATOM 5431 O O . PRO A 1 756 ? 13.742 -4.666 19.764 1.00 96.12 756 PRO A O 1
ATOM 5434 N N . ILE A 1 757 ? 13.449 -2.814 18.524 1.00 95.56 757 ILE A N 1
ATOM 5435 C CA . ILE A 1 757 ? 12.093 -3.099 18.034 1.00 95.56 757 ILE A CA 1
ATOM 5436 C C . ILE A 1 757 ? 12.070 -2.995 16.493 1.00 95.56 757 ILE A C 1
ATOM 5438 O O . ILE A 1 757 ? 11.466 -2.071 15.940 1.00 95.56 757 ILE A O 1
ATOM 5442 N N . PRO A 1 758 ? 12.747 -3.905 15.758 1.00 94.00 758 PRO A N 1
ATOM 5443 C CA . PRO A 1 758 ? 12.873 -3.817 14.302 1.00 94.00 758 PRO A CA 1
ATOM 5444 C C . PRO A 1 758 ? 11.562 -3.631 13.533 1.00 94.00 758 PRO A C 1
ATOM 5446 O O . PRO A 1 758 ? 11.542 -2.859 12.578 1.00 94.00 758 PRO A O 1
ATOM 5449 N N . PHE A 1 759 ? 10.463 -4.283 13.939 1.00 92.38 759 PHE A N 1
ATOM 5450 C CA . PHE A 1 759 ? 9.180 -4.141 13.229 1.00 92.38 759 PHE A CA 1
ATOM 5451 C C . PHE A 1 759 ? 8.624 -2.705 13.278 1.00 92.38 759 PHE A C 1
ATOM 5453 O O . PHE A 1 759 ? 7.876 -2.305 12.390 1.00 92.38 759 PHE A O 1
ATOM 5460 N N . PHE A 1 760 ? 8.997 -1.949 14.314 1.00 91.88 760 PHE A N 1
ATOM 5461 C CA . PHE A 1 760 ? 8.613 -0.556 14.528 1.00 91.88 760 PHE A CA 1
ATOM 5462 C C . PHE A 1 760 ? 9.724 0.423 14.100 1.00 91.88 760 PHE A C 1
ATOM 5464 O O . PHE A 1 760 ? 9.563 1.633 14.213 1.00 91.88 760 PHE A O 1
ATOM 5471 N N . GLY A 1 761 ? 10.861 -0.086 13.605 1.00 94.38 761 GLY A N 1
ATOM 5472 C CA . GLY A 1 761 ? 11.985 0.728 13.136 1.00 94.38 761 GLY A CA 1
ATOM 5473 C C . GLY A 1 761 ? 12.682 1.544 14.230 1.00 94.38 761 GLY A C 1
ATOM 5474 O O . GLY A 1 761 ? 13.268 2.577 13.917 1.00 94.38 761 GLY A O 1
ATOM 5475 N N . ALA A 1 762 ? 12.620 1.108 15.494 1.00 95.69 762 ALA A N 1
ATOM 5476 C CA . ALA A 1 762 ? 13.126 1.865 16.641 1.00 95.69 762 ALA A CA 1
ATOM 5477 C C . ALA A 1 762 ? 13.952 1.011 17.617 1.00 95.69 762 ALA A C 1
ATOM 5479 O O . ALA A 1 762 ? 13.868 -0.218 17.613 1.00 95.69 762 ALA A O 1
ATOM 5480 N N . THR A 1 763 ? 14.708 1.673 18.495 1.00 96.88 763 THR A N 1
ATOM 5481 C CA . THR A 1 763 ? 15.407 1.057 19.632 1.00 96.88 763 THR A CA 1
ATOM 5482 C C . THR A 1 763 ? 15.054 1.833 20.891 1.00 96.88 763 THR A C 1
ATOM 5484 O O . THR A 1 763 ? 15.242 3.046 20.939 1.00 96.88 763 THR A O 1
ATOM 5487 N N . ALA A 1 764 ? 14.531 1.132 21.892 1.00 97.69 764 ALA A N 1
ATOM 5488 C CA . ALA A 1 764 ? 14.241 1.695 23.198 1.00 97.69 764 ALA A CA 1
ATOM 5489 C C . ALA A 1 764 ? 15.500 1.660 24.077 1.00 97.69 764 ALA A C 1
ATOM 5491 O O . ALA A 1 764 ? 16.173 0.634 24.161 1.00 97.69 764 ALA A O 1
ATOM 5492 N N . ASP A 1 765 ? 15.804 2.769 24.736 1.00 97.75 765 ASP A N 1
ATOM 5493 C CA . ASP A 1 765 ? 16.973 2.968 25.591 1.00 97.75 765 ASP A CA 1
ATOM 5494 C C . ASP A 1 765 ? 16.535 3.317 27.013 1.00 97.75 765 ASP A C 1
ATOM 5496 O O . ASP A 1 765 ? 15.635 4.138 27.194 1.00 97.75 765 ASP A O 1
ATOM 5500 N N . SER A 1 766 ? 17.153 2.720 28.032 1.00 96.94 766 SER A N 1
ATOM 5501 C CA . SER A 1 766 ? 16.855 3.048 29.429 1.00 96.94 766 SER A CA 1
ATOM 5502 C C . SER A 1 766 ? 18.095 3.136 30.303 1.00 96.94 766 SER A C 1
ATOM 5504 O O . SER A 1 766 ? 19.001 2.309 30.220 1.00 96.94 766 SER A O 1
ATOM 5506 N N . GLN A 1 767 ? 18.074 4.099 31.225 1.00 95.75 767 GLN A N 1
ATOM 5507 C CA . GLN A 1 767 ? 19.017 4.202 32.333 1.00 95.75 767 GLN A CA 1
ATOM 5508 C C . GLN A 1 767 ? 18.261 4.074 33.654 1.00 95.75 767 GLN A C 1
ATOM 5510 O O . GLN A 1 767 ? 17.261 4.756 33.882 1.00 95.75 767 GLN A O 1
ATOM 5515 N N . SER A 1 768 ? 18.735 3.207 34.544 1.00 94.38 768 SER A N 1
ATOM 5516 C CA . SER A 1 768 ? 18.122 2.997 35.855 1.00 94.38 768 SER A CA 1
ATOM 5517 C C . SER A 1 768 ? 19.167 2.864 36.959 1.00 94.38 768 SER A C 1
ATOM 5519 O O . SER A 1 768 ? 20.308 2.466 36.734 1.00 94.38 768 SER A O 1
ATOM 5521 N N . THR A 1 769 ? 18.772 3.221 38.182 1.00 94.12 769 THR A N 1
ATOM 5522 C CA . THR A 1 769 ? 19.589 3.029 39.385 1.00 94.12 769 THR A CA 1
ATOM 5523 C C . THR A 1 769 ? 18.951 1.965 40.268 1.00 94.12 769 THR A C 1
ATOM 5525 O O . THR A 1 769 ? 17.759 2.043 40.588 1.00 94.12 769 THR A O 1
ATOM 5528 N N . MET A 1 770 ? 19.750 0.992 40.707 1.00 94.19 770 MET A N 1
ATOM 5529 C CA . MET A 1 770 ? 19.338 0.005 41.711 1.00 94.19 770 MET A CA 1
ATOM 5530 C C . MET A 1 770 ? 20.246 0.081 42.932 1.00 94.19 770 MET A C 1
ATOM 5532 O O . MET A 1 770 ? 21.376 0.560 42.871 1.00 94.19 770 MET A O 1
ATOM 5536 N N . ARG A 1 771 ? 19.741 -0.382 44.070 1.00 97.00 771 ARG A N 1
ATOM 5537 C CA . ARG A 1 771 ? 20.517 -0.523 45.304 1.00 97.00 771 ARG A CA 1
ATOM 5538 C C . ARG A 1 771 ? 20.444 -1.958 45.773 1.00 97.00 771 ARG A C 1
ATOM 5540 O O . ARG A 1 771 ? 19.382 -2.568 45.648 1.00 97.00 771 ARG A O 1
ATOM 5547 N N . ASP A 1 772 ? 21.525 -2.461 46.351 1.00 96.06 772 ASP A N 1
ATOM 5548 C CA . ASP A 1 772 ? 21.562 -3.801 46.917 1.00 96.06 772 ASP A CA 1
ATOM 5549 C C . ASP A 1 772 ? 21.943 -3.832 48.401 1.00 96.06 772 ASP A C 1
ATOM 5551 O O . ASP A 1 772 ? 22.607 -2.939 48.934 1.00 96.06 772 ASP A O 1
ATOM 5555 N N . LEU A 1 773 ? 21.456 -4.869 49.080 1.00 98.00 773 LEU A N 1
ATOM 5556 C CA . LEU A 1 773 ? 21.931 -5.309 50.383 1.00 98.00 773 LEU A CA 1
ATOM 5557 C C . LEU A 1 773 ? 22.320 -6.781 50.256 1.00 98.00 773 LEU A C 1
ATOM 5559 O O . LEU A 1 773 ? 21.454 -7.633 50.042 1.00 98.00 773 LEU A O 1
ATOM 5563 N N . LEU A 1 774 ? 23.610 -7.068 50.405 1.00 97.75 774 LEU A N 1
ATOM 5564 C CA . LEU A 1 774 ? 24.176 -8.411 50.319 1.00 97.75 774 LEU A CA 1
ATOM 5565 C C . LEU A 1 774 ? 24.675 -8.846 51.695 1.00 97.75 774 LEU A C 1
ATOM 5567 O O . LEU A 1 774 ? 25.566 -8.220 52.265 1.00 97.75 774 LEU A O 1
ATOM 5571 N N . ALA A 1 775 ? 24.131 -9.944 52.208 1.00 97.75 775 ALA A N 1
ATOM 5572 C CA . ALA A 1 775 ? 24.631 -10.631 53.389 1.00 97.75 775 ALA A CA 1
ATOM 5573 C C . ALA A 1 775 ? 25.170 -12.005 52.986 1.00 97.75 775 ALA A C 1
ATOM 5575 O O . ALA A 1 775 ? 24.501 -12.764 52.287 1.00 97.75 775 ALA A O 1
ATOM 5576 N N . TYR A 1 776 ? 26.372 -12.332 53.439 1.00 97.31 776 TYR A N 1
ATOM 5577 C CA . TYR A 1 776 ? 27.033 -13.598 53.160 1.00 97.31 776 TYR A CA 1
ATOM 5578 C C . TYR A 1 776 ? 27.595 -14.190 54.449 1.00 97.31 776 TYR A C 1
ATOM 5580 O O . TYR A 1 776 ? 28.205 -13.484 55.253 1.00 97.31 776 TYR A O 1
ATOM 5588 N N . LEU A 1 777 ? 27.397 -15.491 54.626 1.00 97.00 777 LEU A N 1
ATOM 5589 C CA . LEU A 1 777 ? 27.893 -16.270 55.748 1.00 97.00 777 LEU A CA 1
ATOM 5590 C C . LEU A 1 777 ? 28.467 -17.588 55.228 1.00 97.00 777 LEU A C 1
ATOM 5592 O O . LEU A 1 777 ? 27.822 -18.283 54.449 1.00 97.00 777 LEU A O 1
ATOM 5596 N N . ARG A 1 778 ? 29.647 -17.968 55.709 1.00 94.31 778 ARG A N 1
ATOM 5597 C CA . ARG A 1 778 ? 30.246 -19.288 55.500 1.00 94.31 778 ARG A CA 1
ATOM 5598 C C . ARG A 1 778 ? 30.666 -19.861 56.836 1.00 94.31 778 ARG A C 1
ATOM 5600 O O . ARG A 1 778 ? 31.388 -19.197 57.566 1.00 94.31 778 ARG A O 1
ATOM 5607 N N . ALA A 1 779 ? 30.290 -21.098 57.119 1.00 93.19 779 ALA A N 1
ATOM 5608 C CA . ALA A 1 779 ? 30.775 -21.864 58.258 1.00 93.19 779 ALA A CA 1
ATOM 5609 C C . ALA A 1 779 ? 31.402 -23.171 57.764 1.00 93.19 779 ALA A C 1
ATOM 5611 O O . ALA A 1 779 ? 30.838 -23.837 56.900 1.00 93.19 779 ALA A O 1
ATOM 5612 N N . GLY A 1 780 ? 32.560 -23.545 58.301 1.00 90.06 780 GLY A N 1
ATOM 5613 C CA . GLY A 1 780 ? 33.249 -24.790 57.962 1.00 90.06 780 GLY A CA 1
ATOM 5614 C C . GLY A 1 780 ? 33.892 -25.438 59.181 1.00 90.06 780 GLY A C 1
ATOM 5615 O O . GLY A 1 780 ? 34.226 -24.753 60.150 1.00 90.06 780 GLY A O 1
ATOM 5616 N N . ARG A 1 781 ? 34.058 -26.762 59.134 1.00 88.88 781 ARG A N 1
ATOM 5617 C CA . ARG A 1 781 ? 34.782 -27.536 60.150 1.00 88.88 781 ARG A CA 1
ATOM 5618 C C . ARG A 1 781 ? 35.956 -28.244 59.495 1.00 88.88 781 ARG A C 1
ATOM 5620 O O . ARG A 1 781 ? 35.743 -29.075 58.625 1.00 88.88 781 ARG A O 1
ATOM 5627 N N . THR A 1 782 ? 37.169 -27.967 59.946 1.00 87.50 782 THR A N 1
ATOM 5628 C CA . THR A 1 782 ? 38.371 -28.662 59.485 1.00 87.50 782 THR A CA 1
ATOM 5629 C C . THR A 1 782 ? 38.471 -30.032 60.149 1.00 87.50 782 THR A C 1
ATOM 5631 O O . THR A 1 782 ? 38.406 -30.151 61.373 1.00 87.50 782 THR A O 1
ATOM 5634 N N . VAL A 1 783 ? 38.656 -31.066 59.335 1.00 87.94 783 VAL A N 1
ATOM 5635 C CA . VAL A 1 783 ? 38.959 -32.435 59.750 1.00 87.94 783 VAL A CA 1
ATOM 5636 C C . VAL A 1 783 ? 40.316 -32.796 59.157 1.00 87.94 783 VAL A C 1
ATOM 5638 O O . VAL A 1 783 ? 40.458 -32.881 57.937 1.00 87.94 783 VAL A O 1
ATOM 5641 N N . ASP A 1 784 ? 41.316 -32.967 60.018 1.00 87.38 784 ASP A N 1
ATOM 5642 C CA . ASP A 1 784 ? 42.637 -33.439 59.606 1.00 87.38 784 ASP A CA 1
ATOM 5643 C C . ASP A 1 784 ? 42.570 -34.941 59.309 1.00 87.38 784 ASP A C 1
ATOM 5645 O O . ASP A 1 784 ? 42.101 -35.729 60.131 1.00 87.38 784 ASP A O 1
ATOM 5649 N N . LEU A 1 785 ? 42.994 -35.324 58.106 1.00 87.56 785 LEU A N 1
ATOM 5650 C CA . LEU A 1 785 ? 43.013 -36.704 57.624 1.00 87.56 785 LEU A CA 1
ATOM 5651 C C . LEU A 1 785 ? 44.443 -37.274 57.573 1.00 87.56 785 LEU A C 1
ATOM 5653 O O . LEU A 1 785 ? 44.646 -38.386 57.085 1.00 87.56 785 LEU A O 1
ATOM 5657 N N . GLY A 1 786 ? 45.431 -36.530 58.080 1.00 81.94 786 GLY A N 1
ATOM 5658 C CA . GLY A 1 786 ? 46.842 -36.894 58.080 1.00 81.94 786 GLY A CA 1
ATOM 5659 C C . GLY A 1 786 ? 47.559 -36.549 56.772 1.00 81.94 786 GLY A C 1
ATOM 5660 O O . GLY A 1 786 ? 46.954 -36.201 55.761 1.00 81.94 786 GLY A O 1
ATOM 5661 N N . ALA A 1 787 ? 48.896 -36.624 56.788 1.00 85.38 787 ALA A N 1
ATOM 5662 C CA . ALA A 1 787 ? 49.755 -36.322 55.632 1.00 85.38 787 ALA A CA 1
ATOM 5663 C C . ALA A 1 787 ? 49.483 -34.944 54.981 1.00 85.38 787 ALA A C 1
ATOM 5665 O O . ALA A 1 787 ? 49.536 -34.805 53.753 1.00 85.38 787 ALA A O 1
ATOM 5666 N N . ALA A 1 788 ? 49.188 -33.940 55.819 1.00 83.56 788 ALA A N 1
ATOM 5667 C CA . ALA A 1 788 ? 48.823 -32.578 55.421 1.00 83.56 788 ALA A CA 1
ATOM 5668 C C . ALA A 1 788 ? 47.569 -32.493 54.525 1.00 83.56 788 ALA A C 1
ATOM 5670 O O . ALA A 1 788 ? 47.414 -31.536 53.761 1.00 83.56 788 ALA A O 1
ATOM 5671 N N . PHE A 1 789 ? 46.691 -33.497 54.601 1.00 88.31 789 PHE A N 1
ATOM 5672 C CA . PHE A 1 789 ? 45.423 -33.562 53.887 1.00 88.31 789 PHE A CA 1
ATOM 5673 C C . PHE A 1 789 ? 44.269 -33.223 54.831 1.00 88.31 789 PHE A C 1
ATOM 5675 O O . PHE A 1 789 ? 44.146 -33.810 55.903 1.00 88.31 789 PHE A O 1
ATOM 5682 N N . VAL A 1 790 ? 43.407 -32.291 54.427 1.00 89.56 790 VAL A N 1
ATOM 5683 C CA . VAL A 1 790 ? 42.273 -31.843 55.242 1.00 89.56 790 VAL A CA 1
ATOM 5684 C C . VAL A 1 790 ? 40.970 -31.915 54.458 1.00 89.56 790 VAL A C 1
ATOM 5686 O O . VAL A 1 790 ? 40.909 -31.555 53.279 1.00 89.56 790 VAL A O 1
ATOM 5689 N N . ALA A 1 791 ? 39.916 -32.358 55.137 1.00 90.81 791 ALA A N 1
ATOM 5690 C CA . ALA A 1 791 ? 38.543 -32.259 54.668 1.00 90.81 791 ALA A CA 1
ATOM 5691 C C . ALA A 1 791 ? 37.812 -31.150 55.432 1.00 90.81 791 ALA A C 1
ATOM 5693 O O . ALA A 1 791 ? 37.906 -31.052 56.651 1.00 90.81 791 ALA A O 1
ATOM 5694 N N . GLU A 1 792 ? 37.063 -30.320 54.716 1.00 90.19 792 GLU A N 1
ATOM 5695 C CA . GLU A 1 792 ? 36.289 -29.217 55.281 1.00 90.19 792 GLU A CA 1
ATOM 5696 C C . GLU A 1 792 ? 34.850 -29.300 54.757 1.00 90.19 792 GLU A C 1
ATOM 5698 O O . GLU A 1 792 ? 34.550 -28.741 53.696 1.00 90.19 792 GLU A O 1
ATOM 5703 N N . PRO A 1 793 ? 33.942 -30.025 55.440 1.00 95.44 793 PRO A N 1
ATOM 5704 C CA . PRO A 1 793 ? 32.515 -29.812 55.251 1.00 95.44 793 PRO A CA 1
ATOM 5705 C C . PRO A 1 793 ? 32.170 -28.355 55.571 1.00 95.44 793 PRO A C 1
ATOM 5707 O O . PRO A 1 793 ? 32.606 -27.810 56.592 1.00 95.44 793 PRO A O 1
ATOM 5710 N N . PHE A 1 794 ? 31.384 -27.730 54.699 1.00 92.69 794 PHE A N 1
ATOM 5711 C CA . PHE A 1 794 ? 31.005 -26.331 54.826 1.00 92.69 794 PHE A CA 1
ATOM 5712 C C . PHE A 1 794 ? 29.535 -26.088 54.485 1.00 92.69 794 PHE A C 1
ATOM 5714 O O . PHE A 1 794 ? 28.916 -26.807 53.698 1.00 92.69 794 PHE A O 1
ATOM 5721 N N . LEU A 1 795 ? 29.009 -25.020 55.074 1.00 96.38 795 LEU A N 1
ATOM 5722 C CA . LEU A 1 795 ? 27.722 -24.424 54.766 1.00 96.38 795 LEU A CA 1
ATOM 5723 C C . LEU A 1 795 ? 27.947 -22.960 54.387 1.00 96.38 795 LEU A C 1
ATOM 5725 O O . LEU A 1 795 ? 28.597 -22.219 55.125 1.00 96.38 795 LEU A O 1
ATOM 5729 N N . GLU A 1 796 ? 27.387 -22.535 53.265 1.00 94.81 796 GLU A N 1
ATOM 5730 C CA . GLU A 1 796 ? 27.317 -21.129 52.869 1.00 94.81 796 GLU A CA 1
ATOM 5731 C C . GLU A 1 796 ? 25.860 -20.681 52.812 1.00 94.81 796 GLU A C 1
ATOM 5733 O O . GLU A 1 796 ? 24.978 -21.461 52.460 1.00 94.81 796 GLU A O 1
ATOM 5738 N N . ALA A 1 797 ? 25.611 -19.423 53.153 1.00 96.62 797 ALA A N 1
ATOM 5739 C CA . ALA A 1 797 ? 24.330 -18.759 52.995 1.00 96.62 797 ALA A CA 1
ATOM 5740 C C . ALA A 1 797 ? 24.559 -17.359 52.417 1.00 96.62 797 ALA A C 1
ATOM 5742 O O . ALA A 1 797 ? 25.423 -16.620 52.891 1.00 96.62 797 ALA A O 1
ATOM 5743 N N . GLN A 1 798 ? 23.785 -16.993 51.399 1.00 96.69 798 GLN A N 1
ATOM 5744 C CA . GLN A 1 798 ? 23.852 -15.691 50.742 1.00 96.69 798 GLN A CA 1
ATOM 5745 C C . GLN A 1 798 ? 22.443 -15.128 50.586 1.00 96.69 798 GLN A C 1
ATOM 5747 O O . GLN A 1 798 ? 21.587 -15.765 49.977 1.00 96.69 798 GLN A O 1
ATOM 5752 N N . TYR A 1 799 ? 22.218 -13.925 51.100 1.00 96.69 799 TYR A N 1
ATOM 5753 C CA . TYR A 1 799 ? 20.989 -13.163 50.921 1.00 96.69 799 TYR A CA 1
ATOM 5754 C C . TYR A 1 799 ? 21.288 -11.887 50.140 1.00 96.69 799 TYR A C 1
ATOM 5756 O O . TYR A 1 799 ? 22.154 -11.112 50.542 1.00 96.69 799 TYR A O 1
ATOM 5764 N N . LEU A 1 800 ? 20.564 -11.662 49.047 1.00 95.81 800 LEU A N 1
ATOM 5765 C CA . LEU A 1 800 ? 20.622 -10.444 48.248 1.00 95.81 800 LEU A CA 1
ATOM 5766 C C . LEU A 1 800 ? 19.228 -9.827 48.193 1.00 95.81 800 LEU A C 1
ATOM 5768 O O . LEU A 1 800 ? 18.285 -10.484 47.757 1.00 95.81 800 LEU A O 1
ATOM 5772 N N . ARG A 1 801 ? 19.097 -8.561 48.586 1.00 96.12 801 ARG A N 1
ATOM 5773 C CA . ARG A 1 801 ? 17.892 -7.752 48.365 1.00 96.12 801 ARG A CA 1
ATOM 5774 C C . ARG A 1 801 ? 18.224 -6.621 47.402 1.00 96.12 801 ARG A C 1
ATOM 5776 O O . ARG A 1 801 ? 19.167 -5.882 47.654 1.00 96.12 801 ARG A O 1
ATOM 5783 N N . LEU A 1 802 ? 17.434 -6.478 46.345 1.00 94.31 802 LEU A N 1
ATOM 5784 C CA . LEU A 1 802 ? 17.535 -5.427 45.338 1.00 94.31 802 LEU A CA 1
ATOM 5785 C C . LEU A 1 802 ? 16.351 -4.470 45.473 1.00 94.31 802 LEU A C 1
ATOM 5787 O O . LEU A 1 802 ? 15.209 -4.915 45.599 1.00 94.31 802 LEU A O 1
ATOM 5791 N N . PHE A 1 803 ? 16.633 -3.173 45.408 1.00 96.00 803 PHE A N 1
ATOM 5792 C CA . PHE A 1 803 ? 15.653 -2.091 45.413 1.00 96.00 803 PHE A CA 1
ATOM 5793 C C . PHE A 1 803 ? 15.804 -1.285 44.123 1.00 96.00 803 PHE A C 1
ATOM 5795 O O . PHE A 1 803 ? 16.813 -0.592 43.946 1.00 96.00 803 PHE A O 1
ATOM 5802 N N . ARG A 1 804 ? 14.812 -1.350 43.233 1.00 94.06 804 ARG A N 1
ATOM 5803 C CA . ARG A 1 804 ? 14.808 -0.637 41.949 1.00 94.06 804 ARG A CA 1
ATOM 5804 C C . ARG A 1 804 ? 13.769 0.478 41.967 1.00 94.06 804 ARG A C 1
ATOM 5806 O O . ARG A 1 804 ? 12.607 0.257 42.309 1.00 94.06 804 ARG A O 1
ATOM 5813 N N . GLN A 1 805 ? 14.188 1.684 41.594 1.00 93.44 805 GLN A N 1
ATOM 5814 C CA . GLN A 1 805 ? 13.281 2.826 41.447 1.00 93.44 805 GLN A CA 1
ATOM 5815 C C . GLN A 1 805 ? 12.445 2.710 40.163 1.00 93.44 805 GLN A C 1
ATOM 5817 O O . GLN A 1 805 ? 12.748 1.890 39.300 1.00 93.44 805 GLN A O 1
ATOM 5822 N N . ALA A 1 806 ? 11.383 3.508 40.047 1.00 95.94 806 ALA A N 1
ATOM 5823 C CA . ALA A 1 806 ? 10.649 3.625 38.790 1.00 95.94 806 ALA A CA 1
ATOM 5824 C C . ALA A 1 806 ? 11.504 4.365 37.748 1.00 95.94 806 ALA A C 1
ATOM 5826 O O . ALA A 1 806 ? 12.246 5.280 38.103 1.00 95.94 806 ALA A O 1
ATOM 5827 N N . TYR A 1 807 ? 11.398 3.971 36.483 1.00 96.75 807 TYR A N 1
ATOM 5828 C CA . TYR A 1 807 ? 12.104 4.587 35.356 1.00 96.75 807 TYR A CA 1
ATOM 5829 C C . TYR A 1 807 ? 11.349 4.304 34.051 1.00 96.75 807 TYR A C 1
ATOM 5831 O O . TYR A 1 807 ? 10.400 3.519 34.042 1.00 96.75 807 TYR A O 1
ATOM 5839 N N . GLY A 1 808 ? 11.755 4.941 32.956 1.00 97.06 808 GLY A N 1
ATOM 5840 C CA . GLY A 1 808 ? 11.176 4.732 31.630 1.00 97.06 808 GLY A CA 1
ATOM 5841 C C . GLY A 1 808 ? 12.250 4.545 30.567 1.00 97.06 808 GLY A C 1
ATOM 5842 O O . GLY A 1 808 ? 13.405 4.928 30.764 1.00 97.06 808 GLY A O 1
ATOM 5843 N N . GLU A 1 809 ? 11.855 3.932 29.461 1.00 97.88 809 GLU A N 1
ATOM 5844 C CA . GLU A 1 809 ? 12.625 3.916 28.222 1.00 97.88 809 GLU A CA 1
ATOM 5845 C C . GLU A 1 809 ? 12.418 5.209 27.417 1.00 97.88 809 GLU A C 1
ATOM 5847 O O . GLU A 1 809 ? 11.458 5.948 27.617 1.00 97.88 809 GLU A O 1
ATOM 5852 N N . SER A 1 810 ? 13.329 5.465 26.486 1.00 97.25 810 SER A N 1
ATOM 5853 C CA . SER A 1 810 ? 13.292 6.559 25.519 1.00 97.25 810 SER A CA 1
ATOM 5854 C C . SER A 1 810 ? 13.725 6.058 24.134 1.00 97.25 810 SER A C 1
ATOM 5856 O O . SER A 1 810 ? 14.240 4.953 24.008 1.00 97.25 810 SER A O 1
ATOM 5858 N N . GLY A 1 811 ? 13.520 6.841 23.071 1.00 95.56 811 GLY A N 1
ATOM 5859 C CA . GLY A 1 811 ? 13.996 6.494 21.718 1.00 95.56 811 GLY A CA 1
ATOM 5860 C C . GLY A 1 811 ? 13.061 5.625 20.861 1.00 95.56 811 GLY A C 1
ATOM 5861 O O . GLY A 1 811 ? 13.246 5.586 19.646 1.00 95.56 811 GLY A O 1
ATOM 5862 N N . ALA A 1 812 ? 12.013 5.017 21.432 1.00 95.50 812 ALA A N 1
ATOM 5863 C CA . ALA A 1 812 ? 11.014 4.220 20.705 1.00 95.50 812 ALA A CA 1
ATOM 5864 C C . ALA A 1 812 ? 9.586 4.806 20.704 1.00 95.50 812 ALA A C 1
ATOM 5866 O O . ALA A 1 812 ? 8.640 4.122 20.310 1.00 95.50 812 ALA A O 1
ATOM 5867 N N . GLY A 1 813 ? 9.420 6.070 21.109 1.00 94.00 813 GLY A N 1
ATOM 5868 C CA . GLY A 1 813 ? 8.137 6.783 21.083 1.00 94.00 813 GLY A CA 1
ATOM 5869 C C . GLY A 1 813 ? 7.030 6.033 21.829 1.00 94.00 813 GLY A C 1
ATOM 5870 O O . GLY A 1 813 ? 7.194 5.657 22.984 1.00 94.00 813 GLY A O 1
ATOM 5871 N N . GLU A 1 814 ? 5.916 5.768 21.148 1.00 92.31 814 GLU A N 1
ATOM 5872 C CA . GLU A 1 814 ? 4.749 5.054 21.696 1.00 92.31 814 GLU A CA 1
ATOM 5873 C C . GLU A 1 814 ? 5.097 3.676 22.297 1.00 92.31 814 GLU A C 1
ATOM 5875 O O . GLU A 1 814 ? 4.442 3.213 23.233 1.00 92.31 814 GLU A O 1
ATOM 5880 N N . ALA A 1 815 ? 6.151 3.029 21.781 1.00 95.50 815 ALA A N 1
ATOM 5881 C CA . ALA A 1 815 ? 6.605 1.705 22.198 1.00 95.50 815 ALA A CA 1
ATOM 5882 C C . ALA A 1 815 ? 7.609 1.720 23.371 1.00 95.50 815 ALA A C 1
ATOM 5884 O O . ALA A 1 815 ? 8.082 0.647 23.767 1.00 95.50 815 ALA A O 1
ATOM 5885 N N . ASN A 1 816 ? 7.947 2.895 23.921 1.00 97.56 816 ASN A N 1
ATOM 5886 C CA . ASN A 1 816 ? 8.720 3.007 25.159 1.00 97.56 816 ASN A CA 1
ATOM 5887 C C . ASN A 1 816 ? 7.963 2.339 26.312 1.00 97.56 816 ASN A C 1
ATOM 5889 O O . ASN A 1 816 ? 6.743 2.478 26.432 1.00 97.56 816 ASN A O 1
ATOM 5893 N N . LEU A 1 817 ? 8.683 1.639 27.187 1.00 97.81 817 LEU A N 1
ATOM 5894 C CA . LEU A 1 817 ? 8.111 1.048 28.390 1.00 97.81 817 LEU A CA 1
ATOM 5895 C C . LEU A 1 817 ? 8.399 1.883 29.636 1.00 97.81 817 LEU A C 1
ATOM 5897 O O . LEU A 1 817 ? 9.510 2.356 29.870 1.00 97.81 817 LEU A O 1
ATOM 5901 N N . LEU A 1 818 ? 7.382 1.996 30.481 1.00 97.81 818 LEU A N 1
ATOM 5902 C CA . LEU A 1 818 ? 7.439 2.552 31.821 1.00 97.81 818 LEU A CA 1
ATOM 5903 C C . LEU A 1 818 ? 7.504 1.409 32.831 1.00 97.81 818 LEU A C 1
ATOM 5905 O O . LEU A 1 818 ? 6.638 0.530 32.856 1.00 97.81 818 LEU A O 1
ATOM 5909 N N . PHE A 1 819 ? 8.513 1.443 33.694 1.00 96.94 819 PHE A N 1
ATOM 5910 C CA . PHE A 1 819 ? 8.736 0.449 34.732 1.00 96.94 819 PHE A CA 1
ATOM 5911 C C . PHE A 1 819 ? 8.410 1.039 36.107 1.00 96.94 819 PHE A C 1
ATOM 5913 O O . PHE A 1 819 ? 9.059 2.001 36.531 1.00 96.94 819 PHE A O 1
ATOM 5920 N N . PRO A 1 820 ? 7.451 0.467 36.856 1.00 95.81 820 PRO A N 1
ATOM 5921 C CA . PRO A 1 820 ? 7.227 0.864 38.236 1.00 95.81 820 PRO A CA 1
ATOM 5922 C C . PRO A 1 820 ? 8.400 0.436 39.131 1.00 95.81 820 PRO A C 1
ATOM 5924 O O . PRO A 1 820 ? 9.168 -0.484 38.814 1.00 95.81 820 PRO A O 1
ATOM 5927 N N . ALA A 1 821 ? 8.507 1.095 40.287 1.00 94.88 821 ALA A N 1
ATOM 5928 C CA . ALA A 1 821 ? 9.440 0.695 41.332 1.00 94.88 821 ALA A CA 1
ATOM 5929 C C . ALA A 1 821 ? 9.140 -0.744 41.776 1.00 94.88 821 ALA A C 1
ATOM 5931 O O . ALA A 1 821 ? 7.979 -1.129 41.929 1.00 94.88 821 ALA A O 1
ATOM 5932 N N . ALA A 1 822 ? 10.190 -1.537 41.968 1.00 92.56 822 ALA A N 1
ATOM 5933 C CA . ALA A 1 822 ? 10.067 -2.940 42.329 1.00 92.56 822 ALA A CA 1
ATOM 5934 C C . ALA A 1 822 ? 11.252 -3.383 43.183 1.00 92.56 822 ALA A C 1
ATOM 5936 O O . ALA A 1 822 ? 12.389 -2.961 42.966 1.00 92.56 822 ALA A O 1
ATOM 5937 N N . ASP A 1 823 ? 10.983 -4.301 44.102 1.00 92.50 823 ASP A N 1
ATOM 5938 C CA . ASP A 1 823 ? 12.013 -4.945 44.899 1.00 92.50 823 ASP A CA 1
ATOM 5939 C C . ASP A 1 823 ? 12.114 -6.427 44.543 1.00 92.50 823 ASP A C 1
ATOM 5941 O O . ASP A 1 823 ? 11.130 -7.072 44.178 1.00 92.50 823 ASP A O 1
ATOM 5945 N N . SER A 1 824 ? 13.298 -7.006 44.704 1.00 90.94 824 SER A N 1
ATOM 5946 C CA . SER A 1 824 ? 13.530 -8.438 44.482 1.00 90.94 824 SER A CA 1
ATOM 5947 C C . SER A 1 824 ? 14.485 -8.996 45.525 1.00 90.94 824 SER A C 1
ATOM 5949 O O . SER A 1 824 ? 15.299 -8.259 46.073 1.00 90.94 824 SER A O 1
ATOM 5951 N N . ALA A 1 825 ? 14.391 -10.289 45.826 1.00 91.88 825 ALA A N 1
ATOM 5952 C CA . ALA A 1 825 ? 15.310 -10.949 46.746 1.00 91.88 825 ALA A CA 1
ATOM 5953 C C . ALA A 1 825 ? 15.743 -12.321 46.224 1.00 91.88 825 ALA A C 1
ATOM 5955 O O . ALA A 1 825 ? 14.972 -12.987 45.542 1.00 91.88 825 ALA A O 1
ATOM 5956 N N . SER A 1 826 ? 16.950 -12.733 46.597 1.00 92.75 826 SER A N 1
ATOM 5957 C CA . SER A 1 826 ? 17.485 -14.086 46.435 1.00 92.75 826 SER A CA 1
ATOM 5958 C C . SER A 1 826 ? 18.048 -14.534 47.779 1.00 92.75 826 SER A C 1
ATOM 5960 O O . SER A 1 826 ? 18.715 -13.761 48.472 1.00 92.75 826 SER A O 1
ATOM 5962 N N . LEU A 1 827 ? 17.748 -15.769 48.169 1.00 95.25 827 LEU A N 1
ATOM 5963 C CA . LEU A 1 827 ? 18.286 -16.397 49.366 1.00 95.25 827 LEU A CA 1
ATOM 5964 C C . LEU A 1 827 ? 18.800 -17.767 48.963 1.00 95.25 827 LEU A C 1
ATOM 5966 O O . LEU A 1 827 ? 18.013 -18.659 48.663 1.00 95.25 827 LEU A O 1
ATOM 5970 N N . THR A 1 828 ? 20.115 -17.949 49.000 1.00 94.62 828 THR A N 1
ATOM 5971 C CA . THR A 1 828 ? 20.737 -19.218 48.630 1.00 94.62 828 THR A CA 1
ATOM 5972 C C . THR A 1 828 ? 21.499 -19.841 49.780 1.00 94.62 828 THR A C 1
ATOM 5974 O O . THR A 1 828 ? 22.088 -19.131 50.596 1.00 94.62 828 THR A O 1
ATOM 5977 N N . SER A 1 829 ? 21.503 -21.170 49.834 1.00 95.25 829 SER A N 1
ATOM 5978 C CA . SER A 1 829 ? 22.410 -21.946 50.679 1.00 95.25 829 SER A CA 1
ATOM 5979 C C . SER A 1 829 ? 23.277 -22.862 49.825 1.00 95.25 829 SER A C 1
ATOM 5981 O O . SER A 1 829 ? 22.864 -23.259 48.737 1.00 95.25 829 SER A O 1
ATOM 5983 N N . VAL A 1 830 ? 24.480 -23.188 50.300 1.00 96.50 830 VAL A N 1
ATOM 5984 C CA . VAL A 1 830 ? 25.335 -24.224 49.712 1.00 96.50 830 VAL A CA 1
ATOM 5985 C C . VAL A 1 830 ? 25.803 -25.164 50.806 1.00 96.50 830 VAL A C 1
ATOM 5987 O O . VAL A 1 830 ? 26.514 -24.736 51.710 1.00 96.50 830 VAL A O 1
ATOM 5990 N N . LEU A 1 831 ? 25.453 -26.442 50.702 1.00 97.56 831 LEU A N 1
ATOM 5991 C CA . LEU A 1 831 ? 26.029 -27.497 51.532 1.00 97.56 831 LEU A CA 1
ATOM 5992 C C . LEU A 1 831 ? 27.091 -28.230 50.716 1.00 97.56 831 LEU A C 1
ATOM 5994 O O . LEU A 1 831 ? 26.776 -28.789 49.664 1.00 97.56 831 LEU A O 1
ATOM 5998 N N . GLY A 1 832 ? 28.339 -28.227 51.179 1.00 96.06 832 GLY A N 1
ATOM 5999 C CA . GLY A 1 832 ? 29.445 -28.773 50.402 1.00 96.06 832 GLY A CA 1
ATOM 6000 C C . GLY A 1 832 ? 30.585 -29.364 51.217 1.00 96.06 832 GLY A C 1
ATOM 6001 O O . GLY A 1 832 ? 30.613 -29.314 52.445 1.00 96.06 832 GLY A O 1
ATOM 6002 N N . LEU A 1 833 ? 31.535 -29.942 50.488 1.00 95.88 833 LEU A N 1
ATOM 6003 C CA . LEU A 1 833 ? 32.770 -30.515 51.002 1.00 95.88 833 LEU A CA 1
ATOM 6004 C C . LEU A 1 833 ? 33.948 -29.947 50.215 1.00 95.88 833 LEU A C 1
ATOM 6006 O O . LEU A 1 833 ? 33.922 -29.905 48.983 1.00 95.88 833 LEU A O 1
ATOM 6010 N N . ARG A 1 834 ? 34.991 -29.536 50.933 1.00 94.06 834 ARG A N 1
ATOM 6011 C CA . ARG A 1 834 ? 36.291 -29.154 50.379 1.00 94.06 834 ARG A CA 1
ATOM 6012 C C . ARG A 1 834 ? 37.353 -30.163 50.799 1.00 94.06 834 ARG A C 1
ATOM 6014 O O . ARG A 1 834 ? 37.363 -30.610 51.941 1.00 94.06 834 ARG A O 1
ATOM 6021 N N . LEU A 1 835 ? 38.256 -30.478 49.881 1.00 94.69 835 LEU A N 1
ATOM 6022 C CA . LEU A 1 835 ? 39.449 -31.283 50.116 1.00 94.69 835 LEU A CA 1
ATOM 6023 C C . LEU A 1 835 ? 40.669 -30.441 49.760 1.00 94.69 835 LEU A C 1
ATOM 6025 O O . LEU A 1 835 ? 40.718 -29.876 48.667 1.00 94.69 835 LEU A O 1
ATOM 6029 N N . ALA A 1 836 ? 41.638 -30.352 50.665 1.00 92.31 836 ALA A N 1
ATOM 6030 C CA . ALA A 1 836 ? 42.858 -29.582 50.451 1.00 92.31 836 ALA A CA 1
ATOM 6031 C C . ALA A 1 836 ? 44.090 -30.364 50.909 1.00 92.31 836 ALA A C 1
ATOM 6033 O O . ALA A 1 836 ? 44.021 -31.160 51.846 1.00 92.31 836 ALA A O 1
ATOM 6034 N N . LYS A 1 837 ? 45.227 -30.124 50.250 1.00 91.25 837 LYS A N 1
ATOM 6035 C CA . LYS A 1 837 ? 46.516 -30.710 50.629 1.00 91.25 837 LYS A CA 1
ATOM 6036 C C . LYS A 1 837 ? 47.579 -29.631 50.701 1.00 91.25 837 LYS A C 1
ATOM 6038 O O . LYS A 1 837 ? 47.740 -28.907 49.730 1.00 91.25 837 LYS A O 1
ATOM 6043 N N . THR A 1 838 ? 48.328 -29.555 51.796 1.00 90.56 838 THR A N 1
ATOM 6044 C CA . THR A 1 838 ? 49.447 -28.607 51.907 1.00 90.56 838 THR A CA 1
ATOM 6045 C C . THR A 1 838 ? 50.764 -29.269 51.502 1.00 90.56 838 THR A C 1
ATOM 6047 O O . THR A 1 838 ? 51.101 -30.353 51.975 1.00 90.56 838 THR A O 1
ATOM 6050 N N . PHE A 1 839 ? 51.509 -28.608 50.619 1.00 89.75 839 PHE A N 1
ATOM 6051 C CA . PHE A 1 839 ? 52.861 -28.959 50.203 1.00 89.75 839 PHE A CA 1
ATOM 6052 C C . PHE A 1 839 ? 53.825 -27.872 50.671 1.00 89.75 839 PHE A C 1
ATOM 6054 O O . PHE A 1 839 ? 53.705 -26.713 50.276 1.00 89.75 839 PHE A O 1
ATOM 6061 N N . GLU A 1 840 ? 54.800 -28.257 51.483 1.00 87.94 840 GLU A N 1
ATOM 6062 C CA . GLU A 1 840 ? 55.868 -27.360 51.912 1.00 87.94 840 GLU A CA 1
ATOM 6063 C C . GLU A 1 840 ? 56.958 -27.295 50.834 1.00 87.94 840 GLU A C 1
ATOM 6065 O O . GLU A 1 840 ? 57.521 -28.315 50.432 1.00 87.94 840 GLU A O 1
ATOM 6070 N N . TRP A 1 841 ? 57.264 -26.088 50.361 1.00 81.94 841 TRP A N 1
ATOM 6071 C CA . TRP A 1 841 ? 58.332 -25.800 49.408 1.00 81.94 841 TRP A CA 1
ATOM 6072 C C . TRP A 1 841 ? 59.214 -24.667 49.945 1.00 81.94 841 TRP A C 1
ATOM 6074 O O . TRP A 1 841 ? 58.994 -23.482 49.694 1.00 81.94 841 TRP A O 1
ATOM 6084 N N . GLY A 1 842 ? 60.257 -25.037 50.691 1.00 83.69 842 GLY A N 1
ATOM 6085 C CA . GLY A 1 842 ? 61.167 -24.069 51.306 1.00 83.69 842 GLY A CA 1
ATOM 6086 C C . GLY A 1 842 ? 60.452 -23.225 52.365 1.00 83.69 842 GLY A C 1
ATOM 6087 O O . GLY A 1 842 ? 60.025 -23.754 53.382 1.00 83.69 842 GLY A O 1
ATOM 6088 N N . ASN A 1 843 ? 60.339 -21.915 52.132 1.00 80.50 843 ASN A N 1
ATOM 6089 C CA . ASN A 1 843 ? 59.605 -20.971 52.987 1.00 80.50 843 ASN A CA 1
ATOM 6090 C C . ASN A 1 843 ? 58.181 -20.664 52.481 1.00 80.50 843 ASN A C 1
ATOM 6092 O O . ASN A 1 843 ? 57.559 -19.704 52.952 1.00 80.50 843 ASN A O 1
ATOM 6096 N N . LEU A 1 844 ? 57.702 -21.423 51.492 1.00 83.75 844 LEU A N 1
ATOM 6097 C CA . LEU A 1 844 ? 56.374 -21.299 50.905 1.00 83.75 844 LEU A CA 1
ATOM 6098 C C . LEU A 1 844 ? 55.552 -22.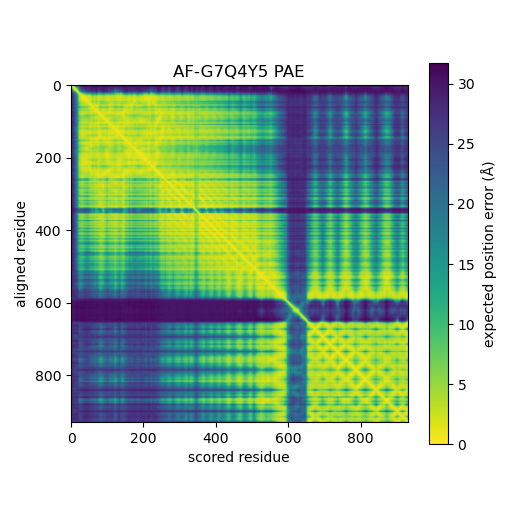558 51.189 1.00 83.75 844 LEU A C 1
ATOM 6100 O O . LEU A 1 844 ? 56.031 -23.666 50.975 1.00 83.75 844 LEU A O 1
ATOM 6104 N N . ALA A 1 845 ? 54.294 -22.381 51.577 1.00 87.75 845 ALA A N 1
ATOM 6105 C CA . ALA A 1 845 ? 53.312 -23.455 51.669 1.00 87.75 845 ALA A CA 1
ATOM 6106 C C . ALA A 1 845 ? 52.313 -23.327 50.511 1.00 87.75 845 ALA A C 1
ATOM 6108 O O . ALA A 1 845 ? 51.603 -22.322 50.396 1.00 87.75 845 ALA A O 1
ATOM 6109 N N . LEU A 1 846 ? 52.271 -24.340 49.646 1.00 90.50 846 LEU A N 1
ATOM 6110 C CA . LEU A 1 846 ? 51.354 -24.454 48.515 1.00 90.50 846 LEU A CA 1
ATOM 6111 C C . LEU A 1 846 ? 50.168 -25.344 48.902 1.00 90.50 846 LEU A C 1
ATOM 6113 O O . LEU A 1 846 ? 50.354 -26.509 49.232 1.00 90.50 846 LEU A O 1
ATOM 6117 N N . GLU A 1 847 ? 48.947 -24.830 48.817 1.00 91.69 847 GLU A N 1
ATOM 6118 C CA . GLU A 1 847 ? 47.715 -25.552 49.146 1.00 91.69 847 GLU A CA 1
ATOM 6119 C C . GLU A 1 847 ? 46.762 -25.558 47.941 1.00 91.69 847 GLU A C 1
ATOM 6121 O O . GLU A 1 847 ? 46.003 -24.600 47.756 1.00 91.69 847 GLU A O 1
ATOM 6126 N N . PRO A 1 848 ? 46.803 -26.590 47.078 1.00 94.00 848 PRO A N 1
ATOM 6127 C CA . PRO A 1 848 ? 45.712 -26.882 46.160 1.00 94.00 848 PRO A CA 1
ATOM 6128 C C . PRO A 1 848 ? 44.475 -27.391 46.905 1.00 94.00 848 PRO A C 1
ATOM 6130 O O . PRO A 1 848 ? 44.577 -28.175 47.856 1.00 94.00 848 PRO A O 1
ATOM 6133 N N . ASP A 1 849 ? 43.303 -26.997 46.416 1.00 93.38 849 ASP A N 1
ATOM 6134 C CA . ASP A 1 849 ? 42.019 -27.452 46.930 1.00 93.38 849 ASP A CA 1
ATOM 6135 C C . ASP A 1 849 ? 40.976 -27.680 45.833 1.00 93.38 849 ASP A C 1
ATOM 6137 O O . ASP A 1 849 ? 40.974 -27.012 44.801 1.00 93.38 849 ASP A O 1
ATOM 6141 N N . VAL A 1 850 ? 40.066 -28.619 46.081 1.00 96.50 850 VAL A N 1
ATOM 6142 C CA . VAL A 1 850 ? 38.867 -28.861 45.267 1.00 96.50 850 VAL A CA 1
ATOM 6143 C C . VAL A 1 850 ? 37.643 -28.896 46.168 1.00 96.50 850 VAL A C 1
ATOM 6145 O O . VAL A 1 850 ? 37.724 -29.316 47.324 1.00 96.50 850 VAL A O 1
ATOM 6148 N N . TRP A 1 851 ? 36.498 -28.451 45.661 1.00 94.12 851 TRP A N 1
ATOM 6149 C CA . TRP A 1 851 ? 35.246 -28.490 46.414 1.00 94.12 851 TRP A CA 1
ATOM 6150 C C . TRP A 1 851 ? 34.046 -28.748 45.517 1.00 94.12 851 TRP A C 1
ATOM 6152 O O . TRP A 1 851 ? 34.045 -28.427 44.329 1.00 94.12 851 TRP A O 1
ATOM 6162 N N . GLY A 1 852 ? 33.000 -29.288 46.131 1.00 95.62 852 GLY A N 1
ATOM 6163 C CA . GLY A 1 852 ? 31.697 -29.488 45.517 1.00 95.62 852 GLY A CA 1
ATOM 6164 C C . GLY A 1 852 ? 30.592 -29.340 46.554 1.00 95.62 852 GLY A C 1
ATOM 6165 O O . GLY A 1 852 ? 30.797 -29.634 47.731 1.00 95.62 852 GLY A O 1
ATOM 6166 N N . GLY A 1 853 ? 29.426 -28.875 46.127 1.00 95.81 853 GLY A N 1
ATOM 6167 C CA . GLY A 1 853 ? 28.267 -28.701 46.986 1.00 95.81 853 GLY A CA 1
ATOM 6168 C C . GLY A 1 853 ? 26.968 -28.537 46.209 1.00 95.81 853 GLY A C 1
ATOM 6169 O O . GLY A 1 853 ? 26.957 -28.221 45.018 1.00 95.81 853 GLY A O 1
ATOM 6170 N N . TRP A 1 854 ? 25.866 -28.757 46.911 1.00 96.88 854 TRP A N 1
ATOM 6171 C CA . TRP A 1 854 ? 24.518 -28.504 46.420 1.00 96.88 854 TRP A CA 1
ATOM 6172 C C . TRP A 1 854 ? 24.093 -27.099 46.835 1.00 96.88 854 TRP A C 1
ATOM 6174 O O . TRP A 1 854 ? 24.158 -26.763 48.018 1.00 96.88 854 TRP A O 1
ATOM 6184 N N . ARG A 1 855 ? 23.687 -26.290 45.854 1.00 95.06 855 ARG A N 1
ATOM 6185 C CA . ARG A 1 855 ? 23.152 -24.941 46.032 1.00 95.06 855 ARG A CA 1
ATOM 6186 C C . ARG A 1 855 ? 21.631 -24.966 45.895 1.00 95.06 855 ARG A C 1
ATOM 6188 O O . ARG A 1 855 ? 21.129 -25.482 44.899 1.00 95.06 855 ARG A O 1
ATOM 6195 N N . HIS A 1 856 ? 20.926 -24.346 46.835 1.00 95.38 856 HIS A N 1
ATOM 6196 C CA . HIS A 1 856 ? 19.466 -24.215 46.817 1.00 95.38 856 HIS A CA 1
ATOM 6197 C C . HIS A 1 856 ? 19.035 -22.744 46.879 1.00 95.38 856 HIS A C 1
ATOM 6199 O O . HIS A 1 856 ? 19.608 -21.989 47.661 1.00 95.38 856 HIS A O 1
ATOM 6205 N N . GLU A 1 857 ? 18.035 -22.343 46.086 1.00 92.69 857 GLU A N 1
ATOM 6206 C CA . GLU A 1 857 ? 17.416 -21.004 46.066 1.00 92.69 857 GLU A CA 1
ATOM 6207 C C . GLU A 1 857 ? 16.028 -21.021 46.726 1.00 92.69 857 GLU A C 1
ATOM 6209 O O . GLU A 1 857 ? 15.099 -21.674 46.248 1.00 92.69 857 GLU A O 1
ATOM 6214 N N . TYR A 1 858 ? 15.851 -20.262 47.804 1.00 93.19 858 TYR A N 1
ATOM 6215 C CA . TYR A 1 858 ? 14.608 -20.232 48.581 1.00 93.19 858 TYR A CA 1
ATOM 6216 C C . TYR A 1 858 ? 13.623 -19.145 48.121 1.00 93.19 858 TYR A C 1
ATOM 6218 O O . TYR A 1 858 ? 12.438 -19.240 48.444 1.00 93.19 858 TYR A O 1
ATOM 6226 N N . ALA A 1 859 ? 14.070 -18.119 47.388 1.00 89.50 859 ALA A N 1
ATOM 6227 C CA . ALA A 1 859 ? 13.214 -17.020 46.937 1.00 89.50 859 ALA A CA 1
ATOM 6228 C C . ALA A 1 859 ? 12.335 -17.399 45.727 1.00 89.50 859 ALA A C 1
ATOM 6230 O O . ALA A 1 859 ? 12.321 -18.544 45.270 1.00 89.50 859 ALA A O 1
ATOM 6231 N N . ASP A 1 860 ? 11.542 -16.457 45.210 1.00 81.69 860 ASP A N 1
ATOM 6232 C CA . ASP A 1 860 ? 10.737 -16.707 44.013 1.00 81.69 860 ASP A CA 1
ATOM 6233 C C . ASP A 1 860 ? 11.639 -16.968 42.796 1.00 81.69 860 ASP A C 1
ATOM 6235 O O . ASP A 1 860 ? 12.516 -16.173 42.469 1.00 81.69 860 ASP A O 1
ATOM 6239 N N . VAL A 1 861 ? 11.403 -18.092 42.121 1.00 79.38 861 VAL A N 1
ATOM 6240 C CA . VAL A 1 861 ? 12.141 -18.489 40.913 1.00 79.38 861 VAL A CA 1
ATOM 6241 C C . VAL A 1 861 ? 11.369 -18.189 39.637 1.00 79.38 861 VAL A C 1
ATOM 6243 O O . VAL A 1 861 ? 11.873 -18.487 38.564 1.00 79.38 861 VAL A O 1
ATOM 6246 N N . ASN A 1 862 ? 10.158 -17.633 39.722 1.00 81.31 862 ASN A N 1
ATOM 6247 C CA . ASN A 1 862 ? 9.358 -17.231 38.567 1.00 81.31 862 ASN A CA 1
ATOM 6248 C C . ASN A 1 862 ? 9.046 -15.723 38.615 1.00 81.31 862 ASN A C 1
ATOM 6250 O O . ASN A 1 862 ? 7.867 -15.352 38.631 1.00 81.31 862 ASN A O 1
ATOM 6254 N N . PRO A 1 863 ? 10.070 -14.847 38.630 1.00 83.06 863 PRO A N 1
ATOM 6255 C CA . PRO A 1 863 ? 9.848 -13.411 38.718 1.00 83.06 863 PRO A CA 1
ATOM 6256 C C . PRO A 1 863 ? 9.007 -12.912 37.537 1.00 83.06 863 PRO A C 1
ATOM 6258 O O . PRO A 1 863 ? 9.045 -13.472 36.440 1.00 83.06 863 PRO A O 1
ATOM 6261 N N . ARG A 1 864 ? 8.249 -11.835 37.750 1.00 88.00 864 ARG A N 1
ATOM 6262 C CA . ARG A 1 864 ? 7.522 -11.115 36.696 1.00 88.00 864 ARG A CA 1
ATOM 6263 C C . ARG A 1 864 ? 7.988 -9.670 36.649 1.00 88.00 864 ARG A C 1
ATOM 6265 O O . ARG A 1 864 ? 8.219 -9.055 37.687 1.00 88.00 864 ARG A O 1
ATOM 6272 N N . VAL A 1 865 ? 8.092 -9.134 35.442 1.00 92.12 865 VAL A N 1
ATOM 6273 C CA . VAL A 1 865 ? 8.393 -7.729 35.186 1.00 92.12 865 VAL A CA 1
ATOM 6274 C C . VAL A 1 865 ? 7.117 -7.040 34.748 1.00 92.12 865 VAL A C 1
ATOM 6276 O O . VAL A 1 865 ? 6.588 -7.320 33.675 1.00 92.12 865 VAL A O 1
ATOM 6279 N N . THR A 1 866 ? 6.628 -6.137 35.588 1.00 95.06 866 THR A N 1
ATOM 6280 C CA . THR A 1 866 ? 5.526 -5.247 35.229 1.00 95.06 866 THR A CA 1
ATOM 6281 C C . THR A 1 866 ? 6.057 -4.073 34.415 1.00 95.06 866 THR A C 1
ATOM 6283 O O . THR A 1 866 ? 7.076 -3.488 34.785 1.00 95.06 866 THR A O 1
ATOM 6286 N N . ALA A 1 867 ? 5.357 -3.727 33.341 1.00 96.81 867 ALA A N 1
ATOM 6287 C CA . ALA A 1 867 ? 5.616 -2.565 32.503 1.00 96.81 867 ALA A CA 1
ATOM 6288 C C . ALA A 1 867 ? 4.291 -1.985 31.978 1.00 96.81 867 ALA A C 1
ATOM 6290 O O . ALA A 1 867 ? 3.252 -2.638 32.049 1.00 96.81 867 ALA A O 1
ATOM 6291 N N . ALA A 1 868 ? 4.318 -0.769 31.449 1.00 97.44 868 ALA A N 1
ATOM 6292 C CA . ALA A 1 868 ? 3.230 -0.183 30.666 1.00 97.44 868 ALA A CA 1
ATOM 6293 C C . ALA A 1 868 ? 3.828 0.569 29.476 1.00 97.44 868 ALA A C 1
ATOM 6295 O O . ALA A 1 868 ? 4.960 1.034 29.568 1.00 97.44 868 ALA A O 1
ATOM 6296 N N . PHE A 1 869 ? 3.093 0.710 28.378 1.00 97.38 869 PHE A N 1
ATOM 6297 C CA . PHE A 1 869 ? 3.536 1.572 27.281 1.00 97.38 869 PHE A CA 1
ATOM 6298 C C . PHE A 1 869 ? 3.461 3.043 27.694 1.00 97.38 869 PHE A C 1
ATOM 6300 O O . PHE A 1 869 ? 2.495 3.448 28.341 1.00 97.38 869 PHE A O 1
ATOM 6307 N N . GLU A 1 870 ? 4.427 3.861 27.279 1.00 95.69 870 GLU A N 1
ATOM 6308 C CA . GLU A 1 870 ? 4.374 5.316 27.467 1.00 95.69 870 GLU A CA 1
ATOM 6309 C C . GLU A 1 870 ? 3.143 5.923 26.777 1.00 95.69 870 GLU A C 1
ATOM 6311 O O . GLU A 1 870 ? 2.502 6.814 27.330 1.00 95.69 870 GLU A O 1
ATOM 6316 N N . GLY A 1 871 ? 2.743 5.365 25.629 1.00 92.44 871 GLY A N 1
ATOM 6317 C CA . GLY A 1 871 ? 1.513 5.724 24.922 1.00 92.44 871 GLY A CA 1
ATOM 6318 C C . GLY A 1 871 ? 0.211 5.309 25.619 1.00 92.44 871 GLY A C 1
ATOM 6319 O O . GLY A 1 871 ? -0.863 5.826 25.308 1.00 92.44 871 GLY A O 1
ATOM 6320 N N . ALA A 1 872 ? 0.270 4.378 26.575 1.00 95.12 872 ALA A N 1
ATOM 6321 C CA . ALA A 1 872 ? -0.887 3.876 27.315 1.00 95.12 872 ALA A CA 1
ATOM 6322 C C . ALA A 1 872 ? -0.524 3.555 28.781 1.00 95.12 872 ALA A C 1
ATOM 6324 O O . ALA A 1 872 ? -0.622 2.401 29.207 1.00 95.12 872 ALA A O 1
ATOM 6325 N N . PRO A 1 873 ? -0.156 4.560 29.599 1.00 93.94 873 PRO A N 1
ATOM 6326 C CA . PRO A 1 873 ? 0.419 4.338 30.930 1.00 93.94 873 PRO A CA 1
ATOM 6327 C C . PRO A 1 873 ? -0.565 3.696 31.922 1.00 93.94 873 PRO A C 1
ATOM 6329 O O . PRO A 1 873 ? -0.149 3.105 32.916 1.00 93.94 873 PRO A O 1
ATOM 6332 N N . GLY A 1 874 ? -1.874 3.789 31.657 1.00 92.56 874 GLY A N 1
ATOM 6333 C CA . GLY A 1 874 ? -2.918 3.120 32.440 1.00 92.56 874 GLY A CA 1
ATOM 6334 C C . GLY A 1 874 ? -3.098 1.629 32.126 1.00 92.56 874 GLY A C 1
ATOM 6335 O O . GLY A 1 874 ? -3.787 0.944 32.877 1.00 92.56 874 GLY A O 1
ATOM 6336 N N . GLN A 1 875 ? -2.493 1.122 31.046 1.00 94.19 875 GLN A N 1
ATOM 6337 C CA . GLN A 1 875 ? -2.631 -0.262 30.580 1.00 94.19 875 GLN A CA 1
ATOM 6338 C C . GLN A 1 875 ? -1.353 -1.055 30.880 1.00 94.19 875 GLN A C 1
ATOM 6340 O O . GLN A 1 875 ? -0.513 -1.296 30.013 1.00 94.19 875 GLN A O 1
ATOM 6345 N N . GLY A 1 876 ? -1.185 -1.429 32.149 1.00 94.56 876 GLY A N 1
ATOM 6346 C CA . GLY A 1 876 ? -0.042 -2.223 32.595 1.00 94.56 876 GLY A CA 1
ATOM 6347 C C . GLY A 1 876 ? -0.138 -3.694 32.185 1.00 94.56 876 GLY A C 1
ATOM 6348 O O . GLY A 1 876 ? -1.215 -4.288 32.175 1.00 94.56 876 GLY A O 1
ATOM 6349 N N . PHE A 1 877 ? 1.010 -4.307 31.918 1.00 96.38 877 PHE A N 1
ATOM 6350 C CA . PHE A 1 877 ? 1.156 -5.735 31.660 1.00 96.38 877 PHE A CA 1
ATOM 6351 C C . PHE A 1 877 ? 2.330 -6.328 32.445 1.00 96.38 877 PHE A C 1
ATOM 6353 O O . PHE A 1 877 ? 3.228 -5.614 32.888 1.00 96.38 877 PHE A O 1
ATOM 6360 N N . ALA A 1 878 ? 2.326 -7.648 32.632 1.00 94.06 878 ALA A N 1
ATOM 6361 C CA . ALA A 1 878 ? 3.372 -8.368 33.351 1.00 94.06 878 ALA A CA 1
ATOM 6362 C C . ALA A 1 878 ? 4.009 -9.443 32.467 1.00 94.06 878 ALA A C 1
ATOM 6364 O O . ALA A 1 878 ? 3.415 -10.500 32.244 1.00 94.06 878 ALA A O 1
ATOM 6365 N N . ALA A 1 879 ? 5.244 -9.197 32.039 1.00 91.44 879 ALA A N 1
ATOM 6366 C CA . ALA A 1 879 ? 6.050 -10.152 31.296 1.00 91.44 879 ALA A CA 1
ATOM 6367 C C . ALA A 1 879 ? 6.768 -11.126 32.247 1.00 91.44 879 ALA A C 1
ATOM 6369 O O . ALA A 1 879 ? 7.171 -10.744 33.352 1.00 91.44 879 ALA A O 1
ATOM 6370 N N . PRO A 1 880 ? 6.949 -12.394 31.866 1.00 85.38 880 PRO A N 1
ATOM 6371 C CA . PRO A 1 880 ? 7.637 -13.355 32.713 1.00 85.38 880 PRO A CA 1
ATOM 6372 C C . PRO A 1 880 ? 9.168 -13.175 32.659 1.00 85.38 880 PRO A C 1
ATOM 6374 O O . PRO A 1 880 ? 9.761 -13.043 31.596 1.00 85.38 880 PRO A O 1
ATOM 6377 N N . GLY A 1 881 ? 9.815 -13.208 33.826 1.00 78.25 881 GLY A N 1
ATOM 6378 C CA . GLY A 1 881 ? 11.256 -13.006 34.050 1.00 78.25 881 GLY A CA 1
ATOM 6379 C C . GLY A 1 881 ? 12.158 -14.202 33.702 1.00 78.25 881 GLY A C 1
ATOM 6380 O O . GLY A 1 881 ? 13.378 -14.156 33.844 1.00 78.25 881 GLY A O 1
ATOM 6381 N N . GLY A 1 882 ? 11.558 -15.307 33.257 1.00 76.75 882 GLY A N 1
ATOM 6382 C CA . GLY A 1 882 ? 12.234 -16.584 33.071 1.00 76.75 882 GLY A CA 1
ATOM 6383 C C . GLY A 1 882 ? 12.454 -17.328 34.385 1.00 76.75 882 GLY A C 1
ATOM 6384 O O . GLY A 1 882 ? 12.732 -16.745 35.430 1.00 76.75 882 GLY A O 1
ATOM 6385 N N . LYS A 1 883 ? 12.297 -18.651 34.337 1.00 80.56 883 LYS A N 1
ATOM 6386 C CA . LYS A 1 883 ? 12.387 -19.492 35.531 1.00 80.56 883 LYS A CA 1
ATOM 6387 C C . LYS A 1 883 ? 13.847 -19.685 35.948 1.00 80.56 883 LYS A C 1
ATOM 6389 O O . LYS A 1 883 ? 14.629 -20.195 35.151 1.00 80.56 883 LYS A O 1
ATOM 6394 N N . ALA A 1 884 ? 14.195 -19.318 37.179 1.00 77.69 884 ALA A N 1
ATOM 6395 C CA . ALA A 1 884 ? 15.488 -19.633 37.780 1.00 77.69 884 ALA A CA 1
ATOM 6396 C C . ALA A 1 884 ? 15.529 -21.090 38.283 1.00 77.69 884 ALA A C 1
ATOM 6398 O O . ALA A 1 884 ? 14.504 -21.664 38.672 1.00 77.69 884 ALA A O 1
ATOM 6399 N N . ASP A 1 885 ? 16.715 -21.706 38.292 1.00 87.19 885 ASP A N 1
ATOM 6400 C CA . ASP A 1 885 ? 16.857 -23.061 38.832 1.00 87.19 885 ASP A CA 1
ATOM 6401 C C . ASP A 1 885 ? 16.819 -23.037 40.360 1.00 87.19 885 ASP A C 1
ATOM 6403 O O . ASP A 1 885 ? 17.610 -22.345 41.002 1.00 87.19 885 ASP A O 1
ATOM 6407 N N . ARG A 1 886 ? 15.917 -23.842 40.928 1.00 92.19 886 ARG A N 1
ATOM 6408 C CA . ARG A 1 886 ? 15.769 -24.026 42.376 1.00 92.19 886 ARG A CA 1
ATOM 6409 C C . ARG A 1 886 ? 17.000 -24.679 43.002 1.00 92.19 886 ARG A C 1
ATOM 6411 O O . ARG A 1 886 ? 17.401 -24.309 44.100 1.00 92.19 886 ARG A O 1
ATOM 6418 N N . ASP A 1 887 ? 17.579 -25.634 42.284 1.00 93.88 887 ASP A N 1
ATOM 6419 C CA . ASP A 1 887 ? 18.667 -26.490 42.733 1.00 93.88 887 ASP A CA 1
ATOM 6420 C C . ASP A 1 887 ? 19.781 -26.486 41.689 1.00 93.88 887 ASP A C 1
ATOM 6422 O O . ASP A 1 887 ? 19.531 -26.664 40.495 1.00 93.88 887 ASP A O 1
ATOM 6426 N N . GLN A 1 888 ? 21.012 -26.262 42.141 1.00 94.56 888 GLN A N 1
ATOM 6427 C CA . GLN A 1 888 ? 22.201 -26.137 41.300 1.00 94.56 888 GLN A CA 1
ATOM 6428 C C . GLN A 1 888 ? 23.367 -26.910 41.924 1.00 94.56 888 GLN A C 1
ATOM 6430 O O . GLN A 1 888 ? 23.493 -27.005 43.146 1.00 94.56 888 GLN A O 1
ATOM 6435 N N . ALA A 1 889 ? 24.258 -27.439 41.092 1.00 95.88 889 ALA A N 1
ATOM 6436 C CA . ALA A 1 889 ? 25.552 -27.933 41.542 1.00 95.88 889 ALA A CA 1
ATOM 6437 C C . ALA A 1 889 ? 26.546 -26.767 41.576 1.00 95.88 889 ALA A C 1
ATOM 6439 O O . ALA A 1 889 ? 26.632 -26.004 40.615 1.00 95.88 889 ALA A O 1
ATOM 6440 N N . ARG A 1 890 ? 27.325 -26.641 42.652 1.00 94.00 890 ARG A N 1
ATOM 6441 C CA . ARG A 1 890 ? 28.441 -25.693 42.741 1.00 94.00 890 ARG A CA 1
ATOM 6442 C C . ARG A 1 890 ? 29.732 -26.447 42.995 1.00 94.00 890 ARG A C 1
ATOM 6444 O O . ARG A 1 890 ? 29.793 -27.273 43.898 1.00 94.00 890 ARG A O 1
ATOM 6451 N N . PHE A 1 891 ? 30.773 -26.158 42.231 1.00 95.06 891 PHE A N 1
ATOM 6452 C CA . PHE A 1 891 ? 32.056 -26.844 42.359 1.00 95.06 891 PHE A CA 1
ATOM 6453 C C . PHE A 1 891 ? 33.200 -25.966 41.871 1.00 95.06 891 PHE A C 1
ATOM 6455 O O . PHE A 1 891 ? 32.985 -24.956 41.204 1.00 95.06 891 PHE A O 1
ATOM 6462 N N . GLY A 1 892 ? 34.428 -26.341 42.202 1.00 94.62 892 GLY A N 1
ATOM 6463 C CA . GLY A 1 892 ? 35.589 -25.630 41.694 1.00 94.62 892 GLY A CA 1
ATOM 6464 C C . GLY A 1 892 ? 36.913 -26.124 42.251 1.00 94.62 892 GLY A C 1
ATOM 6465 O O . GLY A 1 892 ? 36.971 -27.115 42.986 1.00 94.62 892 GLY A O 1
ATOM 6466 N N . ALA A 1 893 ? 37.971 -25.419 41.862 1.00 94.88 893 ALA A N 1
ATOM 6467 C CA . ALA A 1 893 ? 39.344 -25.700 42.256 1.00 94.88 893 ALA A CA 1
ATOM 6468 C C . ALA A 1 893 ? 40.116 -24.414 42.577 1.00 94.88 893 ALA A C 1
ATOM 6470 O O . ALA A 1 893 ? 39.850 -23.340 42.033 1.00 94.88 893 ALA A O 1
ATOM 6471 N N . GLY A 1 894 ? 41.065 -24.515 43.496 1.00 92.69 894 GLY A N 1
ATOM 6472 C CA . GLY A 1 894 ? 41.784 -23.381 44.043 1.00 92.69 894 GLY A CA 1
ATOM 6473 C C . GLY A 1 894 ? 43.228 -23.728 44.346 1.00 92.69 894 GLY A C 1
ATOM 6474 O O . GLY A 1 894 ? 43.599 -24.892 44.487 1.00 92.69 894 GLY A O 1
ATOM 6475 N N . LEU A 1 895 ? 44.049 -22.689 44.401 1.00 91.94 895 LEU A N 1
ATOM 6476 C CA . LEU A 1 895 ? 45.459 -22.778 44.724 1.00 91.94 895 LEU A CA 1
ATOM 6477 C C . LEU A 1 895 ? 45.828 -21.602 45.616 1.00 91.94 895 LEU A C 1
ATOM 6479 O O . LEU A 1 895 ? 45.638 -20.449 45.230 1.00 91.94 895 LEU A O 1
ATOM 6483 N N . SER A 1 896 ? 46.369 -21.890 46.794 1.00 90.81 896 SER A N 1
ATOM 6484 C CA . SER A 1 896 ? 46.865 -20.872 47.719 1.00 90.81 896 SER A CA 1
ATOM 6485 C C . SER A 1 896 ? 48.365 -21.034 47.934 1.00 90.81 896 SER A C 1
ATOM 6487 O O . SER A 1 896 ? 48.842 -22.116 48.250 1.00 90.81 896 SER A O 1
ATOM 6489 N N . LEU A 1 897 ? 49.112 -19.949 47.780 1.00 88.88 897 LEU A N 1
ATOM 6490 C CA . LEU A 1 897 ? 50.535 -19.839 48.079 1.00 88.88 897 LEU A CA 1
ATOM 6491 C C . LEU A 1 897 ? 50.692 -18.949 49.309 1.00 88.88 897 LEU A C 1
ATOM 6493 O O . LEU A 1 897 ? 50.330 -17.772 49.269 1.00 88.88 897 LEU A O 1
ATOM 6497 N N . ARG A 1 898 ? 51.226 -19.494 50.401 1.00 85.94 898 ARG A N 1
ATOM 6498 C CA . ARG A 1 898 ? 51.468 -18.776 51.660 1.00 85.94 898 ARG A CA 1
ATOM 6499 C C . ARG A 1 898 ? 52.970 -18.636 51.886 1.00 85.94 898 ARG A C 1
ATOM 6501 O O . ARG A 1 898 ? 53.689 -19.618 51.766 1.00 85.94 898 ARG A O 1
ATOM 6508 N N . GLY A 1 899 ? 53.440 -17.435 52.211 1.00 77.12 899 GLY A N 1
ATOM 6509 C CA . GLY A 1 899 ? 54.849 -17.160 52.511 1.00 77.12 899 GLY A CA 1
ATOM 6510 C C . GLY A 1 899 ? 55.059 -16.532 53.889 1.00 77.12 899 GLY A C 1
ATOM 6511 O O . GLY A 1 899 ? 54.110 -16.198 54.603 1.00 77.12 899 GLY A O 1
ATOM 6512 N N . SER A 1 900 ? 56.326 -16.333 54.260 1.00 72.06 900 SER A N 1
ATOM 6513 C CA . SER A 1 900 ? 56.714 -15.707 55.532 1.00 72.06 900 SER A CA 1
ATOM 6514 C C . SER A 1 900 ? 56.101 -14.310 55.718 1.00 72.06 900 SER A C 1
ATOM 6516 O O . SER A 1 900 ? 56.036 -13.524 54.769 1.00 72.06 900 SER A O 1
ATOM 6518 N N . GLY A 1 901 ? 55.704 -13.973 56.951 1.00 67.81 901 GLY A N 1
ATOM 6519 C CA . GLY A 1 901 ? 55.150 -12.653 57.287 1.00 67.81 901 GLY A CA 1
ATOM 6520 C C . GLY A 1 901 ? 53.706 -12.433 56.817 1.00 67.81 901 GLY A C 1
ATOM 6521 O O . GLY A 1 901 ? 53.335 -11.305 56.505 1.00 67.81 901 GLY A O 1
ATOM 6522 N N . GLY A 1 902 ? 52.914 -13.508 56.704 1.00 70.44 902 GLY A N 1
ATOM 6523 C CA . GLY A 1 902 ? 51.470 -13.460 56.425 1.00 70.44 902 GLY A CA 1
ATOM 6524 C C . GLY A 1 902 ? 51.082 -13.070 54.995 1.00 70.44 902 GLY A C 1
ATOM 6525 O O . GLY A 1 902 ? 49.907 -12.797 54.726 1.00 70.44 902 GLY A O 1
ATOM 6526 N N . ARG A 1 903 ? 52.048 -13.079 54.067 1.00 83.06 903 ARG A N 1
ATOM 6527 C CA . ARG A 1 903 ? 51.833 -12.840 52.634 1.00 83.06 903 ARG A CA 1
ATOM 6528 C C . ARG A 1 903 ? 51.161 -14.051 51.993 1.00 83.06 903 ARG A C 1
ATOM 6530 O O . ARG A 1 903 ? 51.628 -15.174 52.185 1.00 83.06 903 ARG A O 1
ATOM 6537 N N . SER A 1 904 ? 50.113 -13.834 51.201 1.00 87.06 904 SER A N 1
ATOM 6538 C CA . SER A 1 904 ? 49.495 -14.918 50.431 1.00 87.06 904 SER A CA 1
ATOM 6539 C C . SER A 1 904 ? 49.032 -14.483 49.047 1.00 87.06 904 SER A C 1
ATOM 6541 O O . SER A 1 904 ? 48.516 -13.378 48.882 1.00 87.06 904 SER A O 1
ATOM 6543 N N . LEU A 1 905 ? 49.166 -15.391 48.083 1.00 89.19 905 LEU A N 1
ATOM 6544 C CA . LEU A 1 905 ? 48.557 -15.320 46.758 1.00 89.19 905 LEU A CA 1
ATOM 6545 C C . LEU A 1 905 ? 47.545 -16.462 46.641 1.00 89.19 905 LEU A C 1
ATOM 6547 O O . LEU A 1 905 ? 47.823 -17.581 47.060 1.00 89.19 905 LEU A O 1
ATOM 6551 N N . SER A 1 906 ? 46.381 -16.188 46.072 1.00 89.25 906 SER A N 1
ATOM 6552 C CA . SER A 1 906 ? 45.335 -17.183 45.854 1.00 89.25 906 SER A CA 1
ATOM 6553 C C . SER A 1 906 ? 44.786 -17.072 44.443 1.00 89.25 906 SER A C 1
ATOM 6555 O O . SER A 1 906 ? 44.614 -15.970 43.926 1.00 89.25 906 SER A O 1
ATOM 6557 N N . VAL A 1 907 ? 44.511 -18.219 43.835 1.00 91.38 907 VAL A N 1
ATOM 6558 C CA . VAL A 1 907 ? 43.759 -18.344 42.589 1.00 91.38 907 VAL A CA 1
ATOM 6559 C C . VAL A 1 907 ? 42.590 -19.274 42.863 1.00 91.38 907 VAL A C 1
ATOM 6561 O O . VAL A 1 907 ? 42.755 -20.308 43.510 1.00 91.38 907 VAL A O 1
ATOM 6564 N N . ARG A 1 908 ? 41.398 -18.904 42.407 1.00 90.50 908 ARG A N 1
ATOM 6565 C CA . ARG A 1 908 ? 40.171 -19.663 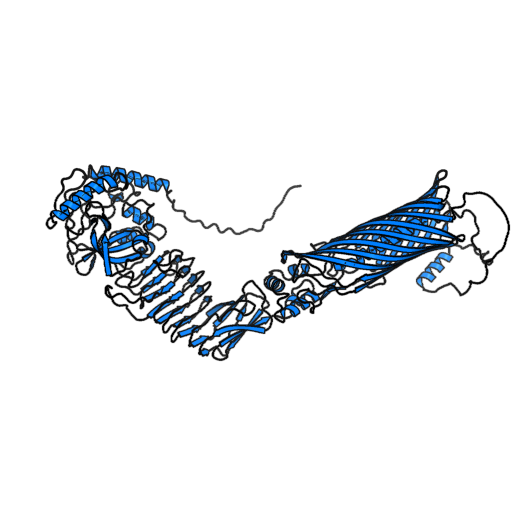42.636 1.00 90.50 908 ARG A CA 1
ATOM 6566 C C . ARG A 1 908 ? 39.333 -19.680 41.372 1.00 90.50 908 ARG A C 1
ATOM 6568 O O . ARG A 1 908 ? 39.049 -18.624 40.825 1.00 90.50 908 ARG A O 1
ATOM 6575 N N . TRP A 1 909 ? 38.916 -20.865 40.960 1.00 91.44 909 TRP A N 1
ATOM 6576 C CA . TRP A 1 909 ? 37.965 -21.071 39.880 1.00 91.44 909 TRP A CA 1
ATOM 6577 C C . TRP A 1 909 ? 36.691 -21.707 40.438 1.00 91.44 909 TRP A C 1
ATOM 6579 O O . TRP A 1 909 ? 36.757 -22.751 41.085 1.00 91.44 909 TRP A O 1
ATOM 6589 N N . ASP A 1 910 ? 35.548 -21.071 40.209 1.00 91.69 910 ASP A N 1
ATOM 6590 C CA . ASP A 1 910 ? 34.221 -21.484 40.660 1.00 91.69 910 ASP A CA 1
ATOM 6591 C C . ASP A 1 910 ? 33.303 -21.736 39.477 1.00 91.69 910 ASP A C 1
ATOM 6593 O O . ASP A 1 910 ? 33.313 -20.981 38.512 1.00 91.69 910 ASP A O 1
ATOM 6597 N N . ASN A 1 911 ? 32.433 -22.731 39.606 1.00 93.25 911 ASN A N 1
ATOM 6598 C CA . ASN A 1 911 ? 31.351 -22.963 38.666 1.00 93.25 911 ASN A CA 1
ATOM 6599 C C . ASN A 1 911 ? 30.053 -23.234 39.405 1.00 93.25 911 ASN A C 1
ATOM 6601 O O . ASN A 1 911 ? 30.036 -23.903 40.443 1.00 93.25 911 ASN A O 1
ATOM 6605 N N . THR A 1 912 ? 28.966 -22.765 38.812 1.00 92.62 912 THR A N 1
ATOM 6606 C CA . THR A 1 912 ? 27.604 -23.164 39.142 1.00 92.62 912 THR A CA 1
ATOM 6607 C C . THR A 1 912 ? 26.962 -23.750 37.892 1.00 92.62 912 THR A C 1
ATOM 6609 O O . THR A 1 912 ? 27.049 -23.162 36.820 1.00 92.62 912 THR A O 1
ATOM 6612 N N . ALA A 1 913 ? 26.317 -24.905 38.018 1.00 92.00 913 ALA A N 1
ATOM 6613 C CA . ALA A 1 913 ? 25.609 -25.565 36.928 1.00 92.00 913 ALA A CA 1
ATOM 6614 C C . ALA A 1 913 ? 24.182 -25.920 37.361 1.00 92.00 913 ALA A C 1
ATOM 6616 O O . ALA A 1 913 ? 23.979 -26.598 38.372 1.00 92.00 913 ALA A O 1
ATOM 6617 N N . GLY A 1 914 ? 23.202 -25.464 36.588 1.00 89.94 914 GLY A N 1
ATOM 6618 C CA . GLY A 1 914 ? 21.787 -25.782 36.734 1.00 89.94 914 GLY A CA 1
ATOM 6619 C C . GLY A 1 914 ? 21.174 -26.287 35.425 1.00 89.94 914 GLY A C 1
ATOM 6620 O O . GLY A 1 914 ? 21.869 -26.530 34.438 1.00 89.94 914 GLY A O 1
ATOM 6621 N N . ALA A 1 915 ? 19.855 -26.480 35.415 1.00 87.44 915 ALA A N 1
ATOM 6622 C CA . ALA A 1 915 ? 19.125 -26.945 34.236 1.00 87.44 915 ALA A CA 1
ATOM 6623 C C . ALA A 1 915 ? 18.973 -25.853 33.160 1.00 87.44 915 ALA A C 1
ATOM 6625 O O . ALA A 1 915 ? 18.959 -26.156 31.961 1.00 87.44 915 ALA A O 1
ATOM 6626 N N . THR A 1 916 ? 18.843 -24.593 33.578 1.00 85.69 916 THR A N 1
ATOM 6627 C CA . THR A 1 916 ? 18.580 -23.445 32.699 1.00 85.69 916 THR A CA 1
ATOM 6628 C C . THR A 1 916 ? 19.746 -22.474 32.609 1.00 85.69 916 THR A C 1
ATOM 6630 O O . THR A 1 916 ? 19.771 -21.679 31.669 1.00 85.69 916 THR A O 1
ATOM 6633 N N . ARG A 1 917 ? 20.727 -22.557 33.516 1.00 87.69 917 ARG A N 1
ATOM 6634 C CA . ARG A 1 917 ? 21.899 -21.675 33.507 1.00 87.69 917 ARG A CA 1
ATOM 6635 C C . ARG A 1 917 ? 23.198 -22.330 33.970 1.00 87.69 917 ARG A C 1
ATOM 6637 O O . ARG A 1 917 ? 23.184 -23.330 34.692 1.00 87.69 917 ARG A O 1
ATOM 6644 N N . SER A 1 918 ? 24.313 -21.719 33.594 1.00 90.56 918 SER A N 1
ATOM 6645 C CA . SER A 1 918 ? 25.647 -22.064 34.080 1.00 90.56 918 SER A CA 1
ATOM 6646 C C . SER A 1 918 ? 26.530 -20.829 34.170 1.00 90.56 918 SER A C 1
ATOM 6648 O O . SER A 1 918 ? 26.569 -20.051 33.221 1.00 90.56 918 SER A O 1
ATOM 6650 N N . ASP A 1 919 ? 27.297 -20.723 35.249 1.00 91.00 919 ASP A N 1
ATOM 6651 C CA . ASP A 1 919 ? 28.176 -19.589 35.523 1.00 91.00 919 ASP A CA 1
ATOM 6652 C C . ASP A 1 919 ? 29.566 -20.098 35.896 1.00 91.00 919 ASP A C 1
ATOM 6654 O O . ASP A 1 919 ? 29.691 -21.005 36.722 1.00 91.00 919 ASP A O 1
ATOM 6658 N N . THR A 1 920 ? 30.609 -19.506 35.320 1.00 90.56 920 THR A N 1
ATOM 6659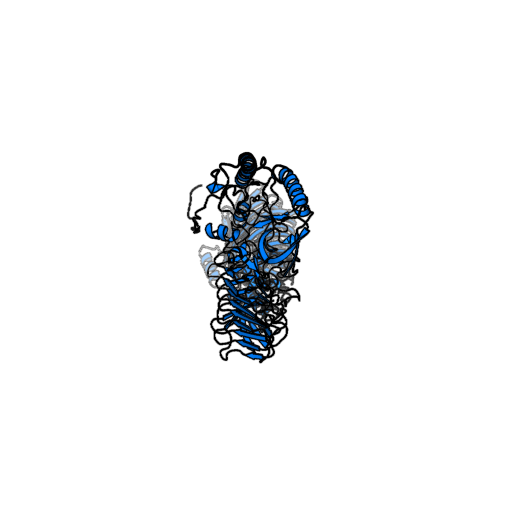 C CA . THR A 1 920 ? 32.014 -19.744 35.674 1.00 90.56 920 THR A CA 1
ATOM 6660 C C . THR A 1 920 ? 32.634 -18.445 36.162 1.00 90.56 920 THR A C 1
ATOM 6662 O O . THR A 1 920 ? 32.411 -17.390 35.577 1.00 90.56 920 THR A O 1
ATOM 6665 N N . ALA A 1 921 ? 33.446 -18.502 37.212 1.00 91.06 921 ALA A N 1
ATOM 6666 C CA . ALA A 1 921 ? 34.175 -17.354 37.728 1.00 91.06 921 ALA A CA 1
ATOM 6667 C C . ALA A 1 921 ? 35.620 -17.725 38.061 1.00 91.06 921 ALA A C 1
ATOM 6669 O O . ALA A 1 921 ? 35.906 -18.812 38.557 1.00 91.06 921 ALA A O 1
ATOM 6670 N N . LEU A 1 922 ? 36.538 -16.799 37.812 1.00 90.31 922 LEU A N 1
ATOM 6671 C CA . LEU A 1 922 ? 37.945 -16.884 38.174 1.00 90.31 922 LEU A CA 1
ATOM 6672 C C . LEU A 1 922 ? 38.292 -15.679 39.042 1.00 90.31 922 LEU A C 1
ATOM 6674 O O . LEU A 1 922 ? 37.993 -14.546 38.679 1.00 90.31 922 LEU A O 1
ATOM 6678 N N . ALA A 1 923 ? 38.958 -15.913 40.165 1.00 91.75 923 ALA A N 1
ATOM 6679 C CA . ALA A 1 923 ? 39.435 -14.875 41.060 1.00 91.75 923 ALA A CA 1
ATOM 6680 C C . ALA A 1 923 ? 40.915 -15.070 41.379 1.00 91.75 923 ALA A C 1
ATOM 6682 O O . ALA A 1 923 ? 41.367 -16.183 41.650 1.00 91.75 923 ALA A O 1
ATOM 6683 N N . VAL A 1 924 ? 41.660 -13.969 41.392 1.00 91.31 924 VAL A N 1
ATOM 6684 C CA . VAL A 1 924 ? 43.054 -13.906 41.832 1.00 91.31 924 VAL A CA 1
ATOM 6685 C C . VAL A 1 924 ? 43.135 -12.895 42.962 1.00 91.31 924 VAL A C 1
ATOM 6687 O O . VAL A 1 924 ? 42.652 -11.772 42.827 1.00 91.31 924 VAL A O 1
ATOM 6690 N N . GLY A 1 925 ? 43.707 -13.287 44.095 1.00 91.06 925 GLY A N 1
ATOM 6691 C CA . GLY A 1 925 ? 43.740 -12.472 45.306 1.00 91.06 925 GLY A CA 1
ATOM 6692 C C . GLY A 1 925 ? 45.117 -12.431 45.948 1.00 91.06 925 GLY A C 1
ATOM 6693 O O . GLY A 1 925 ? 45.772 -13.464 46.073 1.00 91.06 925 GLY A O 1
ATOM 6694 N N . VAL A 1 926 ? 45.528 -11.248 46.399 1.00 89.94 926 VAL A N 1
ATOM 6695 C CA . VAL A 1 926 ? 46.755 -11.012 47.167 1.00 89.94 926 VAL A CA 1
ATOM 6696 C C . VAL A 1 926 ? 46.424 -10.494 48.560 1.00 89.94 926 VAL A C 1
ATOM 6698 O O . VAL A 1 926 ? 45.461 -9.750 48.752 1.00 89.94 926 VAL A O 1
ATOM 6701 N N . ARG A 1 927 ? 47.255 -10.857 49.535 1.00 87.94 927 ARG A N 1
ATOM 6702 C CA . ARG A 1 927 ? 47.163 -10.375 50.914 1.00 87.94 927 ARG A CA 1
ATOM 6703 C C . ARG A 1 927 ? 48.535 -10.067 51.481 1.00 87.94 927 ARG A C 1
ATOM 6705 O O . ARG A 1 927 ? 49.482 -10.828 51.276 1.00 87.94 927 ARG A O 1
ATOM 6712 N N . LEU A 1 928 ? 48.589 -9.005 52.275 1.00 84.25 928 LEU A N 1
ATOM 6713 C CA . LEU A 1 928 ? 49.729 -8.607 53.087 1.00 84.25 928 LEU A CA 1
ATOM 6714 C C . LEU A 1 928 ? 49.280 -8.389 54.540 1.00 84.25 928 LEU A C 1
ATOM 6716 O O . LEU A 1 928 ? 48.202 -7.847 54.782 1.00 84.25 928 LEU A O 1
ATOM 6720 N N . THR A 1 929 ? 50.116 -8.786 55.500 1.00 81.12 929 THR A N 1
ATOM 6721 C CA . THR A 1 929 ? 49.943 -8.438 56.921 1.00 81.12 929 THR A CA 1
ATOM 6722 C C . THR A 1 929 ? 51.113 -7.586 57.399 1.00 81.12 929 THR A C 1
ATOM 6724 O O . THR A 1 929 ? 52.237 -7.823 56.951 1.00 81.12 929 THR A O 1
ATOM 6727 N N . PHE A 1 930 ? 50.850 -6.634 58.298 1.00 77.62 930 PHE A N 1
ATOM 6728 C CA . PHE A 1 930 ? 51.813 -5.652 58.811 1.00 77.62 930 PHE A CA 1
ATOM 6729 C C . PHE A 1 930 ? 51.860 -5.613 60.337 1.00 77.62 930 PHE A C 1
ATOM 6731 O O . PHE A 1 930 ? 50.783 -5.733 60.984 1.00 77.62 930 PHE A O 1
#